Protein 8S6V (pdb70)

Solvent-accessible surface area: 39428 Å² total; per-residue (Å²): 192,32,94,8,92,3,33,119,77,53,82,26,104,33,41,34,58,9,106,0,27,0,102,3,45,46,44,120,10,44,92,27,19,0,5,0,3,18,55,28,94,178,106,8,12,57,4,0,0,16,9,21,1,40,93,100,53,72,85,47,10,88,83,13,77,22,24,7,64,1,55,34,56,116,113,44,30,10,0,57,0,57,1,33,11,0,6,35,65,7,25,6,45,1,5,0,9,20,16,35,18,9,95,95,16,88,24,0,90,12,2,64,1,34,7,13,37,10,156,88,37,66,10,54,10,34,12,1,19,59,88,167,88,90,28,15,0,0,0,1,0,69,17,0,4,18,77,76,16,76,16,57,1,44,98,37,86,45,88,85,37,45,18,54,3,66,23,42,98,80,102,51,49,34,26,13,5,0,0,0,31,3,59,43,94,42,23,78,94,108,79,4,28,0,9,1,23,1,82,55,37,107,34,128,32,87,48,112,3,87,122,127,6,98,14,62,17,65,59,91,34,54,46,8,39,57,41,110,146,8,67,1,46,2,115,0,70,97,52,0,74,63,97,82,48,132,71,14,33,0,0,0,1,6,17,47,122,90,100,32,5,90,5,0,0,25,97,2,73,49,92,21,98,80,12,46,115,38,2,62,4,53,40,62,15,41,92,0,32,0,21,0,55,60,1,103,54,95,2,43,7,29,0,6,0,7,0,9,33,18,55,24,7,29,24,2,89,4,0,82,3,20,83,112,82,72,76,22,55,8,83,7,22,16,1,26,10,11,85,81,4,31,121,83,37,17,0,2,0,0,0,0,0,8,49,0,14,37,86,113,31,75,25,73,4,63,8,69,64,72,91,73,109,53,39,36,54,50,11,141,26,108,33,47,125,193,53,12,5,16,2,4,5,0,16,0,43,7,65,67,94,55,9,73,160,55,86,33,0,16,0,20,2,56,13,144,50,55,148,69,57,50,76,80,64,17,121,119,190,33,85,7,90,12,35,122,78,54,85,21,132,39,40,38,55,9,107,0,27,0,101,2,47,35,47,119,14,46,93,29,19,0,4,0,2,18,55,32,94,180,111,10,12,48,4,0,0,16,12,21,4,53,93,105,48,74,72,50,9,85,77,12,52,17,24,4,62,1,56,31,57,119,113,44,31,10,0,58,0,56,0,32,11,0,8,43,74,7,25,7,44,1,5,0,10,18,17,33,15,9,88,96,16,84,23,1,105,13,2,64,2,40,8,17,61,17,162,77,38,68,12,54,11,30,8,2,19,59,87,171,88,92,26,15,0,0,0,2,0,60,18,0,6,17,77,81,17,76,19,57,1,40,98,39,86,44,98,91,39,50,24,56,2,68,25,41,100,74,102,63,52,31,21,12,6,0,0,0,38,7,61,42,93,49,20,76,84,104,74,5,22,0,24,2,28,0,88,54,33,108,35,171,30,93,51,111,2,79,123,128,5,99,14,59,22,61,49,95,38,66,37,4,37,81,43,62,149,4,61,0,48,2,104,1,69,87,25,0,58,54,90,86,54,122,75,16,34,0,0,0,0,13,18,56,123,92,105,28,5,114,8,4,0,26,102,3,72,48,91,34,105,75,11,47,115,40,2,63,4,50,41,65,16,42,74,4,33,0,23,0,67,36,1,79,46,102,2,39,5,34,0,7,0,4,0,11,9,18,58,21,7,30,23,2,92,6,0,72,4,12,93,92,82,75,74,21,55,8,84,8,23,16,1,26,11,12,79,63,5,40,119,82,39,21,0,1,0,0,0,0,0,7,49,0,13,35,85,112,31,80,30,62,5,56,10,67,63,73,94,70,146,115,34,35,56,47,10,140,30,106,39,46,127,190,49,14,4,14,2,5,4,1,14,0,47,11,83,65,96,27,10,77,156,53,85,32,0,17,0,15,2,58,13,150,52,54,154,70,64,43,81,81,64,20,117,119,106,141,75,71,115,54,18,31,76,138,128,86,85,118,61,18,33,62

Sequence (874 aa):
QVQLQQSDAELVKPGASVKISCKASGYIFADHAIHWVKRKPEQGLEWIGYISPGNDDIKYNEKFKGKATLTADKSSSTAYMQLNSLTSEDSAVYFCKRSLPGTFDYWGQGTTLTVSSAKTTPPSVYPLAPGNSMVTLGCLVKGYFPEPVTVTWNSGSLSSGVHTFPAVLQSDLYTLSSSVTVPSSTWPSETVTCNVAHPASSTKVDKKIVPDIVMSSQSPSSLAVSVGEKVTMSCKSSQSLLYSSDQKNYLAWYQQKPGQSPKLLIYWASTRESGVPDRFTGSGSGTDFTLTISSVKAEDLAVYYCQQCYSYPFTFGSGTKLERKRADAAPTVSIFPPSSEQLTSGGASVVCFLNNFYPKDINNVKWKIDGSERQNGVLNSWTDQDSKDSTYSMSSSTLTLTKDEYERHNSYTCEATHKTSTSPIVKSFNRQVQLQQSDAELVKPGASVKISCKASGYIFADHAIHWVKRKPEQGLEWIGYISPGNDDIKYNEKFKGKATLTADKSSSTAYMQLNSLTSEDSAVYFCKRSLPGTFDYWGQGTTLTVSSAKTTPPSVYPLAPGNSMVTLGCLVKGYFPEPVTVTWNSGSLSSGVHTFPAVLQSDLYTLSSSVTVPSSTWPSETVTCNVAHPASSTKVDKKIVPDIVMSQSPSSLAVSVGEKVTMSSCKSSQSLLYSSDQKNYLAWYQQKPGQSPKLLIYWASTRESGVPDRFTGSGSGTDFTLTISSVKAEDLAVYYCQQCYSYPFTFGSGTKLERKRADAAPTVSIFPPSSEQLTSGGASVVCFLNNFYPKDINVKWKIDGSERQNNGVLNSWTDQDSKDSTYSMSSTLTLTKDEYERHNSYTCEATHKTSTSPIVKSFNRAPGSTAPPAAPGSTAPPA

Secondary structure (DSSP, 8-state):
--EEEEPPPEEE-TT--EEEEEEEESS-GGGS-EEEEEE-TTS-EEEEEEEETTTTEEEE-GGGTTTEEEEEEGGGTEEEEEE-S--GGG-EEEEEEESSSSTT-EE---EEEEE-SPPPBPPEEEEE-----EEEEEEEEEEEBSS--EEEEGGGT--SSEEEPPPEEETTEEEEEEEEEEEGGGTTTS--EEEEEEGGGTEEEEEE---/---EEEE-SEEEE-TTS-EEEEEEESS--EETTTTEE-EEEEEE-TTS--EEEEETTTEEPTT--TTEEEEEETTEEEEEESS--GGG-SEEEEEE-SSSSPEE---EEEEE----BPPEEEEEPPPHHHHHTTEEEEEEEEEEEBSS--EEEEEETTEEE-TTEEEEEPPPPTTT--EEEEEEEEEEHHHHHT--EEEEEEE-TT-SS-EEEEEE-/--EEEEPPPEEE-TT--EEEEEEEESS-GGGS-EEEEEE-TTS-EEEEEEEETTTTEEEE-GGGBTTEEEEEEGGGTEEEEEE-S--GGG-EEEEEEESSSSTT-EE---EEEEE--PPPBPPEEEEE-----EEEEEEEEEEEBSS--EEEEGGGT--SSEEEPPPEEETTEEEEEEEEEEETTTTTTS--EEEEEEGGGTEEEEEE---/---EEEE-SEEEE-TT--EEEEEEESS--EETTTTEE-EEEEEE-TTS--EEEEETTTEEPTT--TTEEEEEETTEEEEEESS--GGG-SEEEEEE-SSSSPEE---EEEEE----B--EEEEEPPPHHHHHTTEEEEEEEEEEEBSS--EEEEEETTEEE-TTEEEEEPPPPTTT--EEEEEEEEEEHHHHHT--EEEEEEE-TT-SS-EEEEEE-/--SS-----/--SS-----

Radius of gyration: 31.46 Å; Cα contacts (8 Å, |Δi|>4): 2291; chains: 6; bounding box: 76×85×62 Å

Structure (mmCIF, N/CA/C/O backbone):
data_8S6V
#
_entry.id   8S6V
#
_cell.length_a   67.053
_cell.length_b   111.546
_cell.length_c   134.962
_cell.angle_alpha   90.00
_cell.angle_beta   90.00
_cell.angle_gamma   90.00
#
_symmetry.space_group_name_H-M   'P 21 21 21'
#
loop_
_entity.id
_entity.type
_entity.pdbx_description
1 polymer 'G2D11 (VH-CH1)'
2 polymer '2D9 (VL-CL)'
3 polymer 'Mucin-1 subunit alpha'
4 non-polymer 1,2-ETHANEDIOL
5 non-polymer 'SULFATE ION'
6 non-polymer 2-acetamido-2-deoxy-alpha-D-galactopyranose
7 water water
#
loop_
_atom_site.group_PDB
_atom_site.id
_atom_site.type_symbol
_atom_site.label_atom_id
_atom_site.label_alt_id
_atom_site.label_comp_id
_atom_site.label_asym_id
_atom_site.label_entity_id
_atom_site.label_seq_id
_atom_site.pdbx_PDB_ins_code
_atom_site.Cartn_x
_atom_site.Cartn_y
_atom_site.Cartn_z
_atom_site.occupancy
_atom_site.B_iso_or_equiv
_atom_site.auth_seq_id
_atom_site.auth_comp_id
_atom_site.auth_asym_id
_atom_site.auth_atom_id
_atom_site.pdbx_PDB_model_num
ATOM 1 N N . GLN A 1 1 ? -35.499 12.924 -36.630 1.00 63.46 1 GLN A N 1
ATOM 2 C CA . GLN A 1 1 ? -35.047 13.876 -37.682 1.00 56.61 1 GLN A CA 1
ATOM 3 C C . GLN A 1 1 ? -33.517 13.865 -37.750 1.00 45.47 1 GLN A C 1
ATOM 4 O O . GLN A 1 1 ? -32.924 13.351 -38.701 1.00 40.93 1 GLN A O 1
ATOM 10 N N . VAL A 1 2 ? -32.870 14.384 -36.696 1.00 41.52 2 VAL A N 1
ATOM 11 C CA . VAL A 1 2 ? -31.420 14.364 -36.588 1.00 37.25 2 VAL A CA 1
ATOM 12 C C . VAL A 1 2 ? -30.983 12.907 -36.423 1.00 37.17 2 VAL A C 1
ATOM 13 O O . VAL A 1 2 ? -31.542 12.168 -35.610 1.00 34.10 2 VAL A O 1
ATOM 17 N N . GLN A 1 3 ? -29.993 12.493 -37.222 1.00 35.64 3 GLN A N 1
ATOM 18 C CA . GLN A 1 3 ? -29.393 11.183 -37.056 1.00 35.58 3 GLN A CA 1
ATOM 19 C C . GLN A 1 3 ? -27.893 11.251 -37.326 1.00 33.00 3 GLN A C 1
ATOM 20 O O . GLN A 1 3 ? -27.434 11.998 -38.184 1.00 29.90 3 GLN A O 1
ATOM 26 N N . LEU A 1 4 ? -27.158 10.417 -36.586 1.00 30.27 4 LEU A N 1
ATOM 27 C CA . LEU A 1 4 ? -25.771 10.092 -36.850 1.00 27.32 4 LEU A CA 1
ATOM 28 C C . LEU A 1 4 ? -25.706 8.585 -37.032 1.00 27.10 4 LEU A C 1
ATOM 29 O O . LEU A 1 4 ? -25.820 7.843 -36.069 1.00 29.61 4 LEU A O 1
ATOM 34 N N . GLN A 1 5 ? -25.559 8.154 -38.281 1.00 27.66 5 GLN A N 1
ATOM 35 C CA . GLN A 1 5 ? -25.617 6.750 -38.640 1.00 32.53 5 GLN A CA 1
ATOM 36 C C . GLN A 1 5 ? -24.184 6.246 -38.815 1.00 29.21 5 GLN A C 1
ATOM 37 O O . GLN A 1 5 ? -23.473 6.660 -39.728 1.00 26.76 5 GLN A O 1
ATOM 43 N N . GLN A 1 6 ? -23.764 5.322 -37.944 1.00 28.05 6 GLN A N 1
ATOM 44 C CA . GLN A 1 6 ? -22.403 4.804 -38.019 1.00 26.30 6 GLN A CA 1
ATOM 45 C C . GLN A 1 6 ? -22.374 3.527 -38.833 1.00 24.44 6 GLN A C 1
ATOM 46 O O . GLN A 1 6 ? -23.402 2.867 -38.998 1.00 25.86 6 GLN A O 1
ATOM 52 N N . SER A 1 7 ? -21.170 3.208 -39.328 1.00 25.86 7 SER A N 1
ATOM 53 C CA . SER A 1 7 ? -20.918 2.002 -40.087 1.00 23.03 7 SER A CA 1
ATOM 54 C C . SER A 1 7 ? -21.015 0.766 -39.179 1.00 24.89 7 SER A C 1
ATOM 55 O O . SER A 1 7 ? -21.082 0.843 -37.935 1.00 24.04 7 SER A O 1
ATOM 58 N N . ASP A 1 8 ? -21.071 -0.396 -39.836 1.00 24.94 8 ASP A N 1
ATOM 59 C CA . ASP A 1 8 ? -21.301 -1.676 -39.187 1.00 28.71 8 ASP A CA 1
ATOM 60 C C . ASP A 1 8 ? -20.061 -2.133 -38.409 1.00 27.96 8 ASP A C 1
ATOM 61 O O . ASP A 1 8 ? -18.944 -1.652 -38.643 1.00 26.97 8 ASP A O 1
ATOM 66 N N . ALA A 1 9 ? -20.275 -3.130 -37.545 1.00 24.78 9 ALA A N 1
ATOM 67 C CA . ALA A 1 9 ? -19.227 -3.706 -36.719 1.00 27.72 9 ALA A CA 1
ATOM 68 C C . ALA A 1 9 ? -18.061 -4.177 -37.587 1.00 28.60 9 ALA A C 1
ATOM 69 O O . ALA A 1 9 ? -18.226 -4.626 -38.726 1.00 25.88 9 ALA A O 1
ATOM 71 N N . GLU A 1 10 ? -16.867 -4.059 -37.015 1.00 26.14 10 GLU A N 1
ATOM 72 C CA . GLU A 1 10 ? -15.642 -4.419 -37.694 1.00 28.74 10 GLU A CA 1
ATOM 73 C C . GLU A 1 10 ? -14.924 -5.482 -36.874 1.00 28.14 10 GLU A C 1
ATOM 74 O O . GLU A 1 10 ? -14.846 -5.377 -35.646 1.00 25.85 10 GLU A O 1
ATOM 80 N N . LEU A 1 11 ? -14.454 -6.512 -37.584 1.00 25.05 11 LEU A N 1
ATOM 81 C CA . LEU A 1 11 ? -13.641 -7.554 -36.990 1.00 28.65 11 LEU A CA 1
ATOM 82 C C . LEU A 1 11 ? -12.377 -7.683 -37.832 1.00 28.44 11 LEU A C 1
ATOM 83 O O . LEU A 1 11 ? -12.445 -7.928 -39.032 1.00 29.36 11 LEU A O 1
ATOM 88 N N . VAL A 1 12 ? -11.224 -7.451 -37.205 1.00 26.51 12 VAL A N 1
ATOM 89 C CA . VAL A 1 12 ? -9.974 -7.372 -37.938 1.00 26.72 12 VAL A CA 1
ATOM 90 C C . VAL A 1 12 ? -8.866 -8.011 -37.109 1.00 26.26 12 VAL A C 1
ATOM 91 O O . VAL A 1 12 ? -8.971 -8.164 -35.897 1.00 25.24 12 VAL A O 1
ATOM 95 N N . LYS A 1 13 ? -7.768 -8.313 -37.805 1.00 28.62 13 LYS A N 1
ATOM 96 C CA . LYS A 1 13 ? -6.581 -8.920 -37.236 1.00 27.47 13 LYS A CA 1
ATOM 97 C C . LYS A 1 13 ? -5.734 -7.827 -36.591 1.00 24.78 13 LYS A C 1
ATOM 98 O O . LYS A 1 13 ? -5.756 -6.666 -36.994 1.00 24.49 13 LYS A O 1
ATOM 104 N N . PRO A 1 14 ? -4.917 -8.165 -35.573 1.00 26.59 14 PRO A N 1
ATOM 105 C CA . PRO A 1 14 ? -3.906 -7.232 -35.065 1.00 23.64 14 PRO A CA 1
ATOM 106 C C . PRO A 1 14 ? -3.014 -6.695 -36.179 1.00 23.35 14 PRO A C 1
ATOM 107 O O . PRO A 1 14 ? -2.622 -7.438 -37.070 1.00 22.65 14 PRO A O 1
ATOM 111 N N . GLY A 1 15 ? -2.738 -5.391 -36.151 1.00 22.81 15 GLY A N 1
ATOM 112 C CA . GLY A 1 15 ? -1.842 -4.792 -37.124 1.00 23.51 15 GLY A CA 1
ATOM 113 C C . GLY A 1 15 ? -2.607 -4.156 -38.280 1.00 26.32 15 GLY A C 1
ATOM 114 O O . GLY A 1 15 ? -2.067 -3.328 -39.004 1.00 29.30 15 GLY A O 1
ATOM 115 N N . ALA A 1 16 ? -3.878 -4.525 -38.441 1.00 28.45 16 ALA A N 1
ATOM 116 C CA . ALA A 1 16 ? -4.708 -3.954 -39.484 1.00 26.54 16 ALA A CA 1
ATOM 117 C C . ALA A 1 16 ? -5.087 -2.507 -39.151 1.00 25.97 16 ALA A C 1
ATOM 118 O O . ALA A 1 16 ? -4.857 -2.021 -38.047 1.00 24.49 16 ALA A O 1
ATOM 120 N N . SER A 1 17 ? -5.629 -1.811 -40.149 1.00 26.31 17 SER A N 1
ATOM 121 C CA . SER A 1 17 ? -6.266 -0.513 -39.974 1.00 27.08 17 SER A CA 1
ATOM 122 C C . SER A 1 17 ? -7.769 -0.684 -40.158 1.00 26.58 17 SER A C 1
ATOM 123 O O . SER A 1 17 ? -8.215 -1.645 -40.786 1.00 25.59 17 SER A O 1
ATOM 126 N N . VAL A 1 18 ? -8.536 0.274 -39.640 1.00 24.10 18 VAL A N 1
ATOM 127 C CA . VAL A 1 18 ? -9.968 0.296 -39.860 1.00 25.36 18 VAL A CA 1
ATOM 128 C C . VAL A 1 18 ? -10.383 1.753 -40.068 1.00 24.03 18 VAL A C 1
ATOM 129 O O . VAL A 1 18 ? -9.706 2.658 -39.588 1.00 22.15 18 VAL A O 1
ATOM 133 N N . LYS A 1 19 ? -11.449 1.980 -40.836 1.00 24.95 19 LYS A N 1
ATOM 134 C CA . LYS A 1 19 ? -11.986 3.322 -41.006 1.00 27.12 19 LYS A CA 1
ATOM 135 C C . LYS A 1 19 ? -13.497 3.286 -40.805 1.00 26.95 19 LYS A C 1
ATOM 136 O O . LYS A 1 19 ? -14.203 2.607 -41.531 1.00 31.90 19 LYS A O 1
ATOM 142 N N . ILE A 1 20 ? -13.957 3.960 -39.758 1.00 25.70 20 ILE A N 1
ATOM 143 C CA . ILE A 1 20 ? -15.337 3.953 -39.318 1.00 26.22 20 ILE A CA 1
ATOM 144 C C . ILE A 1 20 ? -15.975 5.240 -39.831 1.00 25.91 20 ILE A C 1
ATOM 145 O O . ILE A 1 20 ? -15.315 6.276 -39.872 1.00 27.77 20 ILE A O 1
ATOM 150 N N . SER A 1 21 ? -17.242 5.153 -40.245 1.00 25.37 21 SER A N 1
ATOM 151 C CA . SER A 1 21 ? -17.943 6.302 -40.797 1.00 27.26 21 SER A CA 1
ATOM 152 C C . SER A 1 21 ? -19.122 6.682 -39.910 1.00 24.53 21 SER A C 1
ATOM 153 O O . SER A 1 21 ? -19.632 5.886 -39.135 1.00 23.83 21 SER A O 1
ATOM 156 N N . CYS A 1 22 ? -19.531 7.940 -40.049 1.00 27.56 22 CYS A N 1
ATOM 157 C CA . CYS A 1 22 ? -20.597 8.550 -39.268 1.00 27.35 22 CYS A CA 1
ATOM 158 C C . CYS A 1 22 ? -21.349 9.544 -40.158 1.00 26.85 22 CYS A C 1
ATOM 159 O O . CYS A 1 22 ? -20.856 10.637 -40.403 1.00 28.44 22 CYS A O 1
ATOM 162 N N . LYS A 1 23 ? -22.520 9.144 -40.643 1.00 28.98 23 LYS A N 1
ATOM 163 C CA . LYS A 1 23 ? -23.256 9.898 -41.647 1.00 30.44 23 LYS A CA 1
ATOM 164 C C . LYS A 1 23 ? -24.335 10.713 -40.953 1.00 25.92 23 LYS A C 1
ATOM 165 O O . LYS A 1 23 ? -25.206 10.155 -40.297 1.00 26.25 23 LYS A O 1
ATOM 171 N N . ALA A 1 24 ? -24.247 12.041 -41.103 1.00 28.16 24 ALA A N 1
ATOM 172 C CA . ALA A 1 24 ? -25.160 12.981 -40.482 1.00 30.56 24 ALA A CA 1
ATOM 173 C C . ALA A 1 24 ? -26.342 13.250 -41.415 1.00 33.51 24 ALA A C 1
ATOM 174 O O . ALA A 1 24 ? -26.171 13.348 -42.619 1.00 35.28 24 ALA A O 1
ATOM 176 N N . SER A 1 25 ? -27.549 13.322 -40.852 1.00 35.12 25 SER A N 1
ATOM 177 C CA . SER A 1 25 ? -28.694 13.817 -41.596 1.00 36.46 25 SER A CA 1
ATOM 178 C C . SER A 1 25 ? -29.663 14.530 -40.652 1.00 33.22 25 SER A C 1
ATOM 179 O O . SER A 1 25 ? -29.566 14.434 -39.424 1.00 31.39 25 SER A O 1
ATOM 182 N N . GLY A 1 26 ? -30.568 15.308 -41.258 1.00 32.16 26 GLY A N 1
ATOM 183 C CA . GLY A 1 26 ? -31.605 16.015 -40.521 1.00 31.21 26 GLY A CA 1
ATOM 184 C C . GLY A 1 26 ? -31.142 17.383 -40.034 1.00 29.66 26 GLY A C 1
ATOM 185 O O . GLY A 1 26 ? -31.917 18.095 -39.403 1.00 30.50 26 GLY A O 1
ATOM 186 N N . TYR A 1 27 ? -29.882 17.732 -40.337 1.00 32.18 27 TYR A N 1
ATOM 187 C CA . TYR A 1 27 ? -29.340 19.044 -40.028 1.00 29.61 27 TYR A CA 1
ATOM 188 C C . TYR A 1 27 ? -28.211 19.329 -41.014 1.00 30.97 27 TYR A C 1
ATOM 189 O O . TYR A 1 27 ? -27.838 18.461 -41.791 1.00 33.08 27 TYR A O 1
ATOM 198 N N . ILE A 1 28 ? -27.684 20.555 -40.968 1.00 30.17 28 ILE A N 1
ATOM 199 C CA . ILE A 1 28 ? -26.589 20.972 -41.824 1.00 33.88 28 ILE A CA 1
ATOM 200 C C . ILE A 1 28 ? -25.274 20.519 -41.195 1.00 34.03 28 ILE A C 1
ATOM 201 O O . ILE A 1 28 ? -24.871 21.008 -40.149 1.00 32.24 28 ILE A O 1
ATOM 206 N N . PHE A 1 29 ? -24.603 19.591 -41.880 1.00 34.84 29 PHE A N 1
ATOM 207 C CA . PHE A 1 29 ? -23.397 18.931 -41.404 1.00 33.33 29 PHE A CA 1
ATOM 208 C C . PHE A 1 29 ? -22.342 19.939 -40.929 1.00 30.58 29 PHE A C 1
ATOM 209 O O . PHE A 1 29 ? -21.741 19.723 -39.881 1.00 29.92 29 PHE A O 1
ATOM 217 N N . ALA A 1 30 ? -22.150 21.047 -41.671 1.00 29.93 30 ALA A N 1
ATOM 218 C CA . ALA A 1 30 ? -21.093 22.024 -41.401 1.00 28.40 30 ALA A CA 1
ATOM 219 C C . ALA A 1 30 ? -21.349 22.849 -40.138 1.00 28.18 30 ALA A C 1
ATOM 220 O O . ALA A 1 30 ? -20.457 23.574 -39.704 1.00 26.49 30 ALA A O 1
ATOM 222 N N . ASP A 1 31 ? -22.536 22.716 -39.543 1.00 26.98 31 ASP A N 1
ATOM 223 C CA . ASP A 1 31 ? -22.926 23.542 -38.418 1.00 27.60 31 ASP A CA 1
ATOM 224 C C . ASP A 1 31 ? -22.345 23.033 -37.092 1.00 27.73 31 ASP A C 1
ATOM 225 O O . ASP A 1 31 ? -22.287 23.813 -36.135 1.00 24.54 31 ASP A O 1
ATOM 230 N N . HIS A 1 32 ? -21.898 21.761 -37.032 1.00 25.05 32 HIS A N 1
ATOM 231 C CA . HIS A 1 32 ? -21.467 21.169 -35.771 1.00 26.43 32 HIS A CA 1
ATOM 232 C C . HIS A 1 32 ? -20.234 20.280 -35.947 1.00 27.11 32 HIS A C 1
ATOM 233 O O . HIS A 1 32 ? -20.163 19.492 -36.887 1.00 28.08 32 HIS A O 1
ATOM 240 N N . ALA A 1 33 ? -19.287 20.393 -34.997 1.00 25.44 33 ALA A N 1
ATOM 241 C CA . ALA A 1 33 ? -18.176 19.459 -34.885 1.00 24.47 33 ALA A CA 1
ATOM 242 C C . ALA A 1 33 ? -18.654 18.041 -34.542 1.00 22.88 33 ALA A C 1
ATOM 243 O O . ALA A 1 33 ? -19.648 17.869 -33.812 1.00 20.51 33 ALA A O 1
ATOM 245 N N . ILE A 1 34 ? -17.937 17.037 -35.090 1.00 21.28 34 ILE A N 1
ATOM 246 C CA . ILE A 1 34 ? -18.149 15.634 -34.761 1.00 22.00 34 ILE A CA 1
ATOM 247 C C . ILE A 1 34 ? -16.968 15.193 -33.883 1.00 21.44 34 ILE A C 1
ATOM 248 O O . ILE A 1 34 ? -15.832 15.226 -34.330 1.00 22.27 34 ILE A O 1
ATOM 253 N N . HIS A 1 35 ? -17.265 14.820 -32.631 1.00 21.51 35 HIS A N 1
ATOM 254 C CA . HIS A 1 35 ? -16.305 14.250 -31.700 1.00 21.02 35 HIS A CA 1
ATOM 255 C C . HIS A 1 35 ? -16.394 12.727 -31.722 1.00 20.77 35 HIS A C 1
ATOM 256 O O . HIS A 1 35 ? -17.432 12.164 -32.039 1.00 22.93 35 HIS A O 1
ATOM 263 N N . TRP A 1 36 ? -15.276 12.073 -31.399 1.00 20.03 36 TRP A N 1
ATOM 264 C CA . TRP A 1 36 ? -15.213 10.631 -31.365 1.00 19.05 36 TRP A CA 1
ATOM 265 C C . TRP A 1 36 ? -14.843 10.195 -29.953 1.00 20.45 36 TRP A C 1
ATOM 266 O O . TRP A 1 36 ? -14.013 10.834 -29.299 1.00 20.17 36 TRP A O 1
ATOM 277 N N . VAL A 1 37 ? -15.516 9.135 -29.490 1.00 19.69 37 VAL A N 1
ATOM 278 C CA . VAL A 1 37 ? -15.442 8.703 -28.106 1.00 21.58 37 VAL A CA 1
ATOM 279 C C . VAL A 1 37 ? -15.317 7.177 -28.112 1.00 22.04 37 VAL A C 1
ATOM 280 O O . VAL A 1 37 ? -15.960 6.496 -28.886 1.00 22.27 37 VAL A O 1
ATOM 284 N N . LYS A 1 38 ? -14.420 6.667 -27.280 1.00 20.74 38 LYS A N 1
ATOM 285 C CA . LYS A 1 38 ? -14.163 5.248 -27.151 1.00 20.27 38 LYS A CA 1
ATOM 286 C C . LYS A 1 38 ? -14.798 4.756 -25.853 1.00 21.23 38 LYS A C 1
ATOM 287 O O . LYS A 1 38 ? -14.561 5.333 -24.784 1.00 22.03 38 LYS A O 1
ATOM 293 N N . ARG A 1 39 ? -15.622 3.716 -25.986 1.00 20.48 39 ARG A N 1
ATOM 294 C CA . ARG A 1 39 ? -16.250 3.048 -24.862 1.00 22.65 39 ARG A CA 1
ATOM 295 C C . ARG A 1 39 ? -15.707 1.620 -24.803 1.00 22.06 39 ARG A C 1
ATOM 296 O O . ARG A 1 39 ? -16.123 0.780 -25.577 1.00 19.82 39 ARG A O 1
ATOM 304 N N . LYS A 1 40 ? -14.754 1.359 -23.919 1.00 25.66 40 LYS A N 1
ATOM 305 C CA . LYS A 1 40 ? -14.130 0.047 -23.836 1.00 29.18 40 LYS A CA 1
ATOM 306 C C . LYS A 1 40 ? -14.506 -0.586 -22.509 1.00 31.19 40 LYS A C 1
ATOM 307 O O . LYS A 1 40 ? -14.381 0.077 -21.492 1.00 28.22 40 LYS A O 1
ATOM 313 N N . PRO A 1 41 ? -14.913 -1.874 -22.456 1.00 35.91 41 PRO A N 1
ATOM 314 C CA . PRO A 1 41 ? -15.339 -2.475 -21.186 1.00 36.54 41 PRO A CA 1
ATOM 315 C C . PRO A 1 41 ? -14.286 -2.254 -20.098 1.00 37.14 41 PRO A C 1
ATOM 316 O O . PRO A 1 41 ? -13.099 -2.447 -20.350 1.00 40.16 41 PRO A O 1
ATOM 320 N N . GLU A 1 42 ? -14.734 -1.775 -18.927 1.00 40.69 42 GLU A N 1
ATOM 321 C CA . GLU A 1 42 ? -13.907 -1.485 -17.759 1.00 42.74 42 GLU A CA 1
ATOM 322 C C . GLU A 1 42 ? -12.971 -0.287 -17.954 1.00 44.63 42 GLU A C 1
ATOM 323 O O . GLU A 1 42 ? -12.131 -0.032 -17.101 1.00 39.50 42 GLU A O 1
ATOM 329 N N . GLN A 1 43 ? -13.114 0.479 -19.048 1.00 43.98 43 GLN A N 1
ATOM 330 C CA . GLN A 1 43 ? -12.302 1.681 -19.248 1.00 40.68 43 GLN A CA 1
ATOM 331 C C . GLN A 1 43 ? -13.183 2.887 -19.606 1.00 37.72 43 GLN A C 1
ATOM 332 O O . GLN A 1 43 ? -12.710 3.825 -20.255 1.00 35.94 43 GLN A O 1
ATOM 338 N N . GLY A 1 44 ? -14.456 2.836 -19.165 1.00 33.48 44 GLY A N 1
ATOM 339 C CA . GLY A 1 44 ? -15.425 3.913 -19.247 1.00 29.62 44 GLY A CA 1
ATOM 340 C C . GLY A 1 44 ? -15.442 4.557 -20.623 1.00 26.68 44 GLY A C 1
ATOM 341 O O . GLY A 1 44 ? -15.526 3.858 -21.635 1.00 25.14 44 GLY A O 1
ATOM 342 N N . LEU A 1 45 ? -15.345 5.892 -20.631 1.00 25.20 45 LEU A N 1
ATOM 343 C CA . LEU A 1 45 ? -15.401 6.668 -21.864 1.00 24.85 45 LEU A CA 1
ATOM 344 C C . LEU A 1 45 ? -14.110 7.467 -22.014 1.00 23.05 45 LEU A C 1
ATOM 345 O O . LEU A 1 45 ? -13.584 7.990 -21.052 1.00 24.40 45 LEU A O 1
ATOM 350 N N . GLU A 1 46 ? -13.634 7.591 -23.248 1.00 23.80 46 GLU A N 1
ATOM 351 C CA . GLU A 1 46 ? -12.416 8.306 -23.541 1.00 22.86 46 GLU A CA 1
ATOM 352 C C . GLU A 1 46 ? -12.614 9.147 -24.802 1.00 22.50 46 GLU A C 1
ATOM 353 O O . GLU A 1 46 ? -13.074 8.651 -25.819 1.00 25.45 46 GLU A O 1
ATOM 359 N N . TRP A 1 47 ? -12.255 10.432 -24.720 1.00 23.20 47 TRP A N 1
ATOM 360 C CA . TRP A 1 47 ? -12.350 11.343 -25.846 1.00 20.91 47 TRP A CA 1
ATOM 361 C C . TRP A 1 47 ? -11.144 11.194 -26.772 1.00 21.59 47 TRP A C 1
ATOM 362 O O . TRP A 1 47 ? -9.985 11.247 -26.344 1.00 21.38 47 TRP A O 1
ATOM 373 N N . ILE A 1 48 ? -11.421 11.031 -28.069 1.00 19.28 48 ILE A N 1
ATOM 374 C CA . ILE A 1 48 ? -10.389 10.813 -29.061 1.00 20.76 48 ILE A CA 1
ATOM 375 C C . ILE A 1 48 ? -9.996 12.128 -29.748 1.00 20.99 48 ILE A C 1
ATOM 376 O O . ILE A 1 48 ? -8.821 12.362 -30.000 1.00 21.55 48 ILE A O 1
ATOM 381 N N . GLY A 1 49 ? -10.983 12.953 -30.097 1.00 21.42 49 GLY A N 1
ATOM 382 C CA . GLY A 1 49 ? -10.716 14.154 -30.868 1.00 23.16 49 GLY A CA 1
ATOM 383 C C . GLY A 1 49 ? -11.980 14.601 -31.578 1.00 23.01 49 GLY A C 1
ATOM 384 O O . GLY A 1 49 ? -13.025 13.971 -31.416 1.00 22.77 49 GLY A O 1
ATOM 385 N N . TYR A 1 50 ? -11.898 15.706 -32.331 1.00 24.27 50 TYR A N 1
ATOM 386 C CA . TYR A 1 50 ? -13.052 16.112 -33.135 1.00 23.55 50 TYR A CA 1
ATOM 387 C C . TYR A 1 50 ? -12.591 16.612 -34.491 1.00 23.56 50 TYR A C 1
ATOM 388 O O . TYR A 1 50 ? -11.433 17.015 -34.649 1.00 21.68 50 TYR A O 1
ATOM 397 N N . ILE A 1 51 ? -13.519 16.561 -35.451 1.00 23.28 51 ILE A N 1
ATOM 398 C CA . ILE A 1 51 ? -13.365 17.303 -36.693 1.00 26.84 51 ILE A CA 1
ATOM 399 C C . ILE A 1 51 ? -14.572 18.218 -36.822 1.00 25.35 51 ILE A C 1
ATOM 400 O O . ILE A 1 51 ? -15.705 17.781 -36.649 1.00 23.24 51 ILE A O 1
ATOM 405 N N . SER A 1 52 ? -14.273 19.493 -37.090 1.00 24.92 52 SER A N 1
ATOM 406 C CA . SER A 1 52 ? -15.258 20.532 -37.332 1.00 26.07 52 SER A CA 1
ATOM 407 C C . SER A 1 52 ? -15.350 20.773 -38.837 1.00 24.34 52 SER A C 1
ATOM 408 O O . SER A 1 52 ? -14.535 21.488 -39.385 1.00 28.61 52 SER A O 1
ATOM 411 N N . PRO A 1 53 ? -16.283 20.152 -39.588 1.00 26.98 53 PRO A N 1
ATOM 412 C CA . PRO A 1 53 ? -16.227 20.211 -41.056 1.00 29.54 53 PRO A CA 1
ATOM 413 C C . PRO A 1 53 ? -16.465 21.592 -41.683 1.00 32.45 53 PRO A C 1
ATOM 414 O O . PRO A 1 53 ? -16.052 21.845 -42.814 1.00 33.93 53 PRO A O 1
ATOM 418 N N . GLY A 1 54 ? -17.117 22.487 -40.926 1.00 35.91 54 GLY A N 1
ATOM 419 C CA . GLY A 1 54 ? -17.393 23.848 -41.358 1.00 41.05 54 GLY A CA 1
ATOM 420 C C . GLY A 1 54 ? -16.131 24.694 -41.552 1.00 40.45 54 GLY A C 1
ATOM 421 O O . GLY A 1 54 ? -16.047 25.445 -42.519 1.00 42.29 54 GLY A O 1
ATOM 422 N N . ASN A 1 55 ? -15.175 24.588 -40.623 1.00 37.53 55 ASN A N 1
ATOM 423 C CA . ASN A 1 55 ? -13.948 25.377 -40.653 1.00 32.23 55 ASN A CA 1
ATOM 424 C C . ASN A 1 55 ? -12.723 24.474 -40.816 1.00 31.80 55 ASN A C 1
ATOM 425 O O . ASN A 1 55 ? -11.600 24.950 -40.705 1.00 31.61 55 ASN A O 1
ATOM 430 N N . ASP A 1 56 ? -12.933 23.176 -41.092 1.00 36.11 56 ASP A N 1
ATOM 431 C CA . ASP A 1 56 ? -11.872 22.181 -41.200 1.00 40.16 56 ASP A CA 1
ATOM 432 C C . ASP A 1 56 ? -10.932 22.208 -39.993 1.00 37.56 56 ASP A C 1
ATOM 433 O O . ASP A 1 56 ? -9.734 22.032 -40.149 1.00 38.50 56 ASP A O 1
ATOM 438 N N . ASP A 1 57 A -11.454 22.454 -38.787 1.00 35.21 56 ASP A N 1
ATOM 439 C CA . ASP A 1 57 A -10.623 22.421 -37.595 1.00 32.47 56 ASP A CA 1
ATOM 440 C C . ASP A 1 57 A -10.611 20.971 -37.098 1.00 28.30 56 ASP A C 1
ATOM 441 O O . ASP A 1 57 A -11.668 20.384 -36.983 1.00 28.55 56 ASP A O 1
ATOM 446 N N . ILE A 1 58 ? -9.429 20.411 -36.802 1.00 30.70 57 ILE A N 1
ATOM 447 C CA . ILE A 1 58 ? -9.299 19.061 -36.255 1.00 28.58 57 ILE A CA 1
ATOM 448 C C . ILE A 1 58 ? -8.430 19.124 -35.008 1.00 27.77 57 ILE A C 1
ATOM 449 O O . ILE A 1 58 ? -7.392 19.767 -35.012 1.00 27.40 57 ILE A O 1
ATOM 454 N N . LYS A 1 59 ? -8.855 18.447 -33.944 1.00 27.73 58 LYS A N 1
ATOM 455 C CA . LYS A 1 59 ? -8.075 18.339 -32.723 1.00 28.59 58 LYS A CA 1
ATOM 456 C C . LYS A 1 59 ? -8.078 16.894 -32.222 1.00 28.00 58 LYS A C 1
ATOM 457 O O . LYS A 1 59 ? -9.117 16.237 -32.254 1.00 25.03 58 LYS A O 1
ATOM 463 N N . TYR A 1 60 ? -6.916 16.461 -31.721 1.00 24.53 59 TYR A N 1
ATOM 464 C CA . TYR A 1 60 ? -6.718 15.113 -31.219 1.00 26.04 59 TYR A CA 1
ATOM 465 C C . TYR A 1 60 ? -6.335 15.164 -29.749 1.00 26.07 59 TYR A C 1
ATOM 466 O O . TYR A 1 60 ? -5.637 16.065 -29.342 1.00 24.97 59 TYR A O 1
ATOM 475 N N . ASN A 1 61 ? -6.854 14.224 -28.966 1.00 25.21 60 ASN A N 1
ATOM 476 C CA . ASN A 1 61 ? -6.213 13.772 -27.748 1.00 24.91 60 ASN A CA 1
ATOM 477 C C . ASN A 1 61 ? -4.779 13.341 -28.104 1.00 27.57 60 ASN A C 1
ATOM 478 O O . ASN A 1 61 ? -4.545 12.569 -29.041 1.00 24.76 60 ASN A O 1
ATOM 483 N N . GLU A 1 62 ? -3.793 13.882 -27.370 1.00 31.07 61 GLU A N 1
ATOM 484 C CA . GLU A 1 62 ? -2.378 13.573 -27.578 1.00 31.89 61 GLU A CA 1
ATOM 485 C C . GLU A 1 62 ? -2.138 12.061 -27.691 1.00 28.76 61 GLU A C 1
ATOM 486 O O . GLU A 1 62 ? -1.305 11.628 -28.471 1.00 28.79 61 GLU A O 1
ATOM 492 N N . LYS A 1 63 ? -2.854 11.254 -26.899 1.00 28.15 62 LYS A N 1
ATOM 493 C CA . LYS A 1 63 ? -2.689 9.805 -26.903 1.00 30.90 62 LYS A CA 1
ATOM 494 C C . LYS A 1 63 ? -2.971 9.213 -28.285 1.00 26.36 62 LYS A C 1
ATOM 495 O O . LYS A 1 63 ? -2.528 8.128 -28.576 1.00 27.07 62 LYS A O 1
ATOM 501 N N . PHE A 1 64 ? -3.797 9.873 -29.098 1.00 25.82 63 PHE A N 1
ATOM 502 C CA . PHE A 1 64 ? -4.245 9.319 -30.372 1.00 23.84 63 PHE A CA 1
ATOM 503 C C . PHE A 1 64 ? -3.565 9.970 -31.568 1.00 22.99 63 PHE A C 1
ATOM 504 O O . PHE A 1 64 ? -3.788 9.537 -32.686 1.00 21.13 63 PHE A O 1
ATOM 512 N N . LYS A 1 65 ? -2.731 10.993 -31.341 1.00 26.31 64 LYS A N 1
ATOM 513 C CA . LYS A 1 65 ? -1.927 11.585 -32.391 1.00 27.85 64 LYS A CA 1
ATOM 514 C C . LYS A 1 65 ? -0.860 10.580 -32.797 1.00 25.19 64 LYS A C 1
ATOM 515 O O . LYS A 1 65 ? 0.011 10.267 -31.994 1.00 22.07 64 LYS A O 1
ATOM 521 N N . GLY A 1 66 ? -0.909 10.173 -34.073 1.00 24.31 65 GLY A N 1
ATOM 522 C CA . GLY A 1 66 ? -0.075 9.130 -34.639 1.00 23.90 65 GLY A CA 1
ATOM 523 C C . GLY A 1 66 ? -0.840 7.814 -34.804 1.00 24.49 65 GLY A C 1
ATOM 524 O O . GLY A 1 66 ? -0.385 6.953 -35.541 1.00 26.70 65 GLY A O 1
ATOM 525 N N . LYS A 1 67 ? -2.011 7.677 -34.155 1.00 24.18 66 LYS A N 1
ATOM 526 C CA . LYS A 1 67 ? -2.778 6.436 -34.166 1.00 26.01 66 LYS A CA 1
ATOM 527 C C . LYS A 1 67 ? -4.100 6.608 -34.936 1.00 24.90 66 LYS A C 1
ATOM 528 O O . LYS A 1 67 ? -4.512 5.687 -35.648 1.00 23.11 66 LYS A O 1
ATOM 534 N N . ALA A 1 68 ? -4.789 7.751 -34.745 1.00 23.13 67 ALA A N 1
ATOM 535 C CA . ALA A 1 68 ? -6.096 8.022 -35.340 1.00 26.52 67 ALA A CA 1
ATOM 536 C C . ALA A 1 68 ? -5.995 9.139 -36.379 1.00 24.95 67 ALA A C 1
ATOM 537 O O . ALA A 1 68 ? -5.242 10.082 -36.191 1.00 26.18 67 ALA A O 1
ATOM 539 N N . THR A 1 69 ? -6.798 9.065 -37.438 1.00 23.66 68 THR A N 1
ATOM 540 C CA . THR A 1 69 ? -6.960 10.159 -38.380 1.00 23.61 68 THR A CA 1
ATOM 541 C C . THR A 1 69 ? -8.451 10.451 -38.562 1.00 25.27 68 THR A C 1
ATOM 542 O O . THR A 1 69 ? -9.205 9.538 -38.917 1.00 25.58 68 THR A O 1
ATOM 546 N N . LEU A 1 70 ? -8.842 11.718 -38.333 1.00 21.68 69 LEU A N 1
ATOM 547 C CA . LEU A 1 70 ? -10.194 12.203 -38.516 1.00 23.23 69 LEU A CA 1
ATOM 548 C C . LEU A 1 70 ? -10.271 12.976 -39.823 1.00 26.02 69 LEU A C 1
ATOM 549 O O . LEU A 1 70 ? -9.495 13.905 -40.040 1.00 27.42 69 LEU A O 1
ATOM 554 N N . THR A 1 71 ? -11.235 12.581 -40.663 1.00 28.30 70 THR A N 1
ATOM 555 C CA . THR A 1 71 ? -11.554 13.249 -41.913 1.00 29.17 70 THR A CA 1
ATOM 556 C C . THR A 1 71 ? -13.067 13.457 -41.994 1.00 31.17 70 THR A C 1
ATOM 557 O O . THR A 1 71 ? -13.834 12.974 -41.155 1.00 25.55 70 THR A O 1
ATOM 561 N N . ALA A 1 72 ? -13.473 14.226 -43.014 1.00 32.71 71 ALA A N 1
ATOM 562 C CA . ALA A 1 72 ? -14.867 14.560 -43.255 1.00 35.15 71 ALA A CA 1
ATOM 563 C C . ALA A 1 72 ? -15.074 14.785 -44.751 1.00 36.01 71 ALA A C 1
ATOM 564 O O . ALA A 1 72 ? -14.214 15.342 -45.420 1.00 39.11 71 ALA A O 1
ATOM 566 N N . ASP A 1 73 ? -16.195 14.275 -45.260 1.00 40.69 72 ASP A N 1
ATOM 567 C CA . ASP A 1 73 ? -16.626 14.487 -46.630 1.00 40.03 72 ASP A CA 1
ATOM 568 C C . ASP A 1 73 ? -17.900 15.328 -46.583 1.00 37.03 72 ASP A C 1
ATOM 569 O O . ASP A 1 73 ? -18.971 14.835 -46.227 1.00 31.07 72 ASP A O 1
ATOM 574 N N . LYS A 1 74 ? -17.764 16.616 -46.900 1.00 41.32 73 LYS A N 1
ATOM 575 C CA . LYS A 1 74 ? -18.881 17.545 -46.811 1.00 44.42 73 LYS A CA 1
ATOM 576 C C . LYS A 1 74 ? -19.945 17.177 -47.847 1.00 39.71 73 LYS A C 1
ATOM 577 O O . LYS A 1 74 ? -21.126 17.226 -47.542 1.00 41.06 73 LYS A O 1
ATOM 583 N N . SER A 1 75 ? -19.541 16.708 -49.032 1.00 40.65 74 SER A N 1
ATOM 584 C CA . SER A 1 75 ? -20.501 16.350 -50.067 1.00 40.09 74 SER A CA 1
ATOM 585 C C . SER A 1 75 ? -21.437 15.223 -49.620 1.00 44.38 74 SER A C 1
ATOM 586 O O . SER A 1 75 ? -22.570 15.165 -50.090 1.00 45.68 74 SER A O 1
ATOM 589 N N . SER A 1 76 ? -21.005 14.326 -48.710 1.00 45.29 75 SER A N 1
ATOM 590 C CA . SER A 1 76 ? -21.852 13.213 -48.289 1.00 36.27 75 SER A CA 1
ATOM 591 C C . SER A 1 76 ? -22.242 13.327 -46.811 1.00 32.09 75 SER A C 1
ATOM 592 O O . SER A 1 76 ? -22.787 12.380 -46.243 1.00 33.11 75 SER A O 1
ATOM 595 N N . SER A 1 77 ? -21.972 14.477 -46.182 1.00 28.18 76 SER A N 1
ATOM 596 C CA . SER A 1 77 ? -22.313 14.707 -44.775 1.00 30.06 76 SER A CA 1
ATOM 597 C C . SER A 1 77 ? -21.773 13.590 -43.881 1.00 27.49 76 SER A C 1
ATOM 598 O O . SER A 1 77 ? -22.478 13.117 -42.983 1.00 27.62 76 SER A O 1
ATOM 601 N N . THR A 1 78 ? -20.530 13.162 -44.132 1.00 29.63 77 THR A N 1
ATOM 602 C CA . THR A 1 78 ? -19.974 12.006 -43.445 1.00 28.31 77 THR A CA 1
ATOM 603 C C . THR A 1 78 ? -18.620 12.347 -42.820 1.00 27.10 77 THR A C 1
ATOM 604 O O . THR A 1 78 ? -17.764 12.947 -43.475 1.00 23.91 77 THR A O 1
ATOM 608 N N . ALA A 1 79 ? -18.477 11.964 -41.531 1.00 25.24 78 ALA A N 1
ATOM 609 C CA . ALA A 1 79 ? -17.221 12.013 -40.810 1.00 25.35 78 ALA A CA 1
ATOM 610 C C . ALA A 1 79 ? -16.638 10.609 -40.718 1.00 24.61 78 ALA A C 1
ATOM 611 O O . ALA A 1 79 ? -17.383 9.633 -40.624 1.00 23.97 78 ALA A O 1
ATOM 613 N N . TYR A 1 80 ? -15.297 10.542 -40.711 1.00 25.19 79 TYR A N 1
ATOM 614 C CA . TYR A 1 80 ? -14.570 9.287 -40.696 1.00 25.51 79 TYR A CA 1
ATOM 615 C C . TYR A 1 80 ? -13.515 9.334 -39.605 1.00 25.12 79 TYR A C 1
ATOM 616 O O . TYR A 1 80 ? -12.899 10.379 -39.396 1.00 24.38 79 TYR A O 1
ATOM 625 N N . MET A 1 81 ? -13.322 8.183 -38.943 1.00 24.56 80 MET A N 1
ATOM 626 C CA . MET A 1 81 ? -12.178 7.963 -38.084 1.00 23.46 80 MET A CA 1
ATOM 627 C C . MET A 1 81 ? -11.466 6.684 -38.523 1.00 22.40 80 MET A C 1
ATOM 628 O O . MET A 1 81 ? -12.053 5.605 -38.567 1.00 22.00 80 ME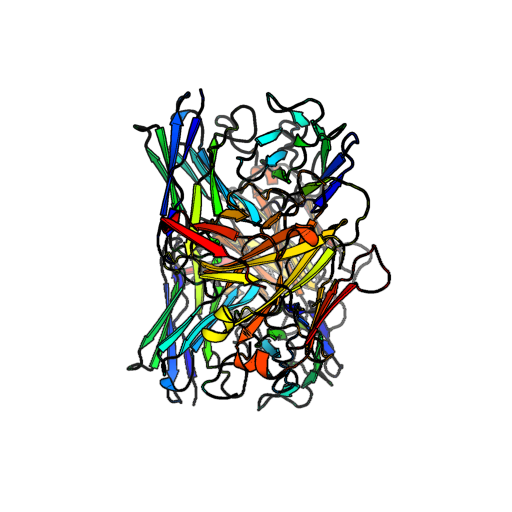T A O 1
ATOM 633 N N . GLN A 1 82 ? -10.188 6.842 -38.862 1.00 23.85 81 GLN A N 1
ATOM 634 C CA . GLN A 1 82 ? -9.278 5.739 -39.146 1.00 22.86 81 GLN A CA 1
ATOM 635 C C . GLN A 1 82 ? -8.382 5.484 -37.936 1.00 21.59 81 GLN A C 1
ATOM 636 O O . GLN A 1 82 ? -7.840 6.424 -37.383 1.00 20.77 81 GLN A O 1
ATOM 642 N N . LEU A 1 83 ? -8.262 4.211 -37.544 1.00 22.87 82 LEU A N 1
ATOM 643 C CA . LEU A 1 83 ? -7.360 3.744 -36.500 1.00 22.87 82 LEU A CA 1
ATOM 644 C C . LEU A 1 83 ? -6.386 2.751 -37.128 1.00 22.03 82 LEU A C 1
ATOM 645 O O . LEU A 1 83 ? -6.819 1.849 -37.842 1.00 20.70 82 LEU A O 1
ATOM 650 N N . ASN A 1 84 A -5.091 2.892 -36.827 1.00 22.38 82 ASN A N 1
ATOM 651 C CA . ASN A 1 84 A -4.028 2.111 -37.432 1.00 23.08 82 ASN A CA 1
ATOM 652 C C . ASN A 1 84 A -3.320 1.228 -36.390 1.00 22.19 82 ASN A C 1
ATOM 653 O O . ASN A 1 84 A -3.407 1.485 -35.192 1.00 20.47 82 ASN A O 1
ATOM 658 N N . SER A 1 85 B -2.607 0.200 -36.872 1.00 19.84 82 SER A N 1
ATOM 659 C CA . SER A 1 85 B -1.807 -0.698 -36.041 1.00 22.07 82 SER A CA 1
ATOM 660 C C . SER A 1 85 B -2.645 -1.235 -34.889 1.00 21.59 82 SER A C 1
ATOM 661 O O . SER A 1 85 B -2.293 -1.079 -33.726 1.00 21.06 82 SER A O 1
ATOM 664 N N . LEU A 1 86 C -3.752 -1.893 -35.219 1.00 21.36 82 LEU A N 1
ATOM 665 C CA . LEU A 1 86 C -4.736 -2.237 -34.204 1.00 23.08 82 LEU A CA 1
ATOM 666 C C . LEU A 1 86 C -4.220 -3.367 -33.315 1.00 22.70 82 LEU A C 1
ATOM 667 O O . LEU A 1 86 C -3.551 -4.289 -33.769 1.00 23.65 82 LEU A O 1
ATOM 672 N N . THR A 1 87 ? -4.542 -3.235 -32.032 1.00 24.23 83 THR A N 1
ATOM 673 C CA . THR A 1 87 ? -4.279 -4.231 -31.010 1.00 25.03 83 THR A CA 1
ATOM 674 C C . THR A 1 87 ? -5.601 -4.503 -30.293 1.00 25.22 83 THR A C 1
ATOM 675 O O . THR A 1 87 ? -6.576 -3.767 -30.482 1.00 23.04 83 THR A O 1
ATOM 679 N N . SER A 1 88 ? -5.604 -5.523 -29.427 1.00 26.18 84 SER A N 1
ATOM 680 C CA . SER A 1 88 ? -6.759 -5.836 -28.613 1.00 27.07 84 SER A CA 1
ATOM 681 C C . SER A 1 88 ? -7.136 -4.689 -27.670 1.00 27.88 84 SER A C 1
ATOM 682 O O . SER A 1 88 ? -8.288 -4.627 -27.248 1.00 28.53 84 SER A O 1
ATOM 685 N N . GLU A 1 89 ? -6.210 -3.778 -27.359 1.00 29.07 85 GLU A N 1
ATOM 686 C CA . GLU A 1 89 ? -6.532 -2.578 -26.593 1.00 32.92 85 GLU A CA 1
ATOM 687 C C . GLU A 1 89 ? -7.524 -1.674 -27.335 1.00 27.96 85 GLU A C 1
ATOM 688 O O . GLU A 1 89 ? -8.226 -0.873 -26.709 1.00 28.37 85 GLU A O 1
ATOM 694 N N . ASP A 1 90 ? -7.552 -1.778 -28.664 1.00 22.59 86 ASP A N 1
ATOM 695 C CA . ASP A 1 90 ? -8.433 -0.968 -29.499 1.00 23.01 86 ASP A CA 1
ATOM 696 C C . ASP A 1 90 ? -9.838 -1.563 -29.590 1.00 23.03 86 ASP A C 1
ATOM 697 O O . ASP A 1 90 ? -10.748 -0.882 -30.039 1.00 22.84 86 ASP A O 1
ATOM 702 N N . SER A 1 91 ? -10.035 -2.814 -29.153 1.00 22.77 87 SER A N 1
ATOM 703 C CA . SER A 1 91 ? -11.350 -3.428 -29.150 1.00 24.35 87 SER A CA 1
ATOM 704 C C . SER A 1 91 ? -12.241 -2.611 -28.221 1.00 24.36 87 SER A C 1
ATOM 705 O O . SER A 1 91 ? -11.898 -2.385 -27.067 1.00 24.25 87 SER A O 1
ATOM 708 N N . ALA A 1 92 ? -13.374 -2.155 -28.760 1.00 22.72 88 ALA A N 1
ATOM 709 C CA . ALA A 1 92 ? -14.224 -1.212 -28.067 1.00 22.45 88 ALA A CA 1
ATOM 710 C C . ALA A 1 92 ? -15.441 -0.898 -28.927 1.00 21.88 88 ALA A C 1
ATOM 711 O O . ALA A 1 92 ? -15.517 -1.298 -30.098 1.00 23.11 88 ALA A O 1
ATOM 713 N N . VAL A 1 93 ? -16.353 -0.120 -28.320 1.00 21.89 89 VAL A N 1
ATOM 714 C CA . VAL A 1 93 ? -17.392 0.554 -29.077 1.00 23.36 89 VAL A CA 1
ATOM 715 C C . VAL A 1 93 ? -16.944 1.999 -29.301 1.00 22.17 89 VAL A C 1
ATOM 716 O O . VAL A 1 93 ? -16.589 2.713 -28.358 1.00 22.99 89 VAL A O 1
ATOM 720 N N . TYR A 1 94 ? -16.984 2.425 -30.563 1.00 21.10 90 TYR A N 1
ATOM 721 C CA . TYR A 1 94 ? -16.648 3.792 -30.922 1.00 21.43 90 TYR A CA 1
ATOM 722 C C . TYR A 1 94 ? -17.903 4.551 -31.306 1.00 23.83 90 TYR A C 1
ATOM 723 O O . TYR A 1 94 ? -18.686 4.077 -32.132 1.00 24.39 90 TYR A O 1
ATOM 732 N N . PHE A 1 95 ? -18.091 5.724 -30.667 1.00 23.09 91 PHE A N 1
ATOM 733 C CA . PHE A 1 95 ? -19.207 6.603 -30.958 1.00 23.50 91 PHE A CA 1
ATOM 734 C C . PHE A 1 95 ? -18.697 7.875 -31.631 1.00 24.29 91 PHE A C 1
ATOM 735 O O . PHE A 1 95 ? -17.652 8.401 -31.253 1.00 22.79 91 PHE A O 1
ATOM 743 N N . CYS A 1 96 ? -19.425 8.344 -32.647 1.00 24.39 92 CYS A N 1
ATOM 744 C CA . CYS A 1 96 ? -19.367 9.734 -33.055 1.00 25.52 92 CYS A CA 1
ATOM 745 C C . CYS A 1 96 ? -20.491 10.467 -32.342 1.00 24.70 92 CYS A C 1
ATOM 746 O O . CYS A 1 96 ? -21.505 9.878 -31.987 1.00 24.21 92 CYS A O 1
ATOM 749 N N . LYS A 1 97 ? -20.288 11.757 -32.092 1.00 25.11 93 LYS A N 1
ATOM 750 C CA . LYS A 1 97 ? -21.321 12.538 -31.444 1.00 23.22 93 LYS A CA 1
ATOM 751 C C . LYS A 1 97 ? -21.122 13.988 -31.862 1.00 21.79 93 LYS A C 1
ATOM 752 O O . LYS A 1 97 ? -20.036 14.399 -32.255 1.00 23.57 93 LYS A O 1
ATOM 758 N N . ARG A 1 98 ? -22.208 14.736 -31.785 1.00 23.88 94 ARG A N 1
ATOM 759 C CA . ARG A 1 98 ? -22.277 16.087 -32.307 1.00 24.35 94 ARG A CA 1
ATOM 760 C C . ARG A 1 98 ? -22.089 17.102 -31.194 1.00 23.10 94 ARG A C 1
ATOM 761 O O . ARG A 1 98 ? -22.706 16.965 -30.135 1.00 22.88 94 ARG A O 1
ATOM 769 N N . SER A 1 99 ? -21.198 18.074 -31.475 1.00 24.95 95 SER A N 1
ATOM 770 C CA . SER A 1 99 ? -21.046 19.309 -30.735 1.00 25.69 95 SER A CA 1
ATOM 771 C C . SER A 1 99 ? -20.472 19.009 -29.345 1.00 27.97 95 SER A C 1
ATOM 772 O O . SER A 1 99 ? -19.986 17.908 -29.076 1.00 24.52 95 SER A O 1
ATOM 775 N N . LEU A 1 100 ? -20.552 20.037 -28.492 1.00 26.47 96 LEU A N 1
ATOM 776 C CA . LEU A 1 100 ? -20.153 20.013 -27.105 1.00 27.45 96 LEU A CA 1
ATOM 777 C C . LEU A 1 100 ? -21.344 19.556 -26.257 1.00 26.85 96 LEU A C 1
ATOM 778 O O . LEU A 1 100 ? -22.473 19.508 -26.728 1.00 24.11 96 LEU A O 1
ATOM 783 N N . PRO A 1 101 ? -21.126 19.189 -24.976 1.00 25.68 97 PRO A N 1
ATOM 784 C CA . PRO A 1 101 ? -22.232 18.934 -24.060 1.00 26.77 97 PRO A CA 1
ATOM 785 C C . PRO A 1 101 ? -23.089 20.185 -23.945 1.00 27.17 97 PRO A C 1
ATOM 786 O O . PRO A 1 101 ? -22.610 21.267 -23.631 1.00 29.14 97 PRO A O 1
ATOM 790 N N . GLY A 1 102 ? -24.374 20.003 -24.207 1.00 26.93 98 GLY A N 1
ATOM 791 C CA . GLY A 1 102 ? -25.306 21.095 -24.255 1.00 27.79 98 GLY A CA 1
ATOM 792 C C . GLY A 1 102 ? -26.441 20.733 -25.195 1.00 29.23 98 GLY A C 1
ATOM 793 O O . GLY A 1 102 ? -26.678 19.556 -25.473 1.00 28.23 98 GLY A O 1
ATOM 794 N N . THR A 1 103 ? -27.026 21.774 -25.773 1.00 26.45 99 THR A N 1
ATOM 795 C CA . THR A 1 103 ? -28.296 21.674 -26.462 1.00 29.34 99 THR A CA 1
ATOM 796 C C . THR A 1 103 ? -28.156 20.818 -27.725 1.00 24.74 99 THR A C 1
ATOM 797 O O . THR A 1 103 ? -29.116 20.161 -28.134 1.00 27.83 99 THR A O 1
ATOM 801 N N . PHE A 1 104 ? -26.976 20.803 -28.358 1.00 25.68 100 PHE A N 1
ATOM 802 C CA . PHE A 1 104 ? -26.816 20.100 -29.633 1.00 24.39 100 PHE A CA 1
ATOM 803 C C . PHE A 1 104 ? -26.249 18.681 -29.466 1.00 23.72 100 PHE A C 1
ATOM 804 O O . PHE A 1 104 ? -26.075 17.967 -30.445 1.00 24.47 100 PHE A O 1
ATOM 812 N N . ASP A 1 105 ? -26.006 18.259 -28.225 1.00 24.09 101 ASP A N 1
ATOM 813 C CA . ASP A 1 105 ? -25.454 16.946 -27.918 1.00 24.70 101 ASP A CA 1
ATOM 814 C C . ASP A 1 105 ? -26.314 15.860 -28.550 1.00 24.48 101 ASP A C 1
ATOM 815 O O . ASP A 1 105 ? -27.511 15.819 -28.308 1.00 25.48 101 ASP A O 1
ATOM 820 N N . TYR A 1 106 ? -25.712 15.002 -29.380 1.00 25.72 102 TYR A N 1
ATOM 821 C CA . TYR A 1 106 ? -26.424 13.938 -30.081 1.00 25.79 102 TYR A CA 1
ATOM 822 C C . TYR A 1 106 ? -25.396 12.889 -30.489 1.00 25.77 102 TYR A C 1
ATOM 823 O O . TYR A 1 106 ? -24.324 13.245 -30.955 1.00 25.74 102 TYR A O 1
ATOM 832 N N . TRP A 1 107 ? -25.753 11.597 -30.339 1.00 28.89 103 TRP A N 1
ATOM 833 C CA . TRP A 1 107 ? -24.822 10.487 -30.499 1.00 25.92 103 TRP A CA 1
ATOM 834 C C . TRP A 1 107 ? -25.238 9.558 -31.639 1.00 25.84 103 TRP A C 1
ATOM 835 O O . TRP A 1 107 ? -26.421 9.349 -31.887 1.00 25.82 103 TRP A O 1
ATOM 846 N N . GLY A 1 108 ? -24.242 8.992 -32.327 1.00 25.93 104 GLY A N 1
ATOM 847 C CA . GLY A 1 108 ? -24.450 7.829 -33.171 1.00 25.03 104 GLY A CA 1
ATOM 848 C C . GLY A 1 108 ? -24.740 6.575 -32.339 1.00 25.35 104 GLY A C 1
ATOM 849 O O . GLY A 1 108 ? -24.649 6.581 -31.106 1.00 23.40 104 GLY A O 1
ATOM 850 N N . GLN A 1 109 ? -25.089 5.486 -33.036 1.00 24.54 105 GLN A N 1
ATOM 851 C CA . GLN A 1 109 ? -25.519 4.265 -32.366 1.00 25.14 105 GLN A CA 1
ATOM 852 C C . GLN A 1 109 ? -24.303 3.462 -31.904 1.00 23.30 105 GLN A C 1
ATOM 853 O O . GLN A 1 109 ? -24.465 2.508 -31.182 1.00 23.94 105 GLN A O 1
ATOM 859 N N . GLY A 1 110 ? -23.103 3.822 -32.375 1.00 21.96 106 GLY A N 1
ATOM 860 C CA . GLY A 1 110 ? -21.875 3.144 -32.005 1.00 22.60 106 GLY A CA 1
ATOM 861 C C . GLY A 1 110 ? -21.460 2.147 -33.087 1.00 24.94 106 GLY A C 1
ATOM 862 O O . GLY A 1 110 ? -22.312 1.598 -33.799 1.00 24.32 106 GLY A O 1
ATOM 863 N N . THR A 1 111 ? -20.139 1.929 -33.190 1.00 23.18 107 THR A N 1
ATOM 864 C CA . THR A 1 111 ? -19.569 0.860 -34.001 1.00 23.82 107 THR A CA 1
ATOM 865 C C . THR A 1 111 ? -18.689 -0.020 -33.118 1.00 24.23 107 THR A C 1
ATOM 866 O O . THR A 1 111 ? -17.755 0.482 -32.498 1.00 22.33 107 THR A O 1
ATOM 870 N N . THR A 1 112 ? -18.967 -1.333 -33.094 1.00 25.41 108 THR A N 1
ATOM 871 C CA . THR A 1 112 ? -18.109 -2.276 -32.385 1.00 25.90 108 THR A CA 1
ATOM 872 C C . THR A 1 112 ? -16.887 -2.622 -33.225 1.00 24.60 108 THR A C 1
ATOM 873 O O . THR A 1 112 ? -17.011 -2.937 -34.402 1.00 25.13 108 THR A O 1
ATOM 877 N N . LEU A 1 113 ? -15.709 -2.543 -32.598 1.00 22.22 109 LEU A N 1
ATOM 878 C CA . LEU A 1 113 ? -14.478 -3.023 -33.204 1.00 24.23 109 LEU A CA 1
ATOM 879 C C . LEU A 1 113 ? -13.912 -4.137 -32.335 1.00 23.72 109 LEU A C 1
ATOM 880 O O . LEU A 1 113 ? -13.709 -3.954 -31.127 1.00 23.27 109 LEU A O 1
ATOM 885 N N . THR A 1 114 ? -13.730 -5.307 -32.974 1.00 23.51 110 THR A N 1
ATOM 886 C CA . THR A 1 114 ? -13.046 -6.429 -32.357 1.00 23.37 110 THR A CA 1
ATOM 887 C C . THR A 1 114 ? -11.744 -6.702 -33.089 1.00 22.00 110 THR A C 1
ATOM 888 O O . THR A 1 114 ? -11.741 -6.949 -34.297 1.00 19.88 110 THR A O 1
ATOM 892 N N . VAL A 1 115 ? -10.638 -6.693 -32.337 1.00 23.07 111 VAL A N 1
ATOM 893 C CA . VAL A 1 115 ? -9.329 -6.979 -32.916 1.00 22.44 111 VAL A CA 1
ATOM 894 C C . VAL A 1 115 ? -8.838 -8.312 -32.362 1.00 23.01 111 VAL A C 1
ATOM 895 O O . VAL A 1 115 ? -8.598 -8.423 -31.156 1.00 21.33 111 VAL A O 1
ATOM 899 N N . SER A 1 116 ? -8.644 -9.294 -33.252 1.00 25.12 112 SER A N 1
ATOM 900 C CA . SER A 1 116 ? -8.284 -10.648 -32.848 1.00 24.46 112 SER A CA 1
ATOM 901 C C . SER A 1 116 ? -7.604 -11.396 -33.981 1.00 23.91 112 SER A C 1
ATOM 902 O O . SER A 1 116 ? -7.914 -11.191 -35.162 1.00 22.50 112 SER A O 1
ATOM 905 N N . SER A 1 117 ? -6.685 -12.280 -33.596 1.00 25.05 113 SER A N 1
ATOM 906 C CA . SER A 1 117 ? -5.987 -13.120 -34.552 1.00 28.97 113 SER A CA 1
ATOM 907 C C . SER A 1 117 ? -6.784 -14.390 -34.839 1.00 26.37 113 SER A C 1
ATOM 908 O O . SER A 1 117 ? -6.450 -15.114 -35.767 1.00 25.84 113 SER A O 1
ATOM 911 N N . ALA A 1 118 ? -7.860 -14.621 -34.084 1.00 26.79 114 ALA A N 1
ATOM 912 C CA . ALA A 1 118 ? -8.633 -15.845 -34.202 1.00 26.05 114 ALA A CA 1
ATOM 913 C C . ALA A 1 118 ? -9.355 -15.890 -35.547 1.00 28.12 114 ALA A C 1
ATOM 914 O O . ALA A 1 118 ? -9.657 -14.846 -36.143 1.00 27.79 114 ALA A O 1
ATOM 916 N N . LYS A 1 119 ? -9.645 -17.128 -35.980 1.00 30.27 115 LYS A N 1
ATOM 917 C CA . LYS A 1 119 ? -10.434 -17.402 -37.166 1.00 37.51 115 LYS A CA 1
ATOM 918 C C . LYS A 1 119 ? -11.861 -17.601 -36.671 1.00 33.49 115 LYS A C 1
ATOM 919 O O . LYS A 1 119 ? -12.052 -18.038 -35.538 1.00 32.46 115 LYS A O 1
ATOM 925 N N . THR A 1 120 ? -12.853 -17.260 -37.482 1.00 32.95 116 THR A N 1
ATOM 926 C CA . THR A 1 120 ? -14.229 -17.603 -37.165 1.00 38.22 116 THR A CA 1
ATOM 927 C C . THR A 1 120 ? -14.317 -19.120 -36.988 1.00 33.69 116 THR A C 1
ATOM 928 O O . THR A 1 120 ? -13.804 -19.880 -37.787 1.00 30.34 116 THR A O 1
ATOM 932 N N . THR A 1 121 ? -14.875 -19.539 -35.849 1.00 30.85 117 THR A N 1
ATOM 933 C CA . THR A 1 121 ? -14.789 -20.914 -35.385 1.00 28.55 117 THR A CA 1
ATOM 934 C C . THR A 1 121 ? -16.123 -21.244 -34.736 1.00 28.65 117 THR A C 1
ATOM 935 O O . THR A 1 121 ? -16.536 -20.543 -33.820 1.00 28.21 117 THR A O 1
ATOM 939 N N . PRO A 1 122 ? -16.835 -22.311 -35.159 1.00 26.15 118 PRO A N 1
ATOM 940 C CA . PRO A 1 122 ? -18.061 -22.706 -34.473 1.00 26.09 118 PRO A CA 1
ATOM 941 C C . PRO A 1 122 ? -17.750 -23.303 -33.109 1.00 23.23 118 PRO A C 1
ATOM 942 O O . PRO A 1 122 ? -16.654 -23.803 -32.840 1.00 23.42 118 PRO A O 1
ATOM 946 N N . PRO A 1 123 ? -18.727 -23.252 -32.190 1.00 23.09 119 PRO A N 1
ATOM 947 C CA . PRO A 1 123 ? -18.569 -23.821 -30.857 1.00 23.95 119 PRO A CA 1
ATOM 948 C C . PRO A 1 123 ? -18.636 -25.344 -30.874 1.00 24.52 119 PRO A C 1
ATOM 949 O O . PRO A 1 123 ? -19.304 -25.931 -31.723 1.00 24.31 119 PRO A O 1
ATOM 953 N N . SER A 1 124 ? -17.876 -25.951 -29.962 1.00 25.73 120 SER A N 1
ATOM 954 C CA . SER A 1 124 ? -18.074 -27.328 -29.566 1.00 27.34 120 SER A CA 1
ATOM 955 C C . SER A 1 124 ? -18.911 -27.311 -28.288 1.00 26.68 120 SER A C 1
ATOM 956 O O . SER A 1 124 ? -18.649 -26.530 -27.381 1.00 24.82 120 SER A O 1
ATOM 959 N N . VAL A 1 125 ? -19.964 -28.122 -28.244 1.00 23.23 121 VAL A N 1
ATOM 960 C CA . VAL A 1 125 ? -20.892 -28.094 -27.127 1.00 22.05 121 VAL A CA 1
ATOM 961 C C . VAL A 1 125 ? -20.837 -29.420 -26.394 1.00 23.26 121 VAL A C 1
ATOM 962 O O . VAL A 1 125 ? -21.006 -30.471 -27.007 1.00 23.75 121 VAL A O 1
ATOM 966 N N . TYR A 1 126 ? -20.655 -29.352 -25.076 1.00 22.59 122 TYR A N 1
ATOM 967 C CA . TYR A 1 126 ? -20.549 -30.539 -24.245 1.00 25.02 122 TYR A CA 1
ATOM 968 C C . TYR A 1 126 ? -21.657 -30.515 -23.195 1.00 27.44 122 TYR A C 1
ATOM 969 O O . TYR A 1 126 ? -21.880 -29.480 -22.550 1.00 25.94 122 TYR A O 1
ATOM 978 N N . PRO A 1 127 ? -22.383 -31.641 -23.002 1.00 29.04 123 PRO A N 1
ATOM 979 C CA . PRO A 1 127 ? -23.497 -31.689 -22.053 1.00 30.70 123 PRO A CA 1
ATOM 980 C C . PRO A 1 127 ? -22.965 -31.772 -20.625 1.00 29.33 123 PRO A C 1
ATOM 981 O O . PRO A 1 127 ? -21.927 -32.366 -20.409 1.00 33.99 123 PRO A O 1
ATOM 985 N N . LEU A 1 128 ? -23.656 -31.134 -19.672 1.00 29.90 124 LEU A N 1
ATOM 986 C CA . LEU A 1 128 ? -23.309 -31.221 -18.262 1.00 32.96 124 LEU A CA 1
ATOM 987 C C . LEU A 1 128 ? -24.465 -31.877 -17.499 1.00 33.11 124 LEU A C 1
ATOM 988 O O . LEU A 1 128 ? -25.528 -31.286 -17.306 1.00 28.07 124 LEU A O 1
ATOM 993 N N . ALA A 1 129 ? -24.246 -33.138 -17.112 1.00 34.67 125 ALA A N 1
ATOM 994 C CA . ALA A 1 129 ? -25.173 -33.900 -16.290 1.00 34.68 125 ALA A CA 1
ATOM 995 C C . ALA A 1 129 ? -24.536 -34.140 -14.925 1.00 30.50 125 ALA A C 1
ATOM 996 O O . ALA A 1 129 ? -23.320 -34.220 -14.820 1.00 32.93 125 ALA A O 1
ATOM 998 N N . PRO A 1 130 ? -25.316 -34.205 -13.831 1.00 34.64 126 PRO A N 1
ATOM 999 C CA . PRO A 1 130 ? -24.735 -34.408 -12.496 1.00 39.64 126 PRO A CA 1
ATOM 1000 C C . PRO A 1 130 ? -23.999 -35.745 -12.312 1.00 43.26 126 PRO A C 1
ATOM 1001 O O . PRO A 1 130 ? -24.336 -36.735 -12.961 1.00 40.95 126 PRO A O 1
ATOM 1005 N N . GLY A 1 131 ? -22.994 -35.756 -11.420 1.00 46.02 127 GLY A N 1
ATOM 1006 C CA . GLY A 1 131 ? -22.266 -36.963 -11.046 1.00 54.85 127 GLY A CA 1
ATOM 1007 C C . GLY A 1 131 ? -23.069 -37.890 -10.145 1.00 54.25 127 GLY A C 1
ATOM 1008 O O . GLY A 1 131 ? -22.412 -38.717 -9.489 1.00 51.72 127 GLY A O 1
ATOM 1009 N N . ASN A 1 137 ? -33.074 -33.647 -4.176 1.00 70.20 133 ASN A N 1
ATOM 1010 C CA . ASN A 1 137 ? -33.727 -32.309 -4.204 1.00 66.91 133 ASN A CA 1
ATOM 1011 C C . ASN A 1 137 ? -34.930 -32.386 -5.145 1.00 62.20 133 ASN A C 1
ATOM 1012 O O . ASN A 1 137 ? -35.015 -33.289 -5.971 1.00 61.34 133 ASN A O 1
ATOM 1017 N N . SER A 1 138 ? -35.874 -31.450 -5.008 1.00 63.20 134 SER A N 1
ATOM 1018 C CA . SER A 1 138 ? -37.033 -31.411 -5.894 1.00 57.60 134 SER A CA 1
ATOM 1019 C C . SER A 1 138 ? -36.678 -30.814 -7.263 1.00 55.97 134 SER A C 1
ATOM 1020 O O . SER A 1 138 ? -37.373 -31.076 -8.240 1.00 54.68 134 SER A O 1
ATOM 1023 N N . MET A 1 139 ? -35.601 -30.016 -7.334 1.00 52.00 135 MET A N 1
ATOM 1024 C CA . MET A 1 139 ? -35.127 -29.390 -8.564 1.00 45.67 135 MET A CA 1
ATOM 1025 C C . MET A 1 139 ? -33.768 -29.991 -8.941 1.00 42.68 135 MET A C 1
ATOM 1026 O O . MET A 1 139 ? -32.988 -30.340 -8.066 1.00 46.80 135 MET A O 1
ATOM 1031 N N . VAL A 1 140 ? -33.458 -30.083 -10.238 1.00 35.42 136 VAL A N 1
ATOM 1032 C CA . VAL A 1 140 ? -32.148 -30.539 -10.676 1.00 34.90 136 VAL A CA 1
ATOM 1033 C C . VAL A 1 140 ? -31.578 -29.519 -11.667 1.00 32.42 136 VAL A C 1
ATOM 1034 O O . VAL A 1 140 ? -32.297 -29.006 -12.524 1.00 28.80 136 VAL A O 1
ATOM 1038 N N . THR A 1 141 ? -30.276 -29.214 -11.527 1.00 31.12 137 THR A N 1
ATOM 1039 C CA . THR A 1 141 ? -29.576 -28.331 -12.452 1.00 29.66 137 THR A CA 1
ATOM 1040 C C . THR A 1 141 ? -28.787 -29.162 -13.464 1.00 27.39 137 THR A C 1
ATOM 1041 O O . THR A 1 141 ? -28.096 -30.107 -13.084 1.00 28.45 137 THR A O 1
ATOM 1045 N N . LEU A 1 142 ? -28.944 -28.803 -14.746 1.00 27.37 138 LEU A N 1
ATOM 1046 C CA . LEU A 1 142 ? -28.159 -29.324 -15.860 1.00 27.29 138 LEU A CA 1
ATOM 1047 C C . LEU A 1 142 ? -27.460 -28.147 -16.528 1.00 27.28 138 LEU A C 1
ATOM 1048 O O . LEU A 1 142 ? -27.795 -26.989 -16.264 1.00 27.61 138 LEU A O 1
ATOM 1053 N N . GLY A 1 143 ? -26.530 -28.437 -17.443 1.00 25.80 139 GLY A N 1
ATOM 1054 C CA . GLY A 1 143 ? -25.867 -27.370 -18.174 1.00 25.70 139 GLY A CA 1
ATOM 1055 C C . GLY A 1 143 ? -25.291 -27.835 -19.508 1.00 27.15 139 GLY A C 1
ATOM 1056 O O . GLY A 1 143 ? -25.319 -29.033 -19.827 1.00 26.50 139 GLY A O 1
ATOM 1057 N N . CYS A 1 144 ? -24.821 -26.851 -20.290 1.00 25.66 140 CYS A N 1
ATOM 1058 C CA . CYS A 1 144 ? -23.993 -27.055 -21.462 1.00 26.59 140 CYS A CA 1
ATOM 1059 C C . CYS A 1 144 ? -22.757 -26.185 -21.395 1.00 25.27 140 CYS A C 1
ATOM 1060 O O . CYS A 1 144 ? -22.857 -25.005 -21.072 1.00 24.44 140 CYS A O 1
ATOM 1063 N N . LEU A 1 145 ? -21.638 -26.783 -21.799 1.00 25.06 141 LEU A N 1
ATOM 1064 C CA . LEU A 1 145 ? -20.367 -26.101 -21.944 1.00 24.46 141 LEU A CA 1
ATOM 1065 C C . LEU A 1 145 ? -20.187 -25.804 -23.423 1.00 22.53 141 LEU A C 1
ATOM 1066 O O . LEU A 1 145 ? -20.347 -26.682 -24.254 1.00 21.99 141 LEU A O 1
ATOM 1071 N N . VAL A 1 146 ? -19.944 -24.536 -23.734 1.00 21.04 142 VAL A N 1
ATOM 1072 C CA . VAL A 1 146 ? -19.855 -24.068 -25.101 1.00 23.47 142 VAL A CA 1
ATOM 1073 C C . VAL A 1 146 ? -18.452 -23.508 -25.289 1.00 23.87 142 VAL A C 1
ATOM 1074 O O . VAL A 1 146 ? -18.134 -22.436 -24.777 1.00 24.36 142 VAL A O 1
ATOM 1078 N N . LYS A 1 147 ? -17.634 -24.246 -26.033 1.00 22.16 143 LYS A N 1
ATOM 1079 C CA . LYS A 1 147 ? -16.201 -24.084 -25.959 1.00 25.12 143 LYS A CA 1
ATOM 1080 C C . LYS A 1 147 ? -15.646 -23.802 -27.352 1.00 25.10 143 LYS A C 1
ATOM 1081 O O . LYS A 1 147 ? -16.071 -24.388 -28.352 1.00 25.26 143 LYS A O 1
ATOM 1087 N N . GLY A 1 148 ? -14.730 -22.835 -27.416 1.00 22.79 144 GLY A N 1
ATOM 1088 C CA . GLY A 1 148 ? -13.828 -22.710 -28.534 1.00 22.54 144 GLY A CA 1
ATOM 1089 C C . GLY A 1 148 ? -14.439 -22.000 -29.726 1.00 23.64 144 GLY A C 1
ATOM 1090 O O . GLY A 1 148 ? -14.116 -22.327 -30.862 1.00 23.84 144 GLY A O 1
ATOM 1091 N N . TYR A 1 149 ? -15.270 -20.984 -29.489 1.00 23.22 145 TYR A N 1
ATOM 1092 C CA . TYR A 1 149 ? -15.891 -20.306 -30.624 1.00 22.86 145 TYR A CA 1
ATOM 1093 C C . TYR A 1 149 ? -15.302 -18.906 -30.776 1.00 22.39 145 TYR A C 1
ATOM 1094 O O . TYR A 1 149 ? -14.747 -18.320 -29.845 1.00 19.51 145 TYR A O 1
ATOM 1103 N N . PHE A 1 150 ? -15.488 -18.363 -31.973 1.00 21.94 146 PHE A N 1
ATOM 1104 C CA . PHE A 1 150 ? -15.090 -16.999 -32.272 1.00 24.17 146 PHE A CA 1
ATOM 1105 C C . PHE A 1 150 ? -15.838 -16.557 -33.520 1.00 23.52 146 PHE A C 1
ATOM 1106 O O . PHE A 1 150 ? -15.980 -17.357 -34.442 1.00 25.34 146 PHE A O 1
ATOM 1114 N N . PRO A 1 151 ? -16.358 -15.311 -33.622 1.00 24.97 147 PRO A N 1
ATOM 1115 C CA . PRO A 1 151 ? -16.421 -14.341 -32.520 1.00 25.22 147 PRO A CA 1
ATOM 1116 C C . PRO A 1 151 ? -17.689 -14.411 -31.673 1.00 24.57 147 PRO A C 1
ATOM 1117 O O . PRO A 1 151 ? -18.546 -15.253 -31.918 1.00 23.60 147 PRO A O 1
ATOM 1121 N N . GLU A 1 152 ? -17.839 -13.465 -30.737 1.00 21.19 148 GLU A N 1
ATOM 1122 C CA . GLU A 1 152 ? -19.118 -13.248 -30.082 1.00 23.84 148 GLU A CA 1
ATOM 1123 C C . GLU A 1 152 ? -20.146 -12.774 -31.099 1.00 25.06 148 GLU A C 1
ATOM 1124 O O . GLU A 1 152 ? -19.786 -12.149 -32.092 1.00 25.24 148 GLU A O 1
ATOM 1130 N N . PRO A 1 153 ? -21.464 -12.983 -30.878 1.00 26.91 149 PRO A N 1
ATOM 1131 C CA . PRO A 1 153 ? -21.992 -13.733 -29.739 1.00 24.89 149 PRO A CA 1
ATOM 1132 C C . PRO A 1 153 ? -22.445 -15.145 -30.078 1.00 24.86 149 PRO A C 1
ATOM 1133 O O . PRO A 1 153 ? -22.400 -15.541 -31.254 1.00 23.26 149 PRO A O 1
ATOM 1137 N N . VAL A 1 154 ? -22.876 -15.871 -29.040 1.00 23.28 150 VAL A N 1
ATOM 1138 C CA . VAL A 1 154 ? -23.702 -17.072 -29.177 1.00 25.34 150 VAL A CA 1
ATOM 1139 C C . VAL A 1 154 ? -25.003 -16.823 -28.407 1.00 26.32 150 VAL A C 1
ATOM 1140 O O . VAL A 1 154 ? -25.030 -15.989 -27.508 1.00 30.85 150 VAL A O 1
ATOM 1144 N N . THR A 1 155 ? -26.065 -17.551 -28.766 1.00 27.00 151 THR A N 1
ATOM 1145 C CA . THR A 1 155 ? -27.281 -17.620 -27.970 1.00 28.91 151 THR A CA 1
ATOM 1146 C C . THR A 1 155 ? -27.500 -19.072 -27.560 1.00 27.85 151 THR A C 1
ATOM 1147 O O . THR A 1 155 ? -27.142 -20.000 -28.284 1.00 29.47 151 THR A O 1
ATOM 1151 N N . VAL A 1 156 ? -27.971 -19.259 -26.326 1.00 26.13 152 VAL A N 1
ATOM 1152 C CA . VAL A 1 156 ? -28.257 -20.577 -25.802 1.00 26.76 152 VAL A CA 1
ATOM 1153 C C . VAL A 1 156 ? -29.706 -20.555 -25.340 1.00 29.84 152 VAL A C 1
ATOM 1154 O O . VAL A 1 156 ? -30.102 -19.653 -24.622 1.00 28.39 152 VAL A O 1
ATOM 1158 N N . THR A 1 157 ? -30.494 -21.533 -25.790 1.00 32.34 153 THR A N 1
ATOM 1159 C CA . THR A 1 157 ? -31.832 -21.732 -25.273 1.00 31.95 153 THR A CA 1
ATOM 1160 C C . THR A 1 157 ? -31.903 -23.179 -24.818 1.00 29.55 153 THR A C 1
ATOM 1161 O O . THR A 1 157 ? -30.971 -23.954 -25.052 1.00 30.17 153 THR A O 1
ATOM 1165 N N . TRP A 1 158 ? -33.011 -23.503 -24.157 1.00 29.02 154 TRP A N 1
ATOM 1166 C CA . TRP A 1 158 ? -33.250 -24.822 -23.607 1.00 30.12 154 TRP A CA 1
ATOM 1167 C C . TRP A 1 158 ? -34.626 -25.309 -24.058 1.00 32.81 154 TRP A C 1
ATOM 1168 O O . TRP A 1 158 ? -35.609 -24.608 -23.857 1.00 30.57 154 TRP A O 1
ATOM 1179 N N . ASN A 1 159 ? -34.669 -26.495 -24.683 1.00 36.36 155 ASN A N 1
ATOM 1180 C CA . ASN A 1 159 ? -35.866 -27.021 -25.345 1.00 38.62 155 ASN A CA 1
ATOM 1181 C C . ASN A 1 159 ? -36.524 -25.940 -26.218 1.00 42.88 155 ASN A C 1
ATOM 1182 O O . ASN A 1 159 ? -37.728 -25.685 -26.122 1.00 45.67 155 ASN A O 1
ATOM 1187 N N . SER A 1 160 ? -35.701 -25.275 -27.038 1.00 43.81 156 SER A N 1
ATOM 1188 C CA . SER A 1 160 ? -36.148 -24.317 -28.039 1.00 42.45 156 SER A CA 1
ATOM 1189 C C . SER A 1 160 ? -36.884 -23.122 -27.422 1.00 46.51 156 SER A C 1
ATOM 1190 O O . SER A 1 160 ? -37.788 -22.561 -28.036 1.00 44.62 156 SER A O 1
ATOM 1193 N N . GLY A 1 161 ? -36.480 -22.695 -26.224 1.00 46.91 157 GLY A N 1
ATOM 1194 C CA . GLY A 1 161 ? -37.061 -21.516 -25.604 1.00 49.88 157 GLY A CA 1
ATOM 1195 C C . GLY A 1 161 ? -38.203 -21.852 -24.644 1.00 52.28 157 GLY A C 1
ATOM 1196 O O . GLY A 1 161 ? -38.623 -20.990 -23.876 1.00 52.09 157 GLY A O 1
ATOM 1197 N N . SER A 1 162 ? -38.686 -23.103 -24.677 1.00 50.87 158 SER A N 1
ATOM 1198 C CA . SER A 1 162 ? -39.854 -23.485 -23.903 1.00 54.70 158 SER A CA 1
ATOM 1199 C C . SER A 1 162 ? -39.466 -23.795 -22.456 1.00 56.50 158 SER A C 1
ATOM 1200 O O . SER A 1 162 ? -40.328 -23.785 -21.582 1.00 60.49 158 SER A O 1
ATOM 1203 N N . LEU A 1 163 ? -38.172 -24.084 -22.218 1.00 58.83 159 LEU A N 1
ATOM 1204 C CA . LEU A 1 163 ? -37.598 -24.142 -20.882 1.00 53.14 159 LEU A CA 1
ATOM 1205 C C . LEU A 1 163 ? -36.971 -22.772 -20.634 1.00 56.37 159 LEU A C 1
ATOM 1206 O O . LEU A 1 163 ? -35.821 -22.509 -20.983 1.00 59.56 159 LEU A O 1
ATOM 1211 N N . SER A 1 164 ? -37.809 -21.878 -20.115 1.00 60.40 160 SER A N 1
ATOM 1212 C CA . SER A 1 164 ? -37.511 -20.462 -20.058 1.00 64.11 160 SER A CA 1
ATOM 1213 C C . SER A 1 164 ? -36.953 -20.103 -18.686 1.00 63.66 160 SER A C 1
ATOM 1214 O O . SER A 1 164 ? -36.317 -19.066 -18.541 1.00 71.50 160 SER A O 1
ATOM 1217 N N . SER A 1 165 ? -37.165 -20.978 -17.695 1.00 65.16 161 SER A N 1
ATOM 1218 C CA . SER A 1 165 ? -37.026 -20.579 -16.304 1.00 62.93 161 SER A CA 1
ATOM 1219 C C . SER A 1 165 ? -35.880 -21.323 -15.641 1.00 55.11 161 SER A C 1
ATOM 1220 O O . SER A 1 165 ? -35.608 -22.470 -15.963 1.00 58.41 161 SER A O 1
ATOM 1223 N N . GLY A 1 166 ? -35.238 -20.627 -14.700 1.00 50.43 162 GLY A N 1
ATOM 1224 C CA . GLY A 1 166 ? -34.004 -21.078 -14.092 1.00 42.79 162 GLY A CA 1
ATOM 1225 C C . GLY A 1 166 ? -32.887 -21.255 -15.116 1.00 41.60 162 GLY A C 1
ATOM 1226 O O . GLY A 1 166 ? -32.121 -22.190 -14.969 1.00 45.81 162 GLY A O 1
ATOM 1227 N N . VAL A 1 167 ? -32.836 -20.406 -16.156 1.00 33.39 163 VAL A N 1
ATOM 1228 C CA . VAL A 1 167 ? -31.742 -20.426 -17.123 1.00 32.99 163 VAL A CA 1
ATOM 1229 C C . VAL A 1 167 ? -30.735 -19.331 -16.773 1.00 30.51 163 VAL A C 1
ATOM 1230 O O . VAL A 1 167 ? -31.105 -18.189 -16.532 1.00 29.68 163 VAL A O 1
ATOM 1234 N N . HIS A 1 168 ? -29.445 -19.668 -16.802 1.00 28.09 164 HIS A N 1
ATOM 1235 C CA . HIS A 1 168 ? -28.397 -18.672 -16.663 1.00 27.98 164 HIS A CA 1
ATOM 1236 C C . HIS A 1 168 ? -27.342 -18.971 -17.716 1.00 27.69 164 HIS A C 1
ATOM 1237 O O . HIS A 1 168 ? -26.740 -20.044 -17.686 1.00 28.17 164 HIS A O 1
ATOM 1244 N N . THR A 1 169 ? -27.127 -18.028 -18.636 1.00 26.69 165 THR A N 1
ATOM 1245 C CA . THR A 1 169 ? -26.073 -18.120 -19.632 1.00 26.53 165 THR A CA 1
ATOM 1246 C C . THR A 1 169 ? -24.986 -17.109 -19.270 1.00 26.43 165 THR A C 1
ATOM 1247 O O . THR A 1 169 ? -25.226 -15.902 -19.252 1.00 26.59 165 THR A O 1
ATOM 1251 N N . PHE A 1 170 ? -23.784 -17.602 -18.959 1.00 24.23 166 PHE A N 1
ATOM 1252 C CA . PHE A 1 170 ? -22.768 -16.768 -18.340 1.00 24.48 166 PHE A CA 1
ATOM 1253 C C . PHE A 1 170 ? -21.969 -16.059 -19.427 1.00 28.27 166 PHE A C 1
ATOM 1254 O O . PHE A 1 170 ? -21.820 -16.609 -20.534 1.00 27.10 166 PHE A O 1
ATOM 1262 N N . PRO A 1 171 ? -21.455 -14.829 -19.143 1.00 26.69 167 PRO A N 1
ATOM 1263 C CA . PRO A 1 171 ? -20.551 -14.141 -20.060 1.00 27.03 167 PRO A CA 1
ATOM 1264 C C . PRO A 1 171 ? -19.362 -15.024 -20.414 1.00 25.20 167 PRO A C 1
ATOM 1265 O O . PRO A 1 171 ? -18.731 -15.616 -19.532 1.00 24.76 167 PRO A O 1
ATOM 1269 N N . ALA A 1 172 ? -19.030 -15.033 -21.710 1.00 23.08 168 ALA A N 1
ATOM 1270 C CA . ALA A 1 172 ? -17.978 -15.859 -22.237 1.00 24.24 168 ALA A CA 1
ATOM 1271 C C . ALA A 1 172 ? -16.661 -15.340 -21.690 1.00 27.41 168 ALA A C 1
ATOM 1272 O O . ALA A 1 172 ? -16.539 -14.154 -21.411 1.00 28.66 168 ALA A O 1
ATOM 1274 N N . VAL A 1 173 ? -15.692 -16.238 -21.574 1.00 27.77 169 VAL A N 1
ATOM 1275 C CA . VAL A 1 173 ? -14.332 -15.891 -21.210 1.00 31.29 169 VAL A CA 1
ATOM 1276 C C . VAL A 1 173 ? -13.439 -16.312 -22.378 1.00 30.68 169 VAL A C 1
ATOM 1277 O O . VAL A 1 173 ? -13.731 -17.264 -23.081 1.00 24.91 169 VAL A O 1
ATOM 1281 N N . LEU A 1 174 ? -12.330 -15.610 -22.551 1.00 31.59 170 LEU A N 1
ATOM 1282 C CA . LEU A 1 174 ? -11.415 -15.781 -23.665 1.00 36.85 170 LEU A CA 1
ATOM 1283 C C . LEU A 1 174 ? -10.301 -16.730 -23.231 1.00 40.70 170 LEU A C 1
ATOM 1284 O O . LEU A 1 174 ? -9.752 -16.594 -22.145 1.00 48.49 170 LEU A O 1
ATOM 1289 N N . GLN A 1 175 ? -10.016 -17.738 -24.055 1.00 43.53 171 GLN A N 1
ATOM 1290 C CA . GLN A 1 175 ? -8.966 -18.701 -23.771 1.00 46.36 171 GLN A CA 1
ATOM 1291 C C . GLN A 1 175 ? -8.339 -19.195 -25.071 1.00 41.33 171 GLN A C 1
ATOM 1292 O O . GLN A 1 175 ? -8.993 -19.877 -25.851 1.00 43.10 171 GLN A O 1
ATOM 1298 N N . SER A 1 176 ? -7.070 -18.832 -25.304 1.00 43.68 172 SER A N 1
ATOM 1299 C CA . SER A 1 176 ? -6.353 -19.198 -26.517 1.00 44.66 172 SER A CA 1
ATOM 1300 C C . SER A 1 176 ? -7.021 -18.535 -27.715 1.00 39.88 172 SER A C 1
ATOM 1301 O O . SER A 1 176 ? -7.153 -19.159 -28.767 1.00 37.39 172 SER A O 1
ATOM 1304 N N . ASP A 1 177 ? -7.463 -17.288 -27.503 1.00 36.35 173 ASP A N 1
ATOM 1305 C CA . ASP A 1 177 ? -8.071 -16.447 -28.514 1.00 36.07 173 ASP A CA 1
ATOM 1306 C C . ASP A 1 177 ? -9.500 -16.888 -28.829 1.00 30.82 173 ASP A C 1
ATOM 1307 O O . ASP A 1 177 ? -10.129 -16.251 -29.666 1.00 28.33 173 ASP A O 1
ATOM 1312 N N . LEU A 1 178 ? -10.036 -17.900 -28.111 1.00 26.64 174 LEU A N 1
ATOM 1313 C CA . LEU A 1 178 ? -11.371 -18.430 -28.393 1.00 26.03 174 LEU A CA 1
ATOM 1314 C C . LEU A 1 178 ? -12.257 -18.280 -27.165 1.00 23.65 174 LEU A C 1
ATOM 1315 O O . LEU A 1 178 ? -11.752 -18.266 -26.047 1.00 25.35 174 LEU A O 1
ATOM 1320 N N . TYR A 1 179 ? -13.569 -18.144 -27.389 1.00 22.04 175 TYR A N 1
ATOM 1321 C CA . TYR A 1 179 ? -14.527 -17.944 -26.301 1.00 22.01 175 TYR A CA 1
ATOM 1322 C C . TYR A 1 179 ? -15.065 -19.274 -25.805 1.00 22.35 175 TYR A C 1
ATOM 1323 O O . TYR A 1 179 ? -15.224 -20.206 -26.599 1.00 20.56 175 TYR A O 1
ATOM 1332 N N . THR A 1 180 ? -15.297 -19.316 -24.481 1.00 22.15 176 THR A N 1
ATOM 1333 C CA . THR A 1 180 ? -15.997 -20.388 -23.807 1.00 22.92 176 THR A CA 1
ATOM 1334 C C . THR A 1 180 ? -16.996 -19.835 -22.795 1.00 24.50 176 THR A C 1
ATOM 1335 O O . THR A 1 180 ? -16.688 -18.895 -22.061 1.00 21.92 176 THR A O 1
ATOM 1339 N N . LEU A 1 181 ? -18.172 -20.461 -22.735 1.00 22.43 177 LEU A N 1
ATOM 1340 C CA . LEU A 1 181 ? -19.166 -20.142 -21.722 1.00 25.32 177 LEU A CA 1
ATOM 1341 C C . LEU A 1 181 ? -19.914 -21.413 -21.344 1.00 25.05 177 LEU A C 1
ATOM 1342 O O . LEU A 1 181 ? -19.755 -22.434 -22.006 1.00 22.45 177 LEU A O 1
ATOM 1347 N N . SER A 1 182 ? -20.620 -21.353 -20.218 1.00 23.98 178 SER A N 1
ATOM 1348 C CA . SER A 1 182 ? -21.575 -22.373 -19.827 1.00 25.50 178 SER A CA 1
ATOM 1349 C C . SER A 1 182 ? -22.948 -21.728 -19.651 1.00 24.85 178 SER A C 1
ATOM 1350 O O . SER A 1 182 ? -23.082 -20.519 -19.455 1.00 25.35 178 SER A O 1
ATOM 1353 N N . SER A 1 183 ? -23.957 -22.583 -19.726 1.00 23.29 179 SER A N 1
ATOM 1354 C CA . SER A 1 183 ? -25.335 -22.229 -19.480 1.00 22.32 179 SER A CA 1
ATOM 1355 C C . SER A 1 183 ? -25.896 -23.268 -18.518 1.00 25.28 179 SER A C 1
ATOM 1356 O O . SER A 1 183 ? -25.587 -24.457 -18.663 1.00 23.28 179 SER A O 1
ATOM 1359 N N . SER A 1 184 ? -26.689 -22.820 -17.534 1.00 24.45 180 SER A N 1
ATOM 1360 C CA . SER A 1 184 ? -27.378 -23.748 -16.646 1.00 24.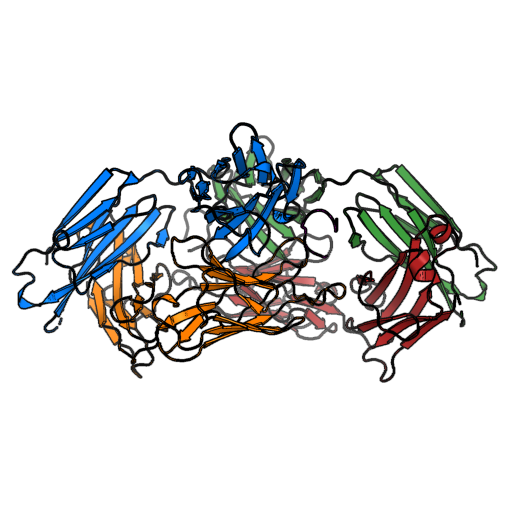71 180 SER A CA 1
ATOM 1361 C C . SER A 1 184 ? -28.875 -23.643 -16.873 1.00 23.59 180 SER A C 1
ATOM 1362 O O . SER A 1 184 ? -29.363 -22.600 -17.302 1.00 24.15 180 SER A O 1
ATOM 1365 N N . VAL A 1 185 ? -29.570 -24.751 -16.593 1.00 25.60 181 VAL A N 1
ATOM 1366 C CA . VAL A 1 185 ? -31.015 -24.759 -16.506 1.00 27.39 181 VAL A CA 1
ATOM 1367 C C . VAL A 1 185 ? -31.420 -25.593 -15.294 1.00 26.87 181 VAL A C 1
ATOM 1368 O O . VAL A 1 185 ? -30.791 -26.602 -14.995 1.00 27.11 181 VAL A O 1
ATOM 1372 N N . THR A 1 186 ? -32.491 -25.176 -14.608 1.00 29.35 182 THR A N 1
ATOM 1373 C CA . THR A 1 186 ? -33.001 -25.903 -13.458 1.00 32.10 182 THR A CA 1
ATOM 1374 C C . THR A 1 186 ? -34.407 -26.382 -13.783 1.00 35.16 182 THR A C 1
ATOM 1375 O O . THR A 1 186 ? -35.221 -25.566 -14.171 1.00 41.33 182 THR A O 1
ATOM 1379 N N . VAL A 1 187 ? -34.663 -27.693 -13.628 1.00 35.98 183 VAL A N 1
ATOM 1380 C CA . VAL A 1 187 ? -35.948 -28.312 -13.926 1.00 35.00 183 VAL A CA 1
ATOM 1381 C C . VAL A 1 187 ? -36.398 -29.165 -12.743 1.00 35.08 183 VAL A C 1
ATOM 1382 O O . VAL A 1 187 ? -35.584 -29.557 -11.908 1.00 34.06 183 VAL A O 1
ATOM 1386 N N . PRO A 1 188 ? -37.701 -29.517 -12.652 1.00 37.70 184 PRO A N 1
ATOM 1387 C CA . PRO A 1 188 ? -38.170 -30.461 -11.638 1.00 40.77 184 PRO A CA 1
ATOM 1388 C C . PRO A 1 188 ? -37.517 -31.836 -11.793 1.00 39.98 184 PRO A C 1
ATOM 1389 O O . PRO A 1 188 ? -37.356 -32.328 -12.912 1.00 43.97 184 PRO A O 1
ATOM 1393 N N . SER A 1 189 ? -37.144 -32.439 -10.657 1.00 42.78 185 SER A N 1
ATOM 1394 C CA . SER A 1 189 ? -36.502 -33.749 -10.604 1.00 47.32 185 SER A CA 1
ATOM 1395 C C . SER A 1 189 ? -37.347 -34.811 -11.295 1.00 46.40 185 SER A C 1
ATOM 1396 O O . SER A 1 189 ? -36.815 -35.768 -11.851 1.00 49.23 185 SER A O 1
ATOM 1399 N N . SER A 1 190 ? -38.672 -34.646 -11.206 1.00 51.44 186 SER A N 1
ATOM 1400 C CA . SER A 1 190 ? -39.610 -35.583 -11.797 1.00 49.48 186 SER A CA 1
ATOM 1401 C C . SER A 1 190 ? -39.498 -35.568 -13.322 1.00 51.16 186 SER A C 1
ATOM 1402 O O . SER A 1 190 ? -39.676 -36.606 -13.954 1.00 56.94 186 SER A O 1
ATOM 1405 N N . THR A 1 191 ? -39.150 -34.413 -13.907 1.00 54.18 187 THR A N 1
ATOM 1406 C CA . THR A 1 191 ? -39.142 -34.264 -15.357 1.00 51.85 187 THR A CA 1
ATOM 1407 C C . THR A 1 191 ? -37.827 -34.731 -15.973 1.00 48.99 187 THR A C 1
ATOM 1408 O O . THR A 1 191 ? -37.758 -34.884 -17.185 1.00 50.02 187 THR A O 1
ATOM 1412 N N . TRP A 1 192 ? -36.779 -34.932 -15.170 1.00 46.27 188 TRP A N 1
ATOM 1413 C CA . TRP A 1 192 ? -35.514 -35.368 -15.732 1.00 42.97 188 TRP A CA 1
ATOM 1414 C C . TRP A 1 192 ? -34.914 -36.462 -14.863 1.00 50.29 188 TRP A C 1
ATOM 1415 O O . TRP A 1 192 ? -34.969 -36.350 -13.641 1.00 56.13 188 TRP A O 1
ATOM 1426 N N . PRO A 1 193 ? -34.326 -37.540 -15.448 1.00 51.94 189 PRO A N 1
ATOM 1427 C CA . PRO A 1 193 ? -34.199 -37.704 -16.904 1.00 51.56 189 PRO A CA 1
ATOM 1428 C C . PRO A 1 193 ? -35.374 -38.299 -17.679 1.00 47.11 189 PRO A C 1
ATOM 1429 O O . PRO A 1 193 ? -35.243 -38.590 -18.858 1.00 39.43 189 PRO A O 1
ATOM 1433 N N . SER A 1 194 ? -36.540 -38.419 -17.045 1.00 47.43 190 SER A N 1
ATOM 1434 C CA . SER A 1 194 ? -37.670 -39.064 -17.689 1.00 50.74 190 SER A CA 1
ATOM 1435 C C . SER A 1 194 ? -38.098 -38.301 -18.941 1.00 53.67 190 SER A C 1
ATOM 1436 O O . SER A 1 194 ? -38.668 -38.907 -19.838 1.00 56.27 190 SER A O 1
ATOM 1439 N N . GLU A 1 195 ? -37.847 -36.982 -18.997 1.00 55.05 191 GLU A N 1
ATOM 1440 C CA . GLU A 1 195 ? -38.073 -36.194 -20.204 1.00 53.60 191 GLU A CA 1
ATOM 1441 C C . GLU A 1 195 ? -36.757 -35.627 -20.738 1.00 48.20 191 GLU A C 1
ATOM 1442 O O . GLU A 1 195 ? -35.826 -35.351 -19.983 1.00 48.72 191 GLU A O 1
ATOM 1448 N N . THR A 1 196 ? -36.718 -35.444 -22.059 1.00 37.38 192 THR A N 1
ATOM 1449 C CA . THR A 1 196 ? -35.507 -35.070 -22.762 1.00 33.39 192 THR A CA 1
ATOM 1450 C C . THR A 1 196 ? -35.269 -33.581 -22.535 1.00 31.19 192 THR A C 1
ATOM 1451 O O . THR A 1 196 ? -36.178 -32.778 -22.701 1.00 32.24 192 THR A O 1
ATOM 1455 N N . VAL A 1 197 ? -34.040 -33.218 -22.164 1.00 31.08 193 VAL A N 1
ATOM 1456 C CA . VAL A 1 197 ? -33.626 -31.822 -22.073 1.00 30.79 193 VAL A CA 1
ATOM 1457 C C . VAL A 1 197 ? -32.511 -31.563 -23.079 1.00 29.18 193 VAL A C 1
ATOM 1458 O O . VAL A 1 197 ? -31.518 -32.281 -23.085 1.00 28.95 193 VAL A O 1
ATOM 1462 N N . THR A 1 198 ? -32.682 -30.502 -23.882 1.00 31.59 194 THR A N 1
ATOM 1463 C CA . THR A 1 198 ? -31.769 -30.179 -24.971 1.00 31.87 194 THR A CA 1
ATOM 1464 C C . THR A 1 198 ? -31.308 -28.736 -24.844 1.00 30.23 194 THR A C 1
ATOM 1465 O O . THR A 1 198 ? -32.142 -27.845 -24.701 1.00 28.66 194 THR A O 1
ATOM 1469 N N . CYS A 1 199 ? -29.996 -28.503 -24.956 1.00 28.93 195 CYS A N 1
ATOM 1470 C CA . CYS A 1 199 ? -29.535 -27.134 -25.060 1.00 29.27 195 CYS A CA 1
ATOM 1471 C C . CYS A 1 199 ? -29.258 -26.795 -26.524 1.00 26.38 195 CYS A C 1
ATOM 1472 O O . CYS A 1 199 ? -28.662 -27.583 -27.255 1.00 34.11 195 CYS A O 1
ATOM 1475 N N . ASN A 1 200 ? -29.741 -25.629 -26.946 1.00 26.76 196 ASN A N 1
ATOM 1476 C CA . ASN A 1 200 ? -29.721 -25.205 -28.339 1.00 27.61 196 ASN A CA 1
ATOM 1477 C C . ASN A 1 200 ? -28.799 -24.005 -28.429 1.00 27.59 196 ASN A C 1
ATOM 1478 O O . ASN A 1 200 ? -29.133 -22.937 -27.941 1.00 31.02 196 ASN A O 1
ATOM 1483 N N . VAL A 1 201 ? -27.628 -24.201 -29.025 1.00 25.31 197 VAL A N 1
ATOM 1484 C CA . VAL A 1 201 ? -26.666 -23.139 -29.165 1.00 25.52 197 VAL A CA 1
ATOM 1485 C C . VAL A 1 201 ? -26.713 -22.640 -30.605 1.00 23.83 197 VAL A C 1
ATOM 1486 O O . VAL A 1 201 ? -26.703 -23.455 -31.514 1.00 26.32 197 VAL A O 1
ATOM 1490 N N . ALA A 1 202 ? -26.783 -21.319 -30.799 1.00 23.38 198 ALA A N 1
ATOM 1491 C CA . ALA A 1 202 ? -26.676 -20.732 -32.125 1.00 25.76 198 ALA A CA 1
ATOM 1492 C C . ALA A 1 202 ? -25.456 -19.811 -32.174 1.00 26.60 198 ALA A C 1
ATOM 1493 O O . ALA A 1 202 ? -25.229 -19.043 -31.250 1.00 25.07 198 ALA A O 1
ATOM 1495 N N . HIS A 1 203 ? -24.671 -19.908 -33.255 1.00 26.43 199 HIS A N 1
ATOM 1496 C CA . HIS A 1 203 ? -23.559 -19.010 -33.504 1.00 27.65 199 HIS A CA 1
ATOM 1497 C C . HIS A 1 203 ? -23.766 -18.321 -34.850 1.00 29.14 199 HIS A C 1
ATOM 1498 O O . HIS A 1 203 ? -23.386 -18.866 -35.883 1.00 29.29 199 HIS A O 1
ATOM 1505 N N . PRO A 1 204 ? -24.411 -17.131 -34.886 1.00 28.69 200 PRO A N 1
ATOM 1506 C CA . PRO A 1 204 ? -24.690 -16.445 -36.147 1.00 32.37 200 PRO A CA 1
ATOM 1507 C C . PRO A 1 204 ? -23.501 -16.310 -37.105 1.00 30.25 200 PRO A C 1
ATOM 1508 O O . PRO A 1 204 ? -23.668 -16.471 -38.305 1.00 33.80 200 PRO A O 1
ATOM 1512 N N . ALA A 1 205 ? -22.297 -16.035 -36.591 1.00 29.76 201 ALA A N 1
ATOM 1513 C CA . ALA A 1 205 ? -21.153 -15.736 -37.448 1.00 28.35 201 ALA A CA 1
ATOM 1514 C C . ALA A 1 205 ? -20.778 -16.931 -38.328 1.00 28.59 201 ALA A C 1
ATOM 1515 O O . ALA A 1 205 ? -20.328 -16.760 -39.460 1.00 28.67 201 ALA A O 1
ATOM 1517 N N . SER A 1 206 ? -20.931 -18.152 -37.806 1.00 28.58 202 SER A N 1
ATOM 1518 C CA . SER A 1 206 ? -20.615 -19.333 -38.590 1.00 28.04 202 SER A CA 1
ATOM 1519 C C . SER A 1 206 ? -21.880 -19.990 -39.143 1.00 27.81 202 SER A C 1
ATOM 1520 O O . SER A 1 206 ? -21.770 -21.059 -39.729 1.00 30.36 202 SER A O 1
ATOM 1523 N N . SER A 1 207 ? -23.051 -19.384 -38.885 1.00 26.73 203 SER A N 1
ATOM 1524 C CA . SER A 1 207 ? -24.359 -19.880 -39.293 1.00 29.70 203 SER A CA 1
ATOM 1525 C C . SER A 1 207 ? -24.631 -21.261 -38.689 1.00 29.82 203 SER A C 1
ATOM 1526 O O . SER A 1 207 ? -25.234 -22.112 -39.325 1.00 32.17 203 SER A O 1
ATOM 1529 N N . THR A 1 208 ? -24.198 -21.465 -37.450 1.00 27.61 204 THR A N 1
ATOM 1530 C CA . THR A 1 208 ? -24.150 -22.779 -36.841 1.00 30.57 204 THR A CA 1
ATOM 1531 C C . THR A 1 208 ? -25.237 -22.897 -35.775 1.00 28.30 204 THR A C 1
ATOM 1532 O O . THR A 1 208 ? -25.409 -21.964 -34.993 1.00 25.74 204 THR A O 1
ATOM 1536 N N . LYS A 1 209 ? -25.919 -24.051 -35.744 1.00 28.55 205 LYS A N 1
ATOM 1537 C CA . LYS A 1 209 ? -26.778 -24.442 -34.632 1.00 34.45 205 LYS A CA 1
ATOM 1538 C C . LYS A 1 209 ? -26.308 -25.788 -34.097 1.00 32.95 205 LYS A C 1
ATOM 1539 O O . LYS A 1 209 ? -26.075 -26.705 -34.869 1.00 30.93 205 LYS A O 1
ATOM 1545 N N . VAL A 1 210 ? -26.184 -25.891 -32.775 1.00 32.09 206 VAL A N 1
ATOM 1546 C CA . VAL A 1 210 ? -25.911 -27.152 -32.113 1.00 31.58 206 VAL A CA 1
ATOM 1547 C C . VAL A 1 210 ? -27.064 -27.430 -31.151 1.00 36.71 206 VAL A C 1
ATOM 1548 O O . VAL A 1 210 ? -27.385 -26.590 -30.309 1.00 32.38 206 VAL A O 1
ATOM 1552 N N . ASP A 1 211 ? -27.671 -28.615 -31.273 1.00 38.77 207 ASP A N 1
ATOM 1553 C CA . ASP A 1 211 ? -28.677 -29.087 -30.331 1.00 39.88 207 ASP A CA 1
ATOM 1554 C C . ASP A 1 211 ? -28.111 -30.289 -29.587 1.00 37.30 207 ASP A C 1
ATOM 1555 O O . ASP A 1 211 ? -27.975 -31.363 -30.154 1.00 40.52 207 ASP A O 1
ATOM 1560 N N . LYS A 1 212 ? -27.734 -30.084 -28.324 1.00 34.86 208 LYS A N 1
ATOM 1561 C CA . LYS A 1 212 ? -27.071 -31.122 -27.565 1.00 35.28 208 LYS A CA 1
ATOM 1562 C C . LYS A 1 212 ? -28.026 -31.630 -26.495 1.00 34.72 208 LYS A C 1
ATOM 1563 O O . LYS A 1 212 ? -28.438 -30.879 -25.621 1.00 33.72 208 LYS A O 1
ATOM 1569 N N . LYS A 1 213 ? -28.339 -32.924 -26.576 1.00 35.62 209 LYS A N 1
ATOM 1570 C CA . LYS A 1 213 ? -29.206 -33.584 -25.623 1.00 37.21 209 LYS A CA 1
ATOM 1571 C C . LYS A 1 213 ? -28.395 -33.893 -24.365 1.00 33.58 209 LYS A C 1
ATOM 1572 O O . LYS A 1 213 ? -27.255 -34.325 -24.460 1.00 35.20 209 LYS A O 1
ATOM 1578 N N . ILE A 1 214 ? -28.979 -33.637 -23.194 1.00 33.22 210 ILE A N 1
ATOM 1579 C CA . ILE A 1 214 ? -28.330 -33.906 -21.917 1.00 34.98 210 ILE A CA 1
ATOM 1580 C C . ILE A 1 214 ? -28.645 -35.342 -21.514 1.00 38.93 210 ILE A C 1
ATOM 1581 O O . ILE A 1 214 ? -29.765 -35.612 -21.081 1.00 44.86 210 ILE A O 1
ATOM 1586 N N . VAL A 1 215 ? -27.648 -36.225 -21.582 1.00 41.81 211 VAL A N 1
ATOM 1587 C CA . VAL A 1 215 ? -27.887 -37.631 -21.280 1.00 47.30 211 VAL A CA 1
ATOM 1588 C C . VAL A 1 215 ? -27.422 -37.909 -19.852 1.00 51.86 211 VAL A C 1
ATOM 1589 O O . VAL A 1 215 ? -26.307 -37.533 -19.497 1.00 52.62 211 VAL A O 1
ATOM 1593 N N . PRO A 1 216 ? -28.246 -38.569 -19.000 1.00 57.09 212 PRO A N 1
ATOM 1594 C CA . PRO A 1 216 ? -27.844 -38.871 -17.623 1.00 59.14 212 PRO A CA 1
ATOM 1595 C C . PRO A 1 216 ? -26.510 -39.642 -17.548 1.00 58.22 212 PRO A C 1
ATOM 1596 O O . PRO A 1 216 ? -26.319 -40.537 -18.355 1.00 58.13 212 PRO A O 1
ATOM 1601 N N . ASP B 2 1 ? -3.522 17.332 -17.778 1.00 38.19 1 ASP B N 1
ATOM 1602 C CA . ASP B 2 1 ? -4.853 16.737 -18.106 1.00 40.13 1 ASP B CA 1
ATOM 1603 C C . ASP B 2 1 ? -5.710 16.708 -16.841 1.00 36.12 1 ASP B C 1
ATOM 1604 O O . ASP B 2 1 ? -5.235 16.349 -15.767 1.00 32.58 1 ASP B O 1
ATOM 1609 N N . ILE B 2 2 ? -6.978 17.096 -16.955 1.00 31.44 2 ILE B N 1
ATOM 1610 C CA . ILE B 2 2 ? -7.835 17.075 -15.786 1.00 28.78 2 ILE B CA 1
ATOM 1611 C C . ILE B 2 2 ? -8.216 15.622 -15.498 1.00 27.79 2 ILE B C 1
ATOM 1612 O O . ILE B 2 2 ? -8.619 14.891 -16.400 1.00 28.62 2 ILE B O 1
ATOM 1617 N N . VAL B 2 3 ? -8.057 15.224 -14.233 1.00 27.40 3 VAL B N 1
ATOM 1618 C CA . VAL B 2 3 ? -8.386 13.882 -13.777 1.00 29.14 3 VAL B CA 1
ATOM 1619 C C . VAL B 2 3 ? -9.738 13.975 -13.077 1.00 27.13 3 VAL B C 1
ATOM 1620 O O . VAL B 2 3 ? -9.923 14.817 -12.188 1.00 24.14 3 VAL B O 1
ATOM 1624 N N . MET B 2 4 ? -10.676 13.125 -13.523 1.00 25.05 4 MET B N 1
ATOM 1625 C CA . MET B 2 4 ? -12.017 13.093 -12.956 1.00 25.90 4 MET B CA 1
ATOM 1626 C C . MET B 2 4 ? -12.143 11.828 -12.122 1.00 26.06 4 MET B C 1
ATOM 1627 O O . MET B 2 4 ? -11.785 10.759 -12.579 1.00 28.93 4 MET B O 1
ATOM 1632 N N . SER B 2 5 ? -12.710 11.952 -10.938 1.00 26.78 5 SER B N 1
ATOM 1633 C CA A SER B 2 5 ? -12.801 10.839 -10.017 0.50 28.11 5 SER B CA 1
ATOM 1634 C CA B SER B 2 5 ? -12.804 10.835 -10.016 0.50 27.06 5 SER B CA 1
ATOM 1635 C C . SER B 2 5 ? -14.261 10.650 -9.610 1.00 28.97 5 SER B C 1
ATOM 1636 O O . SER B 2 5 ? -14.934 11.627 -9.272 1.00 30.94 5 SER B O 1
ATOM 1641 N N . GLN B 2 6 ? -14.741 9.407 -9.667 1.00 24.49 6 GLN B N 1
ATOM 1642 C CA . GLN B 2 6 ? -16.106 9.105 -9.269 1.00 26.60 6 GLN B CA 1
ATOM 1643 C C . GLN B 2 6 ? -16.102 7.995 -8.226 1.00 31.20 6 GLN B C 1
ATOM 1644 O O . GLN B 2 6 ? -15.344 7.044 -8.350 1.00 33.53 6 GLN B O 1
ATOM 1650 N N . SER B 2 7 ? -16.998 8.127 -7.244 1.00 38.11 7 SER B N 1
ATOM 1651 C CA . SER B 2 7 ? -17.215 7.112 -6.232 1.00 45.89 7 SER B CA 1
ATOM 1652 C C . SER B 2 7 ? -18.693 7.074 -5.850 1.00 43.70 7 SER B C 1
ATOM 1653 O O . SER B 2 7 ? -19.411 8.082 -5.929 1.00 45.65 7 SER B O 1
ATOM 1656 N N . PRO B 2 8 ? -19.207 5.892 -5.437 1.00 44.06 8 PRO B N 1
ATOM 1657 C CA . PRO B 2 8 ? -18.458 4.637 -5.517 1.00 36.82 8 PRO B CA 1
ATOM 1658 C C . PRO B 2 8 ? -18.533 4.088 -6.942 1.00 36.40 8 PRO B C 1
ATOM 1659 O O . PRO B 2 8 ? -19.267 4.617 -7.780 1.00 34.03 8 PRO B O 1
ATOM 1663 N N . SER B 2 9 ? -17.778 3.020 -7.195 1.00 36.10 9 SER B N 1
ATOM 1664 C CA . SER B 2 9 ? -17.775 2.319 -8.466 1.00 37.49 9 SER B CA 1
ATOM 1665 C C . SER B 2 9 ? -19.152 1.736 -8.789 1.00 35.57 9 SER B C 1
ATOM 1666 O O . SER B 2 9 ? -19.557 1.663 -9.941 1.00 30.18 9 SER B O 1
ATOM 1669 N N . SER B 2 10 ? -19.831 1.223 -7.763 1.00 33.57 10 SER B N 1
ATOM 1670 C CA . SER B 2 10 ? -21.204 0.783 -7.905 1.00 34.71 10 SER B CA 1
ATOM 1671 C C . SER B 2 10 ? -21.901 0.920 -6.561 1.00 34.36 10 SER B C 1
ATOM 1672 O O . SER B 2 10 ? -21.281 1.125 -5.526 1.00 34.73 10 SER B O 1
ATOM 1675 N N . LEU B 2 11 ? -23.220 0.885 -6.619 1.00 34.16 11 LEU B N 1
ATOM 1676 C CA . LEU B 2 11 ? -24.055 1.254 -5.503 1.00 33.47 11 LEU B CA 1
ATOM 1677 C C . LEU B 2 11 ? -25.356 0.478 -5.635 1.00 29.55 11 LEU B C 1
ATOM 1678 O O . LEU B 2 11 ? -25.986 0.500 -6.688 1.00 26.11 11 LEU B O 1
ATOM 1683 N N . ALA B 2 12 ? -25.716 -0.230 -4.573 1.00 27.44 12 ALA B N 1
ATOM 1684 C CA . ALA B 2 12 ? -26.992 -0.925 -4.487 1.00 28.97 12 ALA B CA 1
ATOM 1685 C C . ALA B 2 12 ? -28.015 0.071 -3.960 1.00 29.83 12 ALA B C 1
ATOM 1686 O O . ALA B 2 12 ? -27.886 0.559 -2.840 1.00 30.37 12 ALA B O 1
ATOM 1688 N N . VAL B 2 13 ? -29.020 0.369 -4.775 1.00 26.08 13 VAL B N 1
ATOM 1689 C CA . VAL B 2 13 ? -29.977 1.408 -4.459 1.00 25.59 13 VAL B CA 1
ATOM 1690 C C . VAL B 2 13 ? -31.355 0.777 -4.276 1.00 26.08 13 VAL B C 1
ATOM 1691 O O . VAL B 2 13 ? -31.674 -0.222 -4.930 1.00 24.03 13 VAL B O 1
ATOM 1695 N N . SER B 2 14 ? -32.133 1.358 -3.341 1.00 24.04 14 SER B N 1
ATOM 1696 C CA . SER B 2 14 ? -33.515 0.981 -3.127 1.00 26.07 14 SER B CA 1
ATOM 1697 C C . SER B 2 14 ? -34.401 1.784 -4.071 1.00 26.49 14 SER B C 1
ATOM 1698 O O . SER B 2 14 ? -34.501 2.999 -3.958 1.00 26.28 14 SER B O 1
ATOM 1701 N N . VAL B 2 15 ? -35.081 1.087 -4.984 1.00 25.16 15 VAL B N 1
ATOM 1702 C CA . VAL B 2 15 ? -35.960 1.755 -5.926 1.00 25.48 15 VAL B CA 1
ATOM 1703 C C . VAL B 2 15 ? -37.014 2.540 -5.127 1.00 24.92 15 VAL B C 1
ATOM 1704 O O . VAL B 2 15 ? -37.474 2.097 -4.068 1.00 22.48 15 VAL B O 1
ATOM 1708 N N . GLY B 2 16 ? -37.313 3.762 -5.596 1.00 23.51 16 GLY B N 1
ATOM 1709 C CA . GLY B 2 16 ? -38.204 4.668 -4.886 1.00 24.54 16 GLY B CA 1
ATOM 1710 C C . GLY B 2 16 ? -37.527 5.601 -3.876 1.00 22.41 16 GLY B C 1
ATOM 1711 O O . GLY B 2 16 ? -38.192 6.447 -3.296 1.00 22.76 16 GLY B O 1
ATOM 1712 N N . GLU B 2 17 ? -36.240 5.404 -3.614 1.00 24.21 17 GLU B N 1
ATOM 1713 C CA . GLU B 2 17 ? -35.483 6.242 -2.709 1.00 25.03 17 GLU B CA 1
ATOM 1714 C C . GLU B 2 17 ? -34.527 7.116 -3.527 1.00 29.25 17 GLU B C 1
ATOM 1715 O O . GLU B 2 17 ? -34.277 6.906 -4.728 1.00 26.14 17 GLU B O 1
ATOM 1721 N N . LYS B 2 18 ? -34.003 8.136 -2.836 1.00 30.11 18 LYS B N 1
ATOM 1722 C CA . LYS B 2 18 ? -33.083 9.102 -3.399 1.00 29.24 18 LYS B CA 1
ATOM 1723 C C . LYS B 2 18 ? -31.685 8.487 -3.500 1.00 27.36 18 LYS B C 1
ATOM 1724 O O . LYS B 2 18 ? -31.238 7.805 -2.590 1.00 27.00 18 LYS B O 1
ATOM 1730 N N . VAL B 2 19 ? -30.968 8.765 -4.591 1.00 25.04 19 VAL B N 1
ATOM 1731 C CA . VAL B 2 19 ? -29.562 8.406 -4.670 1.00 25.14 19 VAL B CA 1
ATOM 1732 C C . VAL B 2 19 ? -28.753 9.652 -5.023 1.00 23.75 19 VAL B C 1
ATOM 1733 O O . VAL B 2 19 ? -29.185 10.505 -5.797 1.00 21.91 19 VAL B O 1
ATOM 1737 N N . THR B 2 20 ? -27.560 9.703 -4.448 1.00 22.67 20 THR B N 1
ATOM 1738 C CA . THR B 2 20 ? -26.589 10.762 -4.651 1.00 27.12 20 THR B CA 1
ATOM 1739 C C . THR B 2 20 ? -25.293 10.121 -5.127 1.00 26.32 20 THR B C 1
ATOM 1740 O O . THR B 2 20 ? -24.868 9.119 -4.562 1.00 30.41 20 THR B O 1
ATOM 1744 N N . MET B 2 21 ? -24.717 10.679 -6.186 1.00 25.26 21 MET B N 1
ATOM 1745 C CA . MET B 2 21 ? -23.475 10.215 -6.778 1.00 28.43 21 MET B CA 1
ATOM 1746 C C . MET B 2 21 ? -22.502 11.390 -6.781 1.00 28.64 21 MET B C 1
ATOM 1747 O O . MET B 2 21 ? -22.937 12.514 -7.036 1.00 29.57 21 MET B O 1
ATOM 1752 N N . SER B 2 22 ? -21.205 11.113 -6.600 1.00 26.44 22 SER B N 1
ATOM 1753 C CA . SER B 2 22 ? -20.195 12.147 -6.498 1.00 28.32 22 SER B CA 1
ATOM 1754 C C . SER B 2 22 ? -19.222 12.084 -7.663 1.00 25.70 22 SER B C 1
ATOM 1755 O O . SER B 2 22 ? -18.868 11.010 -8.161 1.00 22.74 22 SER B O 1
ATOM 1758 N N . CYS B 2 23 ? -18.712 13.265 -7.997 1.00 23.70 23 CYS B N 1
ATOM 1759 C CA . CYS B 2 23 ? -17.643 13.400 -8.954 1.00 25.33 23 CYS B CA 1
ATOM 1760 C C . CYS B 2 23 ? -16.711 14.509 -8.467 1.00 26.14 23 CYS B C 1
ATOM 1761 O O . CYS B 2 23 ? -17.176 15.558 -8.018 1.00 26.95 23 CYS B O 1
ATOM 1764 N N . LYS B 2 24 ? -15.402 14.271 -8.544 1.00 25.61 24 LYS B N 1
ATOM 1765 C CA . LYS B 2 24 ? -14.406 15.261 -8.159 1.00 30.99 24 LYS B CA 1
ATOM 1766 C C . LYS B 2 24 ? -13.439 15.495 -9.326 1.00 27.53 24 LYS B C 1
ATOM 1767 O O . LYS B 2 24 ? -13.094 14.552 -10.038 1.00 27.44 24 LYS B O 1
ATOM 1773 N N . SER B 2 25 ? -13.050 16.764 -9.553 1.00 23.67 25 SER B N 1
ATOM 1774 C CA . SER B 2 25 ? -12.062 17.111 -10.562 1.00 24.97 25 SER B CA 1
ATOM 1775 C C . SER B 2 25 ? -10.738 17.495 -9.892 1.00 26.05 25 SER B C 1
ATOM 1776 O O . SER B 2 25 ? -10.738 18.069 -8.807 1.00 27.11 25 SER B O 1
ATOM 1779 N N . SER B 2 26 ? -9.623 17.185 -10.569 1.00 25.89 26 SER B N 1
ATOM 1780 C CA . SER B 2 26 ? -8.284 17.514 -10.096 1.00 27.77 26 SER B CA 1
ATOM 1781 C C . SER B 2 26 ? -8.030 19.021 -10.187 1.00 28.16 26 SER B C 1
ATOM 1782 O O . SER B 2 26 ? -7.126 19.525 -9.542 1.00 30.59 26 SER B O 1
ATOM 1785 N N . GLN B 2 27 ? -8.834 19.721 -10.984 1.00 29.02 27 GLN B N 1
ATOM 1786 C CA . GLN B 2 27 ? -8.774 21.157 -11.195 1.00 30.16 27 GLN B CA 1
ATOM 1787 C C . GLN B 2 27 ? -10.178 21.744 -11.160 1.00 30.49 27 GLN B C 1
ATOM 1788 O O . GLN B 2 27 ? -11.134 21.080 -11.580 1.00 26.68 27 GLN B O 1
ATOM 1794 N N . SER B 2 28 ? -10.277 23.018 -10.754 1.00 26.96 28 SER B N 1
ATOM 1795 C CA . SER B 2 28 ? -11.547 23.732 -10.761 1.00 25.62 28 SER B CA 1
ATOM 1796 C C . SER B 2 28 ? -12.092 23.825 -12.183 1.00 23.81 28 SER B C 1
ATOM 1797 O O . SER B 2 28 ? -11.357 24.131 -13.112 1.00 20.05 28 SER B O 1
ATOM 1800 N N . LEU B 2 29 ? -13.411 23.590 -12.305 1.00 24.31 29 LEU B N 1
ATOM 1801 C CA . LEU B 2 29 ? -14.096 23.624 -13.587 1.00 27.14 29 LEU B CA 1
ATOM 1802 C C . LEU B 2 29 ? -14.925 24.908 -13.687 1.00 26.35 29 LEU B C 1
ATOM 1803 O O . LEU B 2 29 ? -15.685 25.087 -14.647 1.00 25.88 29 LEU B O 1
ATOM 1808 N N . LEU B 2 30 ? -14.737 25.815 -12.718 1.00 25.54 30 LEU B N 1
ATOM 1809 C CA . LEU B 2 30 ? -15.464 27.075 -12.678 1.00 25.52 30 LEU B CA 1
ATOM 1810 C C . LEU B 2 30 ? -14.728 28.125 -13.501 1.00 24.75 30 LEU B C 1
ATOM 1811 O O . LEU B 2 30 ? -13.587 28.470 -13.212 1.00 26.63 30 LEU B O 1
ATOM 1816 N N . TYR B 2 31 A -15.391 28.599 -14.546 1.00 25.67 30 TYR B N 1
ATOM 1817 C CA . TYR B 2 31 A -14.875 29.629 -15.422 1.00 28.36 30 TYR B CA 1
ATOM 1818 C C . TYR B 2 31 A -15.326 31.004 -14.911 1.00 27.97 30 TYR B C 1
ATOM 1819 O O . TYR B 2 31 A -16.528 31.309 -14.894 1.00 26.55 30 TYR B O 1
ATOM 1828 N N . SER B 2 32 B -14.357 31.843 -14.522 1.00 29.73 30 SER B N 1
ATOM 1829 C CA . SER B 2 32 B -14.662 33.097 -13.833 1.00 30.91 30 SER B CA 1
ATOM 1830 C C . SER B 2 32 B -15.337 34.131 -14.730 1.00 31.40 30 SER B C 1
ATOM 1831 O O . SER B 2 32 B -16.044 34.991 -14.208 1.00 35.86 30 SER B O 1
ATOM 1834 N N . SER B 2 33 C -15.164 34.045 -16.056 1.00 32.48 30 SER B N 1
ATOM 1835 C CA . SER B 2 33 C -15.817 34.985 -16.954 1.00 32.90 30 SER B CA 1
ATOM 1836 C C . SER B 2 33 C -17.333 34.815 -16.981 1.00 35.43 30 SER B C 1
ATOM 1837 O O . SER B 2 33 C -18.049 35.804 -17.137 1.00 34.11 30 SER B O 1
ATOM 1840 N N . ASP B 2 34 D -17.838 33.576 -16.910 1.00 32.08 30 ASP B N 1
ATOM 1841 C CA . ASP B 2 34 D -19.274 33.392 -17.057 1.00 29.19 30 ASP B CA 1
ATOM 1842 C C . ASP B 2 34 D -19.890 32.723 -15.835 1.00 25.72 30 ASP B C 1
ATOM 1843 O O . ASP B 2 34 D -21.095 32.513 -15.840 1.00 24.80 30 ASP B O 1
ATOM 1848 N N . GLN B 2 35 E -19.068 32.385 -14.831 1.00 27.15 30 GLN B N 1
ATOM 1849 C CA . GLN B 2 35 E -19.493 31.805 -13.555 1.00 27.74 30 GLN B CA 1
ATOM 1850 C C . GLN B 2 35 E -20.124 30.416 -13.753 1.00 27.18 30 GLN B C 1
ATOM 1851 O O . GLN B 2 35 E -20.915 29.958 -12.916 1.00 27.11 30 GLN B O 1
ATOM 1857 N N . LYS B 2 36 F -19.788 29.737 -14.863 1.00 26.70 30 LYS B N 1
ATOM 1858 C CA . LYS B 2 36 F -20.312 28.401 -15.124 1.00 28.36 30 LYS B CA 1
ATOM 1859 C C . LYS B 2 36 F -19.248 27.343 -14.838 1.00 26.83 30 LYS B C 1
ATOM 1860 O O . LYS B 2 36 F -18.064 27.572 -15.064 1.00 24.43 30 LYS B O 1
ATOM 1866 N N . ASN B 2 37 ? -19.712 26.197 -14.320 1.00 25.87 31 ASN B N 1
ATOM 1867 C CA . ASN B 2 37 ? -18.897 25.020 -14.123 1.00 24.69 31 ASN B CA 1
ATOM 1868 C C . ASN B 2 37 ? -19.058 24.140 -15.354 1.00 25.84 31 ASN B C 1
ATOM 1869 O O . ASN B 2 37 ? -20.177 23.736 -15.673 1.00 25.52 31 ASN B O 1
ATOM 1874 N N . TYR B 2 38 ? -17.945 23.845 -16.018 1.00 23.14 32 TYR B N 1
ATOM 1875 C CA . TYR B 2 38 ? -17.950 23.087 -17.257 1.00 22.65 32 TYR B CA 1
ATOM 1876 C C . TYR B 2 38 ? -17.877 21.602 -16.945 1.00 20.67 32 TYR B C 1
ATOM 1877 O O . TYR B 2 38 ? -16.849 20.970 -17.132 1.00 21.08 32 TYR B O 1
ATOM 1886 N N . LEU B 2 39 ? -18.997 21.105 -16.425 1.00 22.03 33 LEU B N 1
ATOM 1887 C CA . LEU B 2 39 ? -19.161 19.736 -15.967 1.00 21.79 33 LEU B CA 1
ATOM 1888 C C . LEU B 2 39 ? -20.489 19.192 -16.479 1.00 22.19 33 LEU B C 1
ATOM 1889 O O . LEU B 2 39 ? -21.561 19.805 -16.270 1.00 20.67 33 LEU B O 1
ATOM 1894 N N . ALA B 2 40 ? -20.410 17.998 -17.089 1.00 21.14 34 ALA B N 1
ATOM 1895 C CA . ALA B 2 40 ? -21.595 17.328 -17.614 1.00 20.82 34 ALA B CA 1
ATOM 1896 C C . ALA B 2 40 ? -21.774 15.951 -16.960 1.00 21.07 34 ALA B C 1
ATOM 1897 O O . ALA B 2 40 ? -20.817 15.348 -16.477 1.00 18.98 34 ALA B O 1
ATOM 1899 N N . TRP B 2 41 ? -23.021 15.461 -16.902 1.00 20.89 35 TRP B N 1
ATOM 1900 C CA . TRP B 2 41 ? -23.322 14.103 -16.477 1.00 21.84 35 TRP B CA 1
ATOM 1901 C C . TRP B 2 41 ? -24.006 13.347 -17.610 1.00 21.58 35 TRP B C 1
ATOM 1902 O O . TRP B 2 41 ? -24.948 13.860 -18.212 1.00 25.07 35 TRP B O 1
ATOM 1913 N N . TYR B 2 42 ? -23.550 12.122 -17.855 1.00 22.65 36 TYR B N 1
ATOM 1914 C CA . TYR B 2 42 ? -24.123 11.234 -18.848 1.00 22.10 36 TYR B CA 1
ATOM 1915 C C . TYR B 2 42 ? -24.630 9.954 -18.182 1.00 22.24 36 TYR B C 1
ATOM 1916 O O . TYR B 2 42 ? -24.046 9.456 -17.238 1.00 21.99 36 TYR B O 1
ATOM 1925 N N . GLN B 2 43 ? -25.715 9.417 -18.741 1.00 22.23 37 GLN B N 1
ATOM 1926 C CA . GLN B 2 43 ? -26.211 8.094 -18.439 1.00 22.71 37 GLN B CA 1
ATOM 1927 C C . GLN B 2 43 ? -25.859 7.170 -19.600 1.00 24.11 37 GLN B C 1
ATOM 1928 O O . GLN B 2 43 ? -26.008 7.566 -20.767 1.00 23.09 37 GLN B O 1
ATOM 1934 N N . GLN B 2 44 ? -25.447 5.931 -19.277 1.00 25.04 38 GLN B N 1
ATOM 1935 C CA . GLN B 2 44 ? -25.384 4.922 -20.316 1.00 27.34 38 GLN B CA 1
ATOM 1936 C C . GLN B 2 44 ? -25.951 3.590 -19.824 1.00 27.33 38 GLN B C 1
ATOM 1937 O O . GLN B 2 44 ? -25.591 3.099 -18.752 1.00 18.74 38 GLN B O 1
ATOM 1943 N N . LYS B 2 45 ? -26.834 3.030 -20.657 1.00 31.77 39 LYS B N 1
ATOM 1944 C CA . LYS B 2 45 ? -27.393 1.708 -20.440 1.00 34.31 39 LYS B CA 1
ATOM 1945 C C . LYS B 2 45 ? -26.783 0.767 -21.461 1.00 36.51 39 LYS B C 1
ATOM 1946 O O . LYS B 2 45 ? -26.282 1.240 -22.476 1.00 34.13 39 LYS B O 1
ATOM 1952 N N . PRO B 2 46 ? -26.760 -0.564 -21.194 1.00 40.88 40 PRO B N 1
ATOM 1953 C CA . PRO B 2 46 ? -25.971 -1.488 -22.011 1.00 40.49 40 PRO B CA 1
ATOM 1954 C C . PRO B 2 46 ? -26.497 -1.514 -23.440 1.00 36.63 40 PRO B C 1
ATOM 1955 O O . PRO B 2 46 ? -27.698 -1.460 -23.655 1.00 33.92 40 PRO B O 1
ATOM 1959 N N . GLY B 2 47 ? -25.568 -1.504 -24.399 1.00 37.56 41 GLY B N 1
ATOM 1960 C CA . GLY B 2 47 ? -25.905 -1.516 -25.816 1.00 41.93 41 GLY B CA 1
ATOM 1961 C C . GLY B 2 47 ? -26.520 -0.206 -26.325 1.00 42.87 41 GLY B C 1
ATOM 1962 O O . GLY B 2 47 ? -26.940 -0.146 -27.471 1.00 45.09 41 GLY B O 1
ATOM 1963 N N . GLN B 2 48 ? -26.579 0.852 -25.498 1.00 39.89 42 GLN B N 1
ATOM 1964 C CA . GLN B 2 48 ? -27.174 2.113 -25.923 1.00 37.23 42 GLN B CA 1
ATOM 1965 C C . GLN B 2 48 ? -26.092 3.184 -25.964 1.00 32.36 42 GLN B C 1
ATOM 1966 O O . GLN B 2 48 ? -25.030 3.015 -25.389 1.00 29.08 42 GLN B O 1
ATOM 1972 N N . SER B 2 49 ? -26.366 4.268 -26.692 1.00 29.24 43 SER B N 1
ATOM 1973 C CA . SER B 2 49 ? -25.492 5.426 -26.697 1.00 29.06 43 SER B CA 1
ATOM 1974 C C . SER B 2 49 ? -25.626 6.166 -25.370 1.00 27.64 43 SER B C 1
ATOM 1975 O O . SER B 2 49 ? -26.683 6.127 -24.724 1.00 24.91 43 SER B O 1
ATOM 1978 N N . PRO B 2 50 ? -24.553 6.843 -24.913 1.00 26.89 44 PRO B N 1
ATOM 1979 C CA . PRO B 2 50 ? -24.653 7.752 -23.778 1.00 25.24 44 PRO B CA 1
ATOM 1980 C C . PRO B 2 50 ? -25.726 8.801 -24.014 1.00 25.35 44 PRO B C 1
ATOM 1981 O O . PRO B 2 50 ? -25.911 9.255 -25.141 1.00 25.17 44 PRO B O 1
ATOM 1985 N N . LYS B 2 51 ? -26.391 9.185 -22.925 1.00 25.22 45 LYS B N 1
ATOM 1986 C CA . LYS B 2 51 ? -27.394 10.231 -22.941 1.00 27.68 45 LYS B CA 1
ATOM 1987 C C . LYS B 2 51 ? -26.975 11.342 -21.981 1.00 24.11 45 LYS B C 1
ATOM 1988 O O . LYS B 2 51 ? -26.718 11.082 -20.808 1.00 20.65 45 LYS B O 1
ATOM 1994 N N . LEU B 2 52 ? -26.972 12.584 -22.471 1.00 22.62 46 LEU B N 1
ATOM 1995 C CA . LEU B 2 52 ? -26.651 13.732 -21.636 1.00 22.71 46 LEU B CA 1
ATOM 1996 C C . LEU B 2 52 ? -27.794 14.020 -20.668 1.00 21.10 46 LEU B C 1
ATOM 1997 O O . LEU B 2 52 ? -28.941 14.209 -21.082 1.00 20.81 46 LEU B O 1
ATOM 2002 N N . LEU B 2 53 ? -27.472 14.095 -19.368 1.00 19.15 47 LEU B N 1
ATOM 2003 C CA . LEU B 2 53 ? -28.478 14.447 -18.385 1.00 19.59 47 LEU B CA 1
ATOM 2004 C C . LEU B 2 53 ? -28.371 15.922 -17.974 1.00 20.17 47 LEU B C 1
ATOM 2005 O O . LEU B 2 53 ? -29.385 16.599 -17.790 1.00 18.70 47 LEU B O 1
ATOM 2010 N N . ILE B 2 54 ? -27.138 16.362 -17.689 1.00 20.54 48 ILE B N 1
ATOM 2011 C CA . ILE B 2 54 ? -26.868 17.614 -17.003 1.00 22.31 48 ILE B CA 1
ATOM 2012 C C . ILE B 2 54 ? -25.656 18.228 -17.670 1.00 21.69 48 ILE B C 1
ATOM 2013 O O . ILE B 2 54 ? -24.720 17.504 -17.987 1.00 20.16 48 ILE B O 1
ATOM 2018 N N . TYR B 2 55 ? -25.693 19.549 -17.895 1.00 21.78 49 TYR B N 1
ATOM 2019 C CA . TYR B 2 55 ? -24.488 20.295 -18.265 1.00 22.16 49 TYR B CA 1
ATOM 2020 C C . TYR B 2 55 ? -24.468 21.607 -17.480 1.00 21.51 49 TYR B C 1
ATOM 2021 O O . TYR B 2 55 ? -25.446 21.987 -16.842 1.00 21.62 49 TYR B O 1
ATOM 2030 N N . TRP B 2 56 ? -23.320 22.276 -17.516 1.00 24.37 50 TRP B N 1
ATOM 2031 C CA . TRP B 2 56 ? -23.021 23.425 -16.676 1.00 24.17 50 TRP B CA 1
ATOM 2032 C C . TRP B 2 56 ? -23.3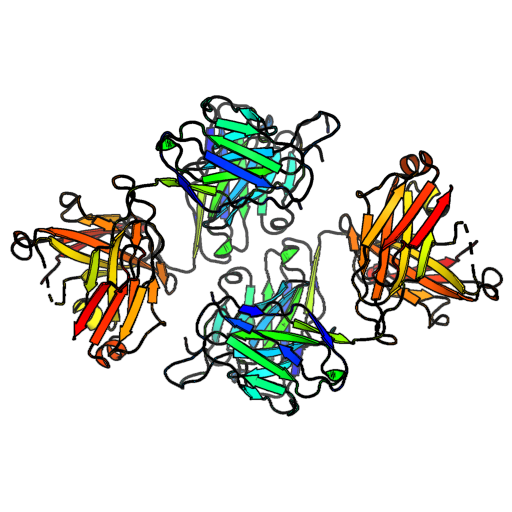02 23.101 -15.209 1.00 24.41 50 TRP B C 1
ATOM 2033 O O . TRP B 2 56 ? -23.731 23.971 -14.448 1.00 20.11 50 TRP B O 1
ATOM 2044 N N . ALA B 2 57 ? -23.021 21.841 -14.843 1.00 24.70 51 ALA B N 1
ATOM 2045 C CA . ALA B 2 57 ? -23.157 21.301 -13.499 1.00 23.62 51 ALA B CA 1
ATOM 2046 C C . ALA B 2 57 ? -24.612 21.127 -13.075 1.00 22.48 51 ALA B C 1
ATOM 2047 O O . ALA B 2 57 ? -24.908 20.152 -12.369 1.00 24.62 51 ALA B O 1
ATOM 2049 N N . SER B 2 58 ? -25.518 22.038 -13.472 1.00 23.00 52 SER B N 1
ATOM 2050 C CA . SER B 2 58 ? -26.871 22.041 -12.910 1.00 22.83 52 SER B CA 1
ATOM 2051 C C . SER B 2 58 ? -27.994 22.265 -13.931 1.00 23.86 52 SER B C 1
ATOM 2052 O O . SER B 2 58 ? -29.158 22.179 -13.558 1.00 22.59 52 SER B O 1
ATOM 2055 N N . THR B 2 59 ? -27.677 22.485 -15.216 1.00 23.66 53 THR B N 1
ATOM 2056 C CA . THR B 2 59 ? -28.712 22.659 -16.222 1.00 24.41 53 THR B CA 1
ATOM 2057 C C . THR B 2 59 ? -29.150 21.287 -16.737 1.00 26.13 53 THR B C 1
ATOM 2058 O O . THR B 2 59 ? -28.343 20.523 -17.270 1.00 25.78 53 THR B O 1
ATOM 2062 N N . ARG B 2 60 ? -30.450 21.005 -16.633 1.00 27.86 54 ARG B N 1
ATOM 2063 C CA . ARG B 2 60 ? -31.010 19.745 -17.104 1.00 32.83 54 ARG B CA 1
ATOM 2064 C C . ARG B 2 60 ? -31.209 19.802 -18.620 1.00 35.58 54 ARG B C 1
ATOM 2065 O O . ARG B 2 60 ? -31.841 20.726 -19.116 1.00 39.65 54 ARG B O 1
ATOM 2073 N N . GLU B 2 61 ? -30.647 18.822 -19.345 1.00 37.73 55 GLU B N 1
ATOM 2074 C CA . GLU B 2 61 ? -30.803 18.707 -20.787 1.00 39.75 55 GLU B CA 1
ATOM 2075 C C . GLU B 2 61 ? -32.273 18.459 -21.123 1.00 40.92 55 GLU B C 1
ATOM 2076 O O . GLU B 2 61 ? -33.048 17.984 -20.293 1.00 35.38 55 GLU B O 1
ATOM 2082 N N . SER B 2 62 ? -32.631 18.767 -22.372 1.00 43.73 56 SER B N 1
ATOM 2083 C CA . SER B 2 62 ? -33.983 18.597 -22.878 1.00 44.69 56 SER B CA 1
ATOM 2084 C C . SER B 2 62 ? -34.416 17.138 -22.788 1.00 45.68 56 SER B C 1
ATOM 2085 O O . SER B 2 62 ? -33.631 16.234 -23.086 1.00 45.97 56 SER B O 1
ATOM 2088 N N . GLY B 2 63 ? -35.675 16.915 -22.379 1.00 45.65 57 GLY B N 1
ATOM 2089 C CA . GLY B 2 63 ? -36.233 15.572 -22.311 1.00 40.49 57 GLY B CA 1
ATOM 2090 C C . GLY B 2 63 ? -35.656 14.728 -21.169 1.00 39.34 57 GLY B C 1
ATOM 2091 O O . GLY B 2 63 ? -35.761 13.512 -21.205 1.00 44.99 57 GLY B O 1
ATOM 2092 N N . VAL B 2 64 ? -34.977 15.355 -20.194 1.00 35.14 58 VAL B N 1
ATOM 2093 C CA . VAL B 2 64 ? -34.487 14.641 -19.027 1.00 29.23 58 VAL B CA 1
ATOM 2094 C C . VAL B 2 64 ? -35.493 14.808 -17.886 1.00 27.65 58 VAL B C 1
ATOM 2095 O O . VAL B 2 64 ? -35.905 15.916 -17.579 1.00 27.87 58 VAL B O 1
ATOM 2099 N N . PRO B 2 65 ? -35.923 13.720 -17.217 1.00 26.17 59 PRO B N 1
ATOM 2100 C CA . PRO B 2 65 ? -36.892 13.830 -16.128 1.00 27.68 59 PRO B CA 1
ATOM 2101 C C . PRO B 2 65 ? -36.426 14.696 -14.962 1.00 27.78 59 PRO B C 1
ATOM 2102 O O . PRO B 2 65 ? -35.240 14.815 -14.655 1.00 25.26 59 PRO B O 1
ATOM 2106 N N . ASP B 2 66 ? -37.398 15.281 -14.279 1.00 29.28 60 ASP B N 1
ATOM 2107 C CA . ASP B 2 66 ? -37.113 16.230 -13.215 1.00 33.67 60 ASP B CA 1
ATOM 2108 C C . ASP B 2 66 ? -36.491 15.552 -11.992 1.00 31.12 60 ASP B C 1
ATOM 2109 O O . ASP B 2 66 ? -35.880 16.224 -11.166 1.00 28.97 60 ASP B O 1
ATOM 2114 N N . ARG B 2 67 ? -36.597 14.226 -11.870 1.00 25.61 61 ARG B N 1
ATOM 2115 C CA . ARG B 2 67 ? -35.970 13.563 -10.730 1.00 25.88 61 ARG B CA 1
ATOM 2116 C C . ARG B 2 67 ? -34.437 13.637 -10.781 1.00 25.08 61 ARG B C 1
ATOM 2117 O O . ARG B 2 67 ? -33.776 13.391 -9.772 1.00 24.48 61 ARG B O 1
ATOM 2125 N N . PHE B 2 68 ? -33.862 13.986 -11.937 1.00 22.49 62 PHE B N 1
ATOM 2126 C CA . PHE B 2 68 ? -32.426 14.170 -12.048 1.00 23.55 62 PHE B CA 1
ATOM 2127 C C . PHE B 2 68 ? -32.034 15.617 -11.728 1.00 26.11 62 PHE B C 1
ATOM 2128 O O . PHE B 2 68 ? -32.533 16.548 -12.364 1.00 27.84 62 PHE B O 1
ATOM 2136 N N . THR B 2 69 ? -31.087 15.784 -10.791 1.00 24.77 63 THR B N 1
ATOM 2137 C CA . THR B 2 69 ? -30.594 17.093 -10.375 1.00 28.68 63 THR B CA 1
ATOM 2138 C C . THR B 2 69 ? -29.065 17.086 -10.273 1.00 26.11 63 THR B C 1
ATOM 2139 O O . THR B 2 69 ? -28.510 16.267 -9.545 1.00 24.53 63 THR B O 1
ATOM 2143 N N . GLY B 2 70 ? -28.398 18.044 -10.932 1.00 23.68 64 GLY B N 1
ATOM 2144 C CA . GLY B 2 70 ? -26.973 18.267 -10.740 1.00 24.64 64 GLY B CA 1
ATOM 2145 C C . GLY B 2 70 ? -26.721 19.478 -9.839 1.00 25.48 64 GLY B C 1
ATOM 2146 O O . GLY B 2 70 ? -27.443 20.475 -9.932 1.00 25.83 64 GLY B O 1
ATOM 2147 N N . SER B 2 71 ? -25.714 19.363 -8.961 1.00 28.56 65 SER B N 1
ATOM 2148 C CA . SER B 2 71 ? -25.250 20.479 -8.142 1.00 28.69 65 SER B CA 1
ATOM 2149 C C . SER B 2 71 ? -23.738 20.403 -7.938 1.00 25.71 65 SER B C 1
ATOM 2150 O O . SER B 2 71 ? -23.045 19.505 -8.453 1.00 24.87 65 SER B O 1
ATOM 2153 N N . GLY B 2 72 ? -23.250 21.385 -7.167 1.00 23.23 66 GLY B N 1
ATOM 2154 C CA . GLY B 2 72 ? -21.843 21.523 -6.860 1.00 23.10 66 GLY B CA 1
ATOM 2155 C C . GLY B 2 72 ? -21.170 22.537 -7.774 1.00 21.39 66 GLY B C 1
ATOM 2156 O O . GLY B 2 72 ? -21.780 23.096 -8.673 1.00 21.07 66 GLY B O 1
ATOM 2157 N N . SER B 2 73 ? -19.882 22.752 -7.516 1.00 24.90 67 SER B N 1
ATOM 2158 C CA . SER B 2 73 ? -19.120 23.876 -8.035 1.00 24.70 67 SER B CA 1
ATOM 2159 C C . SER B 2 73 ? -17.634 23.622 -7.801 1.00 25.15 67 SER B C 1
ATOM 2160 O O . SER B 2 73 ? -17.252 22.970 -6.816 1.00 24.32 67 SER B O 1
ATOM 2163 N N . GLY B 2 74 ? -16.806 24.122 -8.719 1.00 23.69 68 GLY B N 1
ATOM 2164 C CA . GLY B 2 74 ? -15.365 24.064 -8.538 1.00 24.49 68 GLY B CA 1
ATOM 2165 C C . GLY B 2 74 ? -14.818 22.690 -8.903 1.00 23.75 68 GLY B C 1
ATOM 2166 O O . GLY B 2 74 ? -14.599 22.397 -10.084 1.00 23.76 68 GLY B O 1
ATOM 2167 N N . THR B 2 75 ? -14.593 21.873 -7.863 1.00 24.61 69 THR B N 1
ATOM 2168 C CA . THR B 2 75 ? -13.998 20.556 -8.002 1.00 25.38 69 THR B CA 1
ATOM 2169 C C . THR B 2 75 ? -14.915 19.449 -7.469 1.00 25.60 69 THR B C 1
ATOM 2170 O O . THR B 2 75 ? -14.577 18.272 -7.602 1.00 26.13 69 THR B O 1
ATOM 2174 N N . ASP B 2 76 ? -16.040 19.806 -6.843 1.00 24.65 70 ASP B N 1
ATOM 2175 C CA . ASP B 2 76 ? -16.876 18.849 -6.131 1.00 29.00 70 ASP B CA 1
ATOM 2176 C C . ASP B 2 76 ? -18.310 18.901 -6.682 1.00 26.49 70 ASP B C 1
ATOM 2177 O O . ASP B 2 76 ? -19.014 19.899 -6.524 1.00 27.78 70 ASP B O 1
ATOM 2182 N N . PHE B 2 77 ? -18.758 17.811 -7.309 1.00 22.83 71 PHE B N 1
ATOM 2183 C CA . PHE B 2 77 ? -20.040 17.786 -8.013 1.00 22.21 71 PHE B CA 1
ATOM 2184 C C . PHE B 2 77 ? -20.877 16.593 -7.568 1.00 23.58 71 PHE B C 1
ATOM 2185 O O . PHE B 2 77 ? -20.330 15.553 -7.209 1.00 23.63 71 PHE B O 1
ATOM 2193 N N . THR B 2 78 ? -22.202 16.733 -7.703 1.00 23.72 72 THR B N 1
ATOM 2194 C CA . THR B 2 78 ? -23.143 15.719 -7.266 1.00 26.43 72 THR B CA 1
ATOM 2195 C C . THR B 2 78 ? -24.234 15.554 -8.321 1.00 23.64 72 THR B C 1
ATOM 2196 O O . THR B 2 78 ? -24.757 16.544 -8.839 1.00 23.39 72 THR B O 1
ATOM 2200 N N . LEU B 2 79 ? -24.578 14.292 -8.616 1.00 21.96 73 LEU B N 1
ATOM 2201 C CA . LEU B 2 79 ? -25.784 13.976 -9.358 1.00 21.43 73 LEU B CA 1
ATOM 2202 C C . LEU B 2 79 ? -26.735 13.250 -8.414 1.00 21.47 73 LEU B C 1
ATOM 2203 O O . LEU B 2 79 ? -26.371 12.263 -7.791 1.00 21.93 73 LEU B O 1
ATOM 2208 N N . THR B 2 80 ? -27.960 13.761 -8.316 1.00 21.47 74 THR B N 1
ATOM 2209 C CA . THR B 2 80 ? -28.976 13.223 -7.435 1.00 21.97 74 THR B CA 1
ATOM 2210 C C . THR B 2 80 ? -30.104 12.696 -8.320 1.00 21.83 74 THR B C 1
ATOM 2211 O O . THR B 2 80 ? -30.496 13.346 -9.273 1.00 20.45 74 THR B O 1
ATOM 2215 N N . ILE B 2 81 ? -30.614 11.513 -7.987 1.00 22.65 75 ILE B N 1
ATOM 2216 C CA . ILE B 2 81 ? -31.876 11.027 -8.522 1.00 24.02 75 ILE B CA 1
ATOM 2217 C C . ILE B 2 81 ? -32.825 10.927 -7.343 1.00 23.43 75 ILE B C 1
ATOM 2218 O O . ILE B 2 81 ? -32.568 10.191 -6.401 1.00 24.33 75 ILE B O 1
ATOM 2223 N N . SER B 2 82 ? -33.895 11.696 -7.389 1.00 24.04 76 SER B N 1
ATOM 2224 C CA . SER B 2 82 ? -34.920 11.557 -6.384 1.00 30.34 76 SER B CA 1
ATOM 2225 C C . SER B 2 82 ? -35.834 10.423 -6.851 1.00 32.64 76 SER B C 1
ATOM 2226 O O . SER B 2 82 ? -36.185 10.314 -8.028 1.00 39.15 76 SER B O 1
ATOM 2229 N N . SER B 2 83 ? -36.189 9.549 -5.927 1.00 33.50 77 SER B N 1
ATOM 2230 C CA . SER B 2 83 ? -37.045 8.423 -6.235 1.00 31.90 77 SER B CA 1
ATOM 2231 C C . SER B 2 83 ? -36.564 7.699 -7.499 1.00 33.29 77 SER B C 1
ATOM 2232 O O . SER B 2 83 ? -37.158 7.781 -8.577 1.00 33.06 77 SER B O 1
ATOM 2235 N N . VAL B 2 84 ? -35.483 6.936 -7.336 1.00 28.44 78 VAL B N 1
ATOM 2236 C CA . VAL B 2 84 ? -34.888 6.206 -8.440 1.00 28.89 78 VAL B CA 1
ATOM 2237 C C . VAL B 2 84 ? -35.890 5.158 -8.932 1.00 27.19 78 VAL B C 1
ATOM 2238 O O . VAL B 2 84 ? -36.629 4.545 -8.147 1.00 27.64 78 VAL B O 1
ATOM 2242 N N . LYS B 2 85 ? -35.956 5.030 -10.260 1.00 26.92 79 LYS B N 1
ATOM 2243 C CA . LYS B 2 85 ? -36.818 4.058 -10.908 1.00 27.16 79 LYS B CA 1
ATOM 2244 C C . LYS B 2 85 ? -35.961 2.951 -11.497 1.00 25.45 79 LYS B C 1
ATOM 2245 O O . LYS B 2 85 ? -34.764 3.144 -11.682 1.00 25.51 79 LYS B O 1
ATOM 2251 N N . ALA B 2 86 ? -36.587 1.812 -11.829 1.00 24.81 80 ALA B N 1
ATOM 2252 C CA . ALA B 2 86 ? -35.856 0.688 -12.377 1.00 23.49 80 ALA B CA 1
ATOM 2253 C C . ALA B 2 86 ? -35.151 1.093 -13.669 1.00 23.64 80 ALA B C 1
ATOM 2254 O O . ALA B 2 86 ? -34.020 0.652 -13.876 1.00 20.95 80 ALA B O 1
ATOM 2256 N N . GLU B 2 87 ? -35.765 1.993 -14.465 1.00 23.41 81 GLU B N 1
ATOM 2257 C CA . GLU B 2 87 ? -35.174 2.420 -15.726 1.00 26.35 81 GLU B CA 1
ATOM 2258 C C . GLU B 2 87 ? -33.920 3.274 -15.491 1.00 27.53 81 GLU B C 1
ATOM 2259 O O . GLU B 2 87 ? -33.145 3.483 -16.411 1.00 24.04 81 GLU B O 1
ATOM 2265 N N . ASP B 2 88 ? -33.687 3.728 -14.253 1.00 23.80 82 ASP B N 1
ATOM 2266 C CA . ASP B 2 88 ? -32.522 4.539 -13.945 1.00 24.48 82 ASP B CA 1
ATOM 2267 C C . ASP B 2 88 ? -31.321 3.701 -13.515 1.00 26.32 82 ASP B C 1
ATOM 2268 O O . ASP B 2 88 ? -30.247 4.239 -13.231 1.00 25.84 82 ASP B O 1
ATOM 2273 N N . LEU B 2 89 ? -31.487 2.379 -13.435 1.00 24.16 83 LEU B N 1
ATOM 2274 C CA . LEU B 2 89 ? -30.372 1.527 -13.074 1.00 26.06 83 LEU B CA 1
ATOM 2275 C C . LEU B 2 89 ? -29.460 1.430 -14.292 1.00 28.42 83 LEU B C 1
ATOM 2276 O O . LEU B 2 89 ? -29.832 0.838 -15.301 1.00 31.21 83 LEU B O 1
ATOM 2281 N N . ALA B 2 90 ? -28.288 2.078 -14.202 1.00 25.17 84 ALA B N 1
ATOM 2282 C CA . ALA B 2 90 ? -27.424 2.314 -15.341 1.00 22.51 84 ALA B CA 1
ATOM 2283 C C . ALA B 2 90 ? -26.093 2.812 -14.814 1.00 22.18 84 ALA B C 1
ATOM 2284 O O . ALA B 2 90 ? -25.904 2.888 -13.594 1.00 22.59 84 ALA B O 1
ATOM 2286 N N . VAL B 2 91 ? -25.200 3.154 -15.754 1.00 22.74 85 VAL B N 1
ATOM 2287 C CA . VAL B 2 91 ? -23.924 3.730 -15.390 1.00 23.48 85 VAL B CA 1
ATOM 2288 C C . VAL B 2 91 ? -24.001 5.235 -15.641 1.00 21.49 85 VAL B C 1
ATOM 2289 O O . VAL B 2 91 ? -24.550 5.676 -16.643 1.00 21.16 85 VAL B O 1
ATOM 2293 N N . TYR B 2 92 ? -23.503 5.996 -14.668 1.00 22.03 86 TYR B N 1
ATOM 2294 C CA . TYR B 2 92 ? -23.437 7.449 -14.729 1.00 21.88 86 TYR B CA 1
ATOM 2295 C C . TYR B 2 92 ? -21.977 7.882 -14.755 1.00 23.09 86 TYR B C 1
ATOM 2296 O O . TYR B 2 92 ? -21.174 7.480 -13.896 1.00 22.73 86 TYR B O 1
ATOM 2305 N N . TYR B 2 93 ? -21.657 8.687 -15.777 1.00 22.08 87 TYR B N 1
ATOM 2306 C CA . TYR B 2 93 ? -20.328 9.240 -15.976 1.00 22.98 87 TYR B CA 1
ATOM 2307 C C . TYR B 2 93 ? -20.380 10.765 -15.908 1.00 23.50 87 TYR B C 1
ATOM 2308 O O . TYR B 2 93 ? -21.175 11.362 -16.626 1.00 21.25 87 TYR B O 1
ATOM 2317 N N . CYS B 2 94 ? -19.493 11.381 -15.108 1.00 24.38 88 CYS B N 1
ATOM 2318 C CA . CYS B 2 94 ? -19.237 12.804 -15.247 1.00 24.99 88 CYS B CA 1
ATOM 2319 C C . CYS B 2 94 ? -18.186 13.038 -16.332 1.00 24.10 88 CYS B C 1
ATOM 2320 O O . CYS B 2 94 ? -17.389 12.151 -16.639 1.00 24.32 88 CYS B O 1
ATOM 2323 N N . GLN B 2 95 ? -18.241 14.224 -16.950 1.00 21.89 89 GLN B N 1
ATOM 2324 C CA . GLN B 2 95 ? -17.264 14.642 -17.934 1.00 21.94 89 GLN B CA 1
ATOM 2325 C C . GLN B 2 95 ? -16.952 16.124 -17.708 1.00 20.94 89 GLN B C 1
ATOM 2326 O O . GLN B 2 95 ? -17.872 16.935 -17.596 1.00 21.36 89 GLN B O 1
ATOM 2332 N N . GLN B 2 96 ? -15.668 16.482 -17.650 1.00 20.85 90 GLN B N 1
ATOM 2333 C CA . GLN B 2 96 ? -15.291 17.898 -17.679 1.00 22.36 90 GLN B CA 1
ATOM 2334 C C . GLN B 2 96 ? -15.247 18.365 -19.142 1.00 24.55 90 GLN B C 1
ATOM 2335 O O . GLN B 2 96 ? -14.786 17.642 -20.040 1.00 25.83 90 GLN B O 1
ATOM 2341 N N . CYS B 2 97 ? -15.728 19.599 -19.360 1.00 24.58 91 CYS B N 1
ATOM 2342 C CA . CYS B 2 97 ? -15.789 20.241 -20.677 1.00 27.83 91 CYS B CA 1
ATOM 2343 C C . CYS B 2 97 ? -15.011 21.560 -20.618 1.00 23.67 91 CYS B C 1
ATOM 2344 O O . CYS B 2 97 ? -15.306 22.470 -21.369 1.00 24.55 91 CYS B O 1
ATOM 2347 N N . TYR B 2 98 ? -14.073 21.657 -19.677 1.00 24.44 92 TYR B N 1
ATOM 2348 C CA . TYR B 2 98 ? -13.399 22.892 -19.324 1.00 25.55 92 TYR B CA 1
ATOM 2349 C C . TYR B 2 98 ? -12.191 23.128 -20.235 1.00 28.22 92 TYR B C 1
ATOM 2350 O O . TYR B 2 98 ? -11.937 24.260 -20.653 1.00 24.30 92 TYR B O 1
ATOM 2359 N N . SER B 2 99 ? -11.444 22.056 -20.524 1.00 28.04 93 SER B N 1
ATOM 2360 C CA . SER B 2 99 ? -10.320 22.115 -21.431 1.00 30.26 93 SER B CA 1
ATOM 2361 C C . SER B 2 99 ? -10.096 20.758 -22.083 1.00 31.02 93 SER B C 1
ATOM 2362 O O . SER B 2 99 ? -10.505 19.726 -21.541 1.00 29.19 93 SER B O 1
ATOM 2365 N N . TYR B 2 100 ? -9.423 20.806 -23.237 1.00 27.50 94 TYR B N 1
ATOM 2366 C CA . TYR B 2 100 ? -8.948 19.623 -23.929 1.00 27.58 94 TYR B CA 1
ATOM 2367 C C . TYR B 2 100 ? -7.698 19.101 -23.229 1.00 29.08 94 TYR B C 1
ATOM 2368 O O . TYR B 2 100 ? -6.976 19.869 -22.594 1.00 30.82 94 TYR B O 1
ATOM 2377 N N . PRO B 2 101 ? -7.459 17.766 -23.197 1.00 26.54 95 PRO B N 1
ATOM 2378 C CA . PRO B 2 101 ? -8.431 16.777 -23.677 1.00 26.20 95 PRO B CA 1
ATOM 2379 C C . PRO B 2 101 ? -9.632 16.611 -22.734 1.00 24.62 95 PRO B C 1
ATOM 2380 O O . PRO B 2 101 ? -9.476 16.700 -21.516 1.00 22.40 95 PRO B O 1
ATOM 2384 N N . PHE B 2 102 ? -10.831 16.420 -23.309 1.00 22.44 96 PHE B N 1
ATOM 2385 C CA . PHE B 2 102 ? -12.003 16.096 -22.519 1.00 22.09 96 PHE B CA 1
ATOM 2386 C C . PHE B 2 102 ? -11.757 14.767 -21.814 1.00 21.44 96 PHE B C 1
ATOM 2387 O O . PHE B 2 102 ? -11.186 13.858 -22.408 1.00 23.49 96 PHE B O 1
ATOM 2395 N N . THR B 2 103 ? -12.138 14.706 -20.533 1.00 20.30 97 THR B N 1
ATOM 2396 C CA . THR B 2 103 ? -11.880 13.568 -19.676 1.00 21.37 97 THR B CA 1
ATOM 2397 C C . THR B 2 103 ? -13.154 13.247 -18.893 1.00 23.25 97 THR B C 1
ATOM 2398 O O . THR B 2 103 ? -13.934 14.140 -18.563 1.00 19.87 97 THR B O 1
ATOM 2402 N N . PHE B 2 104 ? -13.362 11.941 -18.661 1.00 21.06 98 PHE B N 1
ATOM 2403 C CA . PHE B 2 104 ? -14.538 11.435 -17.989 1.00 21.61 98 PHE B CA 1
ATOM 2404 C C . PHE B 2 104 ? -14.106 10.756 -16.697 1.00 21.14 98 PHE B C 1
ATOM 2405 O O . PHE B 2 104 ? -12.975 10.288 -16.592 1.00 20.75 98 PHE B O 1
ATOM 2413 N N . GLY B 2 105 ? -15.019 10.688 -15.730 1.00 20.99 99 GLY B N 1
ATOM 2414 C CA . GLY B 2 105 ? -14.856 9.811 -14.584 1.00 21.05 99 GLY B CA 1
ATOM 2415 C C . GLY B 2 105 ? -15.050 8.351 -14.972 1.00 21.87 99 GLY B C 1
ATOM 2416 O O . GLY B 2 105 ? -15.515 8.043 -16.076 1.00 23.35 99 GLY B O 1
ATOM 2417 N N . SER B 2 106 ? -14.721 7.453 -14.040 1.00 23.90 100 SER B N 1
ATOM 2418 C CA . SER B 2 106 ? -14.715 6.029 -14.326 1.00 24.89 100 SER B CA 1
ATOM 2419 C C . SER B 2 106 ? -16.112 5.434 -14.178 1.00 24.15 100 SER B C 1
ATOM 2420 O O . SER B 2 106 ? -16.305 4.258 -14.468 1.00 28.59 100 SER B O 1
ATOM 2423 N N . GLY B 2 107 ? -17.059 6.214 -13.676 1.00 22.10 101 GLY B N 1
ATOM 2424 C CA . GLY B 2 107 ? -18.463 5.843 -13.692 1.00 24.05 101 GLY B CA 1
ATOM 2425 C C . GLY B 2 107 ? -18.932 5.272 -12.361 1.00 25.17 101 GLY B C 1
ATOM 2426 O O . GLY B 2 107 ? -18.145 4.721 -11.586 1.00 28.60 101 GLY B O 1
ATOM 2427 N N . THR B 2 108 ? -20.237 5.432 -12.109 1.00 27.53 102 THR B N 1
ATOM 2428 C CA . THR B 2 108 ? -20.922 4.804 -10.989 1.00 23.76 102 THR B CA 1
ATOM 2429 C C . THR B 2 108 ? -22.096 4.012 -11.560 1.00 24.69 102 THR B C 1
ATOM 2430 O O . THR B 2 108 ? -22.993 4.562 -12.223 1.00 23.98 102 THR B O 1
ATOM 2434 N N . LYS B 2 109 ? -22.087 2.706 -11.282 1.00 24.75 103 LYS B N 1
ATOM 2435 C CA . LYS B 2 109 ? -23.145 1.818 -11.737 1.00 25.80 103 LYS B CA 1
ATOM 2436 C C . LYS B 2 109 ? -24.168 1.653 -10.615 1.00 22.99 103 LYS B C 1
ATOM 2437 O O . LYS B 2 109 ? -23.822 1.325 -9.488 1.00 25.25 103 LYS B O 1
ATOM 2443 N N . LEU B 2 110 ? -25.432 1.879 -10.946 1.00 22.40 104 LEU B N 1
ATOM 2444 C CA . LEU B 2 110 ? -26.525 1.699 -9.998 1.00 23.74 104 LEU B CA 1
ATOM 2445 C C . LEU B 2 110 ? -27.130 0.304 -10.181 1.00 24.37 104 LEU B C 1
ATOM 2446 O O . LEU B 2 110 ? -27.609 -0.003 -11.264 1.00 23.46 104 LEU B O 1
ATOM 2451 N N . GLU B 2 111 ? -27.156 -0.489 -9.100 1.00 22.81 105 GLU B N 1
ATOM 2452 C CA . GLU B 2 111 ? -27.824 -1.782 -9.085 1.00 26.13 105 GLU B CA 1
ATOM 2453 C C . GLU B 2 111 ? -28.918 -1.775 -8.021 1.00 24.22 105 GLU B C 1
ATOM 2454 O O . GLU B 2 111 ? -28.967 -0.879 -7.203 1.00 24.61 105 GLU B O 1
ATOM 2460 N N . ARG B 2 112 ? -29.794 -2.775 -8.060 1.00 24.48 106 ARG B N 1
ATOM 2461 C CA . ARG B 2 112 ? -30.995 -2.785 -7.254 1.00 25.03 106 ARG B CA 1
ATOM 2462 C C . ARG B 2 112 ? -30.755 -3.575 -5.970 1.00 23.47 106 ARG B C 1
ATOM 2463 O O . ARG B 2 112 ? -30.282 -4.697 -6.011 1.00 21.22 106 ARG B O 1
ATOM 2471 N N . LYS B 2 113 ? -31.130 -2.974 -4.847 1.00 23.35 107 LYS B N 1
ATOM 2472 C CA . LYS B 2 113 ? -31.170 -3.660 -3.571 1.00 26.86 107 LYS B CA 1
ATOM 2473 C C . LYS B 2 113 ? -32.379 -4.616 -3.495 1.00 25.60 107 LYS B C 1
ATOM 2474 O O . LYS B 2 113 ? -33.472 -4.307 -3.957 1.00 24.52 107 LYS B O 1
ATOM 2480 N N . ARG B 2 114 ? -32.151 -5.795 -2.912 1.00 23.19 108 ARG B N 1
ATOM 2481 C CA . ARG B 2 114 ? -33.170 -6.776 -2.598 1.00 22.66 108 ARG B CA 1
ATOM 2482 C C . ARG B 2 114 ? -32.717 -7.555 -1.358 1.00 24.39 108 ARG B C 1
ATOM 2483 O O . ARG B 2 114 ? -31.647 -7.293 -0.804 1.00 26.47 108 ARG B O 1
ATOM 2491 N N . ALA B 2 115 ? -33.532 -8.524 -0.920 1.00 27.09 109 ALA B N 1
ATOM 2492 C CA . ALA B 2 115 ? -33.208 -9.339 0.240 1.00 25.03 109 ALA B CA 1
ATOM 2493 C C . ALA B 2 115 ? -32.040 -10.281 -0.060 1.00 25.41 109 ALA B C 1
ATOM 2494 O O . ALA B 2 115 ? -31.875 -10.758 -1.185 1.00 22.31 109 ALA B O 1
ATOM 2496 N N . ASP B 2 116 ? -31.259 -10.600 0.980 1.00 26.45 110 ASP B N 1
ATOM 2497 C CA . ASP B 2 116 ? -30.142 -11.527 0.841 1.00 28.91 110 ASP B CA 1
ATOM 2498 C C . ASP B 2 116 ? -30.666 -12.898 0.455 1.00 25.86 110 ASP B C 1
ATOM 2499 O O . ASP B 2 116 ? -31.749 -13.283 0.871 1.00 24.01 110 ASP B O 1
ATOM 2504 N N . ALA B 2 117 ? -29.878 -13.600 -0.353 1.00 24.54 111 ALA B N 1
ATOM 2505 C CA . ALA B 2 117 ? -30.265 -14.888 -0.891 1.00 23.27 111 ALA B CA 1
ATOM 2506 C C . ALA B 2 117 ? -29.002 -15.721 -1.064 1.00 24.08 111 ALA B C 1
ATOM 2507 O O . ALA B 2 117 ? -28.013 -15.272 -1.655 1.00 22.42 111 ALA B O 1
ATOM 2509 N N . ALA B 2 118 ? -29.058 -16.934 -0.510 1.00 24.17 112 ALA B N 1
ATOM 2510 C CA . ALA B 2 118 ? -27.981 -17.896 -0.586 1.00 24.54 112 ALA B CA 1
ATOM 2511 C C . ALA B 2 118 ? -27.900 -18.456 -2.007 1.00 23.57 112 ALA B C 1
ATOM 2512 O O . ALA B 2 118 ? -28.904 -18.694 -2.670 1.00 24.21 112 ALA B O 1
ATOM 2514 N N . PRO B 2 119 ? -26.691 -18.737 -2.520 1.00 24.76 113 PRO B N 1
ATOM 2515 C CA . PRO B 2 119 ? -26.554 -19.337 -3.847 1.00 22.86 113 PRO B CA 1
ATOM 2516 C C . PRO B 2 119 ? -27.017 -20.792 -3.863 1.00 23.56 113 PRO B C 1
ATOM 2517 O O . PRO B 2 119 ? -26.873 -21.505 -2.886 1.00 23.18 113 PRO B O 1
ATOM 2521 N N . THR B 2 120 ? -27.606 -21.212 -4.984 1.00 26.51 114 THR B N 1
ATOM 2522 C CA . THR B 2 120 ? -27.768 -22.631 -5.284 1.00 27.78 114 THR B CA 1
ATOM 2523 C C . THR B 2 120 ? -26.539 -23.102 -6.043 1.00 23.83 114 THR B C 1
ATOM 2524 O O . THR B 2 120 ? -26.259 -22.604 -7.125 1.00 21.38 114 THR B O 1
ATOM 2528 N N . VAL B 2 121 ? -25.814 -24.055 -5.439 1.00 23.87 115 VAL B N 1
ATOM 2529 C CA . VAL B 2 121 ? -24.530 -24.503 -5.953 1.00 22.67 115 VAL B CA 1
ATOM 2530 C C . VAL B 2 121 ? -24.665 -25.903 -6.547 1.00 25.30 115 VAL B C 1
ATOM 2531 O O . VAL B 2 121 ? -25.239 -26.806 -5.935 1.00 23.68 115 VAL B O 1
ATOM 2535 N N . SER B 2 122 ? -24.066 -26.116 -7.715 1.00 24.93 116 SER B N 1
ATOM 2536 C CA . SER B 2 122 ? -24.041 -27.451 -8.283 1.00 25.99 116 SER B CA 1
ATOM 2537 C C . SER B 2 122 ? -22.765 -27.648 -9.094 1.00 25.56 116 SER B C 1
ATOM 2538 O O . SER B 2 122 ? -22.267 -26.724 -9.726 1.00 24.12 116 SER B O 1
ATOM 2541 N N . ILE B 2 123 ? -22.185 -28.844 -8.979 1.00 23.32 117 ILE B N 1
ATOM 2542 C CA . ILE B 2 123 ? -20.924 -29.173 -9.625 1.00 23.98 117 ILE B CA 1
ATOM 2543 C C . ILE B 2 123 ? -21.177 -30.293 -10.639 1.00 25.14 117 ILE B C 1
ATOM 2544 O O . ILE B 2 123 ? -22.059 -31.136 -10.445 1.00 21.99 117 ILE B O 1
ATOM 2549 N N . PHE B 2 124 ? -20.383 -30.272 -11.713 1.00 25.47 118 PHE B N 1
ATOM 2550 C CA . PHE B 2 124 ? -20.576 -31.151 -12.849 1.00 25.63 118 PHE B CA 1
ATOM 2551 C C . PHE B 2 124 ? -19.237 -31.733 -13.269 1.00 25.69 118 PHE B C 1
ATOM 2552 O O . PHE B 2 124 ? -18.280 -31.011 -13.536 1.00 23.66 118 PHE B O 1
ATOM 2560 N N . PRO B 2 125 ? -19.153 -33.075 -13.361 1.00 26.08 119 PRO B N 1
ATOM 2561 C CA . PRO B 2 125 ? -17.975 -33.724 -13.924 1.00 25.91 119 PRO B CA 1
ATOM 2562 C C . PRO B 2 125 ? -17.820 -33.380 -15.404 1.00 24.61 119 PRO B C 1
ATOM 2563 O O . PRO B 2 125 ? -18.783 -33.029 -16.076 1.00 26.61 119 PRO B O 1
ATOM 2567 N N . PRO B 2 126 ? -16.608 -33.505 -15.962 1.00 26.59 120 PRO B N 1
ATOM 2568 C CA . PRO B 2 126 ? -16.429 -33.397 -17.416 1.00 26.46 120 PRO B CA 1
ATOM 2569 C C . PRO B 2 126 ? -17.292 -34.413 -18.172 1.00 29.61 120 PRO B C 1
ATOM 2570 O O . PRO B 2 126 ? -17.499 -35.536 -17.698 1.00 26.67 120 PRO B O 1
ATOM 2574 N N . SER B 2 127 ? -17.808 -34.024 -19.340 1.00 28.77 121 SER B N 1
ATOM 2575 C CA . SER B 2 127 ? -18.600 -34.932 -20.151 1.00 30.73 121 SER B CA 1
ATOM 2576 C C . SER B 2 127 ? -17.695 -36.001 -20.757 1.00 28.43 121 SER B C 1
ATOM 2577 O O . SER B 2 127 ? -16.512 -35.773 -20.994 1.00 30.02 121 SER B O 1
ATOM 2580 N N . SER B 2 128 ? -18.243 -37.191 -20.982 1.00 32.20 122 SER B N 1
ATOM 2581 C CA . SER B 2 128 ? -17.436 -38.261 -21.556 1.00 33.73 122 SER B CA 1
ATOM 2582 C C . SER B 2 128 ? -16.965 -37.843 -22.949 1.00 33.02 122 SER B C 1
ATOM 2583 O O . SER B 2 128 ? -15.863 -38.184 -23.356 1.00 31.83 122 SER B O 1
ATOM 2586 N N . GLU B 2 129 ? -17.789 -37.039 -23.652 1.00 33.13 123 GLU B N 1
ATOM 2587 C CA . GLU B 2 129 ? -17.429 -36.479 -24.947 1.00 30.42 123 GLU B CA 1
ATOM 2588 C C . GLU B 2 129 ? -16.197 -35.582 -24.851 1.00 29.33 123 GLU B C 1
ATOM 2589 O O . GLU B 2 129 ? -15.324 -35.636 -25.714 1.00 24.51 123 GLU B O 1
ATOM 2595 N N . GLN B 2 130 ? -16.134 -34.709 -23.831 1.00 28.46 124 GLN B N 1
ATOM 2596 C CA . GLN B 2 130 ? -14.988 -33.831 -23.696 1.00 25.93 124 GLN B CA 1
ATOM 2597 C C . GLN B 2 130 ? -13.729 -34.655 -23.411 1.00 26.12 124 GLN B C 1
ATOM 2598 O O . GLN B 2 130 ? -12.653 -34.354 -23.937 1.00 23.11 124 GLN B O 1
ATOM 2604 N N . LEU B 2 131 ? -13.855 -35.631 -22.505 1.00 24.21 125 LEU B N 1
ATOM 2605 C CA . LEU B 2 131 ? -12.768 -36.525 -22.129 1.00 27.49 125 LEU B CA 1
ATOM 2606 C C . LEU B 2 131 ? -12.214 -37.275 -23.345 1.00 27.08 125 LEU B C 1
ATOM 2607 O O . LEU B 2 131 ? -11.001 -37.372 -23.517 1.00 24.99 125 LEU B O 1
ATOM 2612 N N . THR B 2 132 ? -13.102 -37.774 -24.211 1.00 27.92 126 THR B N 1
ATOM 2613 C CA . THR B 2 132 ? -12.669 -38.474 -25.418 1.00 30.75 126 THR B CA 1
ATOM 2614 C C . THR B 2 132 ? -11.772 -37.573 -26.270 1.00 32.92 126 THR B C 1
ATOM 2615 O O . THR B 2 132 ? -10.783 -38.050 -26.826 1.00 28.60 126 THR B O 1
ATOM 2619 N N . SER B 2 133 ? -12.034 -36.255 -26.297 1.00 31.66 127 SER B N 1
ATOM 2620 C CA . SER B 2 133 ? -11.185 -35.367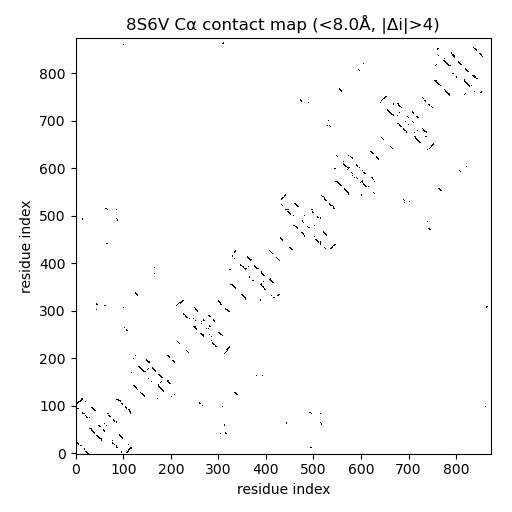 -27.080 1.00 34.01 127 SER B CA 1
ATOM 2621 C C . SER B 2 133 ? -10.077 -34.735 -26.233 1.00 33.64 127 SER B C 1
ATOM 2622 O O . SER B 2 133 ? -9.436 -33.769 -26.647 1.00 34.16 127 SER B O 1
ATOM 2625 N N . GLY B 2 134 ? -9.838 -35.295 -25.041 1.00 31.50 128 GLY B N 1
ATOM 2626 C CA . GLY B 2 134 ? -8.615 -35.047 -24.303 1.00 30.29 128 GLY B CA 1
ATOM 2627 C C . GLY B 2 134 ? -8.731 -33.930 -23.266 1.00 28.06 128 GLY B C 1
ATOM 2628 O O . GLY B 2 134 ? -7.730 -33.529 -22.687 1.00 31.98 128 GLY B O 1
ATOM 2629 N N . GLY B 2 135 ? -9.933 -33.418 -23.034 1.00 29.01 129 GLY B N 1
ATOM 2630 C CA . GLY B 2 135 ? -10.102 -32.279 -22.135 1.00 28.47 129 GLY B CA 1
ATOM 2631 C C . GLY B 2 135 ? -10.964 -32.637 -20.933 1.00 26.27 129 GLY B C 1
ATOM 2632 O O . GLY B 2 135 ? -11.732 -33.572 -20.986 1.00 30.13 129 GLY B O 1
ATOM 2633 N N . ALA B 2 136 ? -10.865 -31.853 -19.858 1.00 26.91 130 ALA B N 1
ATOM 2634 C CA . ALA B 2 136 ? -11.682 -32.058 -18.684 1.00 27.75 130 ALA B CA 1
ATOM 2635 C C . ALA B 2 136 ? -11.989 -30.713 -18.019 1.00 29.20 130 ALA B C 1
ATOM 2636 O O . ALA B 2 136 ? -11.181 -30.162 -17.272 1.00 27.04 130 ALA B O 1
ATOM 2638 N N . SER B 2 137 ? -13.171 -30.178 -18.327 1.00 30.18 131 SER B N 1
ATOM 2639 C CA . SER B 2 137 ? -13.682 -28.972 -17.689 1.00 27.07 131 SER B CA 1
ATOM 2640 C C . SER B 2 137 ? -14.661 -29.394 -16.598 1.00 25.40 131 SER B C 1
ATOM 2641 O O . SER B 2 137 ? -15.624 -30.136 -16.844 1.00 27.28 131 SER B O 1
ATOM 2644 N N . VAL B 2 138 ? -14.335 -29.001 -15.368 1.00 23.70 132 VAL B N 1
ATOM 2645 C CA . VAL B 2 138 ? -15.211 -29.256 -14.236 1.00 22.71 132 VAL B CA 1
ATOM 2646 C C . VAL B 2 138 ? -15.890 -27.931 -13.911 1.00 22.57 132 VAL B C 1
ATOM 2647 O O . VAL B 2 138 ? -15.210 -26.943 -13.701 1.00 22.23 132 VAL B O 1
ATOM 2651 N N . VAL B 2 139 ? -17.223 -27.933 -13.900 1.00 25.75 133 VAL B N 1
ATOM 2652 C CA . VAL B 2 139 ? -17.991 -26.703 -13.880 1.00 26.07 133 VAL B CA 1
ATOM 2653 C C . VAL B 2 139 ? -18.785 -26.666 -12.585 1.00 24.81 133 VAL B C 1
ATOM 2654 O O . VAL B 2 139 ? -19.409 -27.658 -12.187 1.00 23.44 133 VAL B O 1
ATOM 2658 N N . CYS B 2 140 ? -18.763 -25.484 -11.970 1.00 24.80 134 CYS B N 1
ATOM 2659 C CA . CYS B 2 140 ? -19.547 -25.229 -10.778 1.00 24.60 134 CYS B CA 1
ATOM 2660 C C . CYS B 2 140 ? -20.383 -23.958 -10.966 1.00 25.11 134 CYS B C 1
ATOM 2661 O O . CYS B 2 140 ? -19.846 -22.949 -11.387 1.00 22.40 134 CYS B O 1
ATOM 2664 N N . PHE B 2 141 ? -21.712 -24.064 -10.762 1.00 24.32 135 PHE B N 1
ATOM 2665 C CA . PHE B 2 141 ? -22.644 -22.959 -10.856 1.00 23.05 135 PHE B CA 1
ATOM 2666 C C . PHE B 2 141 ? -23.042 -22.525 -9.450 1.00 24.31 135 PHE B C 1
ATOM 2667 O O . PHE B 2 141 ? -23.351 -23.360 -8.595 1.00 20.40 135 PHE B O 1
ATOM 2675 N N . LEU B 2 142 ? -22.985 -21.212 -9.230 1.00 22.10 136 LEU B N 1
ATOM 2676 C CA . LEU B 2 142 ? -23.467 -20.583 -8.009 1.00 23.64 136 LEU B CA 1
ATOM 2677 C C . LEU B 2 142 ? -24.554 -19.594 -8.420 1.00 22.01 136 LEU B C 1
ATOM 2678 O O . LEU B 2 142 ? -24.243 -18.525 -8.928 1.00 19.60 136 LEU B O 1
ATOM 2683 N N . ASN B 2 143 ? -25.815 -20.005 -8.275 1.00 20.92 137 ASN B N 1
ATOM 2684 C CA . ASN B 2 143 ? -26.910 -19.355 -8.958 1.00 21.30 137 ASN B CA 1
ATOM 2685 C C . ASN B 2 143 ? -27.799 -18.615 -7.963 1.00 22.02 137 ASN B C 1
ATOM 2686 O O . ASN B 2 143 ? -28.094 -19.127 -6.873 1.00 19.61 137 ASN B O 1
ATOM 2691 N N . ASN B 2 144 ? -28.206 -17.403 -8.380 1.00 21.43 138 ASN B N 1
ATOM 2692 C CA . ASN B 2 144 ? -29.304 -16.665 -7.768 1.00 22.97 138 ASN B CA 1
ATOM 2693 C C . ASN B 2 144 ? -28.994 -16.323 -6.309 1.00 23.03 138 ASN B C 1
ATOM 2694 O O . ASN B 2 144 ? -29.805 -16.580 -5.414 1.00 22.00 138 ASN B O 1
ATOM 2699 N N . PHE B 2 145 ? -27.871 -15.630 -6.095 1.00 21.29 139 PHE B N 1
ATOM 2700 C CA . PHE B 2 145 ? -27.514 -15.156 -4.771 1.00 21.49 139 PHE B CA 1
ATOM 2701 C C . PHE B 2 145 ? -27.549 -13.627 -4.722 1.00 21.59 139 PHE B C 1
ATOM 2702 O O . PHE B 2 145 ? -27.543 -12.948 -5.745 1.00 20.87 139 PHE B O 1
ATOM 2710 N N . TYR B 2 146 ? -27.645 -13.107 -3.506 1.00 21.61 140 TYR B N 1
ATOM 2711 C CA . TYR B 2 146 ? -27.585 -11.676 -3.241 1.00 22.14 140 TYR B CA 1
ATOM 2712 C C . TYR B 2 146 ? -27.067 -11.514 -1.817 1.00 21.37 140 TYR B C 1
ATOM 2713 O O . TYR B 2 146 ? -27.520 -12.216 -0.911 1.00 22.98 140 TYR B O 1
ATOM 2722 N N . PRO B 2 147 ? -26.109 -10.614 -1.535 1.00 23.44 141 PRO B N 1
ATOM 2723 C CA . PRO B 2 147 ? -25.530 -9.695 -2.516 1.00 23.85 141 PRO B CA 1
ATOM 2724 C C . PRO B 2 147 ? -24.467 -10.326 -3.412 1.00 23.18 141 PRO B C 1
ATOM 2725 O O . PRO B 2 147 ? -24.233 -11.530 -3.347 1.00 21.87 141 PRO B O 1
ATOM 2729 N N . LYS B 2 148 ? -23.832 -9.501 -4.250 1.00 25.06 142 LYS B N 1
ATOM 2730 C CA . LYS B 2 148 ? -23.062 -10.007 -5.381 1.00 29.00 142 LYS B CA 1
ATOM 2731 C C . LYS B 2 148 ? -21.693 -10.527 -4.955 1.00 28.19 142 LYS B C 1
ATOM 2732 O O . LYS B 2 148 ? -21.070 -11.268 -5.717 1.00 27.89 142 LYS B O 1
ATOM 2738 N N . ASP B 2 149 ? -21.234 -10.158 -3.753 1.00 28.74 143 ASP B N 1
ATOM 2739 C CA . ASP B 2 149 ? -19.950 -10.635 -3.254 1.00 33.09 143 ASP B CA 1
ATOM 2740 C C . ASP B 2 149 ? -20.022 -12.108 -2.868 1.00 29.79 143 ASP B C 1
ATOM 2741 O O . ASP B 2 149 ? -20.816 -12.487 -2.014 1.00 27.39 143 ASP B O 1
ATOM 2746 N N . ILE B 2 150 ? -19.108 -12.889 -3.450 1.00 28.20 144 ILE B N 1
ATOM 2747 C CA . ILE B 2 150 ? -19.017 -14.319 -3.208 1.00 28.52 144 ILE B CA 1
ATOM 2748 C C . ILE B 2 150 ? -17.581 -14.769 -3.466 1.00 27.98 144 ILE B C 1
ATOM 2749 O O . ILE B 2 150 ? -16.881 -14.158 -4.251 1.00 27.45 144 ILE B O 1
ATOM 2754 N N . ASN B 2 151 ? -17.159 -15.825 -2.768 1.00 31.10 145 ASN B N 1
ATOM 2755 C CA A ASN B 2 151 ? -15.849 -16.443 -2.914 0.50 32.36 145 ASN B CA 1
ATOM 2756 C CA B ASN B 2 151 ? -15.856 -16.425 -2.994 0.50 31.45 145 ASN B CA 1
ATOM 2757 C C . ASN B 2 151 ? -16.063 -17.914 -3.271 1.00 30.43 145 ASN B C 1
ATOM 2758 O O . ASN B 2 151 ? -16.859 -18.584 -2.623 1.00 30.02 145 ASN B O 1
ATOM 2767 N N . VAL B 2 152 ? -15.392 -18.411 -4.312 1.00 30.66 146 VAL B N 1
ATOM 2768 C CA . VAL B 2 152 ? -15.425 -19.826 -4.642 1.00 29.90 146 VAL B CA 1
ATOM 2769 C C . VAL B 2 152 ? -14.032 -20.398 -4.467 1.00 30.36 146 VAL B C 1
ATOM 2770 O O . VAL B 2 152 ? -13.057 -19.772 -4.860 1.00 27.58 146 VAL B O 1
ATOM 2774 N N . LYS B 2 153 ? -13.984 -21.614 -3.930 1.00 31.70 147 LYS B N 1
ATOM 2775 C CA . LYS B 2 153 ? -12.749 -22.322 -3.671 1.00 33.70 147 LYS B CA 1
ATOM 2776 C C . LYS B 2 153 ? -12.873 -23.736 -4.238 1.00 33.38 147 LYS B C 1
ATOM 2777 O O . LYS B 2 153 ? -13.846 -24.444 -3.958 1.00 31.66 147 LYS B O 1
ATOM 2783 N N . TRP B 2 154 ? -11.884 -24.126 -5.052 1.00 30.21 148 TRP B N 1
ATOM 2784 C CA . TRP B 2 154 ? -11.781 -25.485 -5.563 1.00 30.55 148 TRP B CA 1
ATOM 2785 C C . TRP B 2 154 ? -10.824 -26.288 -4.678 1.00 31.80 148 TRP B C 1
ATOM 2786 O O . TRP B 2 154 ? -9.786 -25.774 -4.252 1.00 29.97 148 TRP B O 1
ATOM 2797 N N . LYS B 2 155 ? -11.180 -27.554 -4.445 1.00 33.16 149 LYS B N 1
ATOM 2798 C CA . LYS B 2 155 ? -10.295 -28.521 -3.804 1.00 35.98 149 LYS B CA 1
ATOM 2799 C C . LYS B 2 155 ? -10.228 -29.797 -4.639 1.00 35.62 149 LYS B C 1
ATOM 2800 O O . LYS B 2 155 ? -11.258 -30.325 -5.043 1.00 35.22 149 LYS B O 1
ATOM 2806 N N . ILE B 2 156 ? -8.993 -30.242 -4.935 1.00 36.07 150 ILE B N 1
ATOM 2807 C CA . ILE B 2 156 ? -8.758 -31.521 -5.579 1.00 37.26 150 ILE B CA 1
ATOM 2808 C C . ILE B 2 156 ? -8.157 -32.471 -4.544 1.00 36.58 150 ILE B C 1
ATOM 2809 O O . ILE B 2 156 ? -7.106 -32.180 -3.976 1.00 36.75 150 ILE B O 1
ATOM 2814 N N . ASP B 2 157 ? -8.838 -33.592 -4.294 1.00 38.35 151 ASP B N 1
ATOM 2815 C CA . ASP B 2 157 ? -8.382 -34.569 -3.310 1.00 39.78 151 ASP B CA 1
ATOM 2816 C C . ASP B 2 157 ? -8.066 -33.841 -2.009 1.00 40.29 151 ASP B C 1
ATOM 2817 O O . ASP B 2 157 ? -6.988 -34.023 -1.453 1.00 47.39 151 ASP B O 1
ATOM 2822 N N . GLY B 2 158 ? -8.989 -32.968 -1.576 1.00 39.65 152 GLY B N 1
ATOM 2823 C CA . GLY B 2 158 ? -8.886 -32.252 -0.311 1.00 38.85 152 GLY B CA 1
ATOM 2824 C C . GLY B 2 158 ? -7.927 -31.062 -0.340 1.00 38.62 152 GLY B C 1
ATOM 2825 O O . GLY B 2 158 ? -7.813 -30.345 0.637 1.00 47.98 152 GLY B O 1
ATOM 2826 N N . SER B 2 159 ? -7.241 -30.848 -1.461 1.00 40.60 153 SER B N 1
ATOM 2827 C CA . SER B 2 159 ? -6.168 -29.875 -1.559 1.00 40.11 153 SER B CA 1
ATOM 2828 C C . SER B 2 159 ? -6.637 -28.682 -2.406 1.00 38.90 153 SER B C 1
ATOM 2829 O O . SER B 2 159 ? -7.184 -28.883 -3.484 1.00 36.38 153 SER B O 1
ATOM 2832 N N . GLU B 2 160 ? -6.381 -27.446 -1.962 1.00 37.36 154 GLU B N 1
ATOM 2833 C CA . GLU B 2 160 ? -6.874 -26.255 -2.648 1.00 39.16 154 GLU B CA 1
ATOM 2834 C C . GLU B 2 160 ? -6.148 -26.043 -3.979 1.00 41.42 154 GLU B C 1
ATOM 2835 O O . GLU B 2 160 ? -4.929 -26.145 -4.049 1.00 42.47 154 GLU B O 1
ATOM 2841 N N . ARG B 2 161 ? -6.912 -25.701 -5.020 1.00 40.55 155 ARG B N 1
ATOM 2842 C CA . ARG B 2 161 ? -6.431 -25.576 -6.390 1.00 43.31 155 ARG B CA 1
ATOM 2843 C C . ARG B 2 161 ? -6.779 -24.183 -6.916 1.00 43.11 155 ARG B C 1
ATOM 2844 O O . ARG B 2 161 ? -7.936 -23.782 -6.882 1.00 43.58 155 ARG B O 1
ATOM 2852 N N . GLN B 2 162 ? -5.789 -23.474 -7.465 1.00 47.58 156 GLN B N 1
ATOM 2853 C CA . GLN B 2 162 ? -5.981 -22.098 -7.908 1.00 50.46 156 GLN B CA 1
ATOM 2854 C C . GLN B 2 162 ? -5.814 -21.973 -9.421 1.00 48.29 156 GLN B C 1
ATOM 2855 O O . GLN B 2 162 ? -6.417 -21.095 -10.027 1.00 53.80 156 GLN B O 1
ATOM 2861 N N . ASN B 2 163 ? -5.022 -22.853 -10.036 1.00 43.00 157 ASN B N 1
ATOM 2862 C CA . ASN B 2 163 ? -4.616 -22.669 -11.421 1.00 44.73 157 ASN B CA 1
ATOM 2863 C C . ASN B 2 163 ? -5.577 -23.404 -12.347 1.00 39.62 157 ASN B C 1
ATOM 2864 O O . ASN B 2 163 ? -6.064 -24.484 -12.017 1.00 40.87 157 ASN B O 1
ATOM 2869 N N . GLY B 2 164 ? -5.854 -22.777 -13.498 1.00 34.27 158 GLY B N 1
ATOM 2870 C CA . GLY B 2 164 ? -6.791 -23.291 -14.481 1.00 35.54 158 GLY B CA 1
ATOM 2871 C C . GLY B 2 164 ? -8.254 -23.002 -14.139 1.00 32.49 158 GLY B C 1
ATOM 2872 O O . GLY B 2 164 ? -9.127 -23.619 -14.730 1.00 31.75 158 GLY B O 1
ATOM 2873 N N . VAL B 2 165 ? -8.503 -22.076 -13.200 1.00 33.35 159 VAL B N 1
ATOM 2874 C CA . VAL B 2 165 ? -9.846 -21.724 -12.755 1.00 32.67 159 VAL B CA 1
ATOM 2875 C C . VAL B 2 165 ? -10.271 -20.431 -13.450 1.00 34.76 159 VAL B C 1
ATOM 2876 O O . VAL B 2 165 ? -9.593 -19.421 -13.335 1.00 33.36 159 VAL B O 1
ATOM 2880 N N . LEU B 2 166 ? -11.395 -20.481 -14.175 1.00 31.54 160 LEU B N 1
ATOM 2881 C CA . LEU B 2 166 ? -11.944 -19.319 -14.861 1.00 30.62 160 LEU B CA 1
ATOM 2882 C C . LEU B 2 166 ? -13.324 -19.045 -14.275 1.00 28.46 160 LEU B C 1
ATOM 2883 O O . LEU B 2 166 ? -14.140 -19.954 -14.140 1.00 24.64 160 LEU B O 1
ATOM 2888 N N . ASN B 2 167 ? -13.548 -17.784 -13.904 1.00 27.18 161 ASN B N 1
ATOM 2889 C CA . ASN B 2 167 ? -14.789 -17.366 -13.285 1.00 28.27 161 ASN B CA 1
ATOM 2890 C C . ASN B 2 167 ? -15.518 -16.370 -14.191 1.00 28.59 161 ASN B C 1
ATOM 2891 O O . ASN B 2 167 ? -14.900 -15.611 -14.938 1.00 26.17 161 ASN B O 1
ATOM 2896 N N . SER B 2 168 ? -16.851 -16.410 -14.126 1.00 27.17 162 SER B N 1
ATOM 2897 C CA . SER B 2 168 ? -17.707 -15.553 -14.928 1.00 26.05 162 SER B CA 1
ATOM 2898 C C . SER B 2 168 ? -18.940 -15.186 -14.102 1.00 25.55 162 SER B C 1
ATOM 2899 O O . SER B 2 168 ? -19.556 -16.055 -13.530 1.00 23.95 162 SER B O 1
ATOM 2902 N N . TRP B 2 169 ? -19.291 -13.900 -14.079 1.00 24.68 163 TRP B N 1
ATOM 2903 C CA . TRP B 2 169 ? -20.359 -13.356 -13.265 1.00 25.31 163 TRP B CA 1
ATOM 2904 C C . TRP B 2 169 ? -21.399 -12.753 -14.208 1.00 24.94 163 TRP B C 1
ATOM 2905 O O . TRP B 2 169 ? -21.061 -12.002 -15.137 1.00 23.60 163 TRP B O 1
ATOM 2916 N N . THR B 2 170 ? -22.669 -13.086 -13.984 1.00 22.01 164 THR B N 1
ATOM 2917 C CA . THR B 2 170 ? -23.735 -12.435 -14.712 1.00 22.63 164 THR B CA 1
ATOM 2918 C C . THR B 2 170 ? -23.934 -11.012 -14.173 1.00 23.47 164 THR B C 1
ATOM 2919 O O . THR B 2 170 ? -23.606 -10.695 -13.021 1.00 21.90 164 THR B O 1
ATOM 2923 N N . ASP B 2 171 ? -24.489 -10.150 -15.030 1.00 24.02 165 ASP B N 1
ATOM 2924 C CA . ASP B 2 171 ? -25.049 -8.893 -14.574 1.00 26.87 165 ASP B CA 1
ATOM 2925 C C . ASP B 2 171 ? -26.274 -9.203 -13.705 1.00 25.85 165 ASP B C 1
ATOM 2926 O O . ASP B 2 171 ? -26.805 -10.313 -13.745 1.00 23.47 165 ASP B O 1
ATOM 2931 N N . GLN B 2 172 ? -26.715 -8.228 -12.908 1.00 24.28 166 GLN B N 1
ATOM 2932 C CA . GLN B 2 172 ? -27.850 -8.417 -12.027 1.00 23.39 166 GLN B CA 1
ATOM 2933 C C . GLN B 2 172 ? -29.068 -8.845 -12.837 1.00 23.69 166 GLN B C 1
ATOM 2934 O O . GLN B 2 172 ? -29.374 -8.252 -13.879 1.00 23.33 166 GLN B O 1
ATOM 2940 N N . ASP B 2 173 ? -29.781 -9.859 -12.337 1.00 23.33 167 ASP B N 1
ATOM 2941 C CA . ASP B 2 173 ? -30.956 -10.366 -13.016 1.00 25.36 167 ASP B CA 1
ATOM 2942 C C . ASP B 2 173 ? -32.050 -9.293 -13.028 1.00 27.65 167 ASP B C 1
ATOM 2943 O O . ASP B 2 173 ? -32.349 -8.690 -11.994 1.00 22.38 167 ASP B O 1
ATOM 2948 N N . SER B 2 174 ? -32.678 -9.096 -14.193 1.00 27.99 168 SER B N 1
ATOM 2949 C CA . SER B 2 174 ? -33.646 -8.018 -14.323 1.00 34.63 168 SER B CA 1
ATOM 2950 C C . SER B 2 174 ? -35.004 -8.432 -13.759 1.00 32.28 168 SER B C 1
ATOM 2951 O O . SER B 2 174 ? -35.809 -7.571 -13.498 1.00 36.24 168 SER B O 1
ATOM 2954 N N . LYS B 2 175 ? -35.231 -9.717 -13.481 1.00 32.19 169 LYS B N 1
ATOM 2955 C CA . LYS B 2 175 ? -36.488 -10.164 -12.903 1.00 33.30 169 LYS B CA 1
ATOM 2956 C C . LYS B 2 175 ? -36.406 -10.268 -11.379 1.00 31.42 169 LYS B C 1
ATOM 2957 O O . LYS B 2 175 ? -37.318 -9.807 -10.690 1.00 29.88 169 LYS B O 1
ATOM 2963 N N . ASP B 2 176 ? -35.339 -10.879 -10.834 1.00 26.14 170 ASP B N 1
ATOM 2964 C CA . ASP B 2 176 ? -35.337 -11.178 -9.408 1.00 25.12 170 ASP B CA 1
ATOM 2965 C C . ASP B 2 176 ? -34.188 -10.482 -8.680 1.00 23.12 170 ASP B C 1
ATOM 2966 O O . ASP B 2 176 ? -34.045 -10.652 -7.475 1.00 22.42 170 ASP B O 1
ATOM 2971 N N . SER B 2 177 ? -33.366 -9.714 -9.412 1.00 23.62 171 SER B N 1
ATOM 2972 C CA . SER B 2 177 ? -32.322 -8.873 -8.845 1.00 24.19 171 SER B CA 1
ATOM 2973 C C . SER B 2 177 ? -31.194 -9.671 -8.187 1.00 23.19 171 SER B C 1
ATOM 2974 O O . SER B 2 177 ? -30.449 -9.093 -7.408 1.00 24.01 171 SER B O 1
ATOM 2977 N N . THR B 2 178 ? -31.043 -10.964 -8.519 1.00 22.62 172 THR B N 1
ATOM 2978 C CA . THR B 2 178 ? -29.956 -11.763 -7.976 1.00 21.10 172 THR B CA 1
ATOM 2979 C C . THR B 2 178 ? -28.778 -11.770 -8.952 1.00 22.40 172 THR B C 1
ATOM 2980 O O . THR B 2 178 ? -28.877 -11.284 -10.086 1.00 21.04 172 THR B O 1
ATOM 2984 N N . TYR B 2 179 ? -27.669 -12.340 -8.467 1.00 19.70 173 TYR B N 1
ATOM 2985 C CA . TYR B 2 179 ? -26.472 -12.544 -9.248 1.00 21.55 173 TYR B CA 1
ATOM 2986 C C . TYR B 2 179 ? -26.204 -14.044 -9.338 1.00 21.08 173 TYR B C 1
ATOM 2987 O O . TYR B 2 179 ? -26.682 -14.817 -8.514 1.00 20.45 173 TYR B O 1
ATOM 2996 N N . SER B 2 180 ? -25.529 -14.426 -10.415 1.00 19.19 174 SER B N 1
ATOM 2997 C CA . SER B 2 180 ? -25.062 -15.784 -10.578 1.00 18.50 174 SER B CA 1
ATOM 2998 C C . SER B 2 180 ? -23.606 -15.752 -11.014 1.00 18.34 174 SER B C 1
ATOM 2999 O O . SER B 2 180 ? -23.083 -14.745 -11.487 1.00 17.61 174 SER B O 1
ATOM 3002 N N . MET B 2 181 ? -22.964 -16.903 -10.866 1.00 20.33 175 MET B N 1
ATOM 3003 C CA . MET B 2 181 ? -21.560 -17.028 -11.182 1.00 23.94 175 MET B CA 1
ATOM 3004 C C . MET B 2 181 ? -21.272 -18.473 -11.607 1.00 23.44 175 MET B C 1
ATOM 3005 O O . MET B 2 181 ? -21.871 -19.406 -11.091 1.00 21.05 175 MET B O 1
ATOM 3010 N N . SER B 2 182 ? -20.371 -18.605 -12.582 1.00 21.33 176 SER B N 1
ATOM 3011 C CA A SER B 2 182 ? -19.825 -19.881 -13.000 0.50 24.06 176 SER B CA 1
ATOM 3012 C CA B SER B 2 182 ? -19.828 -19.889 -12.986 0.50 21.43 176 SER B CA 1
ATOM 3013 C C . SER B 2 182 ? -18.337 -19.912 -12.655 1.00 23.41 176 SER B C 1
ATOM 3014 O O . SER B 2 182 ? -17.651 -18.905 -12.812 1.00 23.80 176 SER B O 1
ATOM 3019 N N . SER B 2 183 ? -17.862 -21.074 -12.183 1.00 22.23 177 SER B N 1
ATOM 3020 C CA . SER B 2 183 ? -16.462 -21.310 -11.912 1.00 24.00 177 SER B CA 1
ATOM 3021 C C . SER B 2 183 ? -16.076 -22.618 -12.589 1.00 24.01 177 SER B C 1
ATOM 3022 O O . SER B 2 183 ? -16.712 -23.647 -12.359 1.00 24.20 177 SER B O 1
ATOM 3025 N N . THR B 2 184 ? -15.099 -22.537 -13.496 1.00 23.57 178 THR B N 1
ATOM 3026 C CA . THR B 2 184 ? -14.728 -23.661 -14.331 1.00 24.22 178 THR B CA 1
ATOM 3027 C C . THR B 2 184 ? -13.251 -23.981 -14.096 1.00 26.68 178 THR B C 1
ATOM 3028 O O . THR B 2 184 ? -12.372 -23.133 -14.240 1.00 25.36 178 THR B O 1
ATOM 3032 N N . LEU B 2 185 ? -12.988 -25.219 -13.722 1.00 25.87 179 LEU B N 1
ATOM 3033 C CA . LEU B 2 185 ? -11.628 -25.695 -13.567 1.00 31.39 179 LEU B CA 1
ATOM 3034 C C . LEU B 2 185 ? -11.271 -26.516 -14.803 1.00 29.44 179 LEU B C 1
ATOM 3035 O O . LEU B 2 185 ? -11.886 -27.553 -15.028 1.00 28.52 179 LEU B O 1
ATOM 3040 N N . THR B 2 186 ? -10.326 -26.021 -15.608 1.00 29.85 180 THR B N 1
ATOM 3041 C CA . THR B 2 186 ? -9.999 -26.675 -16.864 1.00 37.90 180 THR B CA 1
ATOM 3042 C C . THR B 2 186 ? -8.679 -27.427 -16.714 1.00 39.04 180 THR B C 1
ATOM 3043 O O . THR B 2 186 ? -7.665 -26.857 -16.330 1.00 39.65 180 THR B O 1
ATOM 3047 N N . LEU B 2 187 ? -8.746 -28.734 -17.002 1.00 38.27 181 LEU B N 1
ATOM 3048 C CA . LEU B 2 187 ? -7.649 -29.669 -16.888 1.00 34.23 181 LEU B CA 1
ATOM 3049 C C . LEU B 2 187 ? -7.538 -30.400 -18.220 1.00 32.62 181 LEU B C 1
ATOM 3050 O O . LEU B 2 187 ? -8.485 -30.410 -18.998 1.00 32.35 181 LEU B O 1
ATOM 3055 N N . THR B 2 188 ? -6.390 -31.028 -18.476 1.00 32.56 182 THR B N 1
ATOM 3056 C CA . THR B 2 188 ? -6.290 -32.084 -19.467 1.00 34.61 182 THR B CA 1
ATOM 3057 C C . THR B 2 188 ? -6.958 -33.339 -18.906 1.00 32.79 182 THR B C 1
ATOM 3058 O O . THR B 2 188 ? -7.138 -33.485 -17.696 1.00 30.41 182 THR B O 1
ATOM 3062 N N . LYS B 2 189 ? -7.335 -34.255 -19.797 1.00 32.11 183 LYS B N 1
ATOM 3063 C CA . LYS B 2 189 ? -7.907 -35.516 -19.372 1.00 35.54 183 LYS B CA 1
ATOM 3064 C C . LYS B 2 189 ? -6.951 -36.224 -18.414 1.00 37.34 183 LYS B C 1
ATOM 3065 O O . LYS B 2 189 ? -7.386 -36.744 -17.391 1.00 32.51 183 LYS B O 1
ATOM 3071 N N . ASP B 2 190 ? -5.651 -36.223 -18.745 1.00 40.24 184 ASP B N 1
ATOM 3072 C CA . ASP B 2 190 ? -4.646 -36.928 -17.962 1.00 39.58 184 ASP B CA 1
ATOM 3073 C C . ASP B 2 190 ? -4.546 -36.335 -16.558 1.00 37.55 184 ASP B C 1
ATOM 3074 O O . ASP B 2 190 ? -4.475 -37.095 -15.601 1.00 39.60 184 ASP B O 1
ATOM 3079 N N . GLU B 2 191 ? -4.536 -35.002 -16.442 1.00 37.68 185 GLU B N 1
ATOM 3080 C CA . GLU B 2 191 ? -4.493 -34.336 -15.145 1.00 42.41 185 GLU B CA 1
ATOM 3081 C C . GLU B 2 191 ? -5.718 -34.746 -14.326 1.00 41.21 185 GLU B C 1
ATOM 3082 O O . GLU B 2 191 ? -5.603 -35.173 -13.175 1.00 39.94 185 GLU B O 1
ATOM 3088 N N . TYR B 2 192 ? -6.892 -34.653 -14.963 1.00 37.16 186 TYR B N 1
ATOM 3089 C CA . TYR B 2 192 ? -8.157 -34.955 -14.315 1.00 34.00 186 TYR B CA 1
ATOM 3090 C C . TYR B 2 192 ? -8.127 -36.363 -13.729 1.00 35.17 186 TYR B C 1
ATOM 3091 O O . TYR B 2 192 ? -8.602 -36.593 -12.617 1.00 32.11 186 TYR B O 1
ATOM 3100 N N . GLU B 2 193 ? -7.579 -37.308 -14.504 1.00 37.90 187 GLU B N 1
ATOM 3101 C CA . GLU B 2 193 ? -7.649 -38.724 -14.176 1.00 39.64 187 GLU B CA 1
ATOM 3102 C C . GLU B 2 193 ? -6.598 -39.110 -13.142 1.00 40.28 187 GLU B C 1
ATOM 3103 O O . GLU B 2 193 ? -6.631 -40.236 -12.664 1.00 44.41 187 GLU B O 1
ATOM 3109 N N . ARG B 2 194 ? -5.694 -38.186 -12.790 1.00 42.33 188 ARG B N 1
ATOM 3110 C CA . ARG B 2 194 ? -4.757 -38.395 -11.696 1.00 43.82 188 ARG B CA 1
ATOM 3111 C C . ARG B 2 194 ? -5.393 -38.158 -10.326 1.00 45.60 188 ARG B C 1
ATOM 3112 O O . ARG B 2 194 ? -4.739 -38.399 -9.320 1.00 43.96 188 ARG B O 1
ATOM 3120 N N . HIS B 2 195 ? -6.626 -37.647 -10.254 1.00 43.16 189 HIS B N 1
ATOM 3121 C CA . HIS B 2 195 ? -7.209 -37.313 -8.962 1.00 39.79 189 HIS B CA 1
ATOM 3122 C C . HIS B 2 195 ? -8.589 -37.940 -8.871 1.00 38.99 189 HIS B C 1
ATOM 3123 O O . HIS B 2 195 ? -9.137 -38.393 -9.879 1.00 39.10 189 HIS B O 1
ATOM 3130 N N . ASN B 2 196 ? -9.135 -37.990 -7.647 1.00 41.17 190 ASN B N 1
ATOM 3131 C CA . ASN B 2 196 ? -10.348 -38.764 -7.403 1.00 44.87 190 ASN B CA 1
ATOM 3132 C C . ASN B 2 196 ? -11.504 -37.905 -6.879 1.00 43.72 190 ASN B C 1
ATOM 3133 O O . ASN B 2 196 ? -12.672 -38.259 -7.061 1.00 40.38 190 ASN B O 1
ATOM 3138 N N . SER B 2 197 ? -11.178 -36.780 -6.236 1.00 40.68 191 SER B N 1
ATOM 3139 C CA . SER B 2 197 ? -12.164 -36.004 -5.512 1.00 38.96 191 SER B CA 1
ATOM 3140 C C . SER B 2 197 ? -12.100 -34.552 -5.976 1.00 37.51 191 SER B C 1
ATOM 3141 O O . SER B 2 197 ? -11.037 -33.938 -5.914 1.00 35.94 191 SER B O 1
ATOM 3144 N N . TYR B 2 198 ? -13.250 -34.028 -6.432 1.00 36.34 192 TYR B N 1
ATOM 3145 C CA . TYR B 2 198 ? -13.372 -32.650 -6.913 1.00 32.13 192 TYR B CA 1
ATOM 3146 C C . TYR B 2 198 ? -14.418 -31.919 -6.073 1.00 27.54 192 TYR B C 1
ATOM 3147 O O . TYR B 2 198 ? -15.534 -32.410 -5.933 1.00 25.11 192 TYR B O 1
ATOM 3156 N N . THR B 2 199 ? -14.046 -30.755 -5.525 1.00 28.05 193 THR B N 1
ATOM 3157 C CA . THR B 2 199 ? -14.908 -30.003 -4.624 1.00 28.79 193 THR B CA 1
ATOM 3158 C C . THR B 2 199 ? -14.964 -28.530 -5.026 1.00 27.22 193 THR B C 1
ATOM 3159 O O . THR B 2 199 ? -13.950 -27.923 -5.287 1.00 26.97 193 THR B O 1
ATOM 3163 N N . CYS B 2 200 ? -16.181 -27.991 -5.061 1.00 27.11 194 CYS B N 1
ATOM 3164 C CA . CYS B 2 200 ? -16.465 -26.580 -5.229 1.00 29.52 194 CYS B CA 1
ATOM 3165 C C . CYS B 2 200 ? -17.070 -26.059 -3.926 1.00 26.73 194 CYS B C 1
ATOM 3166 O O . CYS B 2 200 ? -18.092 -26.608 -3.508 1.00 29.13 194 CYS B O 1
ATOM 3169 N N . GLU B 2 201 ? -16.453 -25.040 -3.304 1.00 28.35 195 GLU B N 1
ATOM 3170 C CA . GLU B 2 201 ? -16.959 -24.447 -2.065 1.00 30.64 195 GLU B CA 1
ATOM 3171 C C . GLU B 2 201 ? -17.235 -22.956 -2.229 1.00 27.38 195 GLU B C 1
ATOM 3172 O O . GLU B 2 201 ? -16.338 -22.192 -2.590 1.00 25.98 195 GLU B O 1
ATOM 3178 N N . ALA B 2 202 ? -18.454 -22.533 -1.873 1.00 27.19 196 ALA B N 1
ATOM 3179 C CA . ALA B 2 202 ? -18.859 -21.139 -1.997 1.00 26.78 196 ALA B CA 1
ATOM 3180 C C . ALA B 2 202 ? -19.088 -20.527 -0.623 1.00 28.76 196 ALA B C 1
ATOM 3181 O O . ALA B 2 202 ? -19.880 -21.086 0.149 1.00 27.05 196 ALA B O 1
ATOM 3183 N N . THR B 2 203 ? -18.421 -19.390 -0.359 1.00 28.38 197 THR B N 1
ATOM 3184 C CA . THR B 2 203 ? -18.687 -18.657 0.864 1.00 30.28 197 THR B CA 1
ATOM 3185 C C . THR B 2 203 ? -19.316 -17.303 0.514 1.00 28.25 197 THR B C 1
ATOM 3186 O O . THR B 2 203 ? -18.894 -16.550 -0.360 1.00 26.14 197 THR B O 1
ATOM 3190 N N . HIS B 2 204 ? -20.393 -17.037 1.232 1.00 28.13 198 HIS B N 1
ATOM 3191 C CA . HIS B 2 204 ? -21.298 -15.943 0.966 1.00 29.32 198 HIS B CA 1
ATOM 3192 C C . HIS B 2 204 ? -21.783 -15.479 2.334 1.00 29.99 198 HIS B C 1
ATOM 3193 O O . HIS B 2 204 ? -21.870 -16.290 3.246 1.00 29.78 198 HIS B O 1
ATOM 3200 N N . LYS B 2 205 ? -22.124 -14.195 2.473 1.00 33.05 199 LYS B N 1
ATOM 3201 C CA . LYS B 2 205 ? -22.483 -13.645 3.773 1.00 35.49 199 LYS B CA 1
ATOM 3202 C C . LYS B 2 205 ? -23.722 -14.306 4.370 1.00 34.82 199 LYS B C 1
ATOM 3203 O O . LYS B 2 205 ? -23.981 -14.131 5.559 1.00 41.12 199 LYS B O 1
ATOM 3209 N N . THR B 2 206 ? -24.497 -15.039 3.556 1.00 35.12 200 THR B N 1
ATOM 3210 C CA . THR B 2 206 ? -25.732 -15.667 4.005 1.00 31.81 200 THR B CA 1
ATOM 3211 C C . THR B 2 206 ? -25.449 -16.873 4.895 1.00 35.42 200 THR B C 1
ATOM 3212 O O . THR B 2 206 ? -26.368 -17.372 5.538 1.00 36.36 200 THR B O 1
ATOM 3216 N N . SER B 2 207 ? -24.193 -17.339 4.944 1.00 36.04 201 SER B N 1
ATOM 3217 C CA . SER B 2 207 ? -23.828 -18.389 5.883 1.00 37.98 201 SER B CA 1
ATOM 3218 C C . SER B 2 207 ? -22.406 -18.243 6.411 1.00 37.41 201 SER B C 1
ATOM 3219 O O . SER B 2 207 ? -21.506 -17.796 5.706 1.00 34.26 201 SER B O 1
ATOM 3222 N N . THR B 2 208 ? -22.236 -18.699 7.659 1.00 40.75 202 THR B N 1
ATOM 3223 C CA . THR B 2 208 ? -20.966 -18.775 8.370 1.00 42.37 202 THR B CA 1
ATOM 3224 C C . THR B 2 208 ? -20.043 -19.851 7.804 1.00 40.84 202 THR B C 1
ATOM 3225 O O . THR B 2 208 ? -18.827 -19.761 7.898 1.00 38.75 202 THR B O 1
ATOM 3229 N N . SER B 2 209 ? -20.638 -20.934 7.301 1.00 39.54 203 SER B N 1
ATOM 3230 C CA . SER B 2 209 ? -19.854 -22.017 6.725 1.00 40.43 203 SER B CA 1
ATOM 3231 C C . SER B 2 209 ? -20.101 -22.091 5.220 1.00 36.70 203 SER B C 1
ATOM 3232 O O . SER B 2 209 ? -21.155 -21.686 4.736 1.00 35.18 203 SER B O 1
ATOM 3235 N N . PRO B 2 210 ? -19.115 -22.585 4.447 1.00 35.70 204 PRO B N 1
ATOM 3236 C CA . PRO B 2 210 ? -19.260 -22.678 2.998 1.00 34.92 204 PRO B CA 1
ATOM 3237 C C . PRO B 2 210 ? -20.292 -23.710 2.577 1.00 33.46 204 PRO B C 1
ATOM 3238 O O . PRO B 2 210 ? -20.533 -24.688 3.272 1.00 31.67 204 PRO B O 1
ATOM 3242 N N . ILE B 2 211 ? -20.913 -23.444 1.429 1.00 34.10 205 ILE B N 1
ATOM 3243 C CA . ILE B 2 211 ? -21.710 -24.432 0.734 1.00 32.83 205 ILE B CA 1
ATOM 3244 C C . ILE B 2 211 ? -20.742 -25.271 -0.089 1.00 30.70 205 ILE B C 1
ATOM 3245 O O . ILE B 2 211 ? -20.005 -24.732 -0.905 1.00 28.82 205 ILE B O 1
ATOM 3250 N N . VAL B 2 212 ? -20.804 -26.588 0.125 1.00 28.28 206 VAL B N 1
ATOM 3251 C CA . VAL B 2 212 ? -19.822 -27.534 -0.387 1.00 32.82 206 VAL B CA 1
ATOM 3252 C C . VAL B 2 212 ? -20.514 -28.535 -1.311 1.00 31.76 206 VAL B C 1
ATOM 3253 O O . VAL B 2 212 ? -21.485 -29.174 -0.908 1.00 29.87 206 VAL B O 1
ATOM 3257 N N . LYS B 2 213 ? -19.998 -28.655 -2.540 1.00 30.12 207 LYS B N 1
ATOM 3258 C CA . LYS B 2 213 ? -20.482 -29.586 -3.543 1.00 30.57 207 LYS B CA 1
ATOM 3259 C C . LYS B 2 213 ? -19.290 -30.362 -4.092 1.00 30.84 207 LYS B C 1
ATOM 3260 O O . LYS B 2 213 ? -18.296 -29.765 -4.474 1.00 29.65 207 LYS B O 1
ATOM 3266 N N . SER B 2 214 ? -19.401 -31.690 -4.172 1.00 32.45 208 SER B N 1
ATOM 3267 C CA . SER B 2 214 ? -18.279 -32.475 -4.648 1.00 33.92 208 SER B CA 1
ATOM 3268 C C . SER B 2 214 ? -18.758 -33.725 -5.380 1.00 31.88 208 SER B C 1
ATOM 3269 O O . SER B 2 214 ? -19.946 -34.007 -5.443 1.00 31.80 208 SER B O 1
ATOM 3272 N N . PHE B 2 215 ? -17.816 -34.388 -6.055 1.00 33.42 209 PHE B N 1
ATOM 3273 C CA . PHE B 2 215 ? -18.055 -35.666 -6.687 1.00 32.38 209 PHE B CA 1
ATOM 3274 C C . PHE B 2 215 ? -16.726 -36.400 -6.686 1.00 33.10 209 PHE B C 1
ATOM 3275 O O . PHE B 2 215 ? -15.680 -35.784 -6.525 1.00 32.53 209 PHE B O 1
ATOM 3283 N N . ASN B 2 216 ? -16.804 -37.728 -6.825 1.00 35.55 210 ASN B N 1
ATOM 3284 C CA . ASN B 2 216 ? -15.644 -38.584 -7.005 1.00 36.29 210 ASN B CA 1
ATOM 3285 C C . ASN B 2 216 ? -15.707 -39.140 -8.424 1.00 35.35 210 ASN B C 1
ATOM 3286 O O . ASN B 2 216 ? -16.766 -39.553 -8.885 1.00 33.45 210 ASN B O 1
ATOM 3291 N N . ARG B 2 217 ? -14.597 -39.105 -9.154 1.00 40.62 211 ARG B N 1
ATOM 3292 C CA . ARG B 2 217 ? -14.610 -39.712 -10.478 1.00 47.47 211 ARG B CA 1
ATOM 3293 C C . ARG B 2 217 ? -14.404 -41.214 -10.307 1.00 52.71 211 ARG B C 1
ATOM 3294 O O . ARG B 2 217 ? -13.349 -41.578 -9.734 1.00 59.56 211 ARG B O 1
ATOM 3303 N N . GLN C 1 1 ? 32.411 -11.569 -22.736 1.00 61.18 1 GLN C N 1
ATOM 3304 C CA . GLN C 1 1 ? 32.142 -12.434 -23.915 1.00 63.52 1 GLN C CA 1
ATOM 3305 C C . GLN C 1 1 ? 30.743 -12.109 -24.455 1.00 55.01 1 GLN C C 1
ATOM 3306 O O . GLN C 1 1 ? 30.616 -11.626 -25.581 1.00 52.49 1 GLN C O 1
ATOM 3312 N N . VAL C 1 2 ? 29.704 -12.368 -23.651 1.00 50.23 2 VAL C N 1
ATOM 3313 C CA . VAL C 1 2 ? 28.330 -12.140 -24.080 1.00 45.17 2 VAL C CA 1
ATOM 3314 C C . VAL C 1 2 ? 28.094 -10.637 -24.208 1.00 40.40 2 VAL C C 1
ATOM 3315 O O . VAL C 1 2 ? 28.438 -9.882 -23.314 1.00 38.17 2 VAL C O 1
ATOM 3319 N N . GLN C 1 3 ? 27.532 -10.209 -25.344 1.00 41.49 3 GLN C N 1
ATOM 3320 C CA . GLN C 1 3 ? 27.082 -8.836 -25.505 1.00 40.22 3 GLN C CA 1
ATOM 3321 C C . GLN C 1 3 ? 25.761 -8.780 -26.265 1.00 36.82 3 GLN C C 1
ATOM 3322 O O . GLN C 1 3 ? 25.540 -9.577 -27.170 1.00 32.95 3 GLN C O 1
ATOM 3328 N N . LEU C 1 4 ? 24.908 -7.821 -25.882 1.00 33.52 4 LEU C N 1
ATOM 3329 C CA . LEU C 1 4 ? 23.739 -7.425 -26.653 1.00 32.39 4 LEU C CA 1
ATOM 3330 C C . LEU C 1 4 ? 23.879 -5.936 -26.983 1.00 29.60 4 LEU C C 1
ATOM 3331 O O . LEU C 1 4 ? 23.691 -5.096 -26.112 1.00 31.77 4 LEU C O 1
ATOM 3336 N N . GLN C 1 5 ? 24.245 -5.625 -28.226 1.00 29.94 5 GLN C N 1
ATOM 3337 C CA . GLN C 1 5 ? 24.505 -4.253 -28.641 1.00 31.69 5 GLN C CA 1
ATOM 3338 C C . GLN C 1 5 ? 23.295 -3.686 -29.387 1.00 28.08 5 GLN C C 1
ATOM 3339 O O . GLN C 1 5 ? 22.952 -4.155 -30.471 1.00 26.27 5 GLN C O 1
ATOM 3345 N N . GLN C 1 6 ? 22.665 -2.659 -28.813 1.00 25.64 6 GLN C N 1
ATOM 3346 C CA . GLN C 1 6 ? 21.471 -2.089 -29.416 1.00 26.46 6 GLN C CA 1
ATOM 3347 C C . GLN C 1 6 ? 21.831 -0.897 -30.285 1.00 25.48 6 GLN C C 1
ATOM 3348 O O . GLN C 1 6 ? 22.883 -0.294 -30.102 1.00 26.86 6 GLN C O 1
ATOM 3354 N N . SER C 1 7 ? 20.918 -0.580 -31.210 1.00 25.83 7 SER C N 1
ATOM 3355 C CA . SER C 1 7 ? 21.054 0.548 -32.110 1.00 27.38 7 SER C CA 1
ATOM 3356 C C . SER C 1 7 ? 20.874 1.866 -31.340 1.00 27.32 7 SER C C 1
ATOM 3357 O O . SER C 1 7 ? 20.460 1.901 -30.174 1.00 26.81 7 SER C O 1
ATOM 3360 N N . ASP C 1 8 ? 21.232 2.961 -32.020 1.00 31.43 8 ASP C N 1
ATOM 3361 C CA . ASP C 1 8 ? 21.291 4.295 -31.449 1.00 32.17 8 ASP C CA 1
ATOM 3362 C C . ASP C 1 8 ? 19.900 4.886 -31.209 1.00 30.84 8 ASP C C 1
ATOM 3363 O O . ASP C 1 8 ? 18.910 4.426 -31.776 1.00 30.43 8 ASP C O 1
ATOM 3368 N N . ALA C 1 9 ? 19.883 5.969 -30.413 1.00 29.08 9 ALA C N 1
ATOM 3369 C CA . ALA C 1 9 ? 18.704 6.752 -30.090 1.00 28.54 9 ALA C CA 1
ATOM 3370 C C . ALA C 1 9 ? 17.932 7.141 -31.349 1.00 28.75 9 ALA C C 1
ATOM 3371 O O . ALA C 1 9 ? 18.519 7.372 -32.403 1.00 27.58 9 ALA C O 1
ATOM 3373 N N . GLU C 1 10 ? 16.600 7.194 -31.214 1.00 28.44 10 GLU C N 1
ATOM 3374 C CA . GLU C 1 10 ? 15.715 7.498 -32.323 1.00 28.48 10 GLU C CA 1
ATOM 3375 C C . GLU C 1 10 ? 14.819 8.664 -31.925 1.00 27.28 10 GLU C C 1
ATOM 3376 O O . GLU C 1 10 ? 14.347 8.742 -30.797 1.00 24.62 10 GLU C O 1
ATOM 3382 N N . LEU C 1 11 ? 14.600 9.551 -32.894 1.00 27.57 11 LEU C N 1
ATOM 3383 C CA . LEU C 1 11 ? 13.648 10.634 -32.819 1.00 26.67 11 LEU C CA 1
ATOM 3384 C C . LEU C 1 11 ? 12.757 10.539 -34.052 1.00 28.48 11 LEU C C 1
ATOM 3385 O O . LEU C 1 11 ? 13.254 10.631 -35.180 1.00 23.07 11 LEU C O 1
ATOM 3390 N N . VAL C 1 12 ? 11.450 10.348 -33.823 1.00 25.18 12 VAL C N 1
ATOM 3391 C CA . VAL C 1 12 ? 10.520 10.041 -34.898 1.00 28.40 12 VAL C CA 1
ATOM 3392 C C . VAL C 1 12 ? 9.240 10.852 -34.685 1.00 27.68 12 VAL C C 1
ATOM 3393 O O . VAL C 1 12 ? 8.899 11.212 -33.563 1.00 26.20 12 VAL C O 1
ATOM 3397 N N . LYS C 1 13 ? 8.559 11.177 -35.790 1.00 26.71 13 LYS C N 1
ATOM 3398 C CA . LYS C 1 13 ? 7.293 11.886 -35.757 1.00 26.30 13 LYS C CA 1
ATOM 3399 C C . LYS C 1 13 ? 6.163 10.916 -35.411 1.00 24.69 13 LYS C C 1
ATOM 3400 O O . LYS C 1 13 ? 6.231 9.738 -35.753 1.00 23.81 13 LYS C O 1
ATOM 3406 N N . PRO C 1 14 ? 5.067 11.397 -34.796 1.00 24.18 14 PRO C N 1
ATOM 3407 C CA . PRO C 1 14 ? 3.868 10.582 -34.603 1.00 23.97 14 PRO C CA 1
ATOM 3408 C C . PRO C 1 14 ? 3.395 9.965 -35.916 1.00 25.18 14 PRO C C 1
ATOM 3409 O O . PRO C 1 14 ? 3.408 10.621 -36.956 1.00 27.81 14 PRO C O 1
ATOM 3413 N N . GLY C 1 15 ? 3.032 8.681 -35.880 1.00 22.97 15 GLY C N 1
ATOM 3414 C CA . GLY C 1 15 ? 2.498 8.030 -37.060 1.00 23.37 15 GLY C CA 1
ATOM 3415 C C . GLY C 1 15 ? 3.564 7.244 -37.808 1.00 22.53 15 GLY C C 1
ATOM 3416 O O . GLY C 1 15 ? 3.265 6.339 -38.569 1.00 25.06 15 GLY C O 1
ATOM 3417 N N . ALA C 1 16 ? 4.824 7.565 -37.557 1.00 25.10 16 ALA C N 1
ATOM 3418 C CA . ALA C 1 16 ? 5.902 6.868 -38.231 1.00 26.39 16 ALA C CA 1
ATOM 3419 C C . ALA C 1 16 ? 6.157 5.523 -37.527 1.00 26.22 16 ALA C C 1
ATOM 3420 O O . ALA C 1 16 ? 5.533 5.172 -36.516 1.00 24.90 16 ALA C O 1
ATOM 3422 N N . SER C 1 17 ? 7.044 4.748 -38.133 1.00 24.46 17 SER C N 1
ATOM 3423 C CA . SER C 1 17 ? 7.521 3.485 -37.593 1.00 26.07 17 SER C CA 1
ATOM 3424 C C . SER C 1 17 ? 8.985 3.641 -37.216 1.00 26.48 17 SER C C 1
ATOM 3425 O O . SER C 1 17 ? 9.640 4.574 -37.647 1.00 28.85 17 SER C O 1
ATOM 3428 N N . VAL C 1 18 ? 9.473 2.748 -36.364 1.00 25.76 18 VAL C N 1
ATOM 3429 C CA . VAL C 1 18 ? 10.883 2.698 -36.025 1.00 27.44 18 VAL C CA 1
ATOM 3430 C C . VAL C 1 18 ? 11.262 1.222 -35.941 1.00 26.16 18 VAL C C 1
ATOM 3431 O O . VAL C 1 18 ? 10.413 0.388 -35.624 1.00 23.72 18 VAL C O 1
ATOM 3435 N N . LYS C 1 19 ? 12.529 0.895 -36.221 1.00 26.10 19 LYS C N 1
ATOM 3436 C CA . LYS C 1 19 ? 12.985 -0.478 -36.085 1.00 26.60 19 LYS C CA 1
ATOM 3437 C C . LYS C 1 19 ? 14.319 -0.481 -35.358 1.00 26.46 19 LYS C C 1
ATOM 3438 O O . LYS C 1 19 ? 15.305 0.037 -35.874 1.00 30.01 19 LYS C O 1
ATOM 3444 N N . ILE C 1 20 ? 14.313 -1.059 -34.148 1.00 26.55 20 ILE C N 1
ATOM 3445 C CA . ILE C 1 20 ? 15.464 -1.083 -33.263 1.00 28.18 20 ILE C CA 1
ATOM 3446 C C . ILE C 1 20 ? 16.138 -2.440 -33.421 1.00 27.18 20 ILE C C 1
ATOM 3447 O O . ILE C 1 20 ? 15.461 -3.445 -33.610 1.00 25.96 20 ILE C O 1
ATOM 3452 N N . SER C 1 21 ? 17.468 -2.467 -33.335 1.00 26.95 21 SER C N 1
ATOM 3453 C CA . SER C 1 21 ? 18.212 -3.706 -33.497 1.00 26.96 21 SER C CA 1
ATOM 3454 C C . SER C 1 21 ? 18.981 -4.026 -32.221 1.00 27.44 21 SER C C 1
ATOM 3455 O O . SER C 1 21 ? 19.277 -3.151 -31.404 1.00 25.26 21 SER C O 1
ATOM 3458 N N . CYS C 1 22 ? 19.309 -5.309 -32.099 1.00 26.46 22 CYS C N 1
ATOM 3459 C CA . CYS C 1 22 ? 19.960 -5.879 -30.933 1.00 27.71 22 CYS C CA 1
ATOM 3460 C C . CYS C 1 22 ? 20.877 -6.996 -31.415 1.00 28.28 22 CYS C C 1
ATOM 3461 O O . CYS C 1 22 ? 20.405 -8.090 -31.734 1.00 27.07 22 CYS C O 1
ATOM 3464 N N . LYS C 1 23 ? 22.181 -6.699 -31.482 1.00 31.58 23 LYS C N 1
ATOM 3465 C CA . LYS C 1 23 ? 23.149 -7.625 -32.054 1.00 33.07 23 LYS C CA 1
ATOM 3466 C C . LYS C 1 23 ? 23.806 -8.434 -30.936 1.00 30.55 23 LYS C C 1
ATOM 3467 O O . LYS C 1 23 ? 24.433 -7.862 -30.048 1.00 29.66 23 LYS C O 1
ATOM 3473 N N . ALA C 1 24 ? 23.605 -9.753 -30.994 1.00 31.11 24 ALA C N 1
ATOM 3474 C CA . ALA C 1 24 ? 24.093 -10.690 -29.992 1.00 33.75 24 ALA C CA 1
ATOM 3475 C C . ALA C 1 24 ? 25.476 -11.202 -30.406 1.00 35.60 24 ALA C C 1
ATOM 3476 O O . ALA C 1 24 ? 25.737 -11.443 -31.588 1.00 33.62 24 ALA C O 1
ATOM 3478 N N . SER C 1 25 ? 26.372 -11.334 -29.428 1.00 36.56 25 SER C N 1
ATOM 3479 C CA . SER C 1 25 ? 27.609 -12.067 -29.640 1.00 38.12 25 SER C CA 1
ATOM 3480 C C . SER C 1 25 ? 28.045 -12.769 -28.351 1.00 37.28 25 SER C C 1
ATOM 3481 O O . SER C 1 25 ? 27.541 -12.488 -27.265 1.00 33.40 25 SER C O 1
ATOM 3484 N N . GLY C 1 26 ? 28.946 -13.742 -28.511 1.00 41.10 26 GLY C N 1
ATOM 3485 C CA . GLY C 1 26 ? 29.595 -14.414 -27.401 1.00 39.54 26 GLY C CA 1
ATOM 3486 C C . GLY C 1 26 ? 28.882 -15.693 -26.996 1.00 40.95 26 GLY C C 1
ATOM 3487 O O . GLY C 1 26 ? 29.268 -16.323 -26.008 1.00 42.27 26 GLY C O 1
ATOM 3488 N N . TYR C 1 27 ? 27.826 -16.050 -27.741 1.00 40.45 27 TYR C N 1
ATOM 3489 C CA . TYR C 1 27 ? 27.097 -17.288 -27.506 1.00 39.46 27 TYR C CA 1
ATOM 3490 C C . TYR C 1 27 ? 26.422 -17.733 -28.795 1.00 38.32 27 TYR C C 1
ATOM 3491 O O . TYR C 1 27 ? 26.484 -17.026 -29.788 1.00 37.54 27 TYR C O 1
ATOM 3500 N N . ILE C 1 28 ? 25.800 -18.915 -28.763 1.00 44.21 28 ILE C N 1
ATOM 3501 C CA . ILE C 1 28 ? 25.070 -19.455 -29.899 1.00 46.94 28 ILE C CA 1
ATOM 3502 C C . ILE C 1 28 ? 23.682 -18.807 -29.934 1.00 46.29 28 ILE C C 1
ATOM 3503 O O . ILE C 1 28 ? 22.845 -19.073 -29.069 1.00 42.41 28 ILE C O 1
ATOM 3508 N N . PHE C 1 29 ? 23.444 -18.007 -30.981 1.00 45.40 29 PHE C N 1
ATOM 3509 C CA . PHE C 1 29 ? 22.279 -17.144 -31.084 1.00 40.94 29 PHE C CA 1
ATOM 3510 C C . PHE C 1 29 ? 20.980 -17.938 -30.927 1.00 41.26 29 PHE C C 1
ATOM 3511 O O . PHE C 1 29 ? 20.080 -17.503 -30.208 1.00 44.03 29 PHE C O 1
ATOM 3519 N N . ALA C 1 30 ? 20.898 -19.125 -31.551 1.00 37.32 30 ALA C N 1
ATOM 3520 C CA . ALA C 1 30 ? 19.673 -19.918 -31.563 1.00 38.36 30 ALA C CA 1
ATOM 3521 C C . ALA C 1 30 ? 19.394 -20.588 -30.214 1.00 34.59 30 ALA C C 1
ATOM 3522 O O . ALA C 1 30 ? 18.373 -21.239 -30.049 1.00 32.44 30 ALA C O 1
ATOM 3524 N N . ASP C 1 31 ? 20.300 -20.468 -29.242 1.00 32.63 31 ASP C N 1
ATOM 3525 C CA . ASP C 1 31 ? 20.128 -21.172 -27.973 1.00 36.71 31 ASP C CA 1
ATOM 3526 C C . ASP C 1 31 ? 19.221 -20.414 -26.991 1.00 34.61 31 ASP C C 1
ATOM 3527 O O . ASP C 1 31 ? 18.737 -21.019 -26.028 1.00 31.15 31 ASP C O 1
ATOM 3532 N N . HIS C 1 32 ? 18.965 -19.116 -27.241 1.00 30.50 32 HIS C N 1
ATOM 3533 C CA . HIS C 1 32 ? 18.264 -18.285 -26.275 1.00 29.24 32 HIS C CA 1
ATOM 3534 C C . HIS C 1 32 ? 17.284 -17.324 -26.951 1.00 30.33 32 HIS C C 1
ATOM 3535 O O . HIS C 1 32 ? 17.622 -16.679 -27.946 1.00 29.75 32 HIS C O 1
ATOM 3542 N N . ALA C 1 33 ? 16.100 -17.202 -26.339 1.00 27.96 33 ALA C N 1
ATOM 3543 C CA . ALA C 1 33 ? 15.125 -16.197 -26.739 1.00 27.64 33 ALA C CA 1
ATOM 3544 C C . ALA C 1 33 ? 15.630 -14.782 -26.402 1.00 25.66 33 ALA C C 1
ATOM 3545 O O . ALA C 1 33 ? 16.342 -14.574 -25.419 1.00 24.72 33 ALA C O 1
ATOM 3547 N N . ILE C 1 34 ? 15.246 -13.818 -27.253 1.00 27.79 34 ILE C N 1
ATOM 3548 C CA . ILE C 1 34 ? 15.462 -12.392 -27.023 1.00 24.51 34 ILE C CA 1
ATOM 3549 C C . ILE C 1 34 ? 14.097 -11.787 -26.680 1.00 23.47 34 ILE C C 1
ATOM 3550 O O . ILE C 1 34 ? 13.186 -11.824 -27.494 1.00 22.56 34 ILE C O 1
ATOM 3555 N N . HIS C 1 35 ? 13.968 -11.266 -25.448 1.00 22.01 35 HIS C N 1
ATOM 3556 C CA . HIS C 1 35 ? 12.807 -10.550 -24.965 1.00 21.75 35 HIS C CA 1
ATOM 3557 C C . HIS C 1 35 ? 13.023 -9.046 -25.139 1.00 23.42 35 HIS C C 1
ATOM 3558 O O . HIS C 1 35 ? 14.160 -8.565 -25.168 1.00 23.64 35 HIS C O 1
ATOM 3565 N N . TRP C 1 36 ? 11.925 -8.306 -25.280 1.00 21.35 36 TRP C N 1
ATOM 3566 C CA . TRP C 1 36 ? 11.973 -6.856 -25.352 1.00 21.35 36 TRP C CA 1
ATOM 3567 C C . TRP C 1 36 ? 11.168 -6.271 -24.197 1.00 21.67 36 TRP C C 1
ATOM 3568 O O . TRP C 1 36 ? 10.112 -6.806 -23.836 1.00 22.11 36 TRP C O 1
ATOM 3579 N N . VAL C 1 37 ? 11.676 -5.172 -23.634 1.00 22.17 37 VAL C N 1
ATOM 3580 C CA . VAL C 1 37 ? 11.140 -4.570 -22.419 1.00 22.94 37 VAL C CA 1
ATOM 3581 C C . VAL C 1 37 ? 11.153 -3.053 -22.594 1.00 21.79 37 VAL C C 1
ATOM 3582 O O . VAL C 1 37 ? 12.103 -2.495 -23.126 1.00 21.56 37 VAL C O 1
ATOM 3586 N N . LYS C 1 38 ? 10.065 -2.403 -22.172 1.00 22.29 38 LYS C N 1
ATOM 3587 C CA . LYS C 1 38 ? 9.904 -0.956 -22.252 1.00 21.27 38 LYS C CA 1
ATOM 3588 C C . LYS C 1 38 ? 10.097 -0.354 -20.867 1.00 21.10 38 LYS C C 1
ATOM 3589 O O . LYS C 1 38 ? 9.475 -0.781 -19.899 1.00 24.31 38 LYS C O 1
ATOM 3595 N N . ARG C 1 39 ? 10.974 0.638 -20.788 1.00 24.97 39 ARG C N 1
ATOM 3596 C CA . ARG C 1 39 ? 11.218 1.426 -19.591 1.00 27.32 39 ARG C CA 1
ATOM 3597 C C . ARG C 1 39 ? 10.789 2.876 -19.856 1.00 28.46 39 ARG C C 1
ATOM 3598 O O . ARG C 1 39 ? 11.517 3.638 -20.486 1.00 22.90 39 ARG C O 1
ATOM 3606 N N . LYS C 1 40 ? 9.599 3.254 -19.391 1.00 27.55 40 LYS C N 1
ATOM 3607 C CA . LYS C 1 40 ? 9.118 4.608 -19.612 1.00 30.12 40 LYS C CA 1
ATOM 3608 C C . LYS C 1 40 ? 9.176 5.365 -18.296 1.00 33.16 40 LYS C C 1
ATOM 3609 O O . LYS C 1 40 ? 8.812 4.823 -17.253 1.00 34.11 40 LYS C O 1
ATOM 3615 N N . PRO C 1 41 ? 9.624 6.642 -18.296 1.00 39.36 41 PRO C N 1
ATOM 3616 C CA . PRO C 1 41 ? 9.652 7.442 -17.070 1.00 40.95 41 PRO C CA 1
ATOM 3617 C C . PRO C 1 41 ? 8.333 7.329 -16.318 1.00 42.40 41 PRO C C 1
ATOM 3618 O O . PRO C 1 41 ? 7.267 7.448 -16.945 1.00 43.42 41 PRO C O 1
ATOM 3622 N N . GLU C 1 42 ? 8.428 7.023 -15.007 1.00 44.23 42 GLU C N 1
ATOM 3623 C CA . GLU C 1 42 ? 7.285 6.922 -14.099 1.00 46.18 42 GLU C CA 1
ATOM 3624 C C . GLU C 1 42 ? 6.389 5.712 -14.404 1.00 43.30 42 GLU C C 1
ATOM 3625 O O . GLU C 1 42 ? 5.289 5.619 -13.872 1.00 43.36 42 GLU C O 1
ATOM 3631 N N . GLN C 1 43 ? 6.813 4.789 -15.278 1.00 41.94 43 GLN C N 1
ATOM 3632 C CA . GLN C 1 43 ? 5.978 3.642 -15.628 1.00 39.03 43 GLN C CA 1
ATOM 3633 C C . GLN C 1 43 ? 6.774 2.329 -15.530 1.00 37.21 43 GLN C C 1
ATOM 3634 O O . GLN C 1 43 ? 6.381 1.329 -16.137 1.00 36.18 43 GLN C O 1
ATOM 3640 N N . GLY C 1 44 ? 7.891 2.344 -14.769 1.00 34.86 44 GLY C N 1
ATOM 3641 C CA . GLY C 1 44 ? 8.660 1.150 -14.463 1.00 30.21 44 GLY C CA 1
ATOM 3642 C C . GLY C 1 44 ? 9.012 0.368 -15.726 1.00 29.01 44 GLY C C 1
ATOM 3643 O O . GLY C 1 44 ? 9.430 0.944 -16.735 1.00 28.07 44 GLY C O 1
ATOM 3644 N N . LEU C 1 45 ? 8.831 -0.956 -15.658 1.00 27.44 45 LEU C N 1
ATOM 3645 C CA . LEU C 1 45 ? 9.215 -1.860 -16.730 1.00 25.19 45 LEU C CA 1
ATOM 3646 C C . LEU C 1 45 ? 7.990 -2.602 -17.258 1.00 23.22 45 LEU C C 1
ATOM 3647 O O . LEU C 1 45 ? 7.111 -3.005 -16.513 1.00 22.01 45 LEU C O 1
ATOM 3652 N N . GLU C 1 46 ? 7.956 -2.820 -18.566 1.00 23.70 46 GLU C N 1
ATOM 3653 C CA . GLU C 1 46 ? 6.858 -3.532 -19.179 1.00 23.40 46 GLU C CA 1
ATOM 3654 C C . GLU C 1 46 ? 7.390 -4.497 -20.230 1.00 23.35 46 GLU C C 1
ATOM 3655 O O . GLU C 1 46 ? 8.136 -4.095 -21.119 1.00 23.36 46 GLU C O 1
ATOM 3661 N N . TRP C 1 47 ? 6.973 -5.758 -20.130 1.00 21.89 47 TRP C N 1
ATOM 3662 C CA . TRP C 1 47 ? 7.354 -6.793 -21.077 1.00 21.21 47 TRP C CA 1
ATOM 3663 C C . TRP C 1 47 ? 6.566 -6.697 -22.383 1.00 20.14 47 TRP C C 1
ATOM 3664 O O . TRP C 1 47 ? 5.343 -6.666 -22.376 1.00 21.64 47 TRP C O 1
ATOM 3675 N N . ILE C 1 48 ? 7.270 -6.709 -23.511 1.00 19.60 48 ILE C N 1
ATOM 3676 C CA . ILE C 1 48 ? 6.660 -6.571 -24.823 1.00 19.76 48 ILE C CA 1
ATOM 3677 C C . ILE C 1 48 ? 6.429 -7.931 -25.486 1.00 21.80 48 ILE C C 1
ATOM 3678 O O . ILE C 1 48 ? 5.403 -8.138 -26.130 1.00 22.99 48 ILE C O 1
ATOM 3683 N N . GLY C 1 49 ? 7.391 -8.849 -25.376 1.00 21.72 49 GLY C N 1
ATOM 3684 C CA . GLY C 1 49 ? 7.323 -10.121 -26.069 1.00 21.64 49 GLY C CA 1
ATOM 3685 C C . GLY C 1 49 ? 8.715 -10.693 -26.276 1.00 23.54 49 GLY C C 1
ATOM 3686 O O . GLY C 1 49 ? 9.684 -10.103 -25.814 1.00 21.99 49 GLY C O 1
ATOM 3687 N N . TYR C 1 50 ? 8.816 -11.827 -26.970 1.00 23.98 50 TYR C N 1
ATOM 3688 C CA . TYR C 1 50 ? 10.116 -12.412 -27.266 1.00 25.41 50 TYR C CA 1
ATOM 3689 C C . TYR C 1 50 ? 10.095 -13.050 -28.642 1.00 24.94 50 TYR C C 1
ATOM 3690 O O . TYR C 1 50 ? 9.021 -13.400 -29.148 1.00 24.43 50 TYR C O 1
ATOM 3699 N N . ILE C 1 51 ? 11.302 -13.175 -29.209 1.00 25.21 51 ILE C N 1
ATOM 3700 C CA . ILE C 1 51 ? 11.537 -14.095 -30.312 1.00 28.37 51 ILE C CA 1
ATOM 3701 C C . ILE C 1 51 ? 12.601 -15.115 -29.904 1.00 29.68 51 ILE C C 1
ATOM 3702 O O . ILE C 1 51 ? 13.678 -14.759 -29.417 1.00 25.65 51 ILE C O 1
ATOM 3707 N N . SER C 1 52 ? 12.252 -16.386 -30.147 1.00 31.64 52 SER C N 1
ATOM 3708 C CA . SER C 1 52 ? 13.093 -17.541 -29.879 1.00 29.80 52 SER C CA 1
ATOM 3709 C C . SER C 1 52 ? 13.641 -18.044 -31.214 1.00 32.03 52 SER C C 1
ATOM 3710 O O . SER C 1 52 ? 12.941 -18.763 -31.925 1.00 32.34 52 SER C O 1
ATOM 3713 N N . PRO C 1 53 ? 14.867 -17.670 -31.648 1.00 31.69 53 PRO C N 1
ATOM 3714 C CA . PRO C 1 53 ? 15.313 -18.007 -33.003 1.00 31.26 53 PRO C CA 1
ATOM 3715 C C . PRO C 1 53 ? 15.532 -19.506 -33.273 1.00 31.95 53 PRO C C 1
ATOM 3716 O O . PRO C 1 53 ? 15.501 -19.946 -34.431 1.00 35.43 53 PRO C O 1
ATOM 3720 N N . GLY C 1 54 ? 15.688 -20.292 -32.206 1.00 31.50 54 GLY C N 1
ATOM 3721 C CA . GLY C 1 54 ? 15.911 -21.730 -32.312 1.00 32.24 54 GLY C CA 1
ATOM 3722 C C . GLY C 1 54 ? 14.701 -22.490 -32.840 1.00 34.79 54 GLY C C 1
ATOM 3723 O O . GLY C 1 54 ? 14.843 -23.409 -33.653 1.00 32.92 54 GLY C O 1
ATOM 3724 N N . ASN C 1 55 ? 13.512 -22.117 -32.358 1.00 35.78 55 ASN C N 1
ATOM 3725 C CA . ASN C 1 55 ? 12.276 -22.776 -32.761 1.00 33.38 55 ASN C CA 1
ATOM 3726 C C . ASN C 1 55 ? 11.358 -21.821 -33.522 1.00 30.70 55 ASN C C 1
ATOM 3727 O O . ASN C 1 55 ? 10.229 -22.187 -33.797 1.00 32.63 55 ASN C O 1
ATOM 3732 N N . ASP C 1 56 ? 11.820 -20.611 -33.856 1.00 34.70 56 ASP C N 1
ATOM 3733 C CA . ASP C 1 56 ? 10.988 -19.556 -34.425 1.00 34.79 56 ASP C CA 1
ATOM 3734 C C . ASP C 1 56 ? 9.691 -19.344 -33.645 1.00 32.63 56 ASP C C 1
ATOM 3735 O O . ASP C 1 56 ? 8.654 -19.073 -34.225 1.00 34.29 56 ASP C O 1
ATOM 3740 N N . ASP C 1 57 A 9.729 -19.443 -32.317 1.00 30.64 56 ASP C N 1
ATOM 3741 C CA . ASP C 1 57 A 8.568 -19.113 -31.505 1.00 29.94 56 ASP C CA 1
ATOM 3742 C C . ASP C 1 57 A 8.617 -17.604 -31.228 1.00 30.61 56 ASP C C 1
ATOM 3743 O O . ASP C 1 57 A 9.666 -17.057 -30.890 1.00 26.44 56 ASP C O 1
ATOM 3748 N N . ILE C 1 58 ? 7.492 -16.930 -31.485 1.00 28.82 57 ILE C N 1
ATOM 3749 C CA . ILE C 1 58 ? 7.340 -15.514 -31.212 1.00 29.83 57 ILE C CA 1
ATOM 3750 C C . ILE C 1 58 ? 6.094 -15.361 -30.360 1.00 29.94 57 ILE C C 1
ATOM 3751 O O . ILE C 1 58 ? 5.041 -15.897 -30.719 1.00 27.62 57 ILE C O 1
ATOM 3756 N N . LYS C 1 59 ? 6.232 -14.643 -29.244 1.00 27.34 58 LYS C N 1
ATOM 3757 C CA . LYS C 1 59 ? 5.117 -14.402 -28.341 1.00 27.92 58 LYS C CA 1
ATOM 3758 C C . LYS C 1 59 ? 5.098 -12.924 -27.960 1.00 26.74 58 LYS C C 1
ATOM 3759 O O . LYS C 1 59 ? 6.141 -12.343 -27.662 1.00 22.10 58 LYS C O 1
ATOM 3765 N N . TYR C 1 60 ? 3.882 -12.357 -27.938 1.00 27.08 59 TYR C N 1
ATOM 3766 C CA . TYR C 1 60 ? 3.660 -10.949 -27.647 1.00 24.96 59 TYR C CA 1
ATOM 3767 C C . TYR C 1 60 ? 2.798 -10.814 -26.411 1.00 25.40 59 TYR C C 1
ATOM 3768 O O . TYR C 1 60 ? 1.936 -11.646 -26.178 1.00 26.80 59 TYR C O 1
ATOM 3777 N N . ASN C 1 61 ? 3.097 -9.797 -25.594 1.00 24.72 60 ASN C N 1
ATOM 3778 C CA . ASN C 1 61 ? 2.121 -9.181 -24.714 1.00 25.87 60 ASN C CA 1
ATOM 3779 C C . ASN C 1 61 ? 0.931 -8.747 -25.581 1.00 26.63 60 ASN C C 1
ATOM 3780 O O . ASN C 1 61 ? 1.115 -8.096 -26.612 1.00 25.66 60 ASN C O 1
ATOM 3785 N N . GLU C 1 62 ? -0.291 -9.118 -25.179 1.00 28.37 61 GLU C N 1
ATOM 3786 C CA . GLU C 1 62 ? -1.503 -8.761 -25.914 1.00 32.86 61 GLU C CA 1
ATOM 3787 C C . GLU C 1 62 ? -1.524 -7.277 -26.291 1.00 27.39 61 GLU C C 1
ATOM 3788 O O . GLU C 1 62 ? -1.932 -6.933 -27.397 1.00 29.18 61 GLU C O 1
ATOM 3794 N N . LYS C 1 63 ? -1.067 -6.407 -25.377 1.00 30.00 62 LYS C N 1
ATOM 3795 C CA . LYS C 1 63 ? -1.050 -4.970 -25.590 1.00 31.24 62 LYS C CA 1
ATOM 3796 C C . LYS C 1 63 ? -0.208 -4.594 -26.802 1.00 26.63 62 LYS C C 1
ATOM 3797 O O . LYS C 1 63 ? -0.437 -3.544 -27.388 1.00 24.96 62 LYS C O 1
ATOM 3803 N N . PHE C 1 64 ? 0.817 -5.392 -27.130 1.00 23.87 63 PHE C N 1
ATOM 3804 C CA . PHE C 1 64 ? 1.753 -5.034 -28.188 1.00 22.29 63 PHE C CA 1
ATOM 3805 C C . PHE C 1 64 ? 1.539 -5.833 -29.466 1.00 23.01 63 PHE C C 1
ATOM 3806 O O . PHE C 1 64 ? 2.184 -5.550 -30.468 1.00 22.79 63 PHE C O 1
ATOM 3814 N N . LYS C 1 65 ? 0.654 -6.841 -29.435 1.00 24.93 64 LYS C N 1
ATOM 3815 C CA . LYS C 1 65 ? 0.367 -7.648 -30.605 1.00 24.38 64 LYS C CA 1
ATOM 3816 C C . LYS C 1 65 ? -0.445 -6.800 -31.583 1.00 21.68 64 LYS C C 1
ATOM 3817 O O . LYS C 1 65 ? -1.562 -6.396 -31.271 1.00 26.40 64 LYS C O 1
ATOM 3823 N N . GLY C 1 66 ? 0.143 -6.544 -32.750 1.00 20.84 65 GLY C N 1
ATOM 3824 C CA . GLY C 1 66 ? -0.391 -5.651 -33.766 1.00 22.80 65 GLY C CA 1
ATOM 3825 C C . GLY C 1 66 ? 0.320 -4.292 -33.782 1.00 23.68 65 GLY C C 1
ATOM 3826 O O . GLY C 1 66 ? 0.108 -3.506 -34.690 1.00 24.93 65 GLY C O 1
ATOM 3827 N N . LYS C 1 67 ? 1.138 -4.006 -32.766 1.00 24.40 66 LYS C N 1
ATOM 3828 C CA . LYS C 1 67 ? 1.854 -2.730 -32.672 1.00 26.07 66 LYS C CA 1
ATOM 3829 C C . LYS C 1 67 ? 3.357 -2.954 -32.875 1.00 24.43 66 LYS C C 1
ATOM 3830 O O . LYS C 1 67 ? 4.014 -2.170 -33.556 1.00 21.34 66 LYS C O 1
ATOM 3836 N N . ALA C 1 68 ? 3.909 -3.973 -32.188 1.00 24.65 67 ALA C N 1
ATOM 3837 C CA . ALA C 1 68 ? 5.298 -4.375 -32.325 1.00 26.06 67 ALA C CA 1
ATOM 3838 C C . ALA C 1 68 ? 5.421 -5.599 -33.233 1.00 25.97 67 ALA C C 1
ATOM 3839 O O . ALA C 1 68 ? 4.559 -6.460 -33.237 1.00 28.50 67 ALA C O 1
ATOM 3841 N N . THR C 1 69 ? 6.504 -5.645 -34.007 1.00 24.92 68 THR C N 1
ATOM 3842 C CA . THR C 1 69 ? 6.885 -6.820 -34.769 1.00 25.03 68 THR C CA 1
ATOM 3843 C C . THR C 1 69 ? 8.310 -7.200 -34.390 1.00 24.44 68 THR C C 1
ATOM 3844 O O . THR C 1 69 ? 9.207 -6.372 -34.539 1.00 23.81 68 THR C O 1
ATOM 3848 N N . LEU C 1 70 ? 8.475 -8.438 -33.890 1.00 25.10 69 LEU C N 1
ATOM 3849 C CA . LEU C 1 70 ? 9.773 -8.992 -33.540 1.00 24.84 69 LEU C CA 1
ATOM 3850 C C . LEU C 1 70 ? 10.235 -9.915 -34.671 1.00 27.30 69 LEU C C 1
ATOM 3851 O O . LEU C 1 70 ? 9.512 -10.836 -35.074 1.00 28.04 69 LEU C O 1
ATOM 3856 N N . THR C 1 71 ? 11.439 -9.635 -35.173 1.00 25.09 70 THR C N 1
ATOM 3857 C CA . THR C 1 71 ? 12.128 -10.473 -36.130 1.00 26.63 70 THR C CA 1
ATOM 3858 C C . THR C 1 71 ? 13.537 -10.750 -35.620 1.00 28.78 70 THR C C 1
ATOM 3859 O O . THR C 1 71 ? 13.961 -10.204 -34.600 1.00 28.06 70 THR C O 1
ATOM 3863 N N . ALA C 1 72 ? 14.213 -11.657 -36.329 1.00 30.34 71 ALA C N 1
ATOM 3864 C CA . ALA C 1 72 ? 15.560 -12.083 -36.013 1.00 31.47 71 ALA C CA 1
ATOM 3865 C C . ALA C 1 72 ? 16.220 -12.549 -37.310 1.00 34.13 71 ALA C C 1
ATOM 3866 O O . ALA C 1 72 ? 15.593 -13.223 -38.128 1.00 31.62 71 ALA C O 1
ATOM 3868 N N . ASP C 1 73 ? 17.476 -12.135 -37.482 1.00 35.04 72 ASP C N 1
ATOM 3869 C CA . ASP C 1 73 ? 18.317 -12.521 -38.601 1.00 36.26 72 ASP C CA 1
ATOM 3870 C C . ASP C 1 73 ? 19.421 -13.415 -38.050 1.00 36.46 72 ASP C C 1
ATOM 3871 O O . ASP C 1 73 ? 20.336 -12.951 -37.359 1.00 37.10 72 ASP C O 1
ATOM 3876 N N . LYS C 1 74 ? 19.302 -14.715 -38.328 1.00 39.51 73 LYS C N 1
ATOM 3877 C CA . LYS C 1 74 ? 20.209 -15.685 -37.752 1.00 41.66 73 LYS C CA 1
ATOM 3878 C C . LYS C 1 74 ? 21.594 -15.488 -38.358 1.00 41.10 73 LYS C C 1
ATOM 3879 O O . LYS C 1 74 ? 22.583 -15.548 -37.639 1.00 42.36 73 LYS C O 1
ATOM 3885 N N . SER C 1 75 ? 21.668 -15.134 -39.642 1.00 40.20 74 SER C N 1
ATOM 3886 C CA . SER C 1 75 ? 22.966 -14.950 -40.281 1.00 40.33 74 SER C CA 1
ATOM 3887 C C . SER C 1 75 ? 23.780 -13.834 -39.615 1.00 40.01 74 SER C C 1
ATOM 3888 O O . SER C 1 75 ? 25.005 -13.901 -39.629 1.00 42.64 74 SER C O 1
ATOM 3891 N N . SER C 1 76 ? 23.139 -12.811 -39.017 1.00 36.10 75 SER C N 1
ATOM 3892 C CA . SER C 1 76 ? 23.888 -11.704 -38.426 1.00 36.43 75 SER C CA 1
ATOM 3893 C C . SER C 1 76 ? 23.746 -11.656 -36.896 1.00 34.44 75 SER C C 1
ATOM 3894 O O . SER C 1 76 ? 24.145 -10.675 -36.270 1.00 34.95 75 SER C O 1
ATOM 3897 N N . SER C 1 77 ? 23.147 -12.697 -36.300 1.00 34.51 76 SER C N 1
ATOM 3898 C CA . SER C 1 77 ? 22.942 -12.762 -34.859 1.00 34.21 76 SER C CA 1
ATOM 3899 C C . SER C 1 77 ? 22.246 -11.502 -34.333 1.00 32.41 76 SER C C 1
ATOM 3900 O O . SER C 1 77 ? 22.629 -10.949 -33.304 1.00 31.42 76 SER C O 1
ATOM 3903 N N . THR C 1 78 ? 21.197 -11.072 -35.035 1.00 31.47 77 THR C N 1
ATOM 3904 C CA . THR C 1 78 ? 20.562 -9.795 -34.737 1.00 31.65 77 THR C CA 1
ATOM 3905 C C . THR C 1 78 ? 19.055 -9.992 -34.610 1.00 29.89 77 THR C C 1
ATOM 3906 O O . THR C 1 78 ? 18.434 -10.596 -35.473 1.00 34.12 77 THR C O 1
ATOM 3910 N N . ALA C 1 79 ? 18.497 -9.477 -33.511 1.00 28.98 78 ALA C N 1
ATOM 3911 C CA . ALA C 1 79 ? 17.067 -9.368 -33.287 1.00 28.75 78 ALA C CA 1
ATOM 3912 C C . ALA C 1 79 ? 16.631 -7.921 -33.518 1.00 27.44 78 ALA C C 1
ATOM 3913 O O . ALA C 1 79 ? 17.374 -6.991 -33.234 1.00 27.51 78 ALA C O 1
ATOM 3915 N N . TYR C 1 80 ? 15.385 -7.769 -33.967 1.00 28.30 79 TYR C N 1
ATOM 3916 C CA . TYR C 1 80 ? 14.813 -6.487 -34.338 1.00 26.71 79 TYR C CA 1
ATOM 3917 C C . TYR C 1 80 ? 13.443 -6.366 -33.696 1.00 25.09 79 TYR C C 1
ATOM 3918 O O . TYR C 1 80 ? 12.723 -7.361 -33.590 1.00 21.83 79 TYR C O 1
ATOM 3927 N N . MET C 1 81 ? 13.130 -5.134 -33.265 1.00 23.18 80 MET C N 1
ATOM 3928 C CA . MET C 1 81 ? 11.785 -4.778 -32.879 1.00 23.58 80 MET C CA 1
ATOM 3929 C C . MET C 1 81 ? 11.374 -3.545 -33.668 1.00 23.62 80 MET C C 1
ATOM 3930 O O . MET C 1 81 ? 12.023 -2.499 -33.603 1.00 20.62 80 MET C O 1
ATOM 3935 N N . GLN C 1 82 ? 10.284 -3.715 -34.428 1.00 24.53 81 GLN C N 1
ATOM 3936 C CA . GLN C 1 82 ? 9.632 -2.622 -35.120 1.00 23.76 81 GLN C CA 1
ATOM 3937 C C . GLN C 1 82 ? 8.397 -2.205 -34.339 1.00 25.09 81 GLN C C 1
ATOM 3938 O O . GLN C 1 82 ? 7.606 -3.065 -33.957 1.00 24.91 81 GLN C O 1
ATOM 3944 N N . LEU C 1 83 ? 8.246 -0.883 -34.124 1.00 24.75 82 LEU C N 1
ATOM 3945 C CA . LEU C 1 83 ? 7.048 -0.296 -33.555 1.00 24.04 82 LEU C CA 1
ATOM 3946 C C . LEU C 1 83 ? 6.396 0.586 -34.611 1.00 25.73 82 LEU C C 1
ATOM 3947 O O . LEU C 1 83 ? 7.081 1.415 -35.214 1.00 22.94 82 LEU C O 1
ATOM 3952 N N . ASN C 1 84 A 5.072 0.442 -34.770 1.00 26.25 82 ASN C N 1
ATOM 3953 C CA . ASN C 1 84 A 4.329 1.164 -35.792 1.00 26.15 82 ASN C CA 1
ATOM 3954 C C . ASN C 1 84 A 3.331 2.153 -35.174 1.00 24.44 82 ASN C C 1
ATOM 3955 O O . ASN C 1 84 A 2.964 2.040 -34.002 1.00 22.96 82 ASN C O 1
ATOM 3960 N N . SER C 1 85 B 2.870 3.098 -36.008 1.00 21.43 82 SER C N 1
ATOM 3961 C CA . SER C 1 85 B 1.893 4.111 -35.622 1.00 21.88 82 SER C CA 1
ATOM 3962 C C . SER C 1 85 B 2.292 4.756 -34.302 1.00 21.77 82 SER C C 1
ATOM 3963 O O . SER C 1 85 B 1.531 4.758 -33.352 1.00 24.22 82 SER C O 1
ATOM 3966 N N . LEU C 1 86 C 3.477 5.351 -34.259 1.00 23.68 82 LEU C N 1
ATOM 3967 C CA . LEU C 1 86 C 4.035 5.823 -33.006 1.00 23.75 82 LEU C CA 1
ATOM 3968 C C . LEU C 1 86 C 3.270 7.034 -32.473 1.00 23.71 82 LEU C C 1
ATOM 3969 O O . LEU C 1 86 C 2.864 7.901 -33.232 1.00 24.24 82 LEU C O 1
ATOM 3974 N N . THR C 1 87 ? 3.106 7.056 -31.148 1.00 21.84 83 THR C N 1
ATOM 3975 C CA . THR C 1 87 ? 2.527 8.150 -30.397 1.00 22.66 83 THR C CA 1
ATOM 3976 C C . THR C 1 87 ? 3.490 8.518 -29.276 1.00 23.03 83 THR C C 1
ATOM 3977 O O . THR C 1 87 ? 4.457 7.809 -29.024 1.00 24.00 83 THR C O 1
ATOM 3981 N N . SER C 1 88 ? 3.210 9.617 -28.563 1.00 27.14 84 SER C N 1
ATOM 3982 C CA . SER C 1 88 ? 4.095 10.041 -27.482 1.00 28.61 84 SER C CA 1
ATOM 3983 C C . SER C 1 88 ? 4.070 9.042 -26.310 1.00 27.63 84 SER C C 1
ATOM 3984 O O . SER C 1 88 ? 4.997 9.026 -25.510 1.00 28.31 84 SER C O 1
ATOM 3987 N N . GLU C 1 89 ? 3.056 8.170 -26.240 1.00 26.98 85 GLU C N 1
ATOM 3988 C CA . GLU C 1 89 ? 3.044 7.059 -25.287 1.00 31.75 85 GLU C CA 1
ATOM 3989 C C . GLU C 1 89 ? 4.185 6.070 -25.549 1.00 28.01 85 GLU C C 1
ATOM 3990 O O . GLU C 1 89 ? 4.584 5.346 -24.642 1.00 26.43 85 GLU C O 1
ATOM 3996 N N . ASP C 1 90 ? 4.714 6.051 -26.776 1.00 24.81 86 ASP C N 1
ATOM 3997 C CA . ASP C 1 90 ? 5.796 5.154 -27.154 1.00 25.53 86 ASP C CA 1
ATOM 3998 C C . ASP C 1 90 ? 7.167 5.708 -26.773 1.00 25.64 86 ASP C C 1
ATOM 3999 O O . ASP C 1 90 ? 8.149 4.979 -26.802 1.00 25.77 86 ASP C O 1
ATOM 4004 N N . SER C 1 91 ? 7.256 6.989 -26.414 1.00 25.07 87 SER C N 1
ATOM 4005 C CA . SER C 1 91 ? 8.518 7.548 -25.977 1.00 25.88 87 SER C CA 1
ATOM 4006 C C . SER C 1 91 ? 8.988 6.819 -24.720 1.00 24.12 87 SER C C 1
ATOM 4007 O O . SER C 1 91 ? 8.247 6.753 -23.749 1.00 25.47 87 SER C O 1
ATOM 4010 N N . ALA C 1 92 ? 10.204 6.250 -24.762 1.00 22.79 88 ALA C N 1
ATOM 4011 C CA . ALA C 1 92 ? 10.703 5.374 -23.710 1.00 23.42 88 ALA C CA 1
ATOM 4012 C C . ALA C 1 92 ? 12.108 4.879 -24.046 1.00 23.99 88 ALA C C 1
ATOM 4013 O O . ALA C 1 92 ? 12.619 5.125 -25.136 1.00 24.49 88 ALA C O 1
ATOM 4015 N N . VAL C 1 93 ? 12.696 4.122 -23.110 1.00 23.44 89 VAL C N 1
ATOM 4016 C CA . VAL C 1 93 ? 13.885 3.333 -23.365 1.00 22.87 89 VAL C CA 1
ATOM 4017 C C . VAL C 1 93 ? 13.448 1.891 -23.596 1.00 24.04 89 VAL C C 1
ATOM 4018 O O . VAL C 1 93 ? 12.680 1.336 -22.808 1.00 25.04 89 VAL C O 1
ATOM 4022 N N . TYR C 1 94 ? 13.902 1.310 -24.716 1.00 23.52 90 TYR C N 1
ATOM 4023 C CA . TYR C 1 94 ? 13.620 -0.077 -25.034 1.00 22.54 90 TYR C CA 1
ATOM 4024 C C . TYR C 1 94 ? 14.887 -0.913 -24.865 1.00 22.90 90 TYR C C 1
ATOM 4025 O O . TYR C 1 94 ? 15.929 -0.568 -25.395 1.00 22.00 90 TYR C O 1
ATOM 4034 N N . PHE C 1 95 ? 14.774 -2.020 -24.115 1.00 23.14 91 PHE C N 1
ATOM 4035 C CA . PHE C 1 95 ? 15.848 -2.980 -23.899 1.00 23.55 91 PHE C CA 1
ATOM 4036 C C . PHE C 1 95 ? 15.516 -4.291 -24.597 1.00 24.25 91 PHE C C 1
ATOM 4037 O O . PHE C 1 95 ? 14.374 -4.739 -24.533 1.00 25.09 91 PHE C O 1
ATOM 4045 N N . CYS C 1 96 ? 16.522 -4.907 -25.226 1.00 23.47 92 CYS C N 1
ATOM 4046 C CA . CYS C 1 96 ? 16.492 -6.329 -25.514 1.00 23.49 92 CYS C CA 1
ATOM 4047 C C . CYS C 1 96 ? 17.212 -7.032 -24.380 1.00 23.09 92 CYS C C 1
ATOM 4048 O O . CYS C 1 96 ? 18.077 -6.459 -23.736 1.00 24.88 92 CYS C O 1
ATOM 4051 N N . LYS C 1 97 ? 16.844 -8.280 -24.142 1.00 22.65 93 LYS C N 1
ATOM 4052 C CA . LYS C 1 97 ? 17.476 -9.036 -23.086 1.00 25.25 93 LYS C CA 1
ATOM 4053 C C . LYS C 1 97 ? 17.323 -10.508 -23.409 1.00 23.77 93 LYS C C 1
ATOM 4054 O O . LYS C 1 97 ? 16.453 -10.902 -24.167 1.00 22.32 93 LYS C O 1
ATOM 4060 N N . ARG C 1 98 ? 18.229 -11.301 -22.853 1.00 26.20 94 ARG C N 1
ATOM 4061 C CA . ARG C 1 98 ? 18.342 -12.702 -23.195 1.00 26.37 94 ARG C CA 1
ATOM 4062 C C . ARG C 1 98 ? 17.653 -13.568 -22.154 1.00 24.93 94 ARG C C 1
ATOM 4063 O O . ARG C 1 98 ? 17.867 -13.356 -20.959 1.00 24.23 94 ARG C O 1
ATOM 4071 N N . SER C 1 99 ? 16.858 -14.534 -22.646 1.00 24.22 95 SER C N 1
ATOM 4072 C CA . SER C 1 99 ? 16.357 -15.667 -21.883 1.00 24.91 95 SER C CA 1
ATOM 4073 C C . SER C 1 99 ? 15.354 -15.187 -20.828 1.00 27.06 95 SER C C 1
ATOM 4074 O O . SER C 1 99 ? 14.889 -14.051 -20.874 1.00 27.89 95 SER C O 1
ATOM 4077 N N . LEU C 1 100 ? 15.010 -16.102 -19.919 1.00 26.95 96 LEU C N 1
ATOM 4078 C CA . LEU C 1 100 ? 14.170 -15.885 -18.759 1.00 26.98 96 LEU C CA 1
ATOM 4079 C C . LEU C 1 100 ? 15.048 -15.414 -17.606 1.00 25.67 96 LEU C C 1
ATOM 4080 O O . LEU C 1 100 ? 16.269 -15.539 -17.667 1.00 23.94 96 LEU C O 1
ATOM 4085 N N . PRO C 1 101 ? 14.466 -14.905 -16.496 1.00 25.48 97 PRO C N 1
ATOM 4086 C CA . PRO C 1 101 ? 15.238 -14.682 -15.279 1.00 26.90 97 PRO C CA 1
ATOM 4087 C C . PRO C 1 101 ? 15.818 -16.009 -14.805 1.00 29.59 97 PRO C C 1
ATOM 4088 O O . PRO C 1 101 ? 15.121 -17.003 -14.626 1.00 31.29 97 PRO C O 1
ATOM 4092 N N . GLY C 1 102 ? 17.125 -15.980 -14.622 1.00 27.77 98 GLY C N 1
ATOM 4093 C CA . GLY C 1 102 ? 17.906 -17.149 -14.317 1.00 27.91 98 GLY C CA 1
ATOM 4094 C C . GLY C 1 102 ? 19.322 -16.875 -14.785 1.00 30.60 98 GLY C C 1
ATOM 4095 O O . GLY C 1 102 ? 19.730 -15.728 -15.041 1.00 28.96 98 GLY C O 1
ATOM 4096 N N . THR C 1 103 ? 20.019 -17.978 -14.991 1.00 30.14 99 THR C N 1
ATOM 4097 C CA . THR C 1 103 ? 21.444 -17.987 -15.201 1.00 30.59 99 THR C CA 1
ATOM 4098 C C . THR C 1 103 ? 21.811 -17.281 -16.516 1.00 29.36 99 THR C C 1
ATOM 4099 O O . THR C 1 103 ? 22.903 -16.741 -16.635 1.00 27.37 99 THR C O 1
ATOM 4103 N N . PHE C 1 104 ? 20.925 -17.271 -17.529 1.00 28.47 100 PHE C N 1
ATOM 4104 C CA . PHE C 1 104 ? 21.255 -16.708 -18.834 1.00 28.89 100 PHE C CA 1
ATOM 4105 C C . PHE C 1 104 ? 20.771 -15.252 -18.993 1.00 28.33 100 PHE C C 1
ATOM 4106 O O . PHE C 1 104 ? 20.974 -14.642 -20.041 1.00 26.41 100 PHE C O 1
ATOM 4114 N N . ASP C 1 105 ? 20.191 -14.673 -17.937 1.00 27.17 101 ASP C N 1
ATOM 4115 C CA . ASP C 1 105 ? 19.660 -13.306 -17.962 1.00 27.09 101 ASP C CA 1
ATOM 4116 C C . ASP C 1 105 ? 20.768 -12.325 -18.338 1.00 24.82 101 ASP C C 1
ATOM 4117 O O . ASP C 1 105 ? 21.803 -12.316 -17.705 1.00 28.70 101 ASP C O 1
ATOM 4122 N N . TYR C 1 106 ? 20.570 -11.532 -19.390 1.00 26.24 102 TYR C N 1
ATOM 4123 C CA . TYR C 1 106 ? 21.559 -10.573 -19.863 1.00 26.84 102 TYR C CA 1
ATOM 4124 C C . TYR C 1 106 ? 20.825 -9.491 -20.655 1.00 26.68 102 TYR C C 1
ATOM 4125 O O . TYR C 1 106 ? 19.954 -9.826 -21.445 1.00 25.29 102 TYR C O 1
ATOM 4134 N N . TRP C 1 107 ? 21.216 -8.214 -20.487 1.00 25.83 103 TRP C N 1
ATOM 4135 C CA . TRP C 1 107 ? 20.520 -7.073 -21.070 1.00 26.10 103 TRP C CA 1
ATOM 4136 C C . TRP C 1 107 ? 21.404 -6.296 -22.042 1.00 27.10 103 TRP C C 1
ATOM 4137 O O . TRP C 1 107 ? 22.615 -6.191 -21.838 1.00 28.84 103 TRP C O 1
ATOM 4148 N N . GLY C 1 108 ? 20.780 -5.725 -23.082 1.00 25.03 104 GLY C N 1
ATOM 4149 C CA . GLY C 1 108 ? 21.408 -4.690 -23.889 1.00 22.72 104 GLY C CA 1
ATOM 4150 C C . GLY C 1 108 ? 21.470 -3.361 -23.139 1.00 23.17 104 GLY C C 1
ATOM 4151 O O . GLY C 1 108 ? 20.965 -3.242 -22.018 1.00 22.62 104 GLY C O 1
ATOM 4152 N N . GLN C 1 109 ? 22.095 -2.349 -23.759 1.00 24.44 105 GLN C N 1
ATOM 4153 C CA . GLN C 1 109 ? 22.377 -1.096 -23.073 1.00 25.70 105 GLN C CA 1
ATOM 4154 C C . GLN C 1 109 ? 21.152 -0.184 -23.145 1.00 26.84 105 GLN C C 1
ATOM 4155 O O . GLN C 1 109 ? 21.124 0.838 -22.482 1.00 25.08 105 GLN C O 1
ATOM 4161 N N . GLY C 1 110 ? 20.161 -0.539 -23.985 1.00 25.91 106 GLY C N 1
ATOM 4162 C CA . GLY C 1 110 ? 18.936 0.229 -24.142 1.00 26.59 106 GLY C CA 1
ATOM 4163 C C . GLY C 1 110 ? 19.013 1.164 -25.351 1.00 26.84 106 GLY C C 1
ATOM 4164 O O . GLY C 1 110 ? 20.112 1.565 -25.743 1.00 28.94 106 GLY C O 1
ATOM 4165 N N . THR C 1 111 ? 17.851 1.452 -25.957 1.00 24.90 107 THR C N 1
ATOM 4166 C CA . THR C 1 111 ? 17.698 2.419 -27.035 1.00 25.56 107 THR C CA 1
ATOM 4167 C C . THR C 1 111 ? 16.603 3.413 -26.661 1.00 26.95 107 THR C C 1
ATOM 4168 O O . THR C 1 111 ? 15.476 3.000 -26.395 1.00 24.50 107 THR C O 1
ATOM 4172 N N . THR C 1 112 ? 16.918 4.719 -26.653 1.00 26.56 108 THR C N 1
ATOM 4173 C CA . THR C 1 112 ? 15.913 5.741 -26.387 1.00 26.16 108 THR C CA 1
ATOM 4174 C C . THR C 1 112 ? 15.102 6.043 -27.646 1.00 24.86 108 THR C C 1
ATOM 4175 O O . THR C 1 112 ? 15.662 6.238 -28.720 1.00 26.86 108 THR C O 1
ATOM 4179 N N . LEU C 1 113 ? 13.776 6.096 -27.480 1.00 25.88 109 LEU C N 1
ATOM 4180 C CA . LEU C 1 113 ? 12.875 6.566 -28.526 1.00 24.86 109 LEU C CA 1
ATOM 4181 C C . LEU C 1 113 ? 12.108 7.780 -28.024 1.00 26.13 109 LEU C C 1
ATOM 4182 O O . LEU C 1 113 ? 11.451 7.743 -26.974 1.00 24.48 109 LEU C O 1
ATOM 4187 N N . THR C 1 114 ? 12.188 8.865 -28.809 1.00 26.33 110 THR C N 1
ATOM 4188 C CA . THR C 1 114 ? 11.381 10.045 -28.580 1.00 24.96 110 THR C CA 1
ATOM 4189 C C . THR C 1 114 ? 10.452 10.241 -29.768 1.00 23.91 110 THR C C 1
ATOM 4190 O O . THR C 1 114 ? 10.896 10.268 -30.900 1.00 23.93 110 THR C O 1
ATOM 4194 N N . VAL C 1 115 ? 9.161 10.413 -29.485 1.00 25.06 111 VAL C N 1
ATOM 4195 C CA . VAL C 1 115 ? 8.161 10.614 -30.525 1.00 25.04 111 VAL C CA 1
ATOM 4196 C C . VAL C 1 115 ? 7.635 12.034 -30.385 1.00 23.99 111 VAL C C 1
ATOM 4197 O O . VAL C 1 115 ? 7.118 12.372 -29.329 1.00 23.50 111 VAL C O 1
ATOM 4201 N N . SER C 1 116 ? 7.836 12.855 -31.434 1.00 24.70 112 SER C N 1
ATOM 4202 C CA . SER C 1 116 ? 7.460 14.269 -31.402 1.00 24.64 112 SER C CA 1
ATOM 4203 C C . SER C 1 116 ? 7.272 14.824 -32.806 1.00 24.26 112 SER C C 1
ATOM 4204 O O . SER C 1 116 ? 8.014 14.455 -33.716 1.00 24.13 112 SER C O 1
ATOM 4207 N N . SER C 1 117 ? 6.316 15.754 -32.944 1.00 25.45 113 SER C N 1
ATOM 4208 C CA . SER C 1 117 ? 6.069 16.434 -34.206 1.00 29.55 113 SER C CA 1
ATOM 4209 C C . SER C 1 117 ? 6.834 17.752 -34.263 1.00 27.42 113 SER C C 1
ATOM 4210 O O . SER C 1 117 ? 6.745 18.468 -35.251 1.00 28.96 113 SER C O 1
ATOM 4213 N N . ALA C 1 118 ? 7.593 18.064 -33.215 1.00 28.28 114 ALA C N 1
ATOM 4214 C CA . ALA C 1 118 ? 8.263 19.355 -33.139 1.00 26.29 114 ALA C CA 1
ATOM 4215 C C . ALA C 1 118 ? 9.383 19.438 -34.176 1.00 26.69 114 ALA C C 1
ATOM 4216 O O . ALA C 1 118 ? 9.845 18.409 -34.692 1.00 26.36 114 ALA C O 1
ATOM 4218 N N . LYS C 1 119 ? 9.781 20.692 -34.481 1.00 25.78 115 LYS C N 1
ATOM 4219 C CA . LYS C 1 119 ? 10.862 20.998 -35.404 1.00 29.62 115 LYS C CA 1
ATOM 4220 C C . LYS C 1 119 ? 12.095 21.388 -34.594 1.00 24.90 115 LYS C C 1
ATOM 4221 O O . LYS C 1 119 ? 11.969 21.978 -33.533 1.00 23.86 115 LYS C O 1
ATOM 4227 N N . THR C 1 120 ? 13.283 21.063 -35.119 1.00 25.13 116 THR C N 1
ATOM 4228 C CA . THR C 1 120 ? 14.534 21.483 -34.502 1.00 28.45 116 THR C CA 1
ATOM 4229 C C . THR C 1 120 ? 14.522 22.995 -34.304 1.00 26.63 116 THR C C 1
ATOM 4230 O O . THR C 1 120 ? 14.218 23.727 -35.239 1.00 25.17 116 THR C O 1
ATOM 4234 N N . THR C 1 121 ? 14.786 23.426 -33.074 1.00 24.12 117 THR C N 1
ATOM 4235 C CA . THR C 1 121 ? 14.621 24.809 -32.662 1.00 25.68 117 THR C CA 1
ATOM 4236 C C . THR C 1 121 ? 15.755 25.138 -31.700 1.00 24.49 117 THR C C 1
ATOM 4237 O O . THR C 1 121 ? 15.917 24.459 -30.695 1.00 23.08 117 THR C O 1
ATOM 4241 N N . PRO C 1 122 ? 16.561 26.190 -31.938 1.00 25.86 118 PRO C N 1
ATOM 4242 C CA . PRO C 1 122 ? 17.615 26.547 -30.999 1.00 25.40 118 PRO C CA 1
ATOM 4243 C C . PRO C 1 122 ? 17.030 27.195 -29.747 1.00 26.17 118 PRO C C 1
ATOM 4244 O O . PRO C 1 122 ? 15.903 27.706 -29.737 1.00 22.35 118 PRO C O 1
ATOM 4248 N N . PRO C 1 123 ? 17.795 27.168 -28.639 1.00 25.30 119 PRO C N 1
ATOM 4249 C CA . PRO C 1 123 ? 17.343 27.764 -27.384 1.00 25.37 119 PRO C CA 1
ATOM 4250 C C . PRO C 1 123 ? 17.453 29.285 -27.398 1.00 24.75 119 PRO C C 1
ATOM 4251 O O . PRO C 1 123 ? 18.318 29.836 -28.061 1.00 24.45 119 PRO C O 1
ATOM 4255 N N . SER C 1 124 ? 16.520 29.942 -26.706 1.00 25.77 120 SER C N 1
ATOM 4256 C CA . SER C 1 124 ? 16.682 31.321 -26.281 1.00 28.88 120 SER C CA 1
ATOM 4257 C C . SER C 1 124 ? 17.230 31.286 -24.859 1.00 26.50 120 SER C C 1
ATOM 4258 O O . SER C 1 124 ? 16.693 30.576 -24.029 1.00 29.26 120 SER C O 1
ATOM 4261 N N . VAL C 1 125 ? 18.317 32.014 -24.608 1.00 26.19 121 VAL C N 1
ATOM 4262 C CA . VAL C 1 125 ? 18.975 31.969 -23.327 1.00 25.63 121 VAL C CA 1
ATOM 4263 C C . VAL C 1 125 ? 18.858 33.338 -22.694 1.00 27.24 121 VAL C C 1
ATOM 4264 O O . VAL C 1 125 ? 19.281 34.329 -23.275 1.00 24.58 121 VAL C O 1
ATOM 4268 N N . TYR C 1 126 ? 18.345 33.360 -21.461 1.00 28.83 122 TYR C N 1
ATOM 4269 C CA . TYR C 1 126 ? 18.155 34.603 -20.742 1.00 28.03 122 TYR C CA 1
ATOM 4270 C C . TYR C 1 126 ? 19.028 34.579 -19.495 1.00 30.89 122 TYR C C 1
ATOM 4271 O O . TYR C 1 126 ? 19.025 33.573 -18.766 1.00 27.47 122 TYR C O 1
ATOM 4280 N N . PRO C 1 127 ? 19.769 35.683 -19.227 1.00 29.07 123 PRO C N 1
ATOM 4281 C CA . PRO C 1 127 ? 20.585 35.790 -18.024 1.00 31.02 123 PRO C CA 1
ATOM 4282 C C . PRO C 1 127 ? 19.710 35.977 -16.794 1.00 31.01 123 PRO C C 1
ATOM 4283 O O . PRO C 1 127 ? 18.682 36.630 -16.890 1.00 32.20 123 PRO C O 1
ATOM 4287 N N . LEU C 1 128 ? 20.118 35.390 -15.654 1.00 32.75 124 LEU C N 1
ATOM 4288 C CA . LEU C 1 128 ? 19.425 35.582 -14.388 1.00 33.23 124 LEU C CA 1
ATOM 4289 C C . LEU C 1 128 ? 20.396 36.244 -13.412 1.00 34.33 124 LEU C C 1
ATOM 4290 O O . LEU C 1 128 ? 21.355 35.621 -12.966 1.00 31.77 124 LEU C O 1
ATOM 4295 N N . ALA C 1 129 ? 20.160 37.538 -13.150 1.00 35.51 125 ALA C N 1
ATOM 4296 C CA . ALA C 1 129 ? 20.939 38.330 -12.211 1.00 34.36 125 ALA C CA 1
ATOM 4297 C C . ALA C 1 129 ? 20.020 38.789 -11.082 1.00 34.31 125 ALA C C 1
ATOM 4298 O O . ALA C 1 129 ? 18.819 38.950 -11.279 1.00 33.99 125 ALA C O 1
ATOM 4300 N N . PRO C 1 130 ? 20.534 38.965 -9.846 1.00 35.25 126 PRO C N 1
ATOM 4301 C CA . PRO C 1 130 ? 19.684 39.352 -8.714 1.00 41.41 126 PRO C CA 1
ATOM 4302 C C . PRO C 1 130 ? 18.987 40.710 -8.845 1.00 41.21 126 PRO C C 1
ATOM 4303 O O . PRO C 1 130 ? 19.520 41.619 -9.471 1.00 43.41 126 PRO C O 1
ATOM 4307 N N . GLY C 1 131 ? 17.794 40.808 -8.244 1.00 45.01 127 GLY C N 1
ATOM 4308 C CA . GLY C 1 131 ? 17.027 42.039 -8.129 1.00 54.09 127 GLY C CA 1
ATOM 4309 C C . GLY C 1 131 ? 17.611 42.965 -7.080 1.00 55.98 127 GLY C C 1
ATOM 4310 O O . GLY C 1 131 ? 18.031 44.057 -7.501 1.00 55.13 127 GLY C O 1
ATOM 4311 N N . ASN C 1 137 ? 25.289 38.835 1.175 1.00 61.67 133 ASN C N 1
ATOM 4312 C CA . ASN C 1 137 ? 25.785 37.487 1.565 1.00 59.41 133 ASN C CA 1
ATOM 4313 C C . ASN C 1 137 ? 27.214 37.331 1.039 1.00 54.69 133 ASN C C 1
ATOM 4314 O O . ASN C 1 137 ? 27.640 38.109 0.192 1.00 58.68 133 ASN C O 1
ATOM 4319 N N . SER C 1 138 ? 27.969 36.346 1.544 1.00 52.82 134 SER C N 1
ATOM 4320 C CA . SER C 1 138 ? 29.313 36.091 1.040 1.00 54.91 134 SER C CA 1
ATOM 4321 C C . SER C 1 138 ? 29.293 35.390 -0.329 1.00 52.41 134 SER C C 1
ATOM 4322 O O . SER C 1 138 ? 30.256 35.496 -1.090 1.00 45.12 134 SER C O 1
ATOM 4325 N N . MET C 1 139 ? 28.196 34.669 -0.628 1.00 47.06 135 MET C N 1
ATOM 4326 C CA . MET C 1 139 ? 28.025 33.936 -1.877 1.00 46.63 135 MET C CA 1
ATOM 4327 C C . MET C 1 139 ? 26.901 34.591 -2.677 1.00 42.64 135 MET C C 1
ATOM 4328 O O . MET C 1 139 ? 25.957 35.117 -2.099 1.00 42.95 135 MET C O 1
ATOM 4333 N N . VAL C 1 140 ? 26.974 34.530 -4.009 1.00 39.70 136 VAL C N 1
ATOM 4334 C CA . VAL C 1 140 ? 25.889 35.021 -4.840 1.00 37.38 136 VAL C CA 1
ATOM 4335 C C . VAL C 1 140 ? 25.501 33.923 -5.835 1.00 35.36 136 VAL C C 1
ATOM 4336 O O . VAL C 1 140 ? 26.371 33.246 -6.386 1.00 35.37 136 VAL C O 1
ATOM 4340 N N . THR C 1 141 ? 24.191 33.746 -6.052 1.00 34.49 137 THR C N 1
ATOM 4341 C CA . THR C 1 141 ? 23.690 32.835 -7.070 1.00 34.39 137 THR C CA 1
ATOM 4342 C C . THR C 1 141 ? 23.285 33.635 -8.310 1.00 33.14 137 THR C C 1
ATOM 4343 O O . THR C 1 141 ? 22.582 34.642 -8.210 1.00 33.42 137 THR C O 1
ATOM 4347 N N . LEU C 1 142 ? 23.759 33.164 -9.471 1.00 33.14 138 LEU C N 1
ATOM 4348 C CA . LEU C 1 142 ? 23.359 33.636 -10.788 1.00 31.39 138 LEU C CA 1
ATOM 4349 C C . LEU C 1 142 ? 22.774 32.456 -11.562 1.00 31.72 138 LEU C C 1
ATOM 4350 O O . LEU C 1 142 ? 22.886 31.307 -11.136 1.00 29.66 138 LEU C O 1
ATOM 4355 N N . GLY C 1 143 ? 22.226 32.718 -12.750 1.00 28.98 139 GLY C N 1
ATOM 4356 C CA . GLY C 1 143 ? 21.659 31.624 -13.515 1.00 27.28 139 GLY C CA 1
ATOM 4357 C C . GLY C 1 143 ? 21.407 32.004 -14.962 1.00 27.16 139 GLY C C 1
ATOM 4358 O O . GLY C 1 1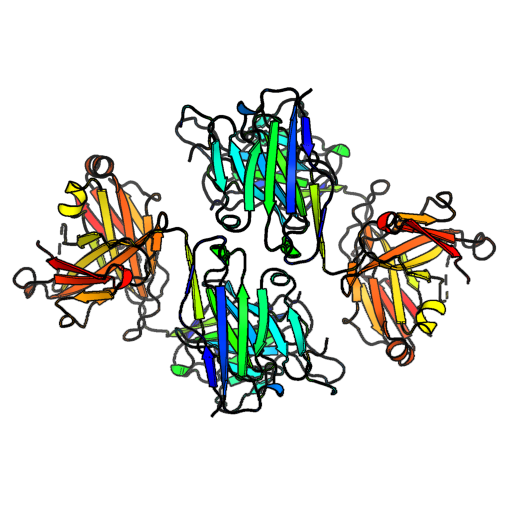43 ? 21.590 33.158 -15.324 1.00 23.74 139 GLY C O 1
ATOM 4359 N N . CYS C 1 144 ? 21.044 30.983 -15.750 1.00 27.21 140 CYS C N 1
ATOM 4360 C CA . CYS C 1 144 ? 20.542 31.113 -17.109 1.00 31.56 140 CYS C CA 1
ATOM 4361 C C . CYS C 1 144 ? 19.262 30.328 -17.275 1.00 29.68 140 CYS C C 1
ATOM 4362 O O . CYS C 1 144 ? 19.176 29.178 -16.840 1.00 29.24 140 CYS C O 1
ATOM 4365 N N . LEU C 1 145 ? 18.295 30.951 -17.950 1.00 27.80 141 LEU C N 1
ATOM 4366 C CA . LEU C 1 145 ? 17.073 30.290 -18.373 1.00 27.10 141 LEU C CA 1
ATOM 4367 C C . LEU C 1 145 ? 17.219 29.949 -19.849 1.00 28.94 141 LEU C C 1
ATOM 4368 O O . LEU C 1 145 ? 17.597 30.796 -20.649 1.00 31.15 141 LEU C O 1
ATOM 4373 N N . VAL C 1 146 ? 16.996 28.685 -20.180 1.00 28.41 142 VAL C N 1
ATOM 4374 C CA . VAL C 1 146 ? 17.200 28.162 -21.517 1.00 27.56 142 VAL C CA 1
ATOM 4375 C C . VAL C 1 146 ? 15.859 27.644 -22.011 1.00 28.56 142 VAL C C 1
ATOM 4376 O O . VAL C 1 146 ? 15.385 26.607 -21.561 1.00 30.57 142 VAL C O 1
ATOM 4380 N N . LYS C 1 147 ? 15.275 28.360 -22.962 1.00 26.54 143 LYS C N 1
ATOM 4381 C CA . LYS C 1 147 ? 13.854 28.246 -23.227 1.00 31.87 143 LYS C CA 1
ATOM 4382 C C . LYS C 1 147 ? 13.633 27.946 -24.711 1.00 28.77 143 LYS C C 1
ATOM 4383 O O . LYS C 1 147 ? 14.296 28.515 -25.583 1.00 24.51 143 LYS C O 1
ATOM 4389 N N . GLY C 1 148 ? 12.719 27.008 -24.969 1.00 25.36 144 GLY C N 1
ATOM 4390 C CA . GLY C 1 148 ? 12.079 26.886 -26.262 1.00 26.46 144 GLY C CA 1
ATOM 4391 C C . GLY C 1 148 ? 12.934 26.124 -27.269 1.00 26.13 144 GLY C C 1
ATOM 4392 O O . GLY C 1 148 ? 12.914 26.442 -28.458 1.00 27.69 144 GLY C O 1
ATOM 4393 N N . TYR C 1 149 ? 13.649 25.088 -26.818 1.00 24.24 145 TYR C N 1
ATOM 4394 C CA . TYR C 1 149 ? 14.510 24.358 -27.739 1.00 23.87 145 TYR C CA 1
ATOM 4395 C C . TYR C 1 149 ? 13.920 22.971 -28.014 1.00 25.21 145 TYR C C 1
ATOM 4396 O O . TYR C 1 149 ? 13.105 22.442 -27.254 1.00 24.52 145 TYR C O 1
ATOM 4405 N N . PHE C 1 150 ? 14.381 22.383 -29.115 1.00 22.99 146 PHE C N 1
ATOM 4406 C CA . PHE C 1 150 ? 13.988 21.037 -29.499 1.00 25.44 146 PHE C CA 1
ATOM 4407 C C . PHE C 1 150 ? 15.010 20.509 -30.496 1.00 26.15 146 PHE C C 1
ATOM 4408 O O . PHE C 1 150 ? 15.441 21.265 -31.364 1.00 26.89 146 PHE C O 1
ATOM 4416 N N . PRO C 1 151 ? 15.466 19.234 -30.417 1.00 27.21 147 PRO C N 1
ATOM 4417 C CA . PRO C 1 151 ? 15.183 18.312 -29.306 1.00 29.90 147 PRO C CA 1
ATOM 4418 C C . PRO C 1 151 ? 16.181 18.373 -28.145 1.00 28.19 147 PRO C C 1
ATOM 4419 O O . PRO C 1 151 ? 17.093 19.180 -28.157 1.00 28.30 147 PRO C O 1
ATOM 4423 N N . GLU C 1 152 ? 16.041 17.461 -27.177 1.00 29.44 148 GLU C N 1
ATOM 4424 C CA . GLU C 1 152 ? 17.093 17.210 -26.204 1.00 29.69 148 GLU C CA 1
ATOM 4425 C C . GLU C 1 152 ? 18.304 16.630 -26.905 1.00 27.86 148 GLU C C 1
ATOM 4426 O O . GLU C 1 152 ? 18.155 15.985 -27.930 1.00 31.04 148 GLU C O 1
ATOM 4432 N N . PRO C 1 153 ? 19.533 16.786 -26.373 1.00 28.88 149 PRO C N 1
ATOM 4433 C CA . PRO C 1 153 ? 19.802 17.581 -25.173 1.00 31.62 149 PRO C CA 1
ATOM 4434 C C . PRO C 1 153 ? 20.411 18.950 -25.457 1.00 31.02 149 PRO C C 1
ATOM 4435 O O . PRO C 1 153 ? 20.707 19.276 -26.611 1.00 31.04 149 PRO C O 1
ATOM 4439 N N . VAL C 1 154 ? 20.595 19.715 -24.370 1.00 32.24 150 VAL C N 1
ATOM 4440 C CA . VAL C 1 154 ? 21.517 20.843 -24.327 1.00 31.26 150 VAL C CA 1
ATOM 4441 C C . VAL C 1 154 ? 22.574 20.548 -23.264 1.00 31.20 150 VAL C C 1
ATOM 4442 O O . VAL C 1 154 ? 22.319 19.747 -22.379 1.00 33.09 150 VAL C O 1
ATOM 4446 N N . THR C 1 155 ? 23.751 21.179 -23.383 1.00 30.05 151 THR C N 1
ATOM 4447 C CA . THR C 1 155 ? 24.736 21.212 -22.316 1.00 30.47 151 THR C CA 1
ATOM 4448 C C . THR C 1 155 ? 24.903 22.655 -21.850 1.00 30.88 151 THR C C 1
ATOM 4449 O O . THR C 1 155 ? 24.803 23.588 -22.649 1.00 27.96 151 THR C O 1
ATOM 4453 N N . VAL C 1 156 ? 25.057 22.817 -20.531 1.00 29.00 152 VAL C N 1
ATOM 4454 C CA . VAL C 1 156 ? 25.333 24.104 -19.932 1.00 28.92 152 VAL C CA 1
ATOM 4455 C C . VAL C 1 156 ? 26.645 24.006 -19.168 1.00 29.42 152 VAL C C 1
ATOM 4456 O O . VAL C 1 156 ? 26.799 23.092 -18.373 1.00 30.18 152 VAL C O 1
ATOM 4460 N N . THR C 1 157 ? 27.573 24.931 -19.423 1.00 29.52 153 THR C N 1
ATOM 4461 C CA . THR C 1 157 ? 28.748 25.098 -18.585 1.00 27.87 153 THR C CA 1
ATOM 4462 C C . THR C 1 157 ? 28.799 26.565 -18.187 1.00 29.53 153 THR C C 1
ATOM 4463 O O . THR C 1 157 ? 28.010 27.379 -18.687 1.00 25.35 153 THR C O 1
ATOM 4467 N N . TRP C 1 158 ? 29.735 26.874 -17.281 1.00 29.17 154 TRP C N 1
ATOM 4468 C CA . TRP C 1 158 ? 29.915 28.206 -16.739 1.00 32.75 154 TRP C CA 1
ATOM 4469 C C . TRP C 1 158 ? 31.399 28.568 -16.825 1.00 35.07 154 TRP C C 1
ATOM 4470 O O . TRP C 1 158 ? 32.243 27.785 -16.382 1.00 33.10 154 TRP C O 1
ATOM 4481 N N . ASN C 1 159 ? 31.696 29.736 -17.415 1.00 36.60 155 ASN C N 1
ATOM 4482 C CA . ASN C 1 159 ? 33.054 30.140 -17.765 1.00 38.12 155 ASN C CA 1
ATOM 4483 C C . ASN C 1 159 ? 33.817 29.010 -18.460 1.00 39.45 155 ASN C C 1
ATOM 4484 O O . ASN C 1 159 ? 34.958 28.698 -18.100 1.00 36.81 155 ASN C O 1
ATOM 4489 N N . SER C 1 160 ? 33.155 28.383 -19.436 1.00 36.01 156 SER C N 1
ATOM 4490 C CA . SER C 1 160 ? 33.740 27.352 -20.278 1.00 35.32 156 SER C CA 1
ATOM 4491 C C . SER C 1 160 ? 34.268 26.153 -19.487 1.00 33.71 156 SER C C 1
ATOM 4492 O O . SER C 1 160 ? 35.251 25.535 -19.889 1.00 32.48 156 SER C O 1
ATOM 4495 N N . GLY C 1 161 ? 33.577 25.779 -18.402 1.00 32.36 157 GLY C N 1
ATOM 4496 C CA . GLY C 1 161 ? 33.934 24.585 -17.655 1.00 32.33 157 GLY C CA 1
ATOM 4497 C C . GLY C 1 161 ? 34.864 24.892 -16.479 1.00 33.44 157 GLY C C 1
ATOM 4498 O O . GLY C 1 161 ? 35.127 24.014 -15.654 1.00 33.92 157 GLY C O 1
ATOM 4499 N N . SER C 1 162 ? 35.356 26.132 -16.389 1.00 32.48 158 SER C N 1
ATOM 4500 C CA . SER C 1 162 ? 36.301 26.485 -15.339 1.00 36.60 158 SER C CA 1
ATOM 4501 C C . SER C 1 162 ? 35.558 26.855 -14.050 1.00 37.96 158 SER C C 1
ATOM 4502 O O . SER C 1 162 ? 36.171 26.916 -12.994 1.00 35.55 158 SER C O 1
ATOM 4505 N N . LEU C 1 163 ? 34.234 27.075 -14.143 1.00 39.24 159 LEU C N 1
ATOM 4506 C CA . LEU C 1 163 ? 33.342 27.071 -12.990 1.00 39.85 159 LEU C CA 1
ATOM 4507 C C . LEU C 1 163 ? 32.734 25.683 -12.845 1.00 43.35 159 LEU C C 1
ATOM 4508 O O . LEU C 1 163 ? 31.640 25.392 -13.333 1.00 39.10 159 LEU C O 1
ATOM 4513 N N . SER C 1 164 ? 33.493 24.823 -12.162 1.00 41.24 160 SER C N 1
ATOM 4514 C CA . SER C 1 164 ? 33.266 23.393 -12.165 1.00 45.34 160 SER C CA 1
ATOM 4515 C C . SER C 1 164 ? 32.447 22.969 -10.951 1.00 45.89 160 SER C C 1
ATOM 4516 O O . SER C 1 164 ? 31.924 21.861 -10.933 1.00 48.33 160 SER C O 1
ATOM 4519 N N . SER C 1 165 ? 32.320 23.877 -9.977 1.00 43.50 161 SER C N 1
ATOM 4520 C CA . SER C 1 165 ? 31.631 23.642 -8.723 1.00 45.08 161 SER C CA 1
ATOM 4521 C C . SER C 1 165 ? 30.496 24.645 -8.576 1.00 42.91 161 SER C C 1
ATOM 4522 O O . SER C 1 165 ? 30.562 25.749 -9.104 1.00 45.31 161 SER C O 1
ATOM 4525 N N . GLY C 1 166 ? 29.514 24.290 -7.749 1.00 38.86 162 GLY C N 1
ATOM 4526 C CA . GLY C 1 166 ? 28.449 25.198 -7.372 1.00 37.07 162 GLY C CA 1
ATOM 4527 C C . GLY C 1 166 ? 27.441 25.389 -8.500 1.00 35.35 162 GLY C C 1
ATOM 4528 O O . GLY C 1 166 ? 26.677 26.350 -8.475 1.00 32.97 162 GLY C O 1
ATOM 4529 N N . VAL C 1 167 ? 27.405 24.443 -9.449 1.00 32.40 163 VAL C N 1
ATOM 4530 C CA . VAL C 1 167 ? 26.485 24.486 -10.573 1.00 33.48 163 VAL C CA 1
ATOM 4531 C C . VAL C 1 167 ? 25.326 23.519 -10.323 1.00 32.42 163 VAL C C 1
ATOM 4532 O O . VAL C 1 167 ? 25.529 22.387 -9.916 1.00 35.94 163 VAL C O 1
ATOM 4536 N N . HIS C 1 168 ? 24.095 23.933 -10.623 1.00 32.93 164 HIS C N 1
ATOM 4537 C CA . HIS C 1 168 ? 22.976 23.008 -10.731 1.00 32.71 164 HIS C CA 1
ATOM 4538 C C . HIS C 1 168 ? 22.282 23.258 -12.068 1.00 34.78 164 HIS C C 1
ATOM 4539 O O . HIS C 1 168 ? 21.744 24.345 -12.283 1.00 29.43 164 HIS C O 1
ATOM 4546 N N . THR C 1 169 ? 22.296 22.240 -12.945 1.00 31.59 165 THR C N 1
ATOM 4547 C CA . THR C 1 169 ? 21.517 22.278 -14.167 1.00 30.55 165 THR C CA 1
ATOM 4548 C C . THR C 1 169 ? 20.304 21.360 -14.016 1.00 30.26 165 THR C C 1
ATOM 4549 O O . THR C 1 169 ? 20.446 20.178 -13.734 1.00 31.29 165 THR C O 1
ATOM 4553 N N . PHE C 1 170 ? 19.102 21.921 -14.196 1.00 25.61 166 PHE C N 1
ATOM 4554 C CA . PHE C 1 170 ? 17.880 21.203 -13.889 1.00 27.71 166 PHE C CA 1
ATOM 4555 C C . PHE C 1 170 ? 17.433 20.410 -15.111 1.00 31.30 166 PHE C C 1
ATOM 4556 O O . PHE C 1 170 ? 17.685 20.841 -16.236 1.00 30.94 166 PHE C O 1
ATOM 4564 N N . PRO C 1 171 ? 16.786 19.233 -14.906 1.00 31.52 167 PRO C N 1
ATOM 4565 C CA . PRO C 1 171 ? 16.099 18.516 -15.981 1.00 30.90 167 PRO C CA 1
ATOM 4566 C C . PRO C 1 171 ? 15.115 19.406 -16.736 1.00 31.72 167 PRO C C 1
ATOM 4567 O O . PRO C 1 171 ? 14.336 20.139 -16.115 1.00 29.64 167 PRO C O 1
ATOM 4571 N N . ALA C 1 172 ? 15.134 19.292 -18.068 1.00 28.87 168 ALA C N 1
ATOM 4572 C CA . ALA C 1 172 ? 14.287 20.092 -18.929 1.00 29.39 168 ALA C CA 1
ATOM 4573 C C . ALA C 1 172 ? 12.841 19.683 -18.714 1.00 31.38 168 ALA C C 1
ATOM 4574 O O . ALA C 1 172 ? 12.565 18.539 -18.372 1.00 31.60 168 ALA C O 1
ATOM 4576 N N . VAL C 1 173 ? 11.933 20.627 -18.929 1.00 32.07 169 VAL C N 1
ATOM 4577 C CA . VAL C 1 173 ? 10.501 20.375 -18.880 1.00 34.55 169 VAL C CA 1
ATOM 4578 C C . VAL C 1 173 ? 9.939 20.713 -20.259 1.00 33.66 169 VAL C C 1
ATOM 4579 O O . VAL C 1 173 ? 10.434 21.614 -20.931 1.00 27.34 169 VAL C O 1
ATOM 4583 N N . LEU C 1 174 ? 8.889 19.987 -20.660 1.00 40.89 170 LEU C N 1
ATOM 4584 C CA . LEU C 1 174 ? 8.274 20.143 -21.969 1.00 43.95 170 LEU C CA 1
ATOM 4585 C C . LEU C 1 174 ? 7.132 21.152 -21.849 1.00 49.62 170 LEU C C 1
ATOM 4586 O O . LEU C 1 174 ? 6.315 21.057 -20.945 1.00 53.96 170 LEU C O 1
ATOM 4591 N N . GLN C 1 175 ? 7.121 22.153 -22.737 1.00 56.24 171 GLN C N 1
ATOM 4592 C CA . GLN C 1 175 ? 6.078 23.159 -22.759 1.00 60.27 171 GLN C CA 1
ATOM 4593 C C . GLN C 1 175 ? 5.792 23.550 -24.213 1.00 59.39 171 GLN C C 1
ATOM 4594 O O . GLN C 1 175 ? 6.605 24.218 -24.840 1.00 56.55 171 GLN C O 1
ATOM 4600 N N . SER C 1 176 ? 4.626 23.127 -24.722 1.00 60.43 172 SER C N 1
ATOM 4601 C CA . SER C 1 176 ? 4.186 23.446 -26.073 1.00 61.31 172 SER C CA 1
ATOM 4602 C C . SER C 1 176 ? 5.122 22.808 -27.093 1.00 54.40 172 SER C C 1
ATOM 4603 O O . SER C 1 176 ? 5.491 23.442 -28.078 1.00 53.93 172 SER C O 1
ATOM 4606 N N . ASP C 1 177 ? 5.514 21.568 -26.796 1.00 46.11 173 ASP C N 1
ATOM 4607 C CA . ASP C 1 177 ? 6.356 20.747 -27.647 1.00 44.44 173 ASP C CA 1
ATOM 4608 C C . ASP C 1 177 ? 7.817 21.184 -27.586 1.00 35.17 173 ASP C C 1
ATOM 4609 O O . ASP C 1 177 ? 8.647 20.534 -28.235 1.00 38.48 173 ASP C O 1
ATOM 4614 N N . LEU C 1 178 ? 8.146 22.199 -26.766 1.00 30.18 174 LEU C N 1
ATOM 4615 C CA . LEU C 1 178 ? 9.517 22.690 -26.675 1.00 29.56 174 LEU C CA 1
ATOM 4616 C C . LEU C 1 178 ? 10.053 22.529 -25.250 1.00 26.93 174 LEU C C 1
ATOM 4617 O O . LEU C 1 178 ? 9.290 22.511 -24.301 1.00 29.30 174 LEU C O 1
ATOM 4622 N N . TYR C 1 179 ? 11.372 22.387 -25.120 1.00 26.51 175 TYR C N 1
ATOM 4623 C CA . TYR C 1 179 ? 12.019 22.163 -23.841 1.00 26.51 175 TYR C CA 1
ATOM 4624 C C . TYR C 1 179 ? 12.477 23.496 -23.252 1.00 25.12 175 TYR C C 1
ATOM 4625 O O . TYR C 1 179 ? 12.871 24.382 -24.000 1.00 22.92 175 TYR C O 1
ATOM 4634 N N . THR C 1 180 ? 12.420 23.575 -21.912 1.00 23.47 176 THR C N 1
ATOM 4635 C CA . THR C 1 180 ? 13.004 24.638 -21.117 1.00 28.05 176 THR C CA 1
ATOM 4636 C C . THR C 1 180 ? 13.743 24.059 -19.913 1.00 27.08 176 THR C C 1
ATOM 4637 O O . THR C 1 180 ? 13.220 23.182 -19.230 1.00 31.13 176 THR C O 1
ATOM 4641 N N . LEU C 1 181 ? 14.938 24.584 -19.639 1.00 27.51 177 LEU C N 1
ATOM 4642 C CA . LEU C 1 181 ? 15.611 24.308 -18.379 1.00 30.42 177 LEU C CA 1
ATOM 4643 C C . LEU C 1 181 ? 16.283 25.573 -17.857 1.00 29.52 177 LEU C C 1
ATOM 4644 O O . LEU C 1 181 ? 16.311 26.586 -18.543 1.00 28.04 177 LEU C O 1
ATOM 4649 N N . SER C 1 182 ? 16.699 25.531 -16.588 1.00 30.60 178 SER C N 1
ATOM 4650 C CA . SER C 1 182 ? 17.506 26.571 -15.986 1.00 28.51 178 SER C CA 1
ATOM 4651 C C . SER C 1 182 ? 18.755 25.947 -15.393 1.00 28.87 178 SER C C 1
ATOM 4652 O O . SER C 1 182 ? 18.794 24.748 -15.125 1.00 30.22 178 SER C O 1
ATOM 4655 N N . SER C 1 183 ? 19.770 26.780 -15.209 1.00 29.38 179 SER C N 1
ATOM 4656 C CA . SER C 1 183 ? 21.010 26.409 -14.566 1.00 28.70 179 SER C CA 1
ATOM 4657 C C . SER C 1 183 ? 21.352 27.508 -13.564 1.00 30.38 179 SER C C 1
ATOM 4658 O O . SER C 1 183 ? 21.229 28.686 -13.908 1.00 29.41 179 SER C O 1
ATOM 4661 N N . SER C 1 184 ? 21.760 27.137 -12.343 1.00 26.72 180 SER C N 1
ATOM 4662 C CA . SER C 1 184 ? 22.303 28.097 -11.395 1.00 27.57 180 SER C CA 1
ATOM 4663 C C . SER C 1 184 ? 23.809 27.881 -11.220 1.00 30.04 180 SER C C 1
ATOM 4664 O O . SER C 1 184 ? 24.317 26.770 -11.367 1.00 28.01 180 SER C O 1
ATOM 4667 N N . VAL C 1 185 ? 24.518 28.955 -10.884 1.00 28.59 181 VAL C N 1
ATOM 4668 C CA . VAL C 1 185 ? 25.884 28.873 -10.396 1.00 30.02 181 VAL C CA 1
ATOM 4669 C C . VAL C 1 185 ? 26.013 29.771 -9.165 1.00 31.12 181 VAL C C 1
ATOM 4670 O O . VAL C 1 185 ? 25.408 30.834 -9.095 1.00 31.88 181 VAL C O 1
ATOM 4674 N N . THR C 1 186 ? 26.771 29.314 -8.170 1.00 32.73 182 THR C N 1
ATOM 4675 C CA . THR C 1 186 ? 26.960 30.051 -6.931 1.00 33.40 182 THR C CA 1
ATOM 4676 C C . THR C 1 186 ? 28.448 30.340 -6.815 1.00 36.09 182 THR C C 1
ATOM 4677 O O . THR C 1 186 ? 29.237 29.415 -6.916 1.00 36.98 182 THR C O 1
ATOM 4681 N N . VAL C 1 187 ? 28.803 31.631 -6.690 1.00 40.18 183 VAL C N 1
ATOM 4682 C CA . VAL C 1 187 ? 30.185 32.099 -6.684 1.00 40.70 183 VAL C CA 1
ATOM 4683 C C . VAL C 1 187 ? 30.366 33.056 -5.507 1.00 42.23 183 VAL C C 1
ATOM 4684 O O . VAL C 1 187 ? 29.393 33.586 -4.980 1.00 40.54 183 VAL C O 1
ATOM 4688 N N . PRO C 1 188 ? 31.615 33.327 -5.068 1.00 47.26 184 PRO C N 1
ATOM 4689 C CA . PRO C 1 188 ? 31.859 34.357 -4.055 1.00 45.47 184 PRO C CA 1
ATOM 4690 C C . PRO C 1 188 ? 31.422 35.741 -4.533 1.00 46.70 184 PRO C C 1
ATOM 4691 O O . PRO C 1 188 ? 31.660 36.100 -5.691 1.00 38.46 184 PRO C O 1
ATOM 4695 N N . SER C 1 189 ? 30.797 36.506 -3.617 1.00 47.84 185 SER C N 1
ATOM 4696 C CA . SER C 1 189 ? 30.340 37.867 -3.886 1.00 49.40 185 SER C CA 1
ATOM 4697 C C . SER C 1 189 ? 31.490 38.745 -4.364 1.00 46.82 185 SER C C 1
ATOM 4698 O O . SER C 1 189 ? 31.266 39.673 -5.134 1.00 42.77 185 SER C O 1
ATOM 4701 N N . SER C 1 190 ? 32.704 38.472 -3.868 1.00 49.47 186 SER C N 1
ATOM 4702 C CA . SER C 1 190 ? 33.867 39.261 -4.241 1.00 53.60 186 SER C CA 1
ATOM 4703 C C . SER C 1 190 ? 34.187 39.083 -5.724 1.00 59.58 186 SER C C 1
ATOM 4704 O O . SER C 1 190 ? 34.661 40.025 -6.353 1.00 78.07 186 SER C O 1
ATOM 4707 N N . THR C 1 191 ? 33.888 37.903 -6.293 1.00 57.16 187 THR C N 1
ATOM 4708 C CA . THR C 1 191 ? 34.279 37.597 -7.664 1.00 50.21 187 THR C CA 1
ATOM 4709 C C . THR C 1 191 ? 33.256 38.097 -8.680 1.00 46.30 187 THR C C 1
ATOM 4710 O O . THR C 1 191 ? 33.559 38.131 -9.867 1.00 51.82 187 THR C O 1
ATOM 4714 N N . TRP C 1 192 ? 32.043 38.455 -8.251 1.00 40.78 188 TRP C N 1
ATOM 4715 C CA . TRP C 1 192 ? 31.047 38.954 -9.193 1.00 41.10 188 TRP C CA 1
ATOM 4716 C C . TRP C 1 192 ? 30.351 40.168 -8.585 1.00 42.09 188 TRP C C 1
ATOM 4717 O O . TRP C 1 192 ? 30.070 40.168 -7.391 1.00 51.63 188 TRP C O 1
ATOM 4728 N N . PRO C 1 193 ? 30.058 41.243 -9.353 1.00 41.71 189 PRO C N 1
ATOM 4729 C CA . PRO C 1 193 ? 30.352 41.319 -10.790 1.00 41.73 189 PRO C CA 1
ATOM 4730 C C . PRO C 1 193 ? 31.751 41.767 -11.221 1.00 43.60 189 PRO C C 1
ATOM 4731 O O . PRO C 1 193 ? 31.983 42.020 -12.397 1.00 43.41 189 PRO C O 1
ATOM 4735 N N . SER C 1 194 ? 32.709 41.802 -10.293 1.00 47.54 190 SER C N 1
ATOM 4736 C CA . SER C 1 194 ? 34.034 42.295 -10.630 1.00 46.81 190 SER C CA 1
ATOM 4737 C C . SER C 1 194 ? 34.702 41.379 -11.659 1.00 49.50 190 SER C C 1
ATOM 4738 O O . SER C 1 194 ? 35.560 41.846 -12.404 1.00 54.19 190 SER C O 1
ATOM 4741 N N . GLU C 1 195 ? 34.311 40.093 -11.701 1.00 52.53 191 GLU C N 1
ATOM 4742 C CA . GLU C 1 195 ? 34.737 39.187 -12.759 1.00 54.25 191 GLU C CA 1
ATOM 4743 C C . GLU C 1 195 ? 33.548 38.720 -13.593 1.00 52.62 191 GLU C C 1
ATOM 4744 O O . GLU C 1 195 ? 32.403 38.674 -13.129 1.00 40.49 191 GLU C O 1
ATOM 4750 N N . THR C 1 196 ? 33.902 38.293 -14.811 1.00 46.29 192 THR C N 1
ATOM 4751 C CA . THR C 1 196 ? 32.970 37.798 -15.799 1.00 50.02 192 THR C CA 1
ATOM 4752 C C . THR C 1 196 ? 32.448 36.437 -15.354 1.00 46.17 192 THR C C 1
ATOM 4753 O O . THR C 1 196 ? 33.230 35.554 -14.987 1.00 46.17 192 THR C O 1
ATOM 4757 N N . VAL C 1 197 ? 31.115 36.310 -15.356 1.00 42.12 193 VAL C N 1
ATOM 4758 C CA . VAL C 1 197 ? 30.460 35.016 -15.296 1.00 36.57 193 VAL C CA 1
ATOM 4759 C C . VAL C 1 197 ? 29.592 34.887 -16.542 1.00 34.92 193 VAL C C 1
ATOM 4760 O O . VAL C 1 197 ? 28.712 35.715 -16.788 1.00 33.87 193 VAL C O 1
ATOM 4764 N N . THR C 1 198 ? 29.854 33.823 -17.304 1.00 34.35 194 THR C N 1
ATOM 4765 C CA . THR C 1 198 ? 29.215 33.556 -18.583 1.00 32.97 194 THR C CA 1
ATOM 4766 C C . THR C 1 198 ? 28.645 32.150 -18.562 1.00 29.55 194 THR C C 1
ATOM 4767 O O . THR C 1 198 ? 29.345 31.215 -18.204 1.00 28.85 194 THR C O 1
ATOM 4771 N N . CYS C 1 199 ? 27.399 31.991 -19.002 1.00 31.66 195 CYS C N 1
ATOM 4772 C CA . CYS C 1 199 ? 26.875 30.652 -19.184 1.00 33.46 195 CYS C CA 1
ATOM 4773 C C . CYS C 1 199 ? 26.964 30.270 -20.662 1.00 32.57 195 CYS C C 1
ATOM 4774 O O . CYS C 1 199 ? 26.652 31.074 -21.556 1.00 29.26 195 CYS C O 1
ATOM 4777 N N . ASN C 1 200 ? 27.426 29.035 -20.893 1.00 28.01 196 ASN C N 1
ATOM 4778 C CA . ASN C 1 200 ? 27.710 28.533 -22.227 1.00 29.50 196 ASN C CA 1
ATOM 4779 C C . ASN C 1 200 ? 26.740 27.395 -22.495 1.00 30.55 196 ASN C C 1
ATOM 4780 O O . ASN C 1 200 ? 26.865 26.334 -21.900 1.00 33.84 196 ASN C O 1
ATOM 4785 N N . VAL C 1 201 ? 25.770 27.642 -23.369 1.00 29.49 197 VAL C N 1
ATOM 4786 C CA . VAL C 1 201 ? 24.789 26.647 -23.727 1.00 28.34 197 VAL C CA 1
ATOM 4787 C C . VAL C 1 201 ? 25.147 26.104 -25.109 1.00 27.97 197 VAL C C 1
ATOM 4788 O O . VAL C 1 201 ? 25.456 26.863 -26.016 1.00 28.52 197 VAL C O 1
ATOM 4792 N N . ALA C 1 202 ? 25.149 24.783 -25.265 1.00 27.80 198 ALA C N 1
ATOM 4793 C CA . ALA C 1 202 ? 25.362 24.182 -26.572 1.00 30.61 198 ALA C CA 1
ATOM 4794 C C . ALA C 1 202 ? 24.155 23.318 -26.919 1.00 27.22 198 ALA C C 1
ATOM 4795 O O . ALA C 1 202 ? 23.663 22.580 -26.070 1.00 29.26 198 ALA C O 1
ATOM 4797 N N . HIS C 1 203 ? 23.670 23.452 -28.156 1.00 27.47 199 HIS C N 1
ATOM 4798 C CA . HIS C 1 203 ? 22.588 22.626 -28.667 1.00 29.00 199 HIS C CA 1
ATOM 4799 C C . HIS C 1 203 ? 23.059 21.929 -29.942 1.00 31.13 199 HIS C C 1
ATOM 4800 O O . HIS C 1 203 ? 22.945 22.480 -31.037 1.00 32.67 199 HIS C O 1
ATOM 4807 N N . PRO C 1 204 ? 23.632 20.711 -29.846 1.00 31.82 200 PRO C N 1
ATOM 4808 C CA . PRO C 1 204 ? 24.187 20.035 -31.025 1.00 33.10 200 PRO C CA 1
ATOM 4809 C C . PRO C 1 204 ? 23.225 19.887 -32.204 1.00 33.70 200 PRO C C 1
ATOM 4810 O O . PRO C 1 204 ? 23.642 20.022 -33.339 1.00 39.34 200 PRO C O 1
ATOM 4814 N N . ALA C 1 205 ? 21.931 19.676 -31.952 1.00 31.86 201 ALA C N 1
ATOM 4815 C CA . ALA C 1 205 ? 20.982 19.423 -33.025 1.00 33.49 201 ALA C CA 1
ATOM 4816 C C . ALA C 1 205 ? 20.809 20.646 -33.933 1.00 31.20 201 ALA C C 1
ATOM 4817 O O . ALA C 1 205 ? 20.505 20.501 -35.103 1.00 30.19 201 ALA C O 1
ATOM 4819 N N . SER C 1 206 ? 20.982 21.861 -33.419 1.00 28.73 202 SER C N 1
ATOM 4820 C CA . SER C 1 206 ? 20.875 23.048 -34.256 1.00 30.56 202 SER C CA 1
ATOM 4821 C C . SER C 1 206 ? 22.255 23.618 -34.563 1.00 29.55 202 SER C C 1
ATOM 4822 O O . SER C 1 206 ? 22.329 24.688 -35.158 1.00 31.29 202 SER C O 1
ATOM 4825 N N . SER C 1 207 ? 23.314 22.938 -34.087 1.00 31.13 203 SER C N 1
ATOM 4826 C CA . SER C 1 207 ? 24.707 23.367 -34.192 1.00 31.03 203 SER C CA 1
ATOM 4827 C C . SER C 1 207 ? 24.912 24.729 -33.546 1.00 27.92 203 SER C C 1
ATOM 4828 O O . SER C 1 207 ? 25.663 25.550 -34.060 1.00 27.23 203 SER C O 1
ATOM 4831 N N . THR C 1 208 ? 24.235 24.959 -32.418 1.00 29.94 204 THR C N 1
ATOM 4832 C CA . THR C 1 208 ? 24.146 26.280 -31.827 1.00 31.58 204 THR C CA 1
ATOM 4833 C C . THR C 1 208 ? 24.957 26.339 -30.535 1.00 28.59 204 THR C C 1
ATOM 4834 O O . THR C 1 208 ? 24.873 25.434 -29.716 1.00 25.71 204 THR C O 1
ATOM 4838 N N . LYS C 1 209 ? 25.679 27.448 -30.338 1.00 28.16 205 LYS C N 1
ATOM 4839 C CA . LYS C 1 209 ? 26.311 27.766 -29.064 1.00 31.70 205 LYS C CA 1
ATOM 4840 C C . LYS C 1 209 ? 25.863 29.158 -28.644 1.00 29.87 205 LYS C C 1
ATOM 4841 O O . LYS C 1 209 ? 25.896 30.085 -29.439 1.00 27.11 205 LYS C O 1
ATOM 4847 N N . VAL C 1 210 ? 25.450 29.292 -27.387 1.00 28.85 206 VAL C N 1
ATOM 4848 C CA . VAL C 1 210 ? 25.056 30.577 -26.837 1.00 30.26 206 VAL C CA 1
ATOM 4849 C C . VAL C 1 210 ? 25.941 30.852 -25.627 1.00 34.89 206 VAL C C 1
ATOM 4850 O O . VAL C 1 210 ? 26.011 30.014 -24.722 1.00 37.09 206 VAL C O 1
ATOM 4854 N N . ASP C 1 211 ? 26.637 31.998 -25.654 1.00 33.72 207 ASP C N 1
ATOM 4855 C CA . ASP C 1 211 ? 27.454 32.447 -24.537 1.00 34.13 207 ASP C CA 1
ATOM 4856 C C . ASP C 1 211 ? 26.829 33.722 -23.988 1.00 34.34 207 ASP C C 1
ATOM 4857 O O . ASP C 1 211 ? 26.900 34.776 -24.613 1.00 33.02 207 ASP C O 1
ATOM 4862 N N . LYS C 1 212 ? 26.152 33.593 -22.846 1.00 32.86 208 LYS C N 1
ATOM 4863 C CA . LYS C 1 212 ? 25.423 34.715 -22.293 1.00 38.05 208 LYS C CA 1
ATOM 4864 C C . LYS C 1 212 ? 26.149 35.198 -21.049 1.00 36.62 208 LYS C C 1
ATOM 4865 O O . LYS C 1 212 ? 26.241 34.464 -20.065 1.00 34.88 208 LYS C O 1
ATOM 4871 N N . LYS C 1 213 ? 26.650 36.437 -21.120 1.00 36.54 209 LYS C N 1
ATOM 4872 C CA . LYS C 1 213 ? 27.305 37.073 -19.992 1.00 37.31 209 LYS C CA 1
ATOM 4873 C C . LYS C 1 213 ? 26.230 37.530 -19.003 1.00 35.56 209 LYS C C 1
ATOM 4874 O O . LYS C 1 213 ? 25.187 38.051 -19.395 1.00 33.71 209 LYS C O 1
ATOM 4880 N N . ILE C 1 214 ? 26.465 37.264 -17.710 1.00 31.24 210 ILE C N 1
ATOM 4881 C CA . ILE C 1 214 ? 25.559 37.699 -16.661 1.00 34.99 210 ILE C CA 1
ATOM 4882 C C . ILE C 1 214 ? 26.016 39.084 -16.209 1.00 35.79 210 ILE C C 1
ATOM 4883 O O . ILE C 1 214 ? 27.047 39.232 -15.567 1.00 35.18 210 ILE C O 1
ATOM 4888 N N . VAL C 1 215 ? 25.233 40.096 -16.568 1.00 40.07 211 VAL C N 1
ATOM 4889 C CA . VAL C 1 215 ? 25.552 41.485 -16.297 1.00 45.13 211 VAL C CA 1
ATOM 4890 C C . VAL C 1 215 ? 24.671 41.927 -15.128 1.00 46.04 211 VAL C C 1
ATOM 4891 O O . VAL C 1 215 ? 23.476 41.606 -15.097 1.00 48.01 211 VAL C O 1
ATOM 4895 N N . PRO C 1 216 ? 25.209 42.674 -14.136 1.00 45.32 212 PRO C N 1
ATOM 4896 C CA . PRO C 1 216 ? 24.413 43.065 -12.966 1.00 51.12 212 PRO C CA 1
ATOM 4897 C C . PRO C 1 216 ? 23.146 43.860 -13.341 1.00 53.84 212 PRO C C 1
ATOM 4898 O O . PRO C 1 216 ? 23.250 44.699 -14.207 1.00 54.03 212 PRO C O 1
ATOM 4903 N N . ASP D 2 1 ? -4.240 -10.844 -15.983 1.00 42.31 1 ASP D N 1
ATOM 4904 C CA . ASP D 2 1 ? -2.801 -10.448 -15.897 1.00 41.84 1 ASP D CA 1
ATOM 4905 C C . ASP D 2 1 ? -2.414 -10.302 -14.429 1.00 41.96 1 ASP D C 1
ATOM 4906 O O . ASP D 2 1 ? -3.147 -9.696 -13.652 1.00 40.13 1 ASP D O 1
ATOM 4911 N N . ILE D 2 2 ? -1.246 -10.825 -14.048 1.00 38.51 2 ILE D N 1
ATOM 4912 C CA . ILE D 2 2 ? -0.848 -10.743 -12.654 1.00 37.37 2 ILE D CA 1
ATOM 4913 C C . ILE D 2 2 ? -0.400 -9.315 -12.358 1.00 35.07 2 ILE D C 1
ATOM 4914 O O . ILE D 2 2 ? 0.368 -8.734 -13.120 1.00 36.54 2 ILE D O 1
ATOM 4919 N N . VAL D 2 3 ? -0.926 -8.752 -11.266 1.00 34.48 3 VAL D N 1
ATOM 4920 C CA . VAL D 2 3 ? -0.608 -7.399 -10.838 1.00 36.54 3 VAL D CA 1
ATOM 4921 C C . VAL D 2 3 ? 0.395 -7.512 -9.695 1.00 36.95 3 VAL D C 1
ATOM 4922 O O . VAL D 2 3 ? 0.167 -8.277 -8.756 1.00 34.83 3 VAL D O 1
ATOM 4926 N N . MET D 2 4 ? 1.517 -6.786 -9.825 1.00 32.31 4 MET D N 1
ATOM 4927 C CA . MET D 2 4 ? 2.583 -6.788 -8.839 1.00 29.64 4 MET D CA 1
ATOM 4928 C C . MET D 2 4 ? 2.580 -5.442 -8.145 1.00 32.68 4 MET D C 1
ATOM 4929 O O . MET D 2 4 ? 2.531 -4.413 -8.819 1.00 32.82 4 MET D O 1
ATOM 4934 N N . SER D 2 5 ? 2.710 -5.444 -6.815 1.00 31.03 5 SER D N 1
ATOM 4935 C CA . SER D 2 5 ? 2.768 -4.193 -6.084 1.00 31.35 5 SER D CA 1
ATOM 4936 C C . SER D 2 5 ? 3.977 -4.217 -5.167 1.00 28.76 5 SER D C 1
ATOM 4937 O O . SER D 2 5 ? 4.288 -5.238 -4.579 1.00 33.27 5 SER D O 1
ATOM 4940 N N . GLN D 2 6 ? 4.627 -3.064 -5.008 1.00 27.37 6 GLN D N 1
ATOM 4941 C CA . GLN D 2 6 ? 5.810 -2.949 -4.179 1.00 26.85 6 GLN D CA 1
ATOM 4942 C C . GLN D 2 6 ? 5.649 -1.851 -3.139 1.00 27.27 6 GLN D C 1
ATOM 4943 O O . GLN D 2 6 ? 4.994 -0.861 -3.406 1.00 27.05 6 GLN D O 1
ATOM 4949 N N . SER D 2 7 ? 6.280 -2.037 -1.978 1.00 28.55 7 SER D N 1
ATOM 4950 C CA . SER D 2 7 ? 6.391 -1.006 -0.959 1.00 31.69 7 SER D CA 1
ATOM 4951 C C . SER D 2 7 ? 7.715 -1.156 -0.209 1.00 30.61 7 SER D C 1
ATOM 4952 O O . SER D 2 7 ? 8.260 -2.254 -0.122 1.00 30.92 7 SER D O 1
ATOM 4955 N N . PRO D 2 8 ? 8.305 -0.057 0.324 1.00 34.72 8 PRO D N 1
ATOM 4956 C CA . PRO D 2 8 ? 7.789 1.299 0.110 1.00 33.50 8 PRO D CA 1
ATOM 4957 C C . PRO D 2 8 ? 8.174 1.795 -1.286 1.00 34.46 8 PRO D C 1
ATOM 4958 O O . PRO D 2 8 ? 8.963 1.158 -1.982 1.00 33.00 8 PRO D O 1
ATOM 4962 N N . SER D 2 9 ? 7.610 2.934 -1.680 1.00 31.89 9 SER D N 1
ATOM 4963 C CA . SER D 2 9 ? 7.977 3.638 -2.905 1.00 33.27 9 SER D CA 1
ATOM 4964 C C . SER D 2 9 ? 9.459 4.005 -2.914 1.00 31.84 9 SER D C 1
ATOM 4965 O O . SER D 2 9 ? 10.136 3.948 -3.938 1.00 28.25 9 SER D O 1
ATOM 4968 N N . SER D 2 10 ? 9.913 4.538 -1.780 1.00 31.64 10 SER D N 1
ATOM 4969 C CA . SER D 2 10 ? 11.295 4.922 -1.599 1.00 32.47 10 SER D CA 1
ATOM 4970 C C . SER D 2 10 ? 11.617 4.934 -0.110 1.00 31.66 10 SER D C 1
ATOM 4971 O O . SER D 2 10 ? 10.721 4.906 0.728 1.00 31.46 10 SER D O 1
ATOM 4974 N N . LEU D 2 11 ? 12.917 4.924 0.177 1.0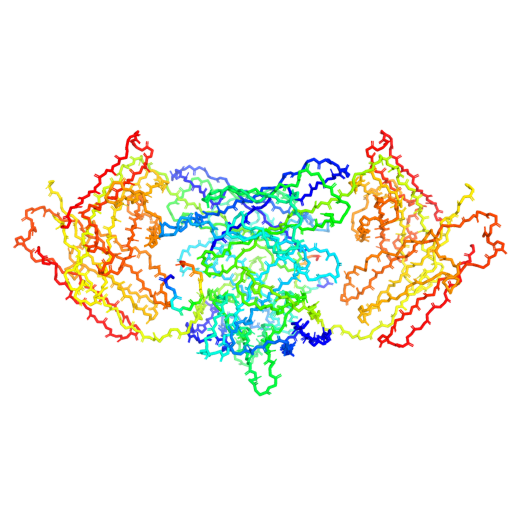0 31.24 11 LEU D N 1
ATOM 4975 C CA . LEU D 2 11 ? 13.408 4.761 1.521 1.00 28.29 11 LEU D CA 1
ATOM 4976 C C . LEU D 2 11 ? 14.818 5.335 1.582 1.00 28.56 11 LEU D C 1
ATOM 4977 O O . LEU D 2 11 ? 15.693 4.967 0.790 1.00 29.35 11 LEU D O 1
ATOM 4982 N N . ALA D 2 12 ? 14.998 6.280 2.505 1.00 26.96 12 ALA D N 1
ATOM 4983 C CA . ALA D 2 12 ? 16.279 6.848 2.834 1.00 30.44 12 ALA D CA 1
ATOM 4984 C C . ALA D 2 12 ? 16.975 5.896 3.792 1.00 31.08 12 ALA D C 1
ATOM 4985 O O . ALA D 2 12 ? 16.447 5.598 4.858 1.00 31.08 12 ALA D O 1
ATOM 4987 N N . VAL D 2 13 ? 18.160 5.444 3.385 1.00 27.51 13 VAL D N 1
ATOM 4988 C CA . VAL D 2 13 ? 18.872 4.405 4.090 1.00 28.47 13 VAL D CA 1
ATOM 4989 C C . VAL D 2 13 ? 20.271 4.924 4.377 1.00 29.72 13 VAL D C 1
ATOM 4990 O O . VAL D 2 13 ? 20.786 5.762 3.631 1.00 27.16 13 VAL D O 1
ATOM 4994 N N . SER D 2 14 ? 20.856 4.471 5.499 1.00 33.14 14 SER D N 1
ATOM 4995 C CA . SER D 2 14 ? 22.249 4.694 5.866 1.00 31.68 14 SER D CA 1
ATOM 4996 C C . SER D 2 14 ? 23.096 3.461 5.572 1.00 32.74 14 SER D C 1
ATOM 4997 O O . SER D 2 14 ? 22.677 2.336 5.854 1.00 30.52 14 SER D O 1
ATOM 5000 N N . VAL D 2 15 ? 24.348 3.681 5.152 1.00 29.44 15 VAL D N 1
ATOM 5001 C CA . VAL D 2 15 ? 25.254 2.566 4.942 1.00 32.26 15 VAL D CA 1
ATOM 5002 C C . VAL D 2 15 ? 25.348 1.752 6.239 1.00 33.90 15 VAL D C 1
ATOM 5003 O O . VAL D 2 15 ? 25.415 2.323 7.324 1.00 36.16 15 VAL D O 1
ATOM 5007 N N . GLY D 2 16 ? 25.278 0.421 6.126 1.00 31.15 16 GLY D N 1
ATOM 5008 C CA . GLY D 2 16 ? 25.367 -0.455 7.283 1.00 30.21 16 GLY D CA 1
ATOM 5009 C C . GLY D 2 16 ? 24.005 -0.911 7.813 1.00 31.22 16 GLY D C 1
ATOM 5010 O O . GLY D 2 16 ? 23.949 -1.893 8.555 1.00 33.69 16 GLY D O 1
ATOM 5011 N N . GLU D 2 17 ? 22.917 -0.207 7.461 1.00 30.28 17 GLU D N 1
ATOM 5012 C CA . GLU D 2 17 ? 21.590 -0.519 7.970 1.00 31.38 17 GLU D CA 1
ATOM 5013 C C . GLU D 2 17 ? 21.035 -1.756 7.263 1.00 31.72 17 GLU D C 1
ATOM 5014 O O . GLU D 2 17 ? 21.349 -1.986 6.099 1.00 27.01 17 GLU D O 1
ATOM 5020 N N . LYS D 2 18 ? 20.140 -2.478 7.954 1.00 29.86 18 LYS D N 1
ATOM 5021 C CA . LYS D 2 18 ? 19.384 -3.564 7.350 1.00 31.54 18 LYS D CA 1
ATOM 5022 C C . LYS D 2 18 ? 18.192 -2.965 6.616 1.00 31.37 18 LYS D C 1
ATOM 5023 O O . LYS D 2 18 ? 17.535 -2.076 7.163 1.00 32.19 18 LYS D O 1
ATOM 5029 N N . VAL D 2 19 ? 17.905 -3.419 5.383 1.00 30.53 19 VAL D N 1
ATOM 5030 C CA . VAL D 2 19 ? 16.734 -2.886 4.700 1.00 30.37 19 VAL D CA 1
ATOM 5031 C C . VAL D 2 19 ? 15.899 -4.045 4.174 1.00 30.31 19 VAL D C 1
ATOM 5032 O O . VAL D 2 19 ? 16.438 -5.045 3.701 1.00 26.06 19 VAL D O 1
ATOM 5036 N N . THR D 2 20 ? 14.580 -3.863 4.258 1.00 31.57 20 THR D N 1
ATOM 5037 C CA . THR D 2 20 ? 13.592 -4.816 3.788 1.00 33.27 20 THR D CA 1
ATOM 5038 C C . THR D 2 20 ? 12.662 -4.115 2.800 1.00 34.44 20 THR D C 1
ATOM 5039 O O . THR D 2 20 ? 12.195 -3.007 3.069 1.00 33.98 20 THR D O 1
ATOM 5043 N N . MET D 2 21 ? 12.403 -4.780 1.670 1.00 32.09 21 MET D N 1
ATOM 5044 C CA . MET D 2 21 ? 11.495 -4.301 0.638 1.00 32.51 21 MET D CA 1
ATOM 5045 C C . MET D 2 21 ? 10.471 -5.393 0.391 1.00 30.59 21 MET D C 1
ATOM 5046 O O . MET D 2 21 ? 10.853 -6.553 0.341 1.00 29.77 21 MET D O 1
ATOM 5051 N N . SER D 2 22 ? 9.205 -5.018 0.154 1.00 30.67 22 SER D N 1
ATOM 5052 C CA A SER D 2 22 ? 8.122 -5.977 -0.015 0.50 29.52 22 SER D CA 1
ATOM 5053 C CA B SER D 2 22 ? 8.156 -6.011 -0.026 0.50 31.22 22 SER D CA 1
ATOM 5054 C C . SER D 2 22 ? 7.567 -5.931 -1.432 1.00 29.06 22 SER D C 1
ATOM 5055 O O . SER D 2 22 ? 7.555 -4.894 -2.085 1.00 29.34 22 SER D O 1
ATOM 5060 N N . CYS D 2 23 ? 7.079 -7.072 -1.877 1.00 30.51 23 CYS D N 1
ATOM 5061 C CA . CYS D 2 23 ? 6.473 -7.219 -3.183 1.00 31.70 23 CYS D CA 1
ATOM 5062 C C . CYS D 2 23 ? 5.304 -8.188 -3.024 1.00 33.37 23 CYS D C 1
ATOM 5063 O O . CYS D 2 23 ? 5.438 -9.219 -2.371 1.00 32.19 23 CYS D O 1
ATOM 5066 N N . LYS D 2 24 ? 4.152 -7.829 -3.585 1.00 34.33 24 LYS D N 1
ATOM 5067 C CA . LYS D 2 24 ? 2.944 -8.632 -3.445 1.00 35.73 24 LYS D CA 1
ATOM 5068 C C . LYS D 2 24 ? 2.363 -8.875 -4.835 1.00 33.89 24 LYS D C 1
ATOM 5069 O O . LYS D 2 24 ? 2.352 -7.975 -5.668 1.00 32.86 24 LYS D O 1
ATOM 5075 N N . SER D 2 25 ? 1.932 -10.117 -5.070 1.00 30.92 25 SER D N 1
ATOM 5076 C CA . SER D 2 25 ? 1.344 -10.545 -6.325 1.00 36.10 25 SER D CA 1
ATOM 5077 C C . SER D 2 25 ? -0.171 -10.696 -6.139 1.00 38.27 25 SER D C 1
ATOM 5078 O O . SER D 2 25 ? -0.630 -11.069 -5.056 1.00 34.91 25 SER D O 1
ATOM 5081 N N . SER D 2 26 ? -0.935 -10.409 -7.206 1.00 35.91 26 SER D N 1
ATOM 5082 C CA . SER D 2 26 ? -2.387 -10.540 -7.182 1.00 35.13 26 SER D CA 1
ATOM 5083 C C . SER D 2 26 ? -2.782 -12.013 -7.194 1.00 37.00 26 SER D C 1
ATOM 5084 O O . SER D 2 26 ? -3.901 -12.345 -6.828 1.00 33.89 26 SER D O 1
ATOM 5087 N N . GLN D 2 27 ? -1.846 -12.873 -7.627 1.00 40.56 27 GLN D N 1
ATOM 5088 C CA . GLN D 2 27 ? -2.031 -14.310 -7.743 1.00 37.40 27 GLN D CA 1
ATOM 5089 C C . GLN D 2 27 ? -0.815 -15.022 -7.163 1.00 39.52 27 GLN D C 1
ATOM 5090 O O . GLN D 2 27 ? 0.295 -14.499 -7.257 1.00 36.64 27 GLN D O 1
ATOM 5096 N N . SER D 2 28 ? -1.023 -16.243 -6.650 1.00 33.81 28 SER D N 1
ATOM 5097 C CA . SER D 2 28 ? 0.061 -17.068 -6.148 1.00 34.41 28 SER D CA 1
ATOM 5098 C C . SER D 2 28 ? 1.047 -17.396 -7.268 1.00 32.27 28 SER D C 1
ATOM 5099 O O . SER D 2 28 ? 0.640 -17.754 -8.362 1.00 32.13 28 SER D O 1
ATOM 5102 N N . LEU D 2 29 ? 2.341 -17.307 -6.937 1.00 30.05 29 LEU D N 1
ATOM 5103 C CA . LEU D 2 29 ? 3.440 -17.551 -7.859 1.00 31.25 29 LEU D CA 1
ATOM 5104 C C . LEU D 2 29 ? 4.101 -18.896 -7.545 1.00 28.10 29 LEU D C 1
ATOM 5105 O O . LEU D 2 29 ? 5.140 -19.239 -8.108 1.00 26.27 29 LEU D O 1
ATOM 5110 N N . LEU D 2 30 ? 3.479 -19.665 -6.643 1.00 30.98 30 LEU D N 1
ATOM 5111 C CA . LEU D 2 30 ? 4.001 -20.957 -6.223 1.00 29.18 30 LEU D CA 1
ATOM 5112 C C . LEU D 2 30 ? 3.488 -22.012 -7.190 1.00 32.68 30 LEU D C 1
ATOM 5113 O O . LEU D 2 30 ? 2.281 -22.212 -7.314 1.00 36.12 30 LEU D O 1
ATOM 5118 N N . TYR D 2 31 A 4.427 -22.665 -7.877 1.00 31.63 30 TYR D N 1
ATOM 5119 C CA . TYR D 2 31 A 4.104 -23.726 -8.802 1.00 33.08 30 TYR D CA 1
ATOM 5120 C C . TYR D 2 31 A 4.094 -25.057 -8.055 1.00 33.02 30 TYR D C 1
ATOM 5121 O O . TYR D 2 31 A 5.128 -25.499 -7.568 1.00 32.98 30 TYR D O 1
ATOM 5130 N N . SER D 2 32 B 2.928 -25.711 -8.021 1.00 36.14 30 SER D N 1
ATOM 5131 C CA . SER D 2 32 B 2.704 -26.875 -7.176 1.00 39.96 30 SER D CA 1
ATOM 5132 C C . SER D 2 32 B 3.544 -28.076 -7.611 1.00 40.09 30 SER D C 1
ATOM 5133 O O . SER D 2 32 B 3.880 -28.900 -6.774 1.00 45.99 30 SER D O 1
ATOM 5136 N N . SER D 2 33 C 3.923 -28.157 -8.892 1.00 41.60 30 SER D N 1
ATOM 5137 C CA . SER D 2 33 C 4.677 -29.289 -9.398 1.00 39.09 30 SER D CA 1
ATOM 5138 C C . SER D 2 33 C 6.097 -29.306 -8.851 1.00 43.69 30 SER D C 1
ATOM 5139 O O . SER D 2 33 C 6.644 -30.379 -8.596 1.00 40.65 30 SER D O 1
ATOM 5142 N N . ASP D 2 34 D 6.741 -28.131 -8.768 1.00 37.91 30 ASP D N 1
ATOM 5143 C CA . ASP D 2 34 D 8.141 -28.111 -8.389 1.00 33.01 30 ASP D CA 1
ATOM 5144 C C . ASP D 2 34 D 8.348 -27.380 -7.071 1.00 30.68 30 ASP D C 1
ATOM 5145 O O . ASP D 2 34 D 9.480 -27.332 -6.621 1.00 35.55 30 ASP D O 1
ATOM 5150 N N . GLN D 2 35 E 7.277 -26.841 -6.480 1.00 30.99 30 GLN D N 1
ATOM 5151 C CA . GLN D 2 35 E 7.286 -26.118 -5.213 1.00 34.47 30 GLN D CA 1
ATOM 5152 C C . GLN D 2 35 E 8.191 -24.883 -5.256 1.00 34.32 30 GLN D C 1
ATOM 5153 O O . GLN D 2 35 E 8.658 -24.434 -4.217 1.00 34.12 30 GLN D O 1
ATOM 5159 N N . LYS D 2 36 F 8.375 -24.296 -6.446 1.00 35.32 30 LYS D N 1
ATOM 5160 C CA . LYS D 2 36 F 9.154 -23.068 -6.588 1.00 34.25 30 LYS D CA 1
ATOM 5161 C C . LYS D 2 36 F 8.246 -21.860 -6.796 1.00 31.18 30 LYS D C 1
ATOM 5162 O O . LYS D 2 36 F 7.200 -21.969 -7.423 1.00 26.27 30 LYS D O 1
ATOM 5168 N N . ASN D 2 37 ? 8.674 -20.708 -6.257 1.00 31.66 31 ASN D N 1
ATOM 5169 C CA . ASN D 2 37 ? 7.992 -19.440 -6.464 1.00 29.76 31 ASN D CA 1
ATOM 5170 C C . ASN D 2 37 ? 8.675 -18.706 -7.614 1.00 29.63 31 ASN D C 1
ATOM 5171 O O . ASN D 2 37 ? 9.893 -18.511 -7.594 1.00 27.89 31 ASN D O 1
ATOM 5176 N N . TYR D 2 38 ? 7.878 -18.340 -8.624 1.00 27.35 32 TYR D N 1
ATOM 5177 C CA . TYR D 2 38 ? 8.400 -17.762 -9.853 1.00 27.84 32 TYR D CA 1
ATOM 5178 C C . TYR D 2 38 ? 8.376 -16.241 -9.737 1.00 25.39 32 TYR D C 1
ATOM 5179 O O . TYR D 2 38 ? 7.522 -15.570 -10.310 1.00 26.22 32 TYR D O 1
ATOM 5188 N N . LEU D 2 39 ? 9.306 -15.740 -8.919 1.00 26.62 33 LEU D N 1
ATOM 5189 C CA . LEU D 2 39 ? 9.512 -14.321 -8.690 1.00 25.81 33 LEU D CA 1
ATOM 5190 C C . LEU D 2 39 ? 10.996 -13.962 -8.847 1.00 26.73 33 LEU D C 1
ATOM 5191 O O . LEU D 2 39 ? 11.875 -14.639 -8.296 1.00 23.06 33 LEU D O 1
ATOM 5196 N N . ALA D 2 40 ? 11.260 -12.850 -9.547 1.00 23.05 34 ALA D N 1
ATOM 5197 C CA . ALA D 2 40 ? 12.611 -12.334 -9.708 1.00 24.63 34 ALA D CA 1
ATOM 5198 C C . ALA D 2 40 ? 12.729 -10.922 -9.110 1.00 25.02 34 ALA D C 1
ATOM 5199 O O . ALA D 2 40 ? 11.743 -10.196 -9.020 1.00 23.59 34 ALA D O 1
ATOM 5201 N N . TRP D 2 41 ? 13.938 -10.551 -8.665 1.00 23.09 35 TRP D N 1
ATOM 5202 C CA . TRP D 2 41 ? 14.234 -9.182 -8.259 1.00 22.99 35 TRP D CA 1
ATOM 5203 C C . TRP D 2 41 ? 15.323 -8.613 -9.166 1.00 23.34 35 TRP D C 1
ATOM 5204 O O . TRP D 2 41 ? 16.369 -9.238 -9.355 1.00 22.61 35 TRP D O 1
ATOM 5215 N N . TYR D 2 42 ? 15.074 -7.402 -9.676 1.00 24.27 36 TYR D N 1
ATOM 5216 C CA . TYR D 2 42 ? 16.035 -6.656 -10.471 1.00 23.64 36 TYR D CA 1
ATOM 5217 C C . TYR D 2 42 ? 16.444 -5.358 -9.782 1.00 22.78 36 TYR D C 1
ATOM 5218 O O . TYR D 2 42 ? 15.675 -4.786 -9.029 1.00 23.39 36 TYR D O 1
ATOM 5227 N N . GLN D 2 43 ? 17.689 -4.947 -10.032 1.00 21.75 37 GLN D N 1
ATOM 5228 C CA . GLN D 2 43 ? 18.248 -3.688 -9.596 1.00 21.78 37 GLN D CA 1
ATOM 5229 C C . GLN D 2 43 ? 18.473 -2.846 -10.845 1.00 22.12 37 GLN D C 1
ATOM 5230 O O . GLN D 2 43 ? 18.959 -3.350 -11.843 1.00 20.23 37 GLN D O 1
ATOM 5236 N N . GLN D 2 44 ? 18.178 -1.549 -10.779 1.00 23.57 38 GLN D N 1
ATOM 5237 C CA . GLN D 2 44 ? 18.525 -0.664 -11.878 1.00 23.70 38 GLN D CA 1
ATOM 5238 C C . GLN D 2 44 ? 18.986 0.681 -11.333 1.00 22.48 38 GLN D C 1
ATOM 5239 O O . GLN D 2 44 ? 18.355 1.254 -10.471 1.00 21.56 38 GLN D O 1
ATOM 5245 N N . LYS D 2 45 ? 20.115 1.141 -11.854 1.00 22.75 39 LYS D N 1
ATOM 5246 C CA . LYS D 2 45 ? 20.697 2.421 -11.526 1.00 23.84 39 LYS D CA 1
ATOM 5247 C C . LYS D 2 45 ? 20.519 3.333 -12.735 1.00 24.46 39 LYS D C 1
ATOM 5248 O O . LYS D 2 45 ? 20.345 2.840 -13.838 1.00 23.53 39 LYS D O 1
ATOM 5254 N N . PRO D 2 46 ? 20.598 4.666 -12.550 1.00 26.89 40 PRO D N 1
ATOM 5255 C CA . PRO D 2 46 ? 20.437 5.620 -13.642 1.00 29.97 40 PRO D CA 1
ATOM 5256 C C . PRO D 2 46 ? 21.488 5.378 -14.717 1.00 30.42 40 PRO D C 1
ATOM 5257 O O . PRO D 2 46 ? 22.657 5.100 -14.415 1.00 35.89 40 PRO D O 1
ATOM 5261 N N . GLY D 2 47 ? 21.025 5.421 -15.969 1.00 32.95 41 GLY D N 1
ATOM 5262 C CA . GLY D 2 47 ? 21.888 5.232 -17.119 1.00 35.45 41 GLY D CA 1
ATOM 5263 C C . GLY D 2 47 ? 22.342 3.782 -17.312 1.00 34.33 41 GLY D C 1
ATOM 5264 O O . GLY D 2 47 ? 23.173 3.531 -18.180 1.00 36.46 41 GLY D O 1
ATOM 5265 N N . GLN D 2 48 ? 21.840 2.832 -16.503 1.00 30.93 42 GLN D N 1
ATOM 5266 C CA . GLN D 2 48 ? 22.280 1.448 -16.603 1.00 28.53 42 GLN D CA 1
ATOM 5267 C C . GLN D 2 48 ? 21.087 0.573 -16.991 1.00 28.33 42 GLN D C 1
ATOM 5268 O O . GLN D 2 48 ? 19.935 0.960 -16.861 1.00 28.07 42 GLN D O 1
ATOM 5274 N N . SER D 2 49 ? 21.368 -0.631 -17.477 1.00 26.94 43 SER D N 1
ATOM 5275 C CA . SER D 2 49 ? 20.346 -1.635 -17.707 1.00 27.79 43 SER D CA 1
ATOM 5276 C C . SER D 2 49 ? 19.947 -2.275 -16.379 1.00 27.54 43 SER D C 1
ATOM 5277 O O . SER D 2 49 ? 20.689 -2.241 -15.397 1.00 25.59 43 SER D O 1
ATOM 5280 N N . PRO D 2 50 ? 18.761 -2.903 -16.289 1.00 26.76 44 PRO D N 1
ATOM 5281 C CA . PRO D 2 50 ? 18.434 -3.703 -15.113 1.00 27.83 44 PRO D CA 1
ATOM 5282 C C . PRO D 2 50 ? 19.429 -4.854 -14.952 1.00 28.59 44 PRO D C 1
ATOM 5283 O O . PRO D 2 50 ? 19.940 -5.386 -15.933 1.00 27.06 44 PRO D O 1
ATOM 5287 N N . LYS D 2 51 ? 19.683 -5.207 -13.693 1.00 25.82 45 LYS D N 1
ATOM 5288 C CA . LYS D 2 51 ? 20.551 -6.303 -13.314 1.00 26.11 45 LYS D CA 1
ATOM 5289 C C . LYS D 2 51 ? 19.770 -7.295 -12.454 1.00 22.33 45 LYS D C 1
ATOM 5290 O O . LYS D 2 51 ? 19.157 -6.899 -11.473 1.00 20.38 45 LYS D O 1
ATOM 5296 N N . LEU D 2 52 ? 19.791 -8.581 -12.834 1.00 20.62 46 LEU D N 1
ATOM 5297 C CA . LEU D 2 52 ? 19.102 -9.611 -12.074 1.00 21.47 46 LEU D CA 1
ATOM 5298 C C . LEU D 2 52 ? 19.815 -9.886 -10.756 1.00 20.75 46 LEU D C 1
ATOM 5299 O O . LEU D 2 52 ? 21.009 -10.151 -10.708 1.00 22.69 46 LEU D O 1
ATOM 5304 N N . LEU D 2 53 ? 19.071 -9.858 -9.658 1.00 23.16 47 LEU D N 1
ATOM 5305 C CA . LEU D 2 53 ? 19.660 -10.189 -8.368 1.00 23.70 47 LEU D CA 1
ATOM 5306 C C . LEU D 2 53 ? 19.235 -11.573 -7.898 1.00 24.78 47 LEU D C 1
ATOM 5307 O O . LEU D 2 53 ? 20.051 -12.331 -7.366 1.00 26.00 47 LEU D O 1
ATOM 5312 N N . ILE D 2 54 ? 17.937 -11.853 -8.016 1.00 25.55 48 ILE D N 1
ATOM 5313 C CA . ILE D 2 54 ? 17.308 -13.015 -7.405 1.00 26.09 48 ILE D CA 1
ATOM 5314 C C . ILE D 2 54 ? 16.344 -13.600 -8.429 1.00 26.72 48 ILE D C 1
ATOM 5315 O O . ILE D 2 54 ? 15.663 -12.836 -9.116 1.00 25.63 48 ILE D O 1
ATOM 5320 N N . TYR D 2 55 ? 16.305 -14.933 -8.533 1.00 25.32 49 TYR D N 1
ATOM 5321 C CA . TYR D 2 55 ? 15.220 -15.625 -9.224 1.00 26.38 49 TYR D CA 1
ATOM 5322 C C . TYR D 2 55 ? 14.774 -16.818 -8.371 1.00 26.58 49 TYR D C 1
ATOM 5323 O O . TYR D 2 55 ? 15.434 -17.174 -7.390 1.00 22.95 49 TYR D O 1
ATOM 5332 N N . TRP D 2 56 ? 13.633 -17.401 -8.742 1.00 24.75 50 TRP D N 1
ATOM 5333 C CA . TRP D 2 56 ? 12.956 -18.413 -7.943 1.00 27.59 50 TRP D CA 1
ATOM 5334 C C . TRP D 2 56 ? 12.776 -17.935 -6.515 1.00 27.58 50 TRP D C 1
ATOM 5335 O O . TRP D 2 56 ? 12.816 -18.751 -5.593 1.00 27.85 50 TRP D O 1
ATOM 5346 N N . ALA D 2 57 ? 12.510 -16.619 -6.376 1.00 25.66 51 ALA D N 1
ATOM 5347 C CA . ALA D 2 57 ? 12.226 -15.941 -5.123 1.00 26.25 51 ALA D CA 1
ATOM 5348 C C . ALA D 2 57 ? 13.441 -15.838 -4.204 1.00 26.72 51 ALA D C 1
ATOM 5349 O O . ALA D 2 57 ? 13.547 -14.843 -3.482 1.00 25.97 51 ALA D O 1
ATOM 5351 N N . SER D 2 58 ? 14.338 -16.843 -4.208 1.00 28.81 52 SER D N 1
ATOM 5352 C CA . SER D 2 58 ? 15.398 -16.913 -3.208 1.00 29.10 52 SER D CA 1
ATOM 5353 C C . SER D 2 58 ? 16.762 -17.323 -3.767 1.00 26.13 52 SER D C 1
ATOM 5354 O O . SER D 2 58 ? 17.732 -17.303 -3.023 1.00 26.70 52 SER D O 1
ATOM 5357 N N . THR D 2 59 ? 16.874 -17.663 -5.056 1.00 26.61 53 THR D N 1
ATOM 5358 C CA . THR D 2 59 ? 18.160 -18.018 -5.627 1.00 26.14 53 THR D CA 1
ATOM 5359 C C . THR D 2 59 ? 18.894 -16.750 -6.058 1.00 27.77 53 THR D C 1
ATOM 5360 O O . THR D 2 59 ? 18.445 -16.023 -6.935 1.00 23.88 53 THR D O 1
ATOM 5364 N N . ARG D 2 60 ? 20.080 -16.554 -5.480 1.00 28.34 54 ARG D N 1
ATOM 5365 C CA . ARG D 2 60 ? 20.927 -15.417 -5.770 1.00 32.84 54 ARG D CA 1
ATOM 5366 C C . ARG D 2 60 ? 21.681 -15.680 -7.075 1.00 31.86 54 ARG D C 1
ATOM 5367 O O . ARG D 2 60 ? 22.290 -16.725 -7.255 1.00 30.61 54 ARG D O 1
ATOM 5375 N N . GLU D 2 61 ? 21.637 -14.744 -8.019 1.00 29.11 55 GLU D N 1
ATOM 5376 C CA . GLU D 2 61 ? 22.446 -14.834 -9.231 1.00 29.59 55 GLU D CA 1
ATOM 5377 C C . GLU D 2 61 ? 23.929 -14.740 -8.859 1.00 29.28 55 GLU D C 1
ATOM 5378 O O . GLU D 2 61 ? 24.301 -14.194 -7.830 1.00 26.53 55 GLU D O 1
ATOM 5384 N N . SER D 2 62 ? 24.780 -15.285 -9.728 1.00 32.03 56 SER D N 1
ATOM 5385 C CA . SER D 2 62 ? 26.219 -15.296 -9.521 1.00 34.50 56 SER D CA 1
ATOM 5386 C C . SER D 2 62 ? 26.752 -13.864 -9.473 1.00 33.00 56 SER D C 1
ATOM 5387 O O . SER D 2 62 ? 26.301 -13.010 -10.223 1.00 30.93 56 SER D O 1
ATOM 5390 N N . GLY D 2 63 ? 27.689 -13.599 -8.564 1.00 31.22 57 GLY D N 1
ATOM 5391 C CA . GLY D 2 63 ? 28.250 -12.271 -8.405 1.00 31.90 57 GLY D CA 1
ATOM 5392 C C . GLY D 2 63 ? 27.423 -11.377 -7.479 1.00 32.05 57 GLY D C 1
ATOM 5393 O O . GLY D 2 63 ? 27.920 -10.349 -7.035 1.00 32.55 57 GLY D O 1
ATOM 5394 N N . VAL D 2 64 ? 26.181 -11.755 -7.155 1.00 26.80 58 VAL D N 1
ATOM 5395 C CA . VAL D 2 64 ? 25.375 -10.934 -6.269 1.00 26.31 58 VAL D CA 1
ATOM 5396 C C . VAL D 2 64 ? 25.841 -11.157 -4.832 1.00 28.44 58 VAL D C 1
ATOM 5397 O O . VAL D 2 64 ? 25.977 -12.286 -4.380 1.00 28.01 58 VAL D O 1
ATOM 5401 N N . PRO D 2 65 ? 26.159 -10.086 -4.075 1.00 27.58 59 PRO D N 1
ATOM 5402 C CA . PRO D 2 65 ? 26.641 -10.233 -2.702 1.00 28.59 59 PRO D CA 1
ATOM 5403 C C . PRO D 2 65 ? 25.704 -10.990 -1.768 1.00 28.44 59 PRO D C 1
ATOM 5404 O O . PRO D 2 65 ? 24.485 -10.934 -1.908 1.00 28.17 59 PRO D O 1
ATOM 5408 N N . ASP D 2 66 ? 26.301 -11.654 -0.773 1.00 29.53 60 ASP D N 1
ATOM 5409 C CA . ASP D 2 66 ? 25.555 -12.469 0.173 1.00 29.89 60 ASP D CA 1
ATOM 5410 C C . ASP D 2 66 ? 24.640 -11.630 1.058 1.00 27.07 60 ASP D C 1
ATOM 5411 O O . ASP D 2 66 ? 23.688 -12.165 1.614 1.00 25.52 60 ASP D O 1
ATOM 5416 N N . ARG D 2 67 ? 24.871 -10.314 1.162 1.00 25.39 61 ARG D N 1
ATOM 5417 C CA . ARG D 2 67 ? 23.992 -9.470 1.968 1.00 22.93 61 ARG D CA 1
ATOM 5418 C C . ARG D 2 67 ? 22.583 -9.389 1.379 1.00 21.82 61 ARG D C 1
ATOM 5419 O O . ARG D 2 67 ? 21.673 -8.980 2.077 1.00 22.14 61 ARG D O 1
ATOM 5427 N N . PHE D 2 68 ? 22.400 -9.763 0.108 1.00 21.13 62 PHE D N 1
ATOM 5428 C CA . PHE D 2 68 ? 21.084 -9.865 -0.494 1.00 22.06 62 PHE D CA 1
ATOM 5429 C C . PHE D 2 68 ? 20.453 -11.226 -0.233 1.00 25.59 62 PHE D C 1
ATOM 5430 O O . PHE D 2 68 ? 21.028 -12.261 -0.579 1.00 25.76 62 PHE D O 1
ATOM 5438 N N . THR D 2 69 ? 19.225 -11.181 0.304 1.00 25.27 63 THR D N 1
ATOM 5439 C CA . THR D 2 69 ? 18.418 -12.364 0.528 1.00 28.47 63 THR D CA 1
ATOM 5440 C C . THR D 2 69 ? 16.994 -12.119 0.035 1.00 27.49 63 THR D C 1
ATOM 5441 O O . THR D 2 69 ? 16.350 -11.167 0.468 1.00 26.19 63 THR D O 1
ATOM 5445 N N . GLY D 2 70 ? 16.529 -12.998 -0.857 1.00 27.62 64 GLY D N 1
ATOM 5446 C CA . GLY D 2 70 ? 15.133 -13.069 -1.253 1.00 29.65 64 GLY D CA 1
ATOM 5447 C C . GLY D 2 70 ? 14.391 -14.158 -0.475 1.00 30.35 64 GLY D C 1
ATOM 5448 O O . GLY D 2 70 ? 14.918 -15.250 -0.283 1.00 30.56 64 GLY D O 1
ATOM 5449 N N . SER D 2 71 ? 13.182 -13.829 0.003 1.00 32.35 65 SER D N 1
ATOM 5450 C CA . SER D 2 71 ? 12.349 -14.760 0.754 1.00 35.33 65 SER D CA 1
ATOM 5451 C C . SER D 2 71 ? 10.871 -14.525 0.431 1.00 36.69 65 SER D C 1
ATOM 5452 O O . SER D 2 71 ? 10.524 -13.651 -0.379 1.00 31.78 65 SER D O 1
ATOM 5455 N N . GLY D 2 72 ? 10.017 -15.347 1.057 1.00 35.69 66 GLY D N 1
ATOM 5456 C CA . GLY D 2 72 ? 8.577 -15.298 0.877 1.00 32.86 66 GLY D CA 1
ATOM 5457 C C . GLY D 2 72 ? 8.083 -16.425 -0.025 1.00 33.63 66 GLY D C 1
ATOM 5458 O O . GLY D 2 72 ? 8.875 -17.186 -0.556 1.00 31.93 66 GLY D O 1
ATOM 5459 N N . SER D 2 73 ? 6.759 -16.480 -0.215 1.00 35.03 67 SER D N 1
ATOM 5460 C CA . SER D 2 73 ? 6.075 -17.583 -0.874 1.00 34.49 67 SER D CA 1
ATOM 5461 C C . SER D 2 73 ? 4.642 -17.179 -1.235 1.00 31.14 67 SER D C 1
ATOM 5462 O O . SER D 2 73 ? 4.014 -16.383 -0.541 1.00 33.41 67 SER D O 1
ATOM 5465 N N . GLY D 2 74 ? 4.122 -17.723 -2.331 1.00 32.96 68 GLY D N 1
ATOM 5466 C CA . GLY D 2 74 ? 2.744 -17.477 -2.714 1.00 29.83 68 GLY D CA 1
ATOM 5467 C C . GLY D 2 74 ? 2.556 -16.102 -3.354 1.00 29.75 68 GLY D C 1
ATOM 5468 O O . GLY D 2 74 ? 2.809 -15.928 -4.545 1.00 26.01 68 GLY D O 1
ATOM 5469 N N . THR D 2 75 ? 2.090 -15.142 -2.550 1.00 29.18 69 THR D N 1
ATOM 5470 C CA . THR D 2 75 ? 1.787 -13.797 -3.012 1.00 29.52 69 THR D CA 1
ATOM 5471 C C . THR D 2 75 ? 2.642 -12.743 -2.301 1.00 31.73 69 THR D C 1
ATOM 5472 O O . THR D 2 75 ? 2.581 -11.581 -2.675 1.00 34.84 69 THR D O 1
ATOM 5476 N N . ASP D 2 76 ? 3.383 -13.117 -1.251 1.00 31.82 70 ASP D N 1
ATOM 5477 C CA . ASP D 2 76 ? 4.088 -12.155 -0.428 1.00 31.85 70 ASP D CA 1
ATOM 5478 C C . ASP D 2 76 ? 5.585 -12.454 -0.421 1.00 32.16 70 ASP D C 1
ATOM 5479 O O . ASP D 2 76 ? 6.013 -13.507 0.015 1.00 31.49 70 ASP D O 1
ATOM 5484 N N . PHE D 2 77 ? 6.377 -11.493 -0.900 1.00 30.65 71 PHE D N 1
ATOM 5485 C CA . PHE D 2 77 ? 7.799 -11.669 -1.129 1.00 27.02 71 PHE D CA 1
ATOM 5486 C C . PHE D 2 77 ? 8.572 -10.495 -0.546 1.00 27.69 71 PHE D C 1
ATOM 5487 O O . PHE D 2 77 ? 8.039 -9.391 -0.424 1.00 29.46 71 PHE D O 1
ATOM 5495 N N . THR D 2 78 ? 9.842 -10.743 -0.221 1.00 26.40 72 THR D N 1
ATOM 5496 C CA . THR D 2 78 ? 10.683 -9.775 0.455 1.00 31.75 72 THR D CA 1
ATOM 5497 C C . THR D 2 78 ? 12.092 -9.847 -0.133 1.00 30.60 72 THR D C 1
ATOM 5498 O O . THR D 2 78 ? 12.626 -10.939 -0.357 1.00 30.18 72 THR D O 1
ATOM 5502 N N . LEU D 2 79 ? 12.695 -8.679 -0.359 1.00 30.10 73 LEU D N 1
ATOM 5503 C CA . LEU D 2 79 ? 14.128 -8.588 -0.585 1.00 27.68 73 LEU D CA 1
ATOM 5504 C C . LEU D 2 79 ? 14.751 -7.851 0.597 1.00 27.41 73 LEU D C 1
ATOM 5505 O O . LEU D 2 79 ? 14.341 -6.737 0.948 1.00 25.37 73 LEU D O 1
ATOM 5510 N N . THR D 2 80 ? 15.746 -8.504 1.206 1.00 27.22 74 THR D N 1
ATOM 5511 C CA . THR D 2 80 ? 16.410 -7.969 2.384 1.00 25.14 74 THR D CA 1
ATOM 5512 C C . THR D 2 80 ? 17.869 -7.710 2.028 1.00 24.85 74 THR D C 1
ATOM 5513 O O . THR D 2 80 ? 18.504 -8.542 1.386 1.00 24.65 74 THR D O 1
ATOM 5517 N N . ILE D 2 81 ? 18.399 -6.567 2.477 1.00 24.39 75 ILE D N 1
ATOM 5518 C CA . ILE D 2 81 ? 19.826 -6.303 2.455 1.00 24.48 75 ILE D CA 1
ATOM 5519 C C . ILE D 2 81 ? 20.273 -6.219 3.904 1.00 24.94 75 ILE D C 1
ATOM 5520 O O . ILE D 2 81 ? 19.806 -5.360 4.644 1.00 26.68 75 ILE D O 1
ATOM 5525 N N . SER D 2 82 ? 21.161 -7.123 4.311 1.00 25.21 76 SER D N 1
ATOM 5526 C CA . SER D 2 82 ? 21.466 -7.224 5.732 1.00 29.08 76 SER D CA 1
ATOM 5527 C C . SER D 2 82 ? 22.260 -6.007 6.213 1.00 30.67 76 SER D C 1
ATOM 5528 O O . SER D 2 82 ? 22.073 -5.552 7.340 1.00 29.25 76 SER D O 1
ATOM 5531 N N . SER D 2 83 ? 23.103 -5.456 5.333 1.00 29.71 77 SER D N 1
ATOM 5532 C CA . SER D 2 83 ? 23.940 -4.322 5.670 1.00 29.52 77 SER D CA 1
ATOM 5533 C C . SER D 2 83 ? 24.225 -3.517 4.401 1.00 28.39 77 SER D C 1
ATOM 5534 O O . SER D 2 83 ? 25.192 -3.789 3.690 1.00 24.07 7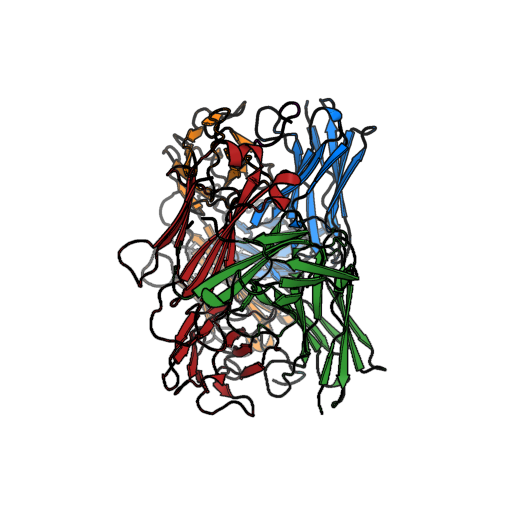7 SER D O 1
ATOM 5537 N N . VAL D 2 84 ? 23.357 -2.529 4.146 1.00 28.05 78 VAL D N 1
ATOM 5538 C CA . VAL D 2 84 ? 23.301 -1.848 2.865 1.00 29.28 78 VAL D CA 1
ATOM 5539 C C . VAL D 2 84 ? 24.603 -1.078 2.639 1.00 29.05 78 VAL D C 1
ATOM 5540 O O . VAL D 2 84 ? 25.248 -0.576 3.566 1.00 28.56 78 VAL D O 1
ATOM 5544 N N . LYS D 2 85 ? 25.033 -1.096 1.382 1.00 27.82 79 LYS D N 1
ATOM 5545 C CA . LYS D 2 85 ? 26.211 -0.381 0.923 1.00 27.68 79 LYS D CA 1
ATOM 5546 C C . LYS D 2 85 ? 25.770 0.707 -0.041 1.00 25.48 79 LYS D C 1
ATOM 5547 O O . LYS D 2 85 ? 24.678 0.640 -0.600 1.00 24.73 79 LYS D O 1
ATOM 5553 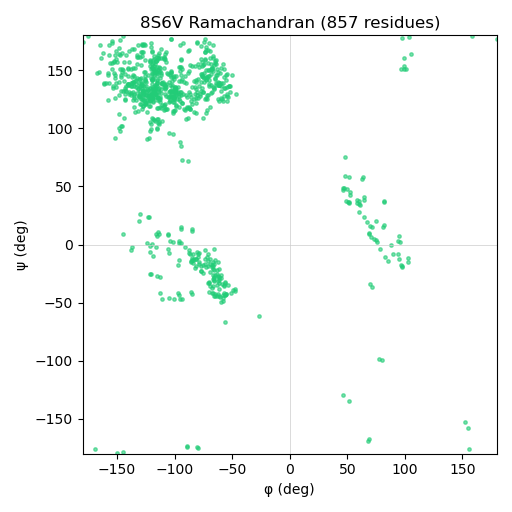N N . ALA D 2 86 ? 26.670 1.657 -0.308 1.00 25.88 80 ALA D N 1
ATOM 5554 C CA . ALA D 2 86 ? 26.366 2.740 -1.229 1.00 24.30 80 ALA D CA 1
ATOM 5555 C C . ALA D 2 86 ? 26.067 2.183 -2.621 1.00 24.79 80 ALA D C 1
ATOM 5556 O O . ALA D 2 86 ? 25.235 2.748 -3.338 1.00 22.14 80 ALA D O 1
ATOM 5558 N N . GLU D 2 87 ? 26.685 1.051 -2.996 1.00 23.11 81 GLU D N 1
ATOM 5559 C CA . GLU D 2 87 ? 26.460 0.498 -4.324 1.00 23.25 81 GLU D CA 1
ATOM 5560 C C . GLU D 2 87 ? 25.058 -0.105 -4.421 1.00 22.85 81 GLU D C 1
ATOM 5561 O O . GLU D 2 87 ? 24.577 -0.386 -5.512 1.00 22.39 81 GLU D O 1
ATOM 5567 N N . ASP D 2 88 ? 24.365 -0.250 -3.295 1.00 22.16 82 ASP D N 1
ATOM 5568 C CA . ASP D 2 88 ? 23.004 -0.763 -3.296 1.00 22.89 82 ASP D CA 1
ATOM 5569 C C . ASP D 2 88 ? 21.950 0.331 -3.485 1.00 23.20 82 ASP D C 1
ATOM 5570 O O . ASP D 2 88 ? 20.751 0.050 -3.579 1.00 22.79 82 ASP D O 1
ATOM 5575 N N . LEU D 2 89 ? 22.360 1.592 -3.533 1.00 23.08 83 LEU D N 1
ATOM 5576 C CA . LEU D 2 89 ? 21.401 2.668 -3.784 1.00 24.93 83 LEU D CA 1
ATOM 5577 C C . LEU D 2 89 ? 20.976 2.610 -5.250 1.00 23.30 83 LEU D C 1
ATOM 5578 O O . LEU D 2 89 ? 21.795 2.820 -6.149 1.00 25.72 83 LEU D O 1
ATOM 5583 N N . ALA D 2 90 ? 19.698 2.287 -5.459 1.00 22.09 84 ALA D N 1
ATOM 5584 C CA . ALA D 2 90 ? 19.171 1.954 -6.769 1.00 22.97 84 ALA D CA 1
ATOM 5585 C C . ALA D 2 90 ? 17.670 1.768 -6.646 1.00 23.97 84 ALA D C 1
ATOM 5586 O O . ALA D 2 90 ? 17.112 1.871 -5.553 1.00 23.28 84 ALA D O 1
ATOM 5588 N N . VAL D 2 91 ? 17.046 1.475 -7.788 1.00 24.07 85 VAL D N 1
ATOM 5589 C CA . VAL D 2 91 ? 15.651 1.088 -7.823 1.00 23.10 85 VAL D CA 1
ATOM 5590 C C . VAL D 2 91 ? 15.602 -0.436 -7.931 1.00 22.45 85 VAL D C 1
ATOM 5591 O O . VAL D 2 91 ? 16.364 -1.037 -8.696 1.00 24.51 85 VAL D O 1
ATOM 5595 N N . TYR D 2 92 ? 14.715 -1.029 -7.139 1.00 20.70 86 TYR D N 1
ATOM 5596 C CA . TYR D 2 92 ? 14.499 -2.474 -7.110 1.00 23.10 86 TYR D CA 1
ATOM 5597 C C . TYR D 2 92 ? 13.085 -2.777 -7.593 1.00 23.40 86 TYR D C 1
ATOM 5598 O O . TYR D 2 92 ? 12.116 -2.226 -7.078 1.00 22.97 86 TYR D O 1
ATOM 5607 N N . TYR D 2 93 ? 13.019 -3.626 -8.618 1.00 23.18 87 TYR D N 1
ATOM 5608 C CA . TYR D 2 93 ? 11.780 -4.059 -9.234 1.00 23.07 87 TYR D CA 1
ATOM 5609 C C . TYR D 2 93 ? 11.632 -5.558 -9.047 1.00 24.48 87 TYR D C 1
ATOM 5610 O O . TYR D 2 93 ? 12.564 -6.300 -9.348 1.00 25.91 87 TYR D O 1
ATOM 5619 N N . CYS D 2 94 ? 10.470 -6.002 -8.553 1.00 25.22 88 CYS D N 1
ATOM 5620 C CA . CYS D 2 94 ? 10.151 -7.416 -8.612 1.00 25.72 88 CYS D CA 1
ATOM 5621 C C . CYS D 2 94 ? 9.486 -7.701 -9.962 1.00 24.54 88 CYS D C 1
ATOM 5622 O O . CYS D 2 94 ? 8.939 -6.800 -10.606 1.00 24.37 88 CYS D O 1
ATOM 5625 N N . GLN D 2 95 ? 9.603 -8.948 -10.420 1.00 23.55 89 GLN D N 1
ATOM 5626 C CA . GLN D 2 95 ? 8.957 -9.399 -11.632 1.00 23.46 89 GLN D CA 1
ATOM 5627 C C . GLN D 2 95 ? 8.427 -10.812 -11.393 1.00 24.46 89 GLN D C 1
ATOM 5628 O O . GLN D 2 95 ? 9.195 -11.674 -10.976 1.00 21.00 89 GLN D O 1
ATOM 5634 N N . GLN D 2 96 ? 7.147 -11.067 -11.708 1.00 23.30 90 GLN D N 1
ATOM 5635 C CA . GLN D 2 96 ? 6.647 -12.432 -11.717 1.00 23.92 90 GLN D CA 1
ATOM 5636 C C . GLN D 2 96 ? 7.036 -13.097 -13.036 1.00 24.87 90 GLN D C 1
ATOM 5637 O O . GLN D 2 96 ? 6.990 -12.466 -14.103 1.00 24.64 90 GLN D O 1
ATOM 5643 N N . CYS D 2 97 ? 7.426 -14.385 -12.934 1.00 26.48 91 CYS D N 1
ATOM 5644 C CA . CYS D 2 97 ? 7.862 -15.196 -14.064 1.00 28.64 91 CYS D CA 1
ATOM 5645 C C . CYS D 2 97 ? 6.993 -16.445 -14.166 1.00 25.78 91 CYS D C 1
ATOM 5646 O O . CYS D 2 97 ? 7.427 -17.452 -14.717 1.00 27.83 91 CYS D O 1
ATOM 5649 N N . TYR D 2 98 ? 5.786 -16.362 -13.611 1.00 28.72 92 TYR D N 1
ATOM 5650 C CA . TYR D 2 98 ? 4.889 -17.490 -13.459 1.00 29.43 92 TYR D CA 1
ATOM 5651 C C . TYR D 2 98 ? 4.071 -17.722 -14.728 1.00 30.23 92 TYR D C 1
ATOM 5652 O O . TYR D 2 98 ? 3.882 -18.870 -15.145 1.00 30.88 92 TYR D O 1
ATOM 5661 N N . SER D 2 99 ? 3.583 -16.637 -15.335 1.00 27.86 93 SER D N 1
ATOM 5662 C CA . SER D 2 99 ? 2.848 -16.726 -16.584 1.00 27.41 93 SER D CA 1
ATOM 5663 C C . SER D 2 99 ? 2.984 -15.424 -17.378 1.00 28.22 93 SER D C 1
ATOM 5664 O O . SER D 2 99 ? 3.245 -14.367 -16.806 1.00 26.57 93 SER D O 1
ATOM 5667 N N . TYR D 2 100 ? 2.778 -15.543 -18.694 1.00 28.74 94 TYR D N 1
ATOM 5668 C CA . TYR D 2 100 ? 2.698 -14.419 -19.602 1.00 30.18 94 TYR D CA 1
ATOM 5669 C C . TYR D 2 100 ? 1.343 -13.731 -19.446 1.00 31.90 94 TYR D C 1
ATOM 5670 O O . TYR D 2 100 ? 0.355 -14.369 -19.078 1.00 33.10 94 TYR D O 1
ATOM 5679 N N . PRO D 2 101 ? 1.268 -12.385 -19.578 1.00 32.76 95 PRO D N 1
ATOM 5680 C CA . PRO D 2 101 ? 2.455 -11.545 -19.784 1.00 28.80 95 PRO D CA 1
ATOM 5681 C C . PRO D 2 101 ? 3.275 -11.377 -18.504 1.00 27.79 95 PRO D C 1
ATOM 5682 O O . PRO D 2 101 ? 2.706 -11.277 -17.418 1.00 25.06 95 PRO D O 1
ATOM 5686 N N . PHE D 2 102 ? 4.610 -11.338 -18.643 1.00 27.54 96 PHE D N 1
ATOM 5687 C CA . PHE D 2 102 ? 5.465 -10.973 -17.523 1.00 26.97 96 PHE D CA 1
ATOM 5688 C C . PHE D 2 102 ? 5.140 -9.553 -17.076 1.00 25.30 96 PHE D C 1
ATOM 5689 O O . PHE D 2 102 ? 4.896 -8.688 -17.907 1.00 27.07 96 PHE D O 1
ATOM 5697 N N . THR D 2 103 ? 5.076 -9.366 -15.752 1.00 24.00 97 THR D N 1
ATOM 5698 C CA . THR D 2 103 ? 4.655 -8.115 -15.144 1.00 25.80 97 THR D CA 1
ATOM 5699 C C . THR D 2 103 ? 5.592 -7.785 -13.988 1.00 24.09 97 THR D C 1
ATOM 5700 O O . THR D 2 103 ? 6.103 -8.684 -13.317 1.00 21.39 97 THR D O 1
ATOM 5704 N N . PHE D 2 104 ? 5.825 -6.480 -13.804 1.00 23.20 98 PHE D N 1
ATOM 5705 C CA . PHE D 2 104 ? 6.798 -5.970 -12.853 1.00 22.76 98 PHE D CA 1
ATOM 5706 C C . PHE D 2 104 ? 6.082 -5.108 -11.835 1.00 24.76 98 PHE D C 1
ATOM 5707 O O . PHE D 2 104 ? 5.011 -4.586 -12.130 1.00 25.73 98 PHE D O 1
ATOM 5715 N N . GLY D 2 105 ? 6.666 -4.979 -10.635 1.00 23.59 99 GLY D N 1
ATOM 5716 C CA . GLY D 2 105 ? 6.212 -3.984 -9.686 1.00 25.10 99 GLY D CA 1
ATOM 5717 C C . GLY D 2 105 ? 6.645 -2.577 -10.090 1.00 26.52 99 GLY D C 1
ATOM 5718 O O . GLY D 2 105 ? 7.435 -2.389 -11.017 1.00 25.77 99 GLY D O 1
ATOM 5719 N N . SER D 2 106 ? 6.174 -1.592 -9.331 1.00 25.64 100 SER D N 1
ATOM 5720 C CA . SER D 2 106 ? 6.388 -0.204 -9.673 1.00 28.87 100 SER D CA 1
ATOM 5721 C C . SER D 2 106 ? 7.711 0.287 -9.087 1.00 29.04 100 SER D C 1
ATOM 5722 O O . SER D 2 106 ? 8.086 1.419 -9.330 1.00 28.95 100 SER D O 1
ATOM 5725 N N . GLY D 2 107 ? 8.367 -0.529 -8.257 1.00 26.20 101 GLY D N 1
ATOM 5726 C CA . GLY D 2 107 ? 9.734 -0.261 -7.831 1.00 24.50 101 GLY D CA 1
ATOM 5727 C C . GLY D 2 107 ? 9.823 0.338 -6.428 1.00 25.80 101 GLY D C 1
ATOM 5728 O O . GLY D 2 107 ? 8.919 1.046 -5.976 1.00 26.73 101 GLY D O 1
ATOM 5729 N N . THR D 2 108 ? 10.943 0.048 -5.761 1.00 23.42 102 THR D N 1
ATOM 5730 C CA . THR D 2 108 ? 11.359 0.656 -4.498 1.00 25.83 102 THR D CA 1
ATOM 5731 C C . THR D 2 108 ? 12.735 1.313 -4.684 1.00 26.24 102 THR D C 1
ATOM 5732 O O . THR D 2 108 ? 13.711 0.665 -5.067 1.00 24.91 102 THR D O 1
ATOM 5736 N N . LYS D 2 109 ? 12.812 2.623 -4.472 1.00 26.22 103 LYS D N 1
ATOM 5737 C CA . LYS D 2 109 ? 14.054 3.360 -4.669 1.00 27.09 103 LYS D CA 1
ATOM 5738 C C . LYS D 2 109 ? 14.738 3.529 -3.318 1.00 25.33 103 LYS D C 1
ATOM 5739 O O . LYS D 2 109 ? 14.144 4.052 -2.381 1.00 24.77 103 LYS D O 1
ATOM 5745 N N . LEU D 2 110 ? 15.995 3.088 -3.250 1.00 24.02 104 LEU D N 1
ATOM 5746 C CA . LEU D 2 110 ? 16.845 3.297 -2.089 1.00 26.78 104 LEU D CA 1
ATOM 5747 C C . LEU D 2 110 ? 17.665 4.565 -2.297 1.00 26.42 104 LEU D C 1
ATOM 5748 O O . LEU D 2 110 ? 18.426 4.649 -3.262 1.00 28.49 104 LEU D O 1
ATOM 5753 N N . GLU D 2 111 ? 17.520 5.519 -1.362 1.00 24.70 105 GLU D N 1
ATOM 5754 C CA . GLU D 2 111 ? 18.260 6.764 -1.411 1.00 28.55 105 GLU D CA 1
ATOM 5755 C C . GLU D 2 111 ? 19.107 6.878 -0.156 1.00 28.66 105 GLU D C 1
ATOM 5756 O O . GLU D 2 111 ? 18.880 6.153 0.812 1.00 28.36 105 GLU D O 1
ATOM 5762 N N . ARG D 2 112 ? 20.067 7.815 -0.206 1.00 27.06 106 ARG D N 1
ATOM 5763 C CA . ARG D 2 112 ? 21.036 7.965 0.852 1.00 27.84 106 ARG D CA 1
ATOM 5764 C C . ARG D 2 112 ? 20.518 8.952 1.892 1.00 30.09 106 ARG D C 1
ATOM 5765 O O . ARG D 2 112 ? 20.115 10.075 1.561 1.00 27.08 106 ARG D O 1
ATOM 5773 N N . LYS D 2 113 ? 20.555 8.522 3.158 1.00 30.47 107 LYS D N 1
ATOM 5774 C CA . LYS D 2 113 ? 20.165 9.380 4.262 1.00 33.24 107 LYS D CA 1
ATOM 5775 C C . LYS D 2 113 ? 21.345 10.299 4.567 1.00 30.84 107 LYS D C 1
ATOM 5776 O O . LYS D 2 113 ? 22.505 9.902 4.460 1.00 27.82 107 LYS D O 1
ATOM 5782 N N . ARG D 2 114 ? 21.027 11.549 4.903 1.00 27.23 108 ARG D N 1
ATOM 5783 C CA . ARG D 2 114 ? 21.993 12.508 5.406 1.00 27.38 108 ARG D CA 1
ATOM 5784 C C . ARG D 2 114 ? 21.245 13.411 6.381 1.00 26.71 108 ARG D C 1
ATOM 5785 O O . ARG D 2 114 ? 20.036 13.271 6.569 1.00 22.36 108 ARG D O 1
ATOM 5793 N N . ALA D 2 115 ? 21.974 14.319 7.022 1.00 26.98 109 ALA D N 1
ATOM 5794 C CA . ALA D 2 115 ? 21.377 15.284 7.938 1.00 29.70 109 ALA D CA 1
ATOM 5795 C C . ALA D 2 115 ? 20.485 16.259 7.166 1.00 27.62 109 ALA D C 1
ATOM 5796 O O . ALA D 2 115 ? 20.748 16.569 6.004 1.00 27.36 109 ALA D O 1
ATOM 5798 N N . ASP D 2 116 ? 19.437 16.750 7.827 1.00 30.78 110 ASP D N 1
ATOM 5799 C CA . ASP D 2 116 ? 18.522 17.693 7.207 1.00 33.98 110 ASP D CA 1
ATOM 5800 C C . ASP D 2 116 ? 19.276 18.977 6.901 1.00 32.22 110 ASP D C 1
ATOM 5801 O O . ASP D 2 116 ? 20.154 19.377 7.657 1.00 32.50 110 ASP D O 1
ATOM 5806 N N . ALA D 2 117 ? 18.927 19.592 5.769 1.00 28.09 111 ALA D N 1
ATOM 5807 C CA . ALA D 2 117 ? 19.620 20.754 5.262 1.00 24.44 111 ALA D CA 1
ATOM 5808 C C . ALA D 2 117 ? 18.592 21.688 4.629 1.00 24.06 111 ALA D C 1
ATOM 5809 O O . ALA D 2 117 ? 17.767 21.258 3.812 1.00 21.56 111 ALA D O 1
ATOM 5811 N N . ALA D 2 118 ? 18.659 22.959 5.050 1.00 23.30 112 ALA D N 1
ATOM 5812 C CA . ALA D 2 118 ? 17.727 23.984 4.599 1.00 23.75 112 ALA D CA 1
ATOM 5813 C C . ALA D 2 118 ? 18.094 24.391 3.178 1.00 23.85 112 ALA D C 1
ATOM 5814 O O . ALA D 2 118 ? 19.267 24.465 2.818 1.00 25.45 112 ALA D O 1
ATOM 5816 N N . PRO D 2 119 ? 17.110 24.694 2.315 1.00 23.69 113 PRO D N 1
ATOM 5817 C CA . PRO D 2 119 ? 17.411 25.139 0.961 1.00 24.78 113 PRO D CA 1
ATOM 5818 C C . PRO D 2 119 ? 18.024 26.534 0.935 1.00 24.53 113 PRO D C 1
ATOM 5819 O O . PRO D 2 119 ? 17.728 27.362 1.793 1.00 25.55 113 PRO D O 1
ATOM 5823 N N . THR D 2 120 ? 18.941 26.759 0.000 1.00 26.12 114 THR D N 1
ATOM 5824 C CA . THR D 2 120 ? 19.358 28.117 -0.352 1.00 29.45 114 THR D CA 1
ATOM 5825 C C . THR D 2 120 ? 18.471 28.617 -1.482 1.00 27.62 114 THR D C 1
ATOM 5826 O O . THR D 2 120 ? 18.499 28.052 -2.586 1.00 25.76 114 THR D O 1
ATOM 5830 N N . VAL D 2 121 ? 17.687 29.663 -1.184 1.00 26.51 115 VAL D N 1
ATOM 5831 C CA . VAL D 2 121 ? 16.656 30.151 -2.087 1.00 24.77 115 VAL D CA 1
ATOM 5832 C C . VAL D 2 121 ? 17.076 31.497 -2.684 1.00 25.60 115 VAL D C 1
ATOM 5833 O O . VAL D 2 121 ? 17.500 32.407 -1.979 1.00 22.45 115 VAL D O 1
ATOM 5837 N N . SER D 2 122 ? 16.910 31.636 -3.997 1.00 26.54 116 SER D N 1
ATOM 5838 C CA . SER D 2 122 ? 17.183 32.894 -4.649 1.00 28.36 116 SER D CA 1
ATOM 5839 C C . SER D 2 122 ? 16.178 33.111 -5.779 1.00 30.22 116 SER D C 1
ATOM 5840 O O . SER D 2 122 ? 15.728 32.168 -6.421 1.00 26.80 116 SER D O 1
ATOM 5843 N N . ILE D 2 123 ? 15.741 34.367 -5.921 1.00 28.81 117 ILE D N 1
ATOM 5844 C CA . ILE D 2 123 ? 14.711 34.734 -6.884 1.00 29.80 117 ILE D CA 1
ATOM 5845 C C . ILE D 2 123 ? 15.327 35.713 -7.883 1.00 27.51 117 ILE D C 1
ATOM 5846 O O . ILE D 2 123 ? 16.208 36.484 -7.517 1.00 25.08 117 ILE D O 1
ATOM 5851 N N . PHE D 2 124 ? 14.825 35.673 -9.126 1.00 28.08 118 PHE D N 1
ATOM 5852 C CA . PHE D 2 124 ? 15.416 36.398 -10.235 1.00 31.06 118 PHE D CA 1
ATOM 5853 C C . PHE D 2 124 ? 14.320 37.069 -11.048 1.00 31.48 118 PHE D C 1
ATOM 5854 O O . PHE D 2 124 ? 13.423 36.403 -11.534 1.00 28.50 118 PHE D O 1
ATOM 5862 N N . PRO D 2 125 ? 14.410 38.402 -11.239 1.00 34.38 119 PRO D N 1
ATOM 5863 C CA . PRO D 2 125 ? 13.481 39.122 -12.106 1.00 34.43 119 PRO D CA 1
ATOM 5864 C C . PRO D 2 125 ? 13.658 38.699 -13.558 1.00 33.67 119 PRO D C 1
ATOM 5865 O O . PRO D 2 125 ? 14.713 38.193 -13.938 1.00 32.84 119 PRO D O 1
ATOM 5869 N N . PRO D 2 126 ? 12.653 38.939 -14.427 1.00 39.64 120 PRO D N 1
ATOM 5870 C CA . PRO D 2 126 ? 12.834 38.785 -15.873 1.00 38.07 120 PRO D CA 1
ATOM 5871 C C . PRO D 2 126 ? 13.998 39.631 -16.385 1.00 37.34 120 PRO D C 1
ATOM 5872 O O . PRO D 2 126 ? 14.238 40.731 -15.903 1.00 37.87 120 PRO D O 1
ATOM 5876 N N . SER D 2 127 ? 14.755 39.088 -17.335 1.00 35.21 121 SER D N 1
ATOM 5877 C CA . SER D 2 127 ? 15.912 39.789 -17.866 1.00 36.89 121 SER D CA 1
ATOM 5878 C C . SER D 2 127 ? 15.422 40.902 -18.793 1.00 37.84 121 SER D C 1
ATOM 5879 O O . SER D 2 127 ? 14.331 40.814 -19.354 1.00 37.36 121 SER D O 1
ATOM 5882 N N . SER D 2 128 ? 16.222 41.956 -18.959 1.00 37.33 122 SER D N 1
ATOM 5883 C CA . SER D 2 128 ? 15.827 43.029 -19.859 1.00 42.61 122 SER D CA 1
ATOM 5884 C C . SER D 2 128 ? 15.691 42.478 -21.278 1.00 41.87 122 SER D C 1
ATOM 5885 O O . SER D 2 128 ? 14.796 42.902 -22.013 1.00 43.22 122 SER D O 1
ATOM 5888 N N . GLU D 2 129 ? 16.526 41.476 -21.618 1.00 43.97 123 GLU D N 1
ATOM 5889 C CA . GLU D 2 129 ? 16.436 40.780 -22.898 1.00 42.45 123 GLU D CA 1
ATOM 5890 C C . GLU D 2 129 ? 15.081 40.101 -23.078 1.00 40.46 123 GLU D C 1
ATOM 5891 O O . GLU D 2 129 ? 14.514 40.160 -24.164 1.00 45.89 123 GLU D O 1
ATOM 5897 N N . GLN D 2 130 ? 14.589 39.402 -22.049 1.00 36.79 124 GLN D N 1
ATOM 5898 C CA . GLN D 2 130 ? 13.327 38.702 -22.192 1.00 36.65 124 GLN D CA 1
ATOM 5899 C C . GLN D 2 130 ? 12.184 39.704 -22.367 1.00 38.23 124 GLN D C 1
ATOM 5900 O O . GLN D 2 130 ? 11.266 39.467 -23.148 1.00 39.79 124 GLN D O 1
ATOM 5906 N N . LEU D 2 131 ? 12.232 40.783 -21.581 1.00 40.42 125 LEU D N 1
ATOM 5907 C CA . LEU D 2 131 ? 11.216 41.824 -21.609 1.00 41.08 125 LEU D CA 1
ATOM 5908 C C . LEU D 2 131 ? 11.168 42.493 -22.983 1.00 44.66 125 LEU D C 1
ATOM 5909 O O . LEU D 2 131 ? 10.077 42.694 -23.515 1.00 47.17 125 LEU D O 1
ATOM 5914 N N . THR D 2 132 ? 12.335 42.779 -23.582 1.00 50.31 126 THR D N 1
ATOM 5915 C CA . THR D 2 132 ? 12.377 43.362 -24.916 1.00 52.78 126 THR D CA 1
ATOM 5916 C C . THR D 2 132 ? 11.637 42.462 -25.910 1.00 50.77 126 THR D C 1
ATOM 5917 O O . THR D 2 132 ? 10.947 42.959 -26.793 1.00 50.72 126 THR D O 1
ATOM 5921 N N . SER D 2 133 ? 11.716 41.140 -25.756 1.00 53.16 127 SER D N 1
ATOM 5922 C CA . SER D 2 133 ? 11.007 40.266 -26.678 1.00 57.03 127 SER D CA 1
ATOM 5923 C C . SER D 2 133 ? 9.627 39.864 -26.147 1.00 52.76 127 SER D C 1
ATOM 5924 O O . SER D 2 133 ? 9.005 38.947 -26.677 1.00 63.67 127 SER D O 1
ATOM 5927 N N . GLY D 2 134 ? 9.145 40.542 -25.101 1.00 49.85 128 GLY D N 1
ATOM 5928 C CA . GLY D 2 134 ? 7.722 40.545 -24.791 1.00 51.11 128 GLY D CA 1
ATOM 5929 C C . GLY D 2 134 ? 7.302 39.521 -23.738 1.00 51.34 128 GLY D C 1
ATOM 5930 O O . GLY D 2 134 ? 6.117 39.442 -23.410 1.00 53.78 128 GLY D O 1
ATOM 5931 N N . GLY D 2 135 ? 8.259 38.764 -23.168 1.00 55.45 129 GLY D N 1
ATOM 5932 C CA . GLY D 2 135 ? 7.933 37.793 -22.131 1.00 49.06 129 GLY D CA 1
ATOM 5933 C C . GLY D 2 135 ? 8.486 38.193 -20.764 1.00 46.31 129 GLY D C 1
ATOM 5934 O O . GLY D 2 135 ? 9.309 39.116 -20.666 1.00 44.15 129 GLY D O 1
ATOM 5935 N N . ALA D 2 136 ? 8.020 37.493 -19.717 1.00 47.18 130 ALA D N 1
ATOM 5936 C CA . ALA D 2 136 ? 8.483 37.755 -18.359 1.00 44.68 130 ALA D CA 1
ATOM 5937 C C . ALA D 2 136 ? 8.461 36.466 -17.528 1.00 43.33 130 ALA D C 1
ATOM 5938 O O . ALA D 2 136 ? 7.423 36.034 -17.030 1.00 45.84 130 ALA D O 1
ATOM 5940 N N . SER D 2 137 ? 9.640 35.853 -17.369 1.00 38.86 131 SER D N 1
ATOM 5941 C CA . SER D 2 137 ? 9.806 34.669 -16.543 1.00 36.28 131 SER D CA 1
ATOM 5942 C C . SER D 2 137 ? 10.464 35.083 -15.234 1.00 31.13 131 SER D C 1
ATOM 5943 O O . SER D 2 137 ? 11.485 35.760 -15.231 1.00 29.66 131 SER D O 1
ATOM 5946 N N . VAL D 2 138 ? 9.850 34.680 -14.131 1.00 29.05 132 VAL D N 1
ATOM 5947 C CA . VAL D 2 138 ? 10.446 34.874 -12.827 1.00 29.58 132 VAL D CA 1
ATOM 5948 C C . VAL D 2 138 ? 10.944 33.512 -12.354 1.00 30.03 132 VAL D C 1
ATOM 5949 O O . VAL D 2 138 ? 10.158 32.568 -12.299 1.00 24.13 132 VAL D O 1
ATOM 5953 N N . VAL D 2 139 ? 12.226 33.437 -11.968 1.00 29.21 133 VAL D N 1
ATOM 5954 C CA . VAL D 2 139 ? 12.837 32.153 -11.629 1.00 29.38 133 VAL D CA 1
ATOM 5955 C C . VAL D 2 139 ? 13.226 32.137 -10.154 1.00 27.49 133 VAL D C 1
ATOM 5956 O O . VAL D 2 139 ? 13.730 33.121 -9.634 1.00 29.78 133 VAL D O 1
ATOM 5960 N N . CYS D 2 140 ? 12.990 30.995 -9.508 1.00 26.19 134 CYS D N 1
ATOM 5961 C CA . CYS D 2 140 ? 13.375 30.761 -8.132 1.00 26.80 134 CYS D CA 1
ATOM 5962 C C . CYS D 2 140 ? 14.146 29.443 -8.038 1.00 26.18 134 CYS D C 1
ATOM 5963 O O . CYS D 2 140 ? 13.622 28.426 -8.480 1.00 28.95 134 CYS D O 1
ATOM 5966 N N . PHE D 2 141 ? 15.403 29.496 -7.550 1.00 24.83 135 PHE D N 1
ATOM 5967 C CA . PHE D 2 141 ? 16.212 28.314 -7.256 1.00 25.54 135 PHE D CA 1
ATOM 5968 C C . PHE D 2 141 ? 16.147 27.992 -5.757 1.00 28.49 135 PHE D C 1
ATOM 5969 O O . PHE D 2 141 ? 16.298 28.883 -4.917 1.00 27.45 135 PHE D O 1
ATOM 5977 N N . LEU D 2 142 ? 15.873 26.721 -5.444 1.00 27.38 136 LEU D N 1
ATOM 5978 C CA . LEU D 2 142 ? 15.872 26.199 -4.083 1.00 26.33 136 LEU D CA 1
ATOM 5979 C C . LEU D 2 142 ? 16.892 25.066 -4.031 1.00 25.11 136 LEU D C 1
ATOM 5980 O O . LEU D 2 142 ? 16.623 23.961 -4.492 1.00 23.93 136 LEU D O 1
ATOM 5985 N N . ASN D 2 143 ? 18.104 25.379 -3.566 1.00 25.52 137 ASN D N 1
ATOM 5986 C CA . ASN D 2 143 ? 19.254 24.528 -3.830 1.00 25.50 137 ASN D CA 1
ATOM 5987 C C . ASN D 2 143 ? 19.704 23.832 -2.550 1.00 26.53 137 ASN D C 1
ATOM 5988 O O . ASN D 2 143 ? 19.712 24.435 -1.476 1.00 22.80 137 ASN D O 1
ATOM 5993 N N . ASN D 2 144 ? 20.074 22.552 -2.699 1.00 27.88 138 ASN D N 1
ATOM 5994 C CA . ASN D 2 144 ? 20.858 21.817 -1.715 1.00 26.59 138 ASN D CA 1
ATOM 5995 C C . ASN D 2 144 ? 20.097 21.676 -0.396 1.00 24.31 138 ASN D C 1
ATOM 5996 O O . ASN D 2 144 ? 20.630 21.972 0.672 1.00 23.42 138 ASN D O 1
ATOM 6001 N N . PHE D 2 145 ? 18.913 21.078 -0.469 1.00 21.55 139 PHE D N 1
ATOM 6002 C CA . PHE D 2 145 ? 18.137 20.793 0.716 1.00 22.10 139 PHE D CA 1
ATOM 6003 C C . PHE D 2 145 ? 17.982 19.283 0.926 1.00 23.79 139 PHE D C 1
ATOM 6004 O O . PHE D 2 145 ? 18.167 18.471 0.028 1.00 23.12 139 PHE D O 1
ATOM 6012 N N . TYR D 2 146 ? 17.689 18.912 2.164 1.00 22.63 140 TYR D N 1
ATOM 6013 C CA . TYR D 2 146 ? 17.370 17.539 2.525 1.00 23.64 140 TYR D CA 1
ATOM 6014 C C . TYR D 2 146 ? 16.426 17.591 3.724 1.00 23.97 140 TYR D C 1
ATOM 6015 O O . TYR D 2 146 ? 16.680 18.367 4.645 1.00 27.31 140 TYR D O 1
ATOM 6024 N N . PRO D 2 147 ? 15.329 16.797 3.775 1.00 25.71 141 PRO D N 1
ATOM 6025 C CA . PRO D 2 147 ? 14.989 15.814 2.736 1.00 27.13 141 PRO D CA 1
ATOM 6026 C C . PRO D 2 147 ? 14.308 16.456 1.521 1.00 30.03 141 PRO D C 1
ATOM 6027 O O . PRO D 2 147 ? 14.205 17.675 1.417 1.00 24.34 141 PRO D O 1
ATOM 6031 N N . LYS D 2 148 ? 13.868 15.617 0.584 1.00 31.14 142 LYS D N 1
ATOM 6032 C CA . LYS D 2 148 ? 13.509 16.061 -0.753 1.00 33.74 142 LYS D CA 1
ATOM 6033 C C . LYS D 2 148 ? 12.152 16.753 -0.783 1.00 32.84 142 LYS D C 1
ATOM 6034 O O . LYS D 2 148 ? 11.873 17.453 -1.753 1.00 30.62 142 LYS D O 1
ATOM 6040 N N . ASP D 2 149 ? 11.320 16.542 0.250 1.00 31.80 143 ASP D N 1
ATOM 6041 C CA . ASP D 2 149 ? 10.012 17.161 0.305 1.00 35.54 143 ASP D CA 1
ATOM 6042 C C . ASP D 2 149 ? 10.136 18.642 0.625 1.00 37.15 143 ASP D C 1
ATOM 6043 O O . ASP D 2 149 ? 10.688 19.019 1.654 1.00 35.73 143 ASP D O 1
ATOM 6048 N N . ILE D 2 150 ? 9.532 19.448 -0.251 1.00 37.14 144 ILE D N 1
ATOM 6049 C CA . ILE D 2 150 ? 9.539 20.893 -0.141 1.00 33.30 144 ILE D CA 1
ATOM 6050 C C . ILE D 2 150 ? 8.277 21.397 -0.827 1.00 33.46 144 ILE D C 1
ATOM 6051 O O . ILE D 2 150 ? 7.803 20.793 -1.789 1.00 36.15 144 ILE D O 1
ATOM 6056 N N . ASN D 2 151 ? 7.747 22.499 -0.307 1.00 35.31 145 ASN D N 1
ATOM 6057 C CA . ASN D 2 151 ? 6.587 23.171 -0.867 1.00 35.12 145 ASN D CA 1
ATOM 6058 C C . ASN D 2 151 ? 7.014 24.582 -1.263 1.00 33.34 145 ASN D C 1
ATOM 6059 O O . ASN D 2 151 ? 7.608 25.288 -0.456 1.00 30.87 145 ASN D O 1
ATOM 6064 N N . VAL D 2 152 ? 6.775 24.955 -2.522 1.00 31.10 146 VAL D N 1
ATOM 6065 C CA . VAL D 2 152 ? 7.125 26.287 -2.991 1.00 33.91 146 VAL D CA 1
ATOM 6066 C C . VAL D 2 152 ? 5.840 26.986 -3.398 1.00 37.09 146 VAL D C 1
ATOM 6067 O O . VAL D 2 152 ? 5.019 26.402 -4.097 1.00 37.26 146 VAL D O 1
ATOM 6071 N N . LYS D 2 153 ? 5.737 28.258 -3.010 1.00 37.15 147 LYS D N 1
ATOM 6072 C CA . LYS D 2 153 ? 4.580 29.082 -3.289 1.00 39.09 147 LYS D CA 1
ATOM 6073 C C . LYS D 2 153 ? 5.049 30.379 -3.945 1.00 40.20 147 LYS D C 1
ATOM 6074 O O . LYS D 2 153 ? 5.987 31.023 -3.463 1.00 34.86 147 LYS D O 1
ATOM 6080 N N . TRP D 2 154 ? 4.404 30.728 -5.069 1.00 35.33 148 TRP D N 1
ATOM 6081 C CA . TRP D 2 154 ? 4.579 32.032 -5.688 1.00 35.16 148 TRP D CA 1
ATOM 6082 C C . TRP D 2 154 ? 3.494 32.986 -5.210 1.00 34.36 148 TRP D C 1
ATOM 6083 O O . TRP D 2 154 ? 2.335 32.581 -5.123 1.00 36.02 148 TRP D O 1
ATOM 6094 N N . LYS D 2 155 ? 3.879 34.246 -4.976 1.00 35.77 149 LYS D N 1
ATOM 6095 C CA . LYS D 2 155 ? 2.936 35.306 -4.643 1.00 39.38 149 LYS D CA 1
ATOM 6096 C C . LYS D 2 155 ? 3.228 36.543 -5.488 1.00 39.50 149 LYS D C 1
ATOM 6097 O O . LYS D 2 155 ? 4.371 36.969 -5.593 1.00 36.99 149 LYS D O 1
ATOM 6103 N N . ILE D 2 156 ? 2.179 37.088 -6.111 1.00 41.34 150 ILE D N 1
ATOM 6104 C CA . ILE D 2 156 ? 2.245 38.354 -6.824 1.00 44.20 150 ILE D CA 1
ATOM 6105 C C . ILE D 2 156 ? 1.466 39.397 -6.015 1.00 43.73 150 ILE D C 1
ATOM 6106 O O . ILE D 2 156 ? 0.273 39.209 -5.764 1.00 39.94 150 ILE D O 1
ATOM 6111 N N . ASP D 2 157 ? 2.154 40.472 -5.587 1.00 44.41 151 ASP D N 1
ATOM 6112 C CA . ASP D 2 157 ? 1.546 41.490 -4.740 1.00 48.25 151 ASP D CA 1
ATOM 6113 C C . ASP D 2 157 ? 0.797 40.799 -3.598 1.00 48.70 151 ASP D C 1
ATOM 6114 O O . ASP D 2 157 ? -0.384 41.067 -3.383 1.00 45.43 151 ASP D O 1
ATOM 6119 N N . GLY D 2 158 ? 1.474 39.849 -2.935 1.00 45.62 152 GLY D N 1
ATOM 6120 C CA . GLY D 2 158 ? 0.947 39.189 -1.749 1.00 46.48 152 GLY D CA 1
ATOM 6121 C C . GLY D 2 158 ? -0.012 38.039 -2.057 1.00 47.09 152 GLY D C 1
ATOM 6122 O O . GLY D 2 158 ? -0.321 37.255 -1.169 1.00 43.71 152 GLY D O 1
ATOM 6123 N N . SER D 2 159 ? -0.424 37.903 -3.323 1.00 45.66 153 SER D N 1
ATOM 6124 C CA . SER D 2 159 ? -1.494 37.001 -3.711 1.00 48.56 153 SER D CA 1
ATOM 6125 C C . SER D 2 159 ? -0.921 35.752 -4.396 1.00 48.53 153 SER D C 1
ATOM 6126 O O . SER D 2 159 ? -0.095 35.881 -5.301 1.00 45.72 153 SER D O 1
ATOM 6129 N N . GLU D 2 160 ? -1.362 34.557 -3.966 1.00 46.24 154 GLU D N 1
ATOM 6130 C CA . GLU D 2 160 ? -0.833 33.293 -4.457 1.00 48.03 154 GLU D CA 1
ATOM 6131 C C . GLU D 2 160 ? -1.182 33.080 -5.930 1.00 49.42 154 GLU D C 1
ATOM 6132 O O . GLU D 2 160 ? -2.321 33.264 -6.340 1.00 47.99 154 GLU D O 1
ATOM 6138 N N . ARG D 2 161 ? -0.182 32.631 -6.703 1.00 50.19 155 ARG D N 1
ATOM 6139 C CA . ARG D 2 161 ? -0.326 32.391 -8.128 1.00 53.88 155 ARG D CA 1
ATOM 6140 C C . ARG D 2 161 ? 0.045 30.941 -8.425 1.00 53.60 155 ARG D C 1
ATOM 6141 O O . ARG D 2 161 ? 1.130 30.496 -8.071 1.00 52.19 155 ARG D O 1
ATOM 6149 N N . GLN D 2 162 ? -0.857 30.220 -9.096 1.00 55.27 156 GLN D N 1
ATOM 6150 C CA . GLN D 2 162 ? -0.679 28.798 -9.326 1.00 55.01 156 GLN D CA 1
ATOM 6151 C C . GLN D 2 162 ? -0.465 28.494 -10.811 1.00 54.00 156 GLN D C 1
ATOM 6152 O O . GLN D 2 162 ? 0.231 27.537 -11.142 1.00 56.80 156 GLN D O 1
ATOM 6158 N N . ASN D 2 163 ? -1.011 29.340 -11.698 1.00 46.36 157 ASN D N 1
ATOM 6159 C CA A ASN D 2 163 ? -0.984 29.110 -13.131 0.50 44.60 157 ASN D CA 1
ATOM 6160 C CA B ASN D 2 163 ? -0.971 29.088 -13.131 0.50 44.23 157 ASN D CA 1
ATOM 6161 C C . ASN D 2 163 ? 0.295 29.700 -13.726 1.00 41.19 157 ASN D C 1
ATOM 6162 O O . ASN D 2 163 ? 0.740 30.778 -13.319 1.00 39.09 157 ASN D O 1
ATOM 6171 N N . GLY D 2 164 ? 0.855 28.993 -14.716 1.00 42.21 158 GLY D N 1
ATOM 6172 C CA . GLY D 2 164 ? 2.060 29.408 -15.421 1.00 39.48 158 GLY D CA 1
ATOM 6173 C C . GLY D 2 164 ? 3.343 29.054 -14.665 1.00 37.72 158 GLY D C 1
ATOM 6174 O O . GLY D 2 164 ? 4.385 29.629 -14.956 1.00 39.26 158 GLY D O 1
ATOM 6175 N N . VAL D 2 165 ? 3.247 28.148 -13.684 1.00 37.60 159 VAL D N 1
ATOM 6176 C CA . VAL D 2 165 ? 4.379 27.754 -12.852 1.00 37.82 159 VAL D CA 1
ATOM 6177 C C . VAL D 2 165 ? 4.904 26.408 -13.342 1.00 37.04 159 VAL D C 1
ATOM 6178 O O . VAL D 2 165 ? 4.162 25.435 -13.322 1.00 36.01 159 VAL D O 1
ATOM 6182 N N . LEU D 2 166 ? 6.193 26.356 -13.708 1.00 38.15 160 LEU D N 1
ATOM 6183 C CA . LEU D 2 166 ? 6.853 25.115 -14.079 1.00 37.46 160 LEU D CA 1
ATOM 6184 C C . LEU D 2 166 ? 7.986 24.809 -13.107 1.00 35.97 160 LEU D C 1
ATOM 6185 O O . LEU D 2 166 ? 8.774 25.679 -12.780 1.00 33.76 160 LEU D O 1
ATOM 6190 N N . ASN D 2 167 ? 8.018 23.559 -12.650 1.00 32.91 161 ASN D N 1
ATOM 6191 C CA . ASN D 2 167 ? 8.955 23.090 -11.653 1.00 31.81 161 ASN D CA 1
ATOM 6192 C C . ASN D 2 167 ? 9.813 21.963 -12.233 1.00 31.66 161 ASN D C 1
ATOM 6193 O O . ASN D 2 167 ? 9.396 21.245 -13.146 1.00 29.76 161 ASN D O 1
ATOM 6198 N N . SER D 2 168 ? 11.026 21.855 -11.692 1.00 29.41 162 SER D N 1
ATOM 6199 C CA . SER D 2 168 ? 11.993 20.832 -12.047 1.00 29.45 162 SER D CA 1
ATOM 6200 C C . SER D 2 168 ? 12.818 20.473 -10.809 1.00 25.95 162 SER D C 1
ATOM 6201 O O . SER D 2 168 ? 13.324 21.358 -10.131 1.00 23.85 162 SER D O 1
ATOM 6204 N N . TRP D 2 169 ? 12.962 19.172 -10.550 1.00 27.28 163 TRP D N 1
ATOM 6205 C CA . TRP D 2 169 ? 13.652 18.639 -9.395 1.00 29.77 163 TRP D CA 1
ATOM 6206 C C . TRP D 2 169 ? 14.854 17.828 -9.868 1.00 29.73 163 TRP D C 1
ATOM 6207 O O . TRP D 2 169 ? 14.743 17.023 -10.795 1.00 28.67 163 TRP D O 1
ATOM 6218 N N . THR D 2 170 ? 16.008 18.036 -9.235 1.00 26.25 164 THR D N 1
ATOM 6219 C CA . THR D 2 170 ? 17.147 17.160 -9.478 1.00 28.16 164 THR D CA 1
ATOM 6220 C C . THR D 2 170 ? 16.979 15.870 -8.685 1.00 27.71 164 THR D C 1
ATOM 6221 O O . THR D 2 170 ? 16.262 15.821 -7.693 1.00 28.57 164 THR D O 1
ATOM 6225 N N . ASP D 2 171 ? 17.629 14.816 -9.169 1.00 32.61 165 ASP D N 1
ATOM 6226 C CA . ASP D 2 171 ? 17.851 13.600 -8.398 1.00 33.37 165 ASP D CA 1
ATOM 6227 C C . ASP D 2 171 ? 18.801 13.925 -7.245 1.00 30.58 165 ASP D C 1
ATOM 6228 O O . ASP D 2 171 ? 19.448 14.971 -7.235 1.00 32.84 165 ASP D O 1
ATOM 6233 N N . GLN D 2 172 ? 18.978 12.964 -6.337 1.00 28.75 166 GLN D N 1
ATOM 6234 C CA . GLN D 2 172 ? 19.866 13.136 -5.201 1.00 28.51 166 GLN D CA 1
ATOM 6235 C C . GLN D 2 172 ? 21.297 13.400 -5.677 1.00 28.65 166 GLN D C 1
ATOM 6236 O O . GLN D 2 172 ? 21.806 12.730 -6.557 1.00 28.41 166 GLN D O 1
ATOM 6242 N N . ASP D 2 173 ? 21.946 14.422 -5.113 1.00 28.41 167 ASP D N 1
ATOM 6243 C CA . ASP D 2 173 ? 23.242 14.889 -5.589 1.00 31.09 167 ASP D CA 1
ATOM 6244 C C . ASP D 2 173 ? 24.301 13.839 -5.258 1.00 32.25 167 ASP D C 1
ATOM 6245 O O . ASP D 2 173 ? 24.322 13.337 -4.132 1.00 28.82 167 ASP D O 1
ATOM 6250 N N . SER D 2 174 ? 25.210 13.584 -6.205 1.00 31.46 168 SER D N 1
ATOM 6251 C CA . SER D 2 174 ? 26.185 12.520 -6.027 1.00 39.98 168 SER D CA 1
ATOM 6252 C C . SER D 2 174 ? 27.340 12.952 -5.121 1.00 37.33 168 SER D C 1
ATOM 6253 O O . SER D 2 174 ? 28.053 12.093 -4.631 1.00 39.13 168 SER D O 1
ATOM 6256 N N . LYS D 2 175 ? 27.509 14.256 -4.860 1.00 39.03 169 LYS D N 1
ATOM 6257 C CA . LYS D 2 175 ? 28.552 14.728 -3.960 1.00 39.91 169 LYS D CA 1
ATOM 6258 C C . LYS D 2 175 ? 28.026 14.886 -2.531 1.00 37.80 169 LYS D C 1
ATOM 6259 O O . LYS D 2 175 ? 28.702 14.454 -1.596 1.00 37.23 169 LYS D O 1
ATOM 6265 N N . ASP D 2 176 ? 26.856 15.521 -2.332 1.00 30.75 170 ASP D N 1
ATOM 6266 C CA . ASP D 2 176 ? 26.460 15.881 -0.969 1.00 30.64 170 ASP D CA 1
ATOM 6267 C C . ASP D 2 176 ? 25.096 15.305 -0.574 1.00 27.39 170 ASP D C 1
ATOM 6268 O O . ASP D 2 176 ? 24.622 15.556 0.528 1.00 27.66 170 ASP D O 1
ATOM 6273 N N . SER D 2 177 ? 24.455 14.542 -1.465 1.00 27.35 171 SER D N 1
ATOM 6274 C CA . SER D 2 177 ? 23.234 13.800 -1.164 1.00 27.16 171 SER D CA 1
ATOM 6275 C C . SER D 2 177 ? 22.015 14.696 -0.942 1.00 23.76 171 SER D C 1
ATOM 6276 O O . SER D 2 177 ? 21.028 14.242 -0.362 1.00 24.07 171 SER D O 1
ATOM 6279 N N . THR D 2 178 ? 22.091 15.971 -1.361 1.00 24.98 172 THR D N 1
ATOM 6280 C CA . THR D 2 178 ? 20.957 16.882 -1.253 1.00 23.28 172 THR D CA 1
ATOM 6281 C C . THR D 2 178 ? 20.140 16.861 -2.542 1.00 24.29 172 THR D C 1
ATOM 6282 O O . THR D 2 178 ? 20.540 16.280 -3.552 1.00 23.16 172 THR D O 1
ATOM 6286 N N . TYR D 2 179 ? 19.003 17.559 -2.484 1.00 23.63 173 TYR D N 1
ATOM 6287 C CA . TYR D 2 179 ? 18.116 17.770 -3.602 1.00 22.59 173 TYR D CA 1
ATOM 6288 C C . TYR D 2 179 ? 18.092 19.265 -3.913 1.00 25.92 173 TYR D C 1
ATOM 6289 O O . TYR D 2 179 ? 18.372 20.089 -3.043 1.00 23.80 173 TYR D O 1
ATOM 6298 N N . SER D 2 180 ? 17.823 19.588 -5.178 1.00 24.40 174 SER D N 1
ATOM 6299 C CA . SER D 2 180 ? 17.596 20.958 -5.588 1.00 23.83 174 SER D CA 1
ATOM 6300 C C . SER D 2 180 ? 16.348 21.032 -6.451 1.00 25.30 174 SER D C 1
ATOM 6301 O O . SER D 2 180 ? 15.887 20.040 -7.026 1.00 23.64 174 SER D O 1
ATOM 6304 N N . MET D 2 181 ? 15.821 22.250 -6.560 1.00 25.82 175 MET D N 1
ATOM 6305 C CA . MET D 2 181 ? 14.618 22.475 -7.328 1.00 27.99 175 MET D CA 1
ATOM 6306 C C . MET D 2 181 ? 14.671 23.864 -7.976 1.00 29.10 175 MET D C 1
ATOM 6307 O O . MET D 2 181 ? 15.236 24.807 -7.412 1.00 26.14 175 MET D O 1
ATOM 6312 N N . SER D 2 182 ? 14.121 23.939 -9.189 1.00 27.02 176 SER D N 1
ATOM 6313 C CA . SER D 2 182 ? 13.878 25.183 -9.899 1.00 29.80 176 SER D CA 1
ATOM 6314 C C . SER D 2 182 ? 12.370 25.369 -10.069 1.00 29.45 176 SER D C 1
ATOM 6315 O O . SER D 2 182 ? 11.654 24.410 -10.350 1.00 29.41 176 SER D O 1
ATOM 6318 N N . SER D 2 183 ? 11.903 26.613 -9.888 1.00 28.38 177 SER D N 1
ATOM 6319 C CA . SER D 2 183 ? 10.522 26.992 -10.131 1.00 29.93 177 SER D CA 1
ATOM 6320 C C . SER D 2 183 ? 10.524 28.250 -11.001 1.00 32.61 177 SER D C 1
ATOM 6321 O O . SER D 2 183 ? 11.199 29.225 -10.676 1.00 31.72 177 SER D O 1
ATOM 6324 N N . THR D 2 184 ? 9.798 28.195 -12.123 1.00 33.48 178 THR D N 1
ATOM 6325 C CA . THR D 2 184 ? 9.652 29.325 -13.020 1.00 34.27 178 THR D CA 1
ATOM 6326 C C . THR D 2 184 ? 8.179 29.727 -13.142 1.00 34.75 178 THR D C 1
ATOM 6327 O O . THR D 2 184 ? 7.331 28.928 -13.504 1.00 31.29 178 THR D O 1
ATOM 6331 N N . LEU D 2 185 ? 7.886 31.000 -12.872 1.00 35.89 179 LEU D N 1
ATOM 6332 C CA . LEU D 2 185 ? 6.570 31.556 -13.115 1.00 34.24 179 LEU D CA 1
ATOM 6333 C C . LEU D 2 185 ? 6.643 32.364 -14.404 1.00 32.64 179 LEU D C 1
ATOM 6334 O O . LEU D 2 185 ? 7.350 33.361 -14.441 1.00 34.10 179 LEU D O 1
ATOM 6339 N N . THR D 2 186 ? 5.929 31.932 -15.450 1.00 35.48 180 THR D N 1
ATOM 6340 C CA . THR D 2 186 ? 5.955 32.639 -16.722 1.00 42.11 180 THR D CA 1
ATOM 6341 C C . THR D 2 186 ? 4.689 33.492 -16.890 1.00 43.56 180 THR D C 1
ATOM 6342 O O . THR D 2 186 ? 3.578 33.018 -16.699 1.00 39.29 180 THR D O 1
ATOM 6346 N N . LEU D 2 187 ? 4.916 34.771 -17.223 1.00 48.42 181 LEU D N 1
ATOM 6347 C CA . LEU D 2 187 ? 3.886 35.771 -17.462 1.00 50.93 181 LEU D CA 1
ATOM 6348 C C . LEU D 2 187 ? 4.152 36.436 -18.811 1.00 52.23 181 LEU D C 1
ATOM 6349 O O . LEU D 2 187 ? 5.268 36.337 -19.339 1.00 55.43 181 LEU D O 1
ATOM 6354 N N . THR D 2 188 ? 3.144 37.169 -19.321 1.00 54.55 182 THR D N 1
ATOM 6355 C CA . THR D 2 188 ? 3.359 38.130 -20.396 1.00 53.26 182 THR D CA 1
ATOM 6356 C C . THR D 2 188 ? 4.019 39.375 -19.808 1.00 53.52 182 THR D C 1
ATOM 6357 O O . THR D 2 188 ? 3.921 39.617 -18.607 1.00 56.30 182 THR D O 1
ATOM 6361 N N . LYS D 2 189 ? 4.711 40.150 -20.647 1.00 52.50 183 LYS D N 1
ATOM 6362 C CA . LYS D 2 189 ? 5.345 41.376 -20.188 1.00 52.93 183 LYS D CA 1
ATOM 6363 C C . LYS D 2 189 ? 4.292 42.296 -19.570 1.00 55.75 183 LYS D C 1
ATOM 6364 O O . LYS D 2 189 ? 4.531 42.897 -18.518 1.00 57.38 183 LYS D O 1
ATOM 6370 N N . ASP D 2 190 ? 3.120 42.384 -20.215 1.00 55.89 184 ASP D N 1
ATOM 6371 C CA . ASP D 2 190 ? 2.066 43.290 -19.768 1.00 57.84 184 ASP D CA 1
ATOM 6372 C C . ASP D 2 190 ? 1.539 42.862 -18.397 1.00 53.66 184 ASP D C 1
ATOM 6373 O O . ASP D 2 190 ? 1.320 43.715 -17.546 1.00 49.41 184 ASP D O 1
ATOM 6378 N N . GLU D 2 191 ? 1.308 41.555 -18.197 1.00 56.12 185 GLU D N 1
ATOM 6379 C CA . GLU D 2 191 ? 0.884 41.026 -16.903 1.00 59.30 185 GLU D CA 1
ATOM 6380 C C . GLU D 2 191 ? 1.925 41.380 -15.840 1.00 52.61 185 GLU D C 1
ATOM 6381 O O . GLU D 2 191 ? 1.593 41.894 -14.775 1.00 46.20 185 GLU D O 1
ATOM 6387 N N . TYR D 2 192 ? 3.197 41.122 -16.154 1.00 46.66 186 TYR D N 1
ATOM 6388 C CA . TYR D 2 192 ? 4.293 41.351 -15.226 1.00 42.30 186 TYR D CA 1
ATOM 6389 C C . TYR D 2 192 ? 4.288 42.807 -14.765 1.00 42.67 186 TYR D C 1
ATOM 6390 O O . TYR D 2 192 ? 4.465 43.078 -13.575 1.00 38.54 186 TYR D O 1
ATOM 6399 N N . GLU D 2 193 ? 4.075 43.728 -15.719 1.00 43.28 187 GLU D N 1
ATOM 6400 C CA . GLU D 2 193 ? 4.190 45.148 -15.447 1.00 44.80 187 GLU D CA 1
ATOM 6401 C C . GLU D 2 193 ? 2.958 45.705 -14.727 1.00 47.56 187 GLU D C 1
ATOM 6402 O O . GLU D 2 193 ? 2.990 46.861 -14.306 1.00 47.61 187 GLU D O 1
ATOM 6408 N N . ARG D 2 194 ? 1.894 44.895 -14.577 1.00 50.30 188 ARG D N 1
ATOM 6409 C CA . ARG D 2 194 ? 0.734 45.283 -13.788 1.00 52.69 188 ARG D CA 1
ATOM 6410 C C . ARG D 2 194 ? 0.965 45.111 -12.289 1.00 52.75 188 ARG D C 1
ATOM 6411 O O . ARG D 2 194 ? 0.133 45.552 -11.513 1.00 52.49 188 ARG D O 1
ATOM 6419 N N . HIS D 2 195 ? 2.049 44.444 -11.863 1.00 51.57 189 HIS D N 1
ATOM 6420 C CA . HIS D 2 195 ? 2.226 44.153 -10.448 1.00 49.26 189 HIS D CA 1
ATOM 6421 C C . HIS D 2 195 ? 3.605 44.631 -10.007 1.00 46.07 189 HIS D C 1
ATOM 6422 O O . HIS D 2 195 ? 4.442 44.971 -10.840 1.00 45.29 189 HIS D O 1
ATOM 6429 N N . ASN D 2 196 ? 3.811 44.702 -8.688 1.00 46.99 190 ASN D N 1
ATOM 6430 C CA . ASN D 2 196 ? 4.983 45.378 -8.144 1.00 51.33 190 ASN D CA 1
ATOM 6431 C C . ASN D 2 196 ? 5.839 44.451 -7.283 1.00 49.41 190 ASN D C 1
ATOM 6432 O O . ASN D 2 196 ? 7.042 44.670 -7.175 1.00 49.00 190 ASN D O 1
ATOM 6437 N N . SER D 2 197 ? 5.224 43.413 -6.707 1.00 45.38 191 SER D N 1
ATOM 6438 C CA . SER D 2 197 ? 5.875 42.579 -5.710 1.00 46.45 191 SER D CA 1
ATOM 6439 C C . SER D 2 197 ? 5.798 41.120 -6.153 1.00 40.62 191 SER D C 1
ATOM 6440 O O . SER D 2 197 ? 4.701 40.615 -6.402 1.00 40.73 191 SER D O 1
ATOM 6443 N N . TYR D 2 198 ? 6.972 40.467 -6.238 1.00 39.19 192 TYR D N 1
ATOM 6444 C CA . TYR D 2 198 ? 7.076 39.062 -6.633 1.00 36.89 192 TYR D CA 1
ATOM 6445 C C . TYR D 2 198 ? 7.785 38.280 -5.534 1.00 36.56 192 TYR D C 1
ATOM 6446 O O . TYR D 2 198 ? 8.865 38.674 -5.108 1.00 36.04 192 TYR D O 1
ATOM 6455 N N . THR D 2 199 ? 7.167 37.173 -5.095 1.00 37.87 193 THR D N 1
ATOM 6456 C CA . THR D 2 199 ? 7.663 36.407 -3.960 1.00 34.61 193 THR D CA 1
ATOM 6457 C C . THR D 2 199 ? 7.720 34.917 -4.292 1.00 31.01 193 THR D C 1
ATOM 6458 O O . THR D 2 199 ? 6.788 34.369 -4.861 1.00 30.13 193 THR D O 1
ATOM 6462 N N . CYS D 2 200 ? 8.843 34.300 -3.919 1.00 30.32 194 CYS D N 1
ATOM 6463 C CA . CYS D 2 200 ? 9.013 32.862 -3.862 1.00 32.58 194 CYS D CA 1
ATOM 6464 C C . CYS D 2 200 ? 9.126 32.450 -2.395 1.00 31.24 194 CYS D C 1
ATOM 6465 O O . CYS D 2 200 ? 10.024 32.930 -1.702 1.00 34.26 194 CYS D O 1
ATOM 6468 N N . GLU D 2 201 ? 8.209 31.596 -1.922 1.00 28.42 195 GLU D N 1
ATOM 6469 C CA . GLU D 2 201 ? 8.157 31.173 -0.531 1.00 31.60 195 GLU D CA 1
ATOM 6470 C C . GLU D 2 201 ? 8.310 29.654 -0.415 1.00 29.76 195 GLU D C 1
ATOM 6471 O O . GLU D 2 201 ? 7.561 28.905 -1.040 1.00 32.09 195 GLU D O 1
ATOM 6477 N N . ALA D 2 202 ? 9.243 29.204 0.434 1.00 30.33 196 ALA D N 1
ATOM 6478 C CA . ALA D 2 202 ? 9.499 27.772 0.599 1.00 33.98 196 ALA D CA 1
ATOM 6479 C C . ALA D 2 202 ? 9.199 27.336 2.023 1.00 30.67 196 ALA D C 1
ATOM 6480 O O . ALA D 2 202 ? 9.697 27.955 2.972 1.00 29.19 196 ALA D O 1
ATOM 6482 N N . THR D 2 203 ? 8.459 26.229 2.148 1.00 28.19 197 THR D N 1
ATOM 6483 C CA . THR D 2 203 ? 8.331 25.570 3.436 1.00 32.63 197 THR D CA 1
ATOM 6484 C C . THR D 2 203 ? 9.006 24.193 3.355 1.00 33.19 197 THR D C 1
ATOM 6485 O O . THR D 2 203 ? 8.866 23.416 2.394 1.00 30.42 197 THR D O 1
ATOM 6489 N N . HIS D 2 204 ? 9.836 23.967 4.372 1.00 31.41 198 HIS D N 1
ATOM 6490 C CA . HIS D 2 204 ? 10.712 22.821 4.454 1.00 28.69 198 HIS D CA 1
ATOM 6491 C C . HIS D 2 204 ? 10.792 22.480 5.934 1.00 27.75 198 HIS D C 1
ATOM 6492 O O . HIS D 2 204 ? 10.726 23.366 6.774 1.00 26.16 198 HIS D O 1
ATOM 6499 N N . LYS D 2 205 ? 10.900 21.193 6.259 1.00 27.43 199 LYS D N 1
ATOM 6500 C CA . LYS D 2 205 ? 10.825 20.753 7.641 1.00 26.11 199 LYS D CA 1
ATOM 6501 C C . LYS D 2 205 ? 11.990 21.276 8.489 1.00 24.83 199 LYS D C 1
ATOM 6502 O O . LYS D 2 205 ? 11.948 21.152 9.713 1.00 24.95 199 LYS D O 1
ATOM 6508 N N . THR D 2 206 ? 13.045 21.821 7.862 1.00 23.99 200 THR D N 1
ATOM 6509 C CA . THR D 2 206 ? 14.180 22.360 8.580 1.00 24.82 200 THR D CA 1
ATOM 6510 C C . THR D 2 206 ? 13.838 23.664 9.312 1.00 26.84 200 THR D C 1
ATOM 6511 O O . THR D 2 206 ? 14.616 24.120 10.146 1.00 25.22 200 THR D O 1
ATOM 6515 N N . SER D 2 207 ? 12.695 24.262 8.968 1.00 26.21 201 SER D N 1
ATOM 6516 C CA . SER D 2 207 ? 12.318 25.550 9.506 1.00 27.94 201 SER D CA 1
ATOM 6517 C C . SER D 2 207 ? 10.815 25.592 9.747 1.00 25.83 201 SER D C 1
ATOM 6518 O O . SER D 2 207 ? 9.975 25.201 8.930 1.00 26.78 201 SER D O 1
ATOM 6521 N N . THR D 2 208 ? 10.522 26.116 10.914 1.00 25.00 202 THR D N 1
ATOM 6522 C CA . THR D 2 208 ? 9.178 26.350 11.403 1.00 28.10 202 THR D CA 1
ATOM 6523 C C . THR D 2 208 ? 8.589 27.607 10.728 1.00 27.76 202 THR D C 1
ATOM 6524 O O . THR D 2 208 ? 7.382 27.770 10.667 1.00 28.56 202 THR D O 1
ATOM 6528 N N . SER D 2 209 ? 9.429 28.520 10.215 1.00 27.46 203 SER D N 1
ATOM 6529 C CA . SER D 2 209 ? 8.972 29.699 9.490 1.00 26.65 203 SER D CA 1
ATOM 6530 C C . SER D 2 209 ? 9.395 29.567 8.027 1.00 26.26 203 SER D C 1
ATOM 6531 O O . SER D 2 209 ? 10.450 28.997 7.738 1.00 26.66 203 SER D O 1
ATOM 6534 N N . PRO D 2 210 ? 8.573 30.018 7.054 1.00 25.99 204 PRO D N 1
ATOM 6535 C CA . PRO D 2 210 ? 8.926 29.887 5.643 1.00 29.17 204 PRO D CA 1
ATOM 6536 C C . PRO D 2 210 ? 10.108 30.758 5.243 1.00 29.61 204 PRO D C 1
ATOM 6537 O O . PRO D 2 210 ? 10.331 31.828 5.829 1.00 26.87 204 PRO D O 1
ATOM 6541 N N . ILE D 2 211 ? 10.839 30.275 4.227 1.00 31.62 205 ILE D N 1
ATOM 6542 C CA . ILE D 2 211 ? 11.830 31.092 3.552 1.00 31.96 205 ILE D CA 1
ATOM 6543 C C . ILE D 2 211 ? 11.093 31.950 2.539 1.00 33.17 205 ILE D C 1
ATOM 6544 O O . ILE D 2 211 ? 10.366 31.425 1.712 1.00 30.08 205 ILE D O 1
ATOM 6549 N N . VAL D 2 212 ? 11.299 33.267 2.624 1.00 33.02 206 VAL D N 1
ATOM 6550 C CA . VAL D 2 212 ? 10.688 34.218 1.714 1.00 36.58 206 VAL D CA 1
ATOM 6551 C C . VAL D 2 212 ? 11.800 34.960 0.980 1.00 35.45 206 VAL D C 1
ATOM 6552 O O . VAL D 2 212 ? 12.714 35.493 1.605 1.00 34.13 206 VAL D O 1
ATOM 6556 N N . LYS D 2 213 ? 11.700 34.945 -0.352 1.00 31.77 207 LYS D N 1
ATOM 6557 C CA . LYS D 2 213 ? 12.580 35.680 -1.242 1.00 32.76 207 LYS D CA 1
ATOM 6558 C C . LYS D 2 213 ? 11.712 36.496 -2.178 1.00 32.08 207 LYS D C 1
ATOM 6559 O O . LYS D 2 213 ? 10.814 35.939 -2.780 1.00 32.35 207 LYS D O 1
ATOM 6565 N N . SER D 2 214 ? 11.977 37.799 -2.291 1.00 31.55 208 SER D N 1
ATOM 6566 C CA . SER D 2 214 ? 11.105 38.642 -3.085 1.00 36.59 208 SER D CA 1
ATOM 6567 C C . SER D 2 214 ? 11.889 39.811 -3.671 1.00 34.40 208 SER D C 1
ATOM 6568 O O . SER D 2 214 ? 13.053 40.035 -3.340 1.00 29.67 208 SER D O 1
ATOM 6571 N N . PHE D 2 215 ? 11.259 40.478 -4.638 1.00 39.29 209 PHE D N 1
ATOM 6572 C CA . PHE D 2 215 ? 11.800 41.684 -5.240 1.00 38.44 209 PHE D CA 1
ATOM 6573 C C . PHE D 2 215 ? 10.609 42.528 -5.669 1.00 37.23 209 PHE D C 1
ATOM 6574 O O . PHE D 2 215 ? 9.512 41.993 -5.827 1.00 35.58 209 PHE D O 1
ATOM 6582 N N . ASN D 2 216 ? 10.855 43.836 -5.799 1.00 41.75 210 ASN D N 1
ATOM 6583 C CA . ASN D 2 216 ? 9.886 44.776 -6.343 1.00 46.43 210 ASN D CA 1
ATOM 6584 C C . ASN D 2 216 ? 10.389 45.271 -7.686 1.00 43.80 210 ASN D C 1
ATOM 6585 O O . ASN D 2 216 ? 11.543 45.664 -7.786 1.00 40.50 210 ASN D O 1
ATOM 6590 N N . ARG D 2 217 ? 9.540 45.227 -8.711 1.00 50.69 211 ARG D N 1
ATOM 6591 C CA . ARG D 2 217 ? 9.967 45.721 -10.009 1.00 57.41 211 ARG D CA 1
ATOM 6592 C C . ARG D 2 217 ? 9.850 47.244 -10.014 1.00 63.82 211 ARG D C 1
ATOM 6593 O O . ARG D 2 217 ? 8.713 47.734 -9.787 1.00 67.16 211 ARG D O 1
ATOM 6602 N N . ALA E 3 1 ? -13.822 31.056 -29.745 1.00 89.73 1 ALA M N 1
ATOM 6603 C CA . ALA E 3 1 ? -12.727 31.998 -30.017 1.00 80.96 1 ALA M CA 1
ATOM 6604 C C . ALA E 3 1 ? -12.679 33.310 -29.164 1.00 84.97 1 ALA M C 1
ATOM 6605 O O . ALA E 3 1 ? -11.620 33.929 -29.216 1.00 91.18 1 ALA M O 1
ATOM 6607 N N . PRO E 3 2 ? -13.721 33.736 -28.382 1.00 77.44 2 PRO M N 1
ATOM 6608 C CA . PRO E 3 2 ? -15.060 33.215 -28.008 1.00 72.11 2 PRO M CA 1
ATOM 6609 C C . PRO E 3 2 ? -16.046 33.097 -29.037 1.00 61.40 2 PRO M C 1
ATOM 6610 O O . PRO E 3 2 ? -17.143 32.649 -28.701 1.00 62.05 2 PRO M O 1
ATOM 6614 N N . GLY E 3 3 ? -15.788 33.521 -30.315 1.00 50.51 3 GLY M N 1
ATOM 6615 C CA . GLY E 3 3 ? -16.843 33.452 -31.372 1.00 46.76 3 GLY M CA 1
ATOM 6616 C C . GLY E 3 3 ? -17.438 32.001 -31.566 1.00 40.93 3 GLY M C 1
ATOM 6617 O O . GLY E 3 3 ? -18.583 31.724 -31.239 1.00 43.37 3 GLY M O 1
ATOM 6618 N N . SER E 3 4 ? -16.607 31.091 -32.043 1.00 35.32 4 SER M N 1
ATOM 6619 C CA . SER E 3 4 ? -17.000 29.687 -32.309 1.00 34.74 4 SER M CA 1
ATOM 6620 C C . SER E 3 4 ? -16.976 28.878 -31.016 1.00 30.53 4 SER M C 1
ATOM 6621 O O . SER E 3 4 ? -16.158 29.122 -30.137 1.00 29.28 4 SER M O 1
ATOM 6624 N N . THR E 3 5 ? -17.941 27.958 -30.840 1.00 30.13 5 THR M N 1
ATOM 6625 C CA . THR E 3 5 ? -18.003 27.224 -29.536 1.00 29.27 5 THR M CA 1
ATOM 6626 C C . THR E 3 5 ? -16.769 26.323 -29.338 1.00 27.68 5 THR M C 1
ATOM 6627 O O . THR E 3 5 ? -16.265 25.691 -30.277 1.00 27.50 5 THR M O 1
ATOM 6631 N N . ALA E 3 6 ? -16.265 26.440 -28.109 1.00 26.46 6 ALA M N 1
ATOM 6632 C CA . ALA E 3 6 ? -15.075 25.707 -27.696 1.00 29.77 6 ALA M CA 1
ATOM 6633 C C . ALA E 3 6 ? -15.059 25.726 -26.169 1.00 32.63 6 ALA M C 1
ATOM 6634 O O . ALA E 3 6 ? -15.659 26.608 -25.541 1.00 33.07 6 ALA M O 1
ATOM 6636 N N . PRO E 3 7 ? -14.246 24.856 -25.578 1.00 30.26 7 PRO M N 1
ATOM 6637 C CA . PRO E 3 7 ? -14.163 24.926 -24.093 1.00 31.57 7 PRO M CA 1
ATOM 6638 C C . PRO E 3 7 ? -13.519 26.171 -23.719 1.00 33.15 7 PRO M C 1
ATOM 6639 O O . PRO E 3 7 ? -12.696 26.750 -24.455 1.00 30.77 7 PRO M O 1
ATOM 6643 N N . PRO E 3 8 ? -13.857 26.666 -22.527 1.00 29.71 8 PRO M N 1
ATOM 6644 C CA . PRO E 3 8 ? -13.315 27.965 -22.060 1.00 32.14 8 PRO M CA 1
ATOM 6645 C C . PRO E 3 8 ? -11.922 28.039 -21.807 1.00 32.70 8 PRO M C 1
ATOM 6646 O O . PRO E 3 8 ? -11.438 29.138 -21.836 1.00 31.31 8 PRO M O 1
ATOM 6650 N N . ALA E 3 9 ? -11.199 26.936 -21.550 1.00 31.61 9 ALA M N 1
ATOM 6651 C CA . ALA E 3 9 ? -9.761 27.003 -21.231 1.00 36.24 9 ALA M CA 1
ATOM 6652 C C . ALA E 3 9 ? -8.985 25.859 -21.905 1.00 41.45 9 ALA M C 1
ATOM 6653 O O . ALA E 3 9 ? -8.009 25.355 -21.348 1.00 42.27 9 ALA M O 1
ATOM 6656 N N . ALA F 3 1 ? 9.043 -28.531 -17.244 1.00 94.83 1 ALA N N 1
ATOM 6657 C CA . ALA F 3 1 ? 9.696 -29.659 -16.565 1.00 94.81 1 ALA N CA 1
ATOM 6658 C C . ALA F 3 1 ? 9.685 -30.926 -17.463 1.00 100.66 1 ALA N C 1
ATOM 6659 O O . ALA F 3 1 ? 9.001 -31.899 -17.118 1.00 101.59 1 ALA N O 1
ATOM 6661 N N . PRO F 3 2 ? 10.419 -30.883 -18.624 1.00 95.36 2 PRO N N 1
ATOM 6662 C CA . PRO F 3 2 ? 11.435 -29.884 -19.157 1.00 87.38 2 PRO N CA 1
ATOM 6663 C C . PRO F 3 2 ? 11.648 -29.494 -20.555 1.00 75.10 2 PRO N C 1
ATOM 6664 O O . PRO F 3 2 ? 12.640 -28.799 -20.789 1.00 79.77 2 PRO N O 1
ATOM 6668 N N . GLY F 3 3 ? 10.793 -29.889 -21.556 1.00 61.43 3 GLY N N 1
ATOM 6669 C CA . GLY F 3 3 ? 10.969 -29.668 -23.037 1.00 52.26 3 GLY N CA 1
ATOM 6670 C C . GLY F 3 3 ? 11.827 -28.436 -23.537 1.00 52.43 3 GLY N C 1
ATOM 6671 O O . GLY F 3 3 ? 12.829 -28.532 -24.254 1.00 44.32 3 GLY N O 1
ATOM 6672 N N . SER F 3 4 ? 11.359 -27.247 -23.179 1.00 44.57 4 SER N N 1
ATOM 6673 C CA . SER F 3 4 ? 12.020 -25.986 -23.560 1.00 41.70 4 SER N CA 1
ATOM 6674 C C . SER F 3 4 ? 11.664 -25.048 -22.472 1.00 35.88 4 SER N C 1
ATOM 6675 O O . SER F 3 4 ? 10.543 -25.152 -21.983 1.00 35.89 4 SER N O 1
ATOM 6678 N N . THR F 3 5 ? 12.574 -24.130 -22.119 1.00 35.24 5 THR N N 1
ATOM 6679 C CA . THR F 3 5 ? 12.205 -23.216 -21.011 1.00 33.55 5 THR N CA 1
ATOM 6680 C C . THR F 3 5 ? 11.076 -22.251 -21.392 1.00 30.96 5 THR N C 1
ATOM 6681 O O . THR F 3 5 ? 11.021 -21.686 -22.483 1.00 33.10 5 THR N O 1
ATOM 6685 N N . ALA F 3 6 ? 10.188 -22.132 -20.416 1.00 27.11 6 ALA N N 1
ATOM 6686 C CA . ALA F 3 6 ? 8.993 -21.346 -20.504 1.00 30.97 6 ALA N CA 1
ATOM 6687 C C . ALA F 3 6 ? 8.476 -21.151 -19.066 1.00 32.23 6 ALA N C 1
ATOM 6688 O O . ALA F 3 6 ? 8.798 -21.928 -18.175 1.00 31.73 6 ALA N O 1
ATOM 6690 N N . PRO F 3 7 ? 7.628 -20.149 -18.855 1.00 33.45 7 PRO N N 1
ATOM 6691 C CA . PRO F 3 7 ? 6.980 -20.021 -17.549 1.00 35.18 7 PRO N CA 1
ATOM 6692 C C . PRO F 3 7 ? 6.255 -21.215 -17.290 1.00 35.31 7 PRO N C 1
ATOM 6693 O O . PRO F 3 7 ? 5.754 -21.845 -18.209 1.00 39.19 7 PRO N O 1
ATOM 6697 N N . PRO F 3 8 ? 6.010 -21.549 -16.025 1.00 36.93 8 PRO N N 1
ATOM 6698 C CA . PRO F 3 8 ? 5.230 -22.795 -15.702 1.00 38.84 8 PRO N CA 1
ATOM 6699 C C . PRO F 3 8 ? 3.819 -22.803 -15.989 1.00 41.27 8 PRO N C 1
ATOM 6700 O O . PRO F 3 8 ? 3.228 -23.845 -16.243 1.00 39.63 8 PRO N O 1
ATOM 6704 N N . ALA F 3 9 ? 3.152 -21.663 -15.879 1.00 43.83 9 ALA N N 1
ATOM 6705 C CA . ALA F 3 9 ? 1.694 -21.571 -16.079 1.00 44.88 9 ALA N CA 1
ATOM 6706 C C . ALA F 3 9 ? 1.309 -20.546 -17.176 1.00 47.60 9 ALA N C 1
ATOM 6707 O O . ALA F 3 9 ? 0.271 -19.909 -17.064 1.00 55.56 9 ALA N O 1
#

Foldseek 3Di:
DWAWAKDAAAEEAAQAKDKIKTATDPDQLLPWKKWKWWQAVPPGIDTAWIARNNVRDTDGDPVCVVAWDWDADNVRSMIMIMGGRDDQVRFTWMKIWIHDPDDRTGIHPTYGYGYAPDDADAWDKDWADDCPQKDKTKIKTDFGDDDDKDKDKPVCPQPPQKDWDDWDADPRGTITMMMGMDTPVCPPVPWMWMWMADVVVRDIDTHIHDD/DKAKAWPDQEDADAAQAKDKIKMFIPWFQQDPVVRFRQKWKWWDAPPDDIDTQDGSQAHGDPPHDPQWGKDDGTGIIMIMGGRHHLVRQTWMKMWGPRDPPIDIYPTYGYAHDDDFDFWDKEKDWADVVQVVVFKTKIKMKGDFGPDPDKDKWKDFQNHTDDPQKDKDKDDQDSPRRGIMMMIIRIDTSVVVVVTFKIKMWMDDPVDPGTDIYMGTD/DWAWAKDAAEEEAAQAKDKIKTAIDDDQLLPWKKWKWWAAVPPGIDTAWIARNVVRDTGGDPVCVVAWDWDADNVRSMIMIMGGRDDQVRFTWMKIWIHDPDDRTGIHPTYGYGYAPDDADAWDKDWADDCPQKDKIKIKTDFGDDDDKDKDKPVCPLVPQKDKDDWDADPRGTITMMMHMGTPVCPPVHWIWMWMADVVVRDIDTHTRDD/DKAKAKDDQEDADAFFAKDKIKMFIPWFQQDPVVRFRAKWKWWDAPPGDIDTADGSQAHGDPPRDPQWGWDDGTTMIMIMRHGDDPVRQTWMKMWGPRDPPIDIYPTYGYAHDDDFDFWDKEKDWADVVQVVVFKTKIKMKGDFGPDPDKDKFKDFQNHTDDPQKDKDKDDQDPPRRGIMMMIMRIDTSVVVVVTFKIWIWMDDPVDPDIDIYMGTD/DVVDDDDPD/DPDDDDDPD

Nearest PDB structures (foldseek):
  3we6-assembly1_A  TM=9.451E-01  e=4.639E-34  Mus musculus
  4bz1-assembly1_H  TM=7.750E-01  e=6.047E-34  Mus musculus
  6fla-assembly1_A  TM=7.106E-01  e=6.183E-35  Mus musculus
  4am0-assembly3_E  TM=7.827E-01  e=4.784E-33  Homo sapiens
  1uz8-assembly1_B  TM=6.698E-01  e=2.266E-28  Mus musculus

B-factor: mean 33.3, std 10.84, range [17.36, 104.07]